Protein AF-A0AA36XIX1-F1 (afdb_monomer_lite)

Organism: NCBI:txid997348

pLDDT: mean 71.12, std 19.58, range [2.13, 97.94]

Structure (mmCIF, N/CA/C/O backbone):
data_AF-A0AA36XIX1-F1
#
_entry.id   AF-A0AA36XIX1-F1
#
loop_
_atom_site.group_PDB
_atom_site.id
_atom_site.type_symbol
_atom_site.label_atom_id
_atom_site.label_alt_id
_atom_site.label_comp_id
_atom_site.label_asym_id
_atom_site.label_entity_id
_atom_site.label_seq_id
_atom_site.pdbx_PDB_ins_code
_atom_site.Cartn_x
_atom_site.Cartn_y
_atom_site.Cartn_z
_atom_site.occupancy
_atom_site.B_iso_or_equiv
_atom_site.auth_seq_id
_atom_site.auth_comp_id
_atom_site.auth_asym_id
_atom_site.auth_atom_id
_atom_site.pdbx_PDB_model_num
ATOM 1 N N . MET A 1 1 ? 1.441 0.359 -52.460 1.00 41.09 1 MET A N 1
ATOM 2 C CA . MET A 1 1 ? 0.914 0.343 -53.841 1.00 41.09 1 MET A CA 1
ATOM 3 C C . MET A 1 1 ? 2.077 0.546 -54.806 1.00 41.09 1 MET A C 1
ATOM 5 O O . MET A 1 1 ? 2.325 1.662 -55.227 1.00 41.09 1 MET A O 1
ATOM 9 N N . ASN A 1 2 ? 2.801 -0.534 -55.109 1.00 47.16 2 ASN A N 1
ATOM 10 C CA . ASN A 1 2 ? 3.756 -0.613 -56.217 1.00 47.16 2 ASN A CA 1
ATOM 11 C C . ASN A 1 2 ? 3.312 -1.784 -57.116 1.00 47.16 2 ASN A C 1
ATOM 13 O O . ASN A 1 2 ? 2.777 -2.765 -56.606 1.00 47.16 2 ASN A O 1
ATOM 17 N N . GLU A 1 3 ? 3.553 -1.669 -58.424 1.00 43.94 3 GLU A N 1
ATOM 18 C CA . GLU A 1 3 ? 3.705 -2.795 -59.368 1.00 43.94 3 GLU A CA 1
ATOM 19 C C . GLU A 1 3 ? 2.525 -3.773 -59.611 1.00 43.94 3 GLU A C 1
ATOM 21 O O . GLU A 1 3 ? 2.760 -4.951 -59.873 1.00 43.94 3 GLU A O 1
ATOM 26 N N . GLN A 1 4 ? 1.263 -3.318 -59.666 1.00 39.09 4 GLN A N 1
ATOM 27 C CA . GLN A 1 4 ? 0.192 -4.106 -60.319 1.00 39.09 4 GLN A CA 1
ATOM 28 C C . GLN A 1 4 ? -0.746 -3.279 -61.229 1.00 39.09 4 GLN A C 1
ATOM 30 O O . GLN A 1 4 ? -1.380 -2.340 -60.763 1.00 39.09 4 GLN A O 1
ATOM 35 N N . LEU A 1 5 ? -0.843 -3.716 -62.504 1.00 40.50 5 LEU A N 1
ATOM 36 C CA . LEU A 1 5 ? -1.764 -3.316 -63.601 1.00 40.50 5 LEU A CA 1
ATOM 37 C C . LEU A 1 5 ? -1.698 -1.828 -64.043 1.00 40.50 5 LEU A C 1
ATOM 39 O O . LEU A 1 5 ? -2.239 -0.970 -63.359 1.00 40.50 5 LEU A O 1
ATOM 43 N N . ALA A 1 6 ? -1.088 -1.380 -65.158 1.00 39.59 6 ALA A N 1
ATOM 44 C CA . ALA A 1 6 ? -0.404 -1.964 -66.341 1.00 39.59 6 ALA A CA 1
ATOM 45 C C . ALA A 1 6 ? -1.241 -2.329 -67.608 1.00 39.59 6 ALA A C 1
ATOM 47 O O . ALA A 1 6 ? -1.869 -3.386 -67.641 1.00 39.59 6 ALA A O 1
ATOM 48 N N . ALA A 1 7 ? -1.159 -1.471 -68.658 1.00 40.44 7 ALA A N 1
ATOM 49 C CA . ALA A 1 7 ? -1.607 -1.621 -70.075 1.00 40.44 7 ALA A CA 1
ATOM 50 C C . ALA A 1 7 ? -1.169 -0.386 -70.948 1.00 40.44 7 ALA A C 1
ATOM 52 O O . ALA A 1 7 ? -0.759 0.601 -70.342 1.00 40.44 7 ALA A O 1
ATOM 53 N N . THR A 1 8 ? -1.316 -0.246 -72.292 1.00 36.00 8 THR A N 1
ATOM 54 C CA . THR A 1 8 ? -0.939 -1.060 -73.498 1.00 36.00 8 THR A CA 1
ATOM 55 C C . THR A 1 8 ? -1.091 -0.243 -74.827 1.00 36.00 8 THR A C 1
ATOM 57 O O . THR A 1 8 ? -2.174 0.296 -75.025 1.00 36.00 8 THR A O 1
ATOM 60 N N . GLU A 1 9 ? -0.122 -0.307 -75.773 1.00 46.56 9 GLU A N 1
ATOM 61 C CA . GLU A 1 9 ? -0.262 -0.180 -77.272 1.00 46.56 9 GLU A CA 1
ATOM 62 C C . GLU A 1 9 ? -0.752 1.157 -77.939 1.00 46.56 9 GLU A C 1
ATOM 64 O O . GLU A 1 9 ? -1.444 1.934 -77.297 1.00 46.56 9 GLU A O 1
ATOM 69 N N . LYS A 1 10 ? -0.542 1.507 -79.243 1.00 47.44 10 LYS A N 1
ATOM 70 C CA . LYS A 1 10 ? 0.525 1.293 -80.287 1.00 47.44 10 LYS A CA 1
ATOM 71 C C . LYS A 1 10 ? 0.232 2.138 -81.585 1.00 47.44 10 LYS A C 1
ATOM 73 O O . LYS A 1 10 ? -0.753 2.869 -81.620 1.00 47.44 10 LYS A O 1
ATOM 78 N N . THR A 1 11 ? 0.982 1.907 -82.686 1.00 43.31 11 THR A N 1
ATOM 79 C CA . THR A 1 11 ? 0.729 2.208 -84.144 1.00 43.31 11 THR A CA 1
ATOM 80 C C . THR A 1 11 ? 1.252 3.520 -84.791 1.00 43.31 11 THR A C 1
ATOM 82 O O . THR A 1 11 ? 1.456 4.517 -84.110 1.00 43.31 11 THR A O 1
ATOM 85 N N . THR A 1 12 ? 1.502 3.475 -86.122 1.00 38.88 12 THR A N 1
ATOM 86 C CA . THR A 1 12 ? 1.936 4.563 -87.055 1.00 38.88 12 THR A CA 1
ATOM 87 C C . THR A 1 12 ? 1.801 4.096 -88.529 1.00 38.88 12 THR A C 1
ATOM 89 O O . THR A 1 12 ? 1.543 2.916 -88.768 1.00 38.88 12 THR A O 1
ATOM 92 N N . THR A 1 13 ? 2.010 4.959 -89.542 1.00 46.03 13 THR A N 1
ATOM 93 C CA . THR A 1 13 ? 2.293 4.541 -90.947 1.00 46.03 13 THR A CA 1
ATOM 94 C C . THR A 1 13 ? 3.278 5.491 -91.670 1.00 46.03 13 THR A C 1
ATOM 96 O O . THR A 1 13 ? 3.266 6.692 -91.406 1.00 46.03 13 THR A O 1
ATOM 99 N N . VAL A 1 14 ? 4.122 5.004 -92.599 1.00 39.94 14 VAL A N 1
ATOM 100 C CA . VAL A 1 14 ? 5.150 5.807 -93.320 1.00 39.94 14 VAL A CA 1
ATOM 101 C C . VAL A 1 14 ? 5.242 5.441 -94.807 1.00 39.94 14 VAL A C 1
ATOM 103 O O . VAL A 1 14 ? 5.206 4.260 -95.142 1.00 39.94 14 VAL A O 1
ATOM 106 N N . VAL A 1 15 ? 5.415 6.445 -95.679 1.00 37.56 15 VAL A N 1
ATOM 107 C CA . VAL A 1 15 ? 5.483 6.327 -97.154 1.00 37.56 15 VAL A CA 1
ATOM 108 C C . VAL A 1 15 ? 6.800 6.917 -97.700 1.00 37.56 15 VAL A C 1
ATOM 110 O O . VAL A 1 15 ? 7.344 7.854 -97.118 1.00 37.56 15 VAL A O 1
ATOM 113 N N . ALA A 1 16 ? 7.315 6.387 -98.818 1.00 44.94 16 ALA A N 1
ATOM 114 C CA . ALA A 1 16 ? 8.638 6.709 -99.381 1.00 44.94 16 ALA A CA 1
ATOM 115 C C . ALA A 1 16 ? 8.604 7.402 -100.775 1.00 44.94 16 ALA A C 1
ATOM 117 O O . ALA A 1 16 ? 7.567 7.919 -101.185 1.00 44.94 16 ALA A O 1
ATOM 118 N N . GLY A 1 17 ? 9.744 7.493 -101.490 1.00 40.00 17 GLY A N 1
ATOM 119 C CA . GLY A 1 17 ? 9.881 8.339 -102.693 1.00 40.00 17 GLY A CA 1
ATOM 120 C C . GLY A 1 17 ? 11.289 8.424 -103.324 1.00 40.00 17 GLY A C 1
ATOM 121 O O . GLY A 1 17 ? 11.999 7.423 -103.395 1.00 40.00 17 GLY A O 1
ATOM 122 N N . LYS A 1 18 ? 11.660 9.625 -103.812 1.00 46.56 18 LYS A N 1
ATOM 123 C CA . LYS A 1 18 ? 12.939 10.005 -104.480 1.00 46.56 18 LYS A CA 1
ATOM 124 C C . LYS A 1 18 ? 13.899 10.708 -103.481 1.00 46.56 18 LYS A C 1
ATOM 126 O O . LYS A 1 18 ? 13.446 11.103 -102.414 1.00 46.56 18 LYS A O 1
ATOM 131 N N . ASN A 1 19 ? 15.205 10.915 -103.713 1.00 52.50 19 ASN A N 1
ATOM 132 C CA . ASN A 1 19 ? 15.937 11.104 -104.984 1.00 52.50 19 ASN A CA 1
ATOM 133 C C . ASN A 1 19 ? 16.554 9.825 -105.616 1.00 52.50 19 ASN A C 1
ATOM 135 O O . ASN A 1 19 ? 16.693 9.733 -106.833 1.00 52.50 19 ASN A O 1
ATOM 139 N N . VAL A 1 20 ? 16.857 8.823 -104.798 1.00 43.03 20 VAL A N 1
ATOM 140 C CA . VAL A 1 20 ? 17.089 7.402 -105.127 1.00 43.03 20 VAL A CA 1
ATOM 141 C C . VAL A 1 20 ? 15.715 6.697 -105.350 1.00 43.03 20 VAL A C 1
ATOM 143 O O . VAL A 1 20 ? 14.869 7.295 -106.015 1.00 43.03 20 VAL A O 1
ATOM 146 N N . THR A 1 21 ? 15.445 5.477 -104.844 1.00 47.84 21 THR A N 1
ATOM 147 C CA . THR A 1 21 ? 14.167 4.720 -105.015 1.00 47.84 21 THR A CA 1
ATOM 148 C C . THR A 1 21 ? 13.860 3.768 -103.839 1.00 47.84 21 THR A C 1
ATOM 150 O O . THR A 1 21 ? 14.805 3.276 -103.226 1.00 47.84 21 THR A O 1
ATOM 153 N N . VAL A 1 22 ? 12.577 3.461 -103.549 1.00 53.16 22 VAL A N 1
ATOM 154 C CA . VAL A 1 22 ? 12.107 2.653 -102.382 1.00 53.16 22 VAL A CA 1
ATOM 155 C C . VAL A 1 22 ? 10.817 1.836 -102.705 1.00 53.16 22 VAL A C 1
ATOM 157 O O . VAL A 1 22 ? 10.191 2.086 -103.734 1.00 53.16 22 VAL A O 1
ATOM 160 N N . SER A 1 23 ? 10.416 0.875 -101.851 1.00 52.38 23 SER A N 1
ATOM 161 C CA . SER A 1 23 ? 9.286 -0.092 -101.986 1.00 52.38 23 SER A CA 1
ATOM 162 C C . SER A 1 23 ? 8.653 -0.485 -100.619 1.00 52.38 23 SER A C 1
ATOM 164 O O . SER A 1 23 ? 9.243 -0.149 -99.598 1.00 52.38 23 SER A O 1
ATOM 166 N N . GLU A 1 24 ? 7.518 -1.216 -100.558 1.00 44.25 24 GLU A N 1
ATOM 167 C CA . GLU A 1 24 ? 6.743 -1.512 -99.311 1.00 44.25 24 GLU A CA 1
ATOM 168 C C . GLU A 1 24 ? 6.399 -3.011 -99.029 1.00 44.25 24 GLU A C 1
ATOM 170 O O . GLU A 1 24 ? 6.485 -3.851 -99.927 1.00 44.25 24 GLU A O 1
ATOM 175 N N . LYS A 1 25 ? 5.981 -3.348 -97.783 1.00 43.47 25 LYS A N 1
ATOM 176 C CA . LYS A 1 25 ? 5.412 -4.657 -97.342 1.00 43.47 25 LYS A CA 1
ATOM 177 C C . LYS A 1 25 ? 4.478 -4.491 -96.115 1.00 43.47 25 LYS A C 1
ATOM 179 O O . LYS A 1 25 ? 4.842 -3.793 -95.173 1.00 43.47 25 LYS A O 1
ATOM 184 N N . VAL A 1 26 ? 3.344 -5.207 -96.071 1.00 41.38 26 VAL A N 1
ATOM 185 C CA . VAL A 1 26 ? 2.434 -5.325 -94.901 1.00 41.38 26 VAL A CA 1
ATOM 186 C C . VAL A 1 26 ? 2.322 -6.788 -94.451 1.00 41.38 26 VAL A C 1
ATOM 188 O O . VAL A 1 26 ? 2.288 -7.684 -95.294 1.00 41.38 26 VAL A O 1
ATOM 191 N N . ASP A 1 27 ? 2.258 -7.040 -93.139 1.00 41.81 27 ASP A N 1
ATOM 192 C CA . ASP A 1 27 ? 2.066 -8.382 -92.564 1.00 41.81 27 ASP A CA 1
ATOM 193 C C . ASP A 1 27 ? 1.340 -8.288 -91.208 1.00 41.81 27 ASP A C 1
ATOM 195 O O . ASP A 1 27 ? 1.840 -7.643 -90.282 1.00 41.81 27 ASP A O 1
ATOM 199 N N . GLY A 1 28 ? 0.142 -8.875 -91.096 1.00 46.72 28 GLY A N 1
ATOM 200 C CA . GLY A 1 28 ? -0.710 -8.786 -89.903 1.00 46.72 28 GLY A CA 1
ATOM 201 C C . GLY A 1 28 ? -0.899 -7.346 -89.401 1.00 46.72 28 GLY A C 1
ATOM 202 O O . GLY A 1 28 ? -1.658 -6.576 -89.983 1.00 46.72 28 GLY A O 1
ATOM 203 N N . ASN A 1 29 ? -0.181 -6.991 -88.331 1.00 33.03 29 ASN A N 1
ATOM 204 C CA . ASN A 1 29 ? -0.277 -5.701 -87.645 1.00 33.03 29 ASN A CA 1
ATOM 205 C C . ASN A 1 29 ? 0.973 -4.744 -87.830 1.00 33.03 29 ASN A C 1
ATOM 207 O O . ASN A 1 29 ? 1.131 -3.910 -86.940 1.00 33.03 29 ASN A O 1
ATOM 211 N N . ASN A 1 30 ? 1.889 -4.823 -88.856 1.00 35.88 30 ASN A N 1
ATOM 212 C CA . ASN A 1 30 ? 3.181 -4.000 -88.917 1.00 35.88 30 ASN A CA 1
ATOM 213 C C . ASN A 1 30 ? 4.016 -3.743 -90.286 1.00 35.88 30 ASN A C 1
ATOM 215 O O . ASN A 1 30 ? 3.541 -4.216 -91.324 1.00 35.88 30 ASN A O 1
ATOM 219 N N . THR A 1 31 ? 5.228 -3.023 -90.306 1.00 41.22 31 THR A N 1
ATOM 220 C CA . THR A 1 31 ? 6.158 -2.517 -91.473 1.00 41.22 31 THR A CA 1
ATOM 221 C C . THR A 1 31 ? 7.705 -2.080 -91.166 1.00 41.22 31 THR A C 1
ATOM 223 O O . THR A 1 31 ? 8.003 -2.041 -89.977 1.00 41.22 31 THR A O 1
ATOM 226 N N . GLU A 1 32 ? 8.683 -1.749 -92.123 1.00 43.03 32 GLU A N 1
ATOM 227 C CA . GLU A 1 32 ? 10.221 -1.465 -91.961 1.00 43.03 32 GLU A CA 1
ATOM 228 C C . GLU A 1 32 ? 11.144 -0.814 -93.159 1.00 43.03 32 GLU A C 1
ATOM 230 O O . GLU A 1 32 ? 10.800 -1.107 -94.301 1.00 43.03 32 GLU A O 1
ATOM 235 N N . TYR A 1 33 ? 12.312 -0.038 -92.990 1.00 43.31 33 TYR A N 1
ATOM 236 C CA . TYR A 1 33 ? 13.391 0.432 -94.040 1.00 43.31 33 TYR A CA 1
ATOM 237 C C . TYR A 1 33 ? 14.833 1.108 -93.599 1.00 43.31 33 TYR A C 1
ATOM 239 O O . TYR A 1 33 ? 14.854 1.630 -92.486 1.00 43.31 33 TYR A O 1
ATOM 247 N N . THR A 1 34 ? 16.002 1.233 -94.389 1.00 33.00 34 THR A N 1
ATOM 248 C CA . THR A 1 34 ? 17.332 2.061 -94.121 1.00 33.00 34 THR A CA 1
ATOM 249 C C . THR A 1 34 ? 18.584 2.222 -95.182 1.00 33.00 34 THR A C 1
ATOM 251 O O . THR A 1 34 ? 18.698 1.323 -96.010 1.00 33.00 34 THR A O 1
ATOM 254 N N . VAL A 1 35 ? 19.558 3.256 -95.188 1.00 14.51 35 VAL A N 1
ATOM 255 C CA . VAL A 1 35 ? 20.846 3.495 -96.097 1.00 14.51 35 VAL A CA 1
ATOM 256 C C . VAL A 1 35 ? 22.141 4.409 -95.605 1.00 14.51 35 VAL A C 1
ATOM 258 O O . VAL A 1 35 ? 22.108 4.814 -94.449 1.00 14.51 35 VAL A O 1
ATOM 261 N N . ASN A 1 36 ? 23.268 4.770 -96.382 1.00 13.82 36 ASN A N 1
ATOM 262 C CA . ASN A 1 36 ? 24.753 5.156 -96.003 1.00 13.82 36 ASN A CA 1
ATOM 263 C C . ASN A 1 36 ? 25.671 6.300 -96.775 1.00 13.82 36 ASN A C 1
ATOM 265 O O . ASN A 1 36 ? 25.080 6.996 -97.592 1.00 13.82 36 ASN A O 1
ATOM 269 N N . ALA A 1 37 ? 27.053 6.531 -96.565 1.00 8.73 37 ALA A N 1
ATOM 270 C CA . ALA A 1 37 ? 27.997 7.720 -96.995 1.00 8.73 37 ALA A CA 1
ATOM 271 C C . ALA A 1 37 ? 29.621 7.596 -97.319 1.00 8.73 37 ALA A C 1
ATOM 273 O O . ALA A 1 37 ? 30.043 6.463 -97.524 1.00 8.73 37 ALA A O 1
ATOM 274 N N . ASP A 1 38 ? 30.531 8.677 -97.417 1.00 15.79 38 ASP A N 1
ATOM 275 C CA . ASP A 1 38 ? 31.957 8.794 -98.099 1.00 15.79 38 ASP A CA 1
ATOM 276 C C . ASP A 1 38 ? 33.234 9.712 -97.538 1.00 15.79 38 ASP A C 1
ATOM 278 O O . ASP A 1 38 ? 33.201 10.010 -96.347 1.00 15.79 38 ASP A O 1
ATOM 282 N N . LYS A 1 39 ? 34.392 10.110 -98.264 1.00 38.44 39 LYS A N 1
ATOM 283 C CA . LYS A 1 39 ? 35.817 10.639 -97.802 1.00 38.44 39 LYS A CA 1
ATOM 284 C C . LYS A 1 39 ? 36.931 11.369 -98.773 1.00 38.44 39 LYS A C 1
ATOM 286 O O . LYS A 1 39 ? 36.765 11.207 -99.979 1.00 38.44 39 LYS A O 1
ATOM 291 N N . THR A 1 40 ? 3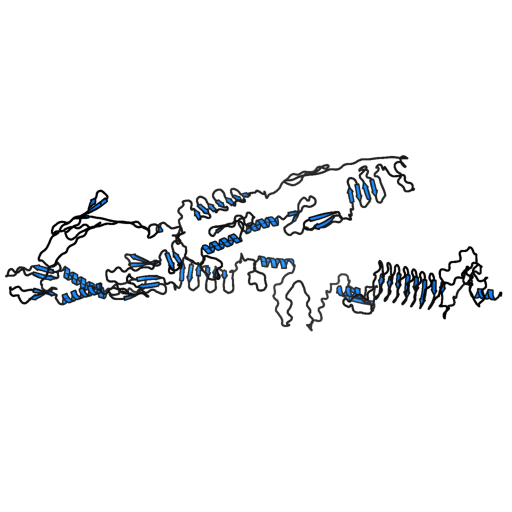8.100 12.058 -98.373 1.00 47.09 40 THR A N 1
ATOM 292 C CA . THR A 1 40 ? 39.254 12.762 -99.222 1.00 47.09 40 THR A CA 1
ATOM 293 C C . THR A 1 40 ? 40.761 13.062 -98.601 1.00 47.09 40 THR A C 1
ATOM 295 O O . THR A 1 40 ? 40.995 12.541 -97.517 1.00 47.09 40 THR A O 1
ATOM 298 N N . THR A 1 41 ? 41.807 13.800 -99.205 1.00 56.66 41 THR A N 1
ATOM 299 C CA . THR A 1 41 ? 43.383 13.787 -99.027 1.00 56.66 41 THR A CA 1
ATOM 300 C C . THR A 1 41 ? 44.376 15.099 -98.839 1.00 56.66 41 THR A C 1
ATOM 302 O O . THR A 1 41 ? 43.872 16.095 -98.315 1.00 56.66 41 THR A O 1
ATOM 305 N N . LEU A 1 42 ? 45.770 15.115 -99.110 1.00 66.38 42 LEU A N 1
ATOM 306 C CA . LEU A 1 42 ? 46.992 15.932 -98.525 1.00 66.38 42 LEU A CA 1
ATOM 307 C C . LEU A 1 42 ? 48.296 16.464 -99.405 1.00 66.38 42 LEU A C 1
ATOM 309 O O . LEU A 1 42 ? 48.297 16.186 -100.595 1.00 66.38 42 LEU A O 1
ATOM 313 N N . SER A 1 43 ? 49.388 17.198 -98.876 1.00 58.41 43 SER A N 1
ATOM 314 C CA . SER A 1 43 ? 50.769 17.712 -99.465 1.00 58.41 43 SER A CA 1
ATOM 315 C C . SER A 1 43 ? 51.943 18.343 -98.459 1.00 58.41 43 SER A C 1
ATOM 317 O O . SER A 1 43 ? 51.828 18.045 -97.284 1.00 58.41 43 SER A O 1
ATOM 319 N N . GLN A 1 44 ? 52.993 19.234 -98.733 1.00 71.38 44 GLN A N 1
ATOM 320 C CA . GLN A 1 44 ? 54.066 19.865 -97.763 1.00 71.38 44 GLN A CA 1
ATOM 321 C C . GLN A 1 44 ? 54.402 21.455 -97.740 1.00 71.38 44 GLN A C 1
ATOM 323 O O . GLN A 1 44 ? 54.190 22.116 -98.751 1.00 71.38 44 GLN A O 1
ATOM 328 N N . ALA A 1 45 ? 55.011 22.058 -96.642 1.00 68.88 45 ALA A N 1
ATOM 329 C CA . ALA A 1 45 ? 55.717 23.397 -96.473 1.00 68.88 45 ALA A CA 1
ATOM 330 C C . ALA A 1 45 ? 56.980 23.491 -95.495 1.00 68.88 45 ALA A C 1
ATOM 332 O O . ALA A 1 45 ? 57.364 22.507 -94.862 1.00 68.88 45 ALA A O 1
ATOM 333 N N . ALA A 1 46 ? 57.640 24.671 -95.333 1.00 66.62 46 ALA A N 1
ATOM 334 C CA . ALA A 1 46 ? 58.902 24.896 -94.559 1.00 66.62 46 ALA A CA 1
ATOM 335 C C . ALA A 1 46 ? 58.733 25.215 -93.049 1.00 66.62 46 ALA A C 1
ATOM 337 O O . ALA A 1 46 ? 57.934 26.071 -92.676 1.00 66.62 46 ALA A O 1
ATOM 338 N N . GLY A 1 47 ? 59.504 24.549 -92.172 1.00 64.12 47 GLY A N 1
ATOM 339 C CA . GLY A 1 47 ? 59.235 24.546 -90.718 1.00 64.12 47 GLY A CA 1
ATOM 340 C C . GLY A 1 47 ? 57.879 23.905 -90.368 1.00 64.12 47 GLY A C 1
ATOM 341 O O . GLY A 1 47 ? 57.335 24.120 -89.284 1.00 64.12 47 GLY A O 1
ATOM 342 N N . GLY A 1 48 ? 57.299 23.176 -91.327 1.00 69.38 48 GLY A N 1
ATOM 343 C CA . GLY A 1 48 ? 55.989 22.555 -91.229 1.00 69.38 48 GLY A CA 1
ATOM 344 C C . GLY A 1 48 ? 55.992 21.293 -90.373 1.00 69.38 48 GLY A C 1
ATOM 345 O O . GLY A 1 48 ? 57.037 20.722 -90.065 1.00 69.38 48 GLY A O 1
ATOM 346 N N . ALA A 1 49 ? 54.793 20.836 -90.016 1.00 70.88 49 ALA A N 1
ATOM 347 C CA . ALA A 1 49 ? 54.616 19.537 -89.363 1.00 70.88 49 ALA A CA 1
ATOM 348 C C . ALA A 1 49 ? 54.611 18.378 -90.381 1.00 70.88 49 ALA A C 1
ATOM 350 O O . ALA A 1 49 ? 54.724 17.213 -90.004 1.00 70.88 49 ALA A O 1
ATOM 351 N N . VAL A 1 50 ? 54.479 18.708 -91.669 1.00 74.31 50 VAL A N 1
ATOM 352 C CA . VAL A 1 50 ? 54.371 17.768 -92.785 1.00 74.31 50 VAL A CA 1
ATOM 353 C C . VAL A 1 50 ? 55.685 17.712 -93.566 1.00 74.31 50 VAL A C 1
ATOM 355 O O . VAL A 1 50 ? 56.312 18.741 -93.831 1.00 74.31 50 VAL A O 1
ATOM 358 N N . LYS A 1 51 ? 56.085 16.498 -93.940 1.00 73.38 51 LYS A N 1
ATOM 359 C CA . LYS A 1 51 ? 57.249 16.150 -94.752 1.00 73.38 51 LYS A CA 1
ATOM 360 C C . LYS A 1 51 ? 56.766 15.488 -96.047 1.00 73.38 51 LYS A C 1
ATOM 362 O O . LYS A 1 51 ? 56.129 14.440 -95.998 1.00 73.38 51 LYS A O 1
ATOM 367 N N . VAL A 1 52 ? 57.101 16.058 -97.201 1.00 70.44 52 VAL A N 1
ATOM 368 C CA . VAL A 1 52 ? 56.973 15.386 -98.498 1.00 70.44 52 VAL A CA 1
ATOM 369 C C . VAL A 1 52 ? 58.250 14.604 -98.749 1.00 70.44 52 VAL A C 1
ATOM 371 O O . VAL A 1 52 ? 59.364 15.091 -98.547 1.00 70.44 52 VAL A O 1
ATOM 374 N N . ASN A 1 53 ? 58.071 13.376 -99.211 1.00 66.31 53 ASN A N 1
ATOM 375 C CA . ASN A 1 53 ? 59.131 12.568 -99.781 1.00 66.31 53 ASN A CA 1
ATOM 376 C C . ASN A 1 53 ? 58.796 12.422 -101.275 1.00 66.31 53 ASN A C 1
ATOM 378 O O . ASN A 1 53 ? 57.713 11.944 -101.610 1.00 66.31 53 ASN A O 1
ATOM 382 N N . GLU A 1 54 ? 59.675 12.878 -102.174 1.00 71.38 54 GLU A N 1
ATOM 383 C CA . GLU A 1 54 ? 59.450 12.729 -103.620 1.00 71.38 54 GLU A CA 1
ATOM 384 C C . GLU A 1 54 ? 59.520 11.238 -103.988 1.00 71.38 54 GLU A C 1
ATOM 386 O O . GLU A 1 54 ? 60.540 10.582 -103.763 1.00 71.38 54 GLU A O 1
ATOM 391 N N . GLY A 1 55 ? 58.418 10.694 -104.509 1.00 61.94 55 GLY A N 1
ATOM 392 C CA . GLY A 1 55 ? 58.361 9.325 -105.009 1.00 61.94 55 GLY A CA 1
ATOM 393 C C . GLY A 1 55 ? 59.113 9.164 -106.333 1.00 61.94 55 GLY A C 1
ATOM 394 O O . GLY A 1 55 ? 59.335 10.124 -107.072 1.00 61.94 55 GLY A O 1
ATOM 395 N N . ALA A 1 56 ? 59.476 7.925 -106.669 1.00 57.91 56 ALA A N 1
ATOM 396 C CA . ALA A 1 56 ? 59.886 7.611 -108.034 1.00 57.91 56 ALA A CA 1
ATOM 397 C C . ALA A 1 56 ? 58.682 7.816 -108.970 1.00 57.91 56 ALA A C 1
ATOM 399 O O . ALA A 1 56 ? 57.605 7.284 -108.709 1.00 57.91 56 ALA A O 1
ATOM 400 N N . LYS A 1 57 ? 58.866 8.609 -110.030 1.00 57.41 57 LYS A N 1
ATOM 401 C CA . LYS A 1 57 ? 57.790 8.998 -110.959 1.00 57.41 57 LYS A CA 1
ATOM 402 C C . LYS A 1 57 ? 57.277 7.782 -111.718 1.00 57.41 57 LYS A C 1
ATOM 404 O O . LYS A 1 57 ? 58.071 6.913 -112.088 1.00 57.41 57 LYS A O 1
ATOM 409 N N . ASP A 1 58 ? 55.967 7.727 -111.931 1.00 58.25 58 ASP A N 1
ATOM 410 C CA . ASP A 1 58 ? 55.343 6.623 -112.653 1.00 58.25 58 ASP A CA 1
ATOM 411 C C . ASP A 1 58 ? 55.544 6.723 -114.178 1.00 58.25 58 ASP A C 1
ATOM 413 O O . ASP A 1 58 ? 56.214 7.622 -114.697 1.00 58.25 58 ASP A O 1
ATOM 417 N N . ALA A 1 59 ? 54.992 5.749 -114.906 1.00 53.50 59 ALA A N 1
ATOM 418 C CA . ALA A 1 59 ? 55.142 5.650 -116.355 1.00 53.50 59 ALA A CA 1
ATOM 419 C C . ALA A 1 59 ? 54.426 6.771 -117.134 1.00 53.50 59 ALA A C 1
ATOM 421 O O . ALA A 1 59 ? 54.843 7.075 -118.252 1.00 53.50 59 ALA A O 1
ATOM 422 N N . ASP A 1 60 ? 53.401 7.396 -116.546 1.00 56.03 60 ASP A N 1
ATOM 423 C CA . ASP A 1 60 ? 52.652 8.514 -117.133 1.00 56.03 60 ASP A CA 1
ATOM 424 C C . ASP A 1 60 ? 53.239 9.883 -116.721 1.00 56.03 60 ASP A C 1
ATOM 426 O O . ASP A 1 60 ? 52.726 10.941 -117.093 1.00 56.03 60 ASP A O 1
ATOM 430 N N . GLY A 1 61 ? 54.361 9.877 -115.989 1.00 45.38 61 GLY A N 1
ATOM 431 C CA . GLY A 1 61 ? 55.081 11.071 -115.548 1.00 45.38 61 GLY A CA 1
ATOM 432 C C . GLY A 1 61 ? 54.490 11.728 -114.301 1.00 45.38 61 GLY A C 1
ATOM 433 O O . GLY A 1 61 ? 54.913 12.833 -113.942 1.00 45.38 61 GLY A O 1
ATOM 434 N N . VAL A 1 62 ? 53.543 11.072 -113.627 1.00 55.84 62 VAL A N 1
ATOM 435 C CA . VAL A 1 62 ? 52.973 11.555 -112.371 1.00 55.84 62 VAL A CA 1
ATOM 436 C C . VAL A 1 62 ? 53.960 11.257 -111.244 1.00 55.84 62 VAL A C 1
ATOM 438 O O . VAL A 1 62 ? 54.378 10.120 -111.014 1.00 55.84 62 VAL A O 1
ATOM 441 N N . THR A 1 63 ? 54.357 12.301 -110.519 1.00 53.16 63 THR A N 1
ATOM 442 C CA . THR A 1 63 ? 55.034 12.133 -109.232 1.00 53.16 63 THR A CA 1
ATOM 443 C C . THR A 1 63 ? 53.966 11.885 -108.172 1.00 53.16 63 THR A C 1
ATOM 445 O O . THR A 1 63 ? 53.258 12.820 -107.795 1.00 53.16 63 THR A O 1
ATOM 448 N N . ASP A 1 64 ? 53.847 10.655 -107.672 1.00 61.94 64 ASP A N 1
ATOM 449 C CA . ASP A 1 64 ? 53.041 10.409 -106.474 1.00 61.94 64 ASP A CA 1
ATOM 450 C C . ASP A 1 64 ? 53.820 10.911 -105.245 1.00 61.94 64 ASP A C 1
ATOM 452 O O . ASP A 1 64 ? 54.900 10.410 -104.907 1.00 61.94 64 ASP A O 1
ATOM 456 N N . TYR A 1 65 ? 53.329 11.987 -104.629 1.00 67.25 65 TYR A N 1
ATOM 457 C CA . TYR A 1 65 ? 54.016 12.665 -103.532 1.00 67.25 65 TYR A CA 1
ATOM 458 C C . TYR A 1 65 ? 53.655 12.005 -102.201 1.00 67.25 65 TYR A C 1
ATOM 460 O O . TYR A 1 65 ? 52.599 12.259 -101.621 1.00 67.25 65 TYR A O 1
ATOM 468 N N . ALA A 1 66 ? 54.569 11.173 -101.696 1.00 67.50 66 ALA A N 1
ATOM 469 C CA . ALA A 1 66 ? 54.385 10.446 -100.449 1.00 67.50 66 ALA A CA 1
ATOM 470 C C . ALA A 1 66 ? 54.400 11.396 -99.240 1.00 67.50 66 ALA A C 1
ATOM 472 O O . ALA A 1 66 ? 55.404 12.040 -98.907 1.00 67.50 66 ALA A O 1
ATOM 473 N N . LEU A 1 67 ? 53.244 11.441 -98.588 1.00 73.88 67 LEU A N 1
ATOM 474 C CA . LEU A 1 67 ? 52.852 12.407 -97.577 1.00 73.88 67 LEU A CA 1
ATOM 475 C C . LEU A 1 67 ? 53.054 11.856 -96.170 1.00 73.88 67 LEU A C 1
ATOM 477 O O . LEU A 1 67 ? 52.404 10.888 -95.785 1.00 73.88 67 LEU A O 1
ATOM 481 N N . ASP A 1 68 ? 53.949 12.473 -95.402 1.00 76.94 68 ASP A N 1
ATOM 482 C CA . ASP A 1 68 ? 54.338 12.011 -94.070 1.00 76.94 68 ASP A CA 1
ATOM 483 C C . ASP A 1 68 ? 54.524 13.200 -93.107 1.00 76.94 68 ASP A C 1
ATOM 485 O O . ASP A 1 68 ? 54.402 14.362 -93.484 1.00 76.94 68 ASP A O 1
ATOM 489 N N . LEU A 1 69 ? 54.798 12.932 -91.836 1.00 79.69 69 LEU A N 1
ATOM 490 C CA . LEU A 1 69 ? 54.971 13.924 -90.775 1.00 79.69 69 LEU A CA 1
ATOM 491 C C . LEU A 1 69 ? 56.447 14.027 -90.354 1.00 79.69 69 LEU A C 1
ATOM 493 O O . LEU A 1 69 ? 57.218 13.075 -90.508 1.00 79.69 69 LEU A O 1
ATOM 497 N N . THR A 1 70 ? 56.863 15.175 -89.814 1.00 81.44 70 THR A N 1
ATOM 498 C CA . THR A 1 70 ? 58.211 15.328 -89.231 1.00 81.44 70 THR A CA 1
ATOM 499 C C . THR A 1 70 ? 58.341 14.525 -87.936 1.00 81.44 70 THR A C 1
ATOM 501 O O . THR A 1 70 ? 57.342 14.244 -87.278 1.00 81.44 70 THR A O 1
ATOM 504 N N . ASP A 1 71 ? 59.557 14.141 -87.540 1.00 81.50 71 ASP A N 1
ATOM 505 C CA . ASP A 1 71 ? 59.744 13.262 -86.374 1.00 81.50 71 ASP A CA 1
ATOM 506 C C . ASP A 1 71 ? 59.368 13.941 -85.044 1.00 81.50 71 ASP A C 1
ATOM 508 O O . ASP A 1 71 ? 58.853 13.289 -84.139 1.00 81.50 71 ASP A O 1
ATOM 512 N N . GLU A 1 72 ? 59.506 15.267 -84.954 1.00 78.88 72 GLU A N 1
ATOM 513 C CA . GLU A 1 72 ? 59.003 16.065 -83.828 1.00 78.88 72 GLU A CA 1
ATOM 514 C C . GLU A 1 72 ? 57.467 16.139 -83.829 1.00 78.88 72 GLU A C 1
ATOM 516 O O . GLU A 1 72 ? 56.844 15.924 -82.790 1.00 78.88 72 GLU A O 1
ATOM 521 N N . ALA A 1 73 ? 56.830 16.327 -84.994 1.00 80.44 73 ALA A N 1
ATOM 522 C CA . ALA A 1 73 ? 55.371 16.267 -85.106 1.00 80.44 73 ALA A CA 1
ATOM 523 C C . ALA A 1 73 ? 54.831 14.858 -84.806 1.00 80.44 73 ALA A C 1
ATOM 525 O O . ALA A 1 73 ? 53.800 14.729 -84.151 1.00 80.44 73 ALA A O 1
ATOM 526 N N . LYS A 1 74 ? 55.541 13.798 -85.212 1.00 83.50 74 LYS A N 1
ATOM 527 C CA . LYS A 1 74 ? 55.252 12.406 -84.836 1.00 83.50 74 LYS A CA 1
ATOM 528 C C . LYS A 1 74 ? 55.428 12.181 -83.340 1.00 83.50 74 LYS A C 1
ATOM 530 O O . LYS A 1 74 ? 54.612 11.476 -82.762 1.00 83.50 74 LYS A O 1
ATOM 535 N N . ALA A 1 75 ? 56.429 12.784 -82.700 1.00 81.44 75 ALA A N 1
ATOM 536 C CA . ALA A 1 75 ? 56.614 12.705 -81.253 1.00 81.44 75 ALA A CA 1
ATOM 537 C C . ALA A 1 75 ? 55.503 13.442 -80.485 1.00 81.44 75 ALA A C 1
ATOM 539 O O . ALA A 1 75 ? 55.007 12.916 -79.492 1.00 81.44 75 ALA A O 1
ATOM 540 N N . ASP A 1 76 ? 55.055 14.610 -80.950 1.00 83.31 76 ASP A N 1
ATOM 541 C CA . ASP A 1 76 ? 53.949 15.355 -80.331 1.00 83.31 76 ASP A CA 1
ATOM 542 C C . ASP A 1 76 ? 52.578 14.720 -80.605 1.00 83.31 76 ASP A C 1
ATOM 544 O O . ASP A 1 76 ? 51.740 14.638 -79.705 1.00 83.31 76 ASP A O 1
ATOM 548 N N . ILE A 1 77 ? 52.369 14.157 -81.797 1.00 80.88 77 ILE A N 1
ATOM 549 C CA . ILE A 1 77 ? 51.213 13.301 -82.084 1.00 80.88 77 ILE A CA 1
ATOM 550 C C . ILE A 1 77 ? 51.289 12.017 -81.251 1.00 80.88 77 ILE A C 1
ATOM 552 O O . ILE A 1 77 ? 50.265 11.603 -80.725 1.00 80.88 77 ILE A O 1
ATOM 556 N N . ALA A 1 78 ? 52.465 11.427 -81.020 1.00 82.50 78 ALA A N 1
ATOM 557 C CA . ALA A 1 78 ? 52.625 10.286 -80.117 1.00 82.50 78 ALA A CA 1
ATOM 558 C C . ALA A 1 78 ? 52.384 10.661 -78.644 1.00 82.50 78 ALA A C 1
ATOM 560 O O . ALA A 1 78 ? 51.830 9.848 -77.911 1.00 82.50 78 ALA A O 1
ATOM 561 N N . LYS A 1 79 ? 52.701 11.889 -78.203 1.00 82.06 79 LYS A N 1
ATOM 562 C CA . LYS A 1 79 ? 52.253 12.416 -76.898 1.00 82.06 79 LYS A CA 1
ATOM 563 C C . LYS A 1 79 ? 50.730 12.541 -76.860 1.00 82.06 79 LYS A C 1
ATOM 565 O O . LYS A 1 79 ? 50.135 12.119 -75.876 1.00 82.06 79 LYS A O 1
ATOM 570 N N . GLY A 1 80 ? 50.098 13.045 -77.923 1.00 78.88 80 GLY A N 1
ATOM 571 C CA . GLY A 1 80 ? 48.638 13.132 -78.050 1.00 78.88 80 GLY A CA 1
ATOM 572 C C . GLY A 1 80 ? 47.938 11.767 -78.097 1.00 78.88 80 GLY A C 1
ATOM 573 O O . GLY A 1 80 ? 46.929 11.574 -77.426 1.00 78.88 80 GLY A O 1
ATOM 574 N N . VAL A 1 81 ? 48.501 10.788 -78.808 1.00 79.94 81 VAL A N 1
ATOM 575 C CA . VAL A 1 81 ? 48.030 9.393 -78.846 1.00 79.94 81 VAL A CA 1
ATOM 576 C C . VAL A 1 81 ? 48.261 8.721 -77.497 1.00 79.94 81 VAL A C 1
ATOM 578 O O . VAL A 1 81 ? 47.346 8.097 -76.989 1.00 79.94 81 VAL A O 1
ATOM 581 N N . ALA A 1 82 ? 49.405 8.925 -76.841 1.00 76.75 82 ALA A N 1
ATOM 582 C CA . ALA A 1 82 ? 49.640 8.421 -75.488 1.00 76.75 82 ALA A CA 1
ATOM 583 C C . ALA A 1 82 ? 48.788 9.137 -74.419 1.00 76.75 82 ALA A C 1
ATOM 585 O O . ALA A 1 82 ? 48.533 8.556 -73.366 1.00 76.75 82 ALA A O 1
ATOM 586 N N . ALA A 1 83 ? 48.340 10.375 -74.663 1.00 77.00 83 ALA A N 1
ATOM 587 C CA . ALA A 1 83 ? 47.352 11.062 -73.830 1.00 77.00 83 ALA A CA 1
ATOM 588 C C . ALA A 1 83 ? 45.974 10.440 -74.038 1.00 77.00 83 ALA A C 1
ATOM 590 O O . ALA A 1 83 ? 45.309 10.111 -73.062 1.00 77.00 83 ALA A O 1
ATOM 591 N N . LYS A 1 84 ? 45.587 10.213 -75.299 1.00 80.12 84 LYS A N 1
ATOM 592 C CA . LYS A 1 84 ? 44.353 9.523 -75.673 1.00 80.12 84 LYS A CA 1
ATOM 593 C C . LYS A 1 84 ? 44.319 8.103 -75.111 1.00 80.12 84 LYS A C 1
ATOM 595 O O . LYS A 1 84 ? 43.350 7.759 -74.461 1.00 80.12 84 LYS A O 1
ATOM 600 N N . ASP A 1 85 ? 45.381 7.316 -75.245 1.00 77.25 85 ASP A N 1
ATOM 601 C CA . ASP A 1 85 ? 45.465 5.961 -74.690 1.00 77.25 85 ASP A CA 1
ATOM 602 C C . ASP A 1 85 ? 45.514 5.953 -73.158 1.00 77.25 85 ASP A C 1
ATOM 604 O O . ASP A 1 85 ? 44.997 5.024 -72.540 1.00 77.25 85 ASP A O 1
ATOM 608 N N . ALA A 1 86 ? 46.093 6.973 -72.514 1.00 72.75 86 ALA A N 1
ATOM 609 C CA . ALA A 1 86 ? 45.984 7.126 -71.065 1.00 72.75 86 ALA A CA 1
ATOM 610 C C . ALA A 1 86 ? 44.542 7.463 -70.646 1.00 72.75 86 ALA A C 1
ATOM 612 O O . ALA A 1 86 ? 44.010 6.833 -69.741 1.00 72.75 86 ALA A O 1
ATOM 613 N N . VAL A 1 87 ? 43.877 8.387 -71.336 1.00 74.12 87 VAL A N 1
ATOM 614 C CA . VAL A 1 87 ? 42.477 8.769 -71.091 1.00 74.12 87 VAL A CA 1
ATOM 615 C C . VAL A 1 87 ? 41.501 7.612 -71.357 1.00 74.12 87 VAL A C 1
ATOM 617 O O . VAL A 1 87 ? 40.616 7.347 -70.541 1.00 74.12 87 VAL A O 1
ATOM 620 N N . ASP A 1 88 ? 41.704 6.887 -72.456 1.00 74.06 88 ASP A N 1
ATOM 621 C CA . ASP A 1 88 ? 40.832 5.818 -72.939 1.00 74.06 88 ASP A CA 1
ATOM 622 C C . ASP A 1 88 ? 41.105 4.472 -72.260 1.00 74.06 88 ASP A C 1
ATOM 624 O O . ASP A 1 88 ? 40.194 3.649 -72.195 1.00 74.06 88 ASP A O 1
ATOM 628 N N . ASN A 1 89 ? 42.322 4.199 -71.770 1.00 73.00 89 ASN A N 1
ATOM 629 C CA . ASN A 1 89 ? 42.682 2.883 -71.215 1.00 73.00 89 ASN A CA 1
ATOM 630 C C . ASN A 1 89 ? 43.190 2.916 -69.762 1.00 73.00 89 ASN A C 1
ATOM 632 O O . ASN A 1 89 ? 43.089 1.896 -69.082 1.00 73.00 89 ASN A O 1
ATOM 636 N N . LYS A 1 90 ? 43.674 4.054 -69.241 1.00 72.81 90 LYS A N 1
ATOM 637 C CA . LYS A 1 90 ? 44.090 4.216 -67.832 1.00 72.81 90 LYS A CA 1
ATOM 638 C C . LYS A 1 90 ? 43.061 5.023 -67.038 1.00 72.81 90 LYS A C 1
ATOM 640 O O . LYS A 1 90 ? 43.279 6.176 -66.672 1.00 72.81 90 LYS A O 1
ATOM 645 N N . GLY A 1 91 ? 41.930 4.388 -66.741 1.00 73.75 91 GLY A N 1
ATOM 646 C CA . GLY A 1 91 ? 40.954 4.953 -65.810 1.00 73.75 91 GLY A CA 1
ATOM 647 C C . GLY A 1 91 ? 41.516 5.137 -64.392 1.00 73.75 91 GLY A C 1
ATOM 648 O O . GLY A 1 91 ? 42.503 4.505 -64.011 1.00 73.75 91 GLY A O 1
ATOM 649 N N . LEU A 1 92 ? 40.858 5.971 -63.587 1.00 75.06 92 LEU A N 1
ATOM 650 C CA . LEU A 1 92 ? 41.089 6.007 -62.141 1.00 75.06 92 LEU A CA 1
ATOM 651 C C . LEU A 1 92 ? 40.490 4.754 -61.509 1.00 75.06 92 LEU A C 1
ATOM 653 O O . LEU A 1 92 ? 39.328 4.425 -61.760 1.00 75.06 92 LEU A O 1
ATOM 657 N N . THR A 1 93 ? 41.281 4.058 -60.696 1.00 68.75 93 THR A N 1
ATOM 658 C CA . THR A 1 93 ? 40.854 2.825 -60.025 1.00 68.75 93 THR A CA 1
ATOM 659 C C . THR A 1 93 ? 40.566 3.123 -58.564 1.00 68.75 93 THR A C 1
ATOM 661 O O . THR A 1 93 ? 41.407 3.700 -57.882 1.00 68.75 93 THR A O 1
ATOM 664 N N . PHE A 1 94 ? 39.400 2.721 -58.064 1.00 71.69 94 PHE A N 1
ATOM 665 C CA . PHE A 1 94 ? 39.051 2.924 -56.658 1.00 71.69 94 PHE A CA 1
ATOM 666 C C . PHE A 1 94 ? 39.192 1.627 -55.863 1.00 71.69 94 PHE A C 1
ATOM 668 O O . PHE A 1 94 ? 38.620 0.598 -56.234 1.00 71.69 94 PHE A O 1
ATOM 675 N N . ALA A 1 95 ? 39.950 1.696 -54.768 1.00 66.56 95 ALA A N 1
ATOM 676 C CA . ALA A 1 95 ? 40.082 0.625 -53.787 1.00 66.56 95 ALA A CA 1
ATOM 677 C C . ALA A 1 95 ? 39.293 0.958 -52.518 1.00 66.56 95 ALA A C 1
ATOM 679 O O . ALA A 1 95 ? 39.274 2.102 -52.066 1.00 66.56 95 ALA A O 1
ATOM 680 N N . ALA A 1 96 ? 38.665 -0.070 -51.963 1.00 67.94 96 ALA A N 1
ATOM 681 C CA . ALA A 1 96 ? 37.824 -0.044 -50.776 1.00 67.94 96 ALA A CA 1
ATOM 682 C C . ALA A 1 96 ? 38.165 -1.263 -49.907 1.00 67.94 96 ALA A C 1
ATOM 684 O O . ALA A 1 96 ? 38.820 -2.191 -50.389 1.00 67.94 96 ALA A O 1
ATOM 685 N N . ASP A 1 97 ? 37.718 -1.288 -48.653 1.00 68.81 97 ASP A N 1
ATOM 686 C CA . ASP A 1 97 ? 38.138 -2.332 -47.703 1.00 68.81 97 ASP A CA 1
ATOM 687 C C . ASP A 1 97 ? 37.512 -3.714 -47.986 1.00 68.81 97 ASP A C 1
ATOM 689 O O . ASP A 1 97 ? 37.965 -4.728 -47.453 1.00 68.81 97 ASP A O 1
ATOM 693 N N . ASN A 1 98 ? 36.510 -3.780 -48.872 1.00 60.34 98 ASN A N 1
ATOM 694 C CA . ASN A 1 98 ? 35.991 -5.022 -49.446 1.00 60.34 98 ASN A CA 1
ATOM 695 C C . ASN A 1 98 ? 35.476 -4.813 -50.892 1.00 60.34 98 ASN A C 1
ATOM 697 O O . ASN A 1 98 ? 35.197 -3.689 -51.324 1.00 60.34 98 ASN A O 1
ATOM 701 N N . GLY A 1 99 ? 35.310 -5.906 -51.640 1.00 65.81 99 GLY A N 1
ATOM 702 C CA . GLY A 1 99 ? 34.819 -5.913 -53.022 1.00 65.81 99 GLY A CA 1
ATOM 703 C C . GLY A 1 99 ? 35.914 -5.914 -54.096 1.00 65.81 99 GLY A C 1
ATOM 704 O O . GLY A 1 99 ? 37.107 -6.010 -53.816 1.00 65.81 99 GLY A O 1
ATOM 705 N N . THR A 1 100 ? 35.492 -5.848 -55.360 1.00 61.19 100 THR A N 1
ATOM 706 C CA . THR A 1 100 ? 36.382 -5.866 -56.533 1.00 61.19 100 THR A CA 1
ATOM 707 C C . THR A 1 100 ? 36.637 -4.451 -57.034 1.00 61.19 100 THR A C 1
ATOM 709 O O . THR A 1 100 ? 35.685 -3.715 -57.304 1.00 61.19 100 THR A O 1
ATOM 712 N N . THR A 1 101 ? 37.904 -4.084 -57.225 1.00 60.84 101 THR A N 1
ATOM 713 C CA . THR A 1 101 ? 38.278 -2.784 -57.791 1.00 60.84 101 THR A CA 1
ATOM 714 C C . THR A 1 101 ? 37.738 -2.612 -59.213 1.00 60.84 101 THR A C 1
ATOM 716 O O . THR A 1 101 ? 37.701 -3.549 -60.012 1.00 60.84 101 THR A O 1
ATOM 719 N N . GLY A 1 102 ? 37.306 -1.392 -59.532 1.00 66.00 102 GLY A N 1
ATOM 720 C CA . GLY A 1 102 ? 36.830 -1.012 -60.859 1.00 66.00 102 GLY A CA 1
ATOM 721 C C . GLY A 1 102 ? 37.486 0.288 -61.307 1.00 66.00 102 GLY A C 1
ATOM 722 O O . GLY A 1 102 ? 37.584 1.233 -60.521 1.00 66.00 102 GLY A O 1
ATOM 723 N N . ALA A 1 103 ? 37.931 0.332 -62.562 1.00 71.62 103 ALA A N 1
ATOM 724 C CA . ALA A 1 103 ? 38.456 1.540 -63.185 1.00 71.62 103 ALA A CA 1
ATOM 725 C C . ALA A 1 103 ? 37.329 2.348 -63.852 1.00 71.62 103 ALA A C 1
ATOM 727 O O . ALA A 1 103 ? 36.419 1.767 -64.451 1.00 71.62 103 ALA A O 1
ATOM 728 N N . LYS A 1 104 ? 37.406 3.680 -63.772 1.00 75.19 104 LYS A N 1
ATOM 729 C CA . LYS A 1 104 ? 36.526 4.623 -64.484 1.00 75.19 104 LYS A CA 1
ATOM 730 C C . LYS A 1 104 ? 37.353 5.561 -65.357 1.00 75.19 104 LYS A C 1
ATOM 732 O O . LYS A 1 104 ? 38.329 6.149 -64.890 1.00 75.19 104 LYS A O 1
ATOM 737 N N . LYS A 1 105 ? 36.993 5.651 -66.634 1.00 75.00 105 LYS A N 1
ATOM 738 C CA . LYS A 1 105 ? 37.662 6.463 -67.661 1.00 75.00 105 LYS A CA 1
ATOM 739 C C . LYS A 1 105 ? 37.229 7.926 -67.555 1.00 75.00 105 LYS A C 1
ATOM 741 O O . LYS A 1 105 ? 36.230 8.241 -66.909 1.00 75.00 105 LYS A O 1
ATOM 746 N N . LEU A 1 106 ? 37.959 8.838 -68.194 1.00 72.06 106 LEU A N 1
ATOM 747 C CA . LEU A 1 106 ? 37.536 10.239 -68.238 1.00 72.06 106 LEU A CA 1
ATOM 748 C C . LEU A 1 106 ? 36.228 10.352 -69.041 1.00 72.06 106 LEU A C 1
ATOM 750 O O . LEU A 1 106 ? 36.163 9.901 -70.180 1.00 72.06 106 LEU A O 1
ATOM 754 N N . GLY A 1 107 ? 35.191 10.934 -68.438 1.00 67.62 107 GLY A N 1
ATOM 755 C CA . GLY A 1 107 ? 33.838 10.981 -69.006 1.00 67.62 107 GLY A CA 1
ATOM 756 C C . GLY A 1 107 ? 32.894 9.878 -68.504 1.00 67.62 107 GLY A C 1
ATOM 757 O O . GLY A 1 107 ? 31.681 10.028 -68.647 1.00 67.62 107 GLY A O 1
ATOM 758 N N . ASP A 1 108 ? 33.395 8.827 -67.840 1.00 73.31 108 ASP A N 1
ATOM 759 C CA . ASP A 1 108 ? 32.524 7.906 -67.101 1.00 73.31 108 ASP A CA 1
ATOM 760 C C . ASP A 1 108 ? 31.888 8.630 -65.903 1.00 73.31 108 ASP A C 1
ATOM 762 O O . ASP A 1 108 ? 32.567 9.289 -65.112 1.00 73.31 108 ASP A O 1
ATOM 766 N N . SER A 1 109 ? 30.584 8.442 -65.698 1.00 69.06 109 SER A N 1
ATOM 767 C CA . SER A 1 109 ? 29.904 8.942 -64.497 1.00 69.06 109 SER A CA 1
ATOM 768 C C . SER A 1 109 ? 30.238 8.081 -63.272 1.00 69.06 109 SER A C 1
ATOM 770 O O . SER A 1 109 ? 29.774 6.943 -63.150 1.00 69.06 109 SER A O 1
ATOM 772 N N . LEU A 1 110 ? 31.010 8.630 -62.330 1.00 73.25 110 LEU A N 1
ATOM 773 C CA . LEU A 1 110 ? 31.263 8.006 -61.029 1.00 73.25 110 LEU A CA 1
ATOM 774 C C . LEU A 1 110 ? 30.044 8.178 -60.109 1.00 73.25 110 LEU A C 1
ATOM 776 O O . LEU A 1 110 ? 29.874 9.209 -59.464 1.00 73.25 110 LEU A O 1
ATOM 780 N N . SER A 1 111 ? 29.203 7.147 -60.017 1.00 72.06 111 SER A N 1
ATOM 781 C CA . SER A 1 111 ? 28.140 7.097 -59.007 1.00 72.06 111 SER A CA 1
ATOM 782 C C . SER A 1 111 ? 28.707 6.651 -57.658 1.00 72.06 111 SER A C 1
ATOM 784 O O . SER A 1 111 ? 28.863 5.455 -57.418 1.00 72.06 111 SER A O 1
ATOM 786 N N . VAL A 1 112 ? 28.980 7.593 -56.756 1.00 75.94 112 VAL A N 1
ATOM 787 C CA . VAL A 1 112 ? 29.075 7.267 -55.324 1.00 75.94 112 VAL A CA 1
ATOM 788 C C . VAL A 1 112 ? 27.649 7.084 -54.812 1.00 75.94 112 VAL A C 1
ATOM 790 O O . VAL A 1 112 ? 26.808 7.955 -55.033 1.00 75.94 112 VAL A O 1
ATOM 793 N N . LYS A 1 113 ? 27.352 5.940 -54.188 1.00 72.88 113 LYS A N 1
ATOM 794 C CA . LYS A 1 113 ? 26.007 5.629 -53.681 1.00 72.88 113 LYS A CA 1
ATOM 795 C C . LYS A 1 113 ? 26.069 5.295 -52.199 1.00 72.88 113 LYS A C 1
ATOM 797 O O . LYS A 1 113 ? 26.829 4.418 -51.800 1.00 72.88 113 LYS A O 1
ATOM 802 N N . GLY A 1 114 ? 25.244 5.962 -51.402 1.00 75.88 114 GLY A N 1
ATOM 803 C CA . GLY A 1 114 ? 24.960 5.500 -50.050 1.00 75.88 114 GLY A CA 1
ATOM 804 C C . GLY A 1 114 ? 24.146 4.201 -50.041 1.00 75.88 114 GLY A C 1
ATOM 805 O O . GLY A 1 114 ? 23.518 3.827 -51.035 1.00 75.88 114 GLY A O 1
ATOM 806 N N . ASP A 1 115 ? 24.160 3.520 -48.900 1.00 73.88 115 ASP A N 1
ATOM 807 C CA . ASP A 1 115 ? 23.427 2.278 -48.611 1.00 73.88 115 ASP A CA 1
ATOM 808 C C . ASP A 1 115 ? 21.922 2.481 -48.322 1.00 73.88 115 ASP A C 1
ATOM 810 O O . ASP A 1 115 ? 21.195 1.510 -48.113 1.00 73.88 115 ASP A O 1
ATOM 814 N N . GLY A 1 116 ? 21.454 3.734 -48.311 1.00 81.31 116 GLY A N 1
ATOM 815 C CA . GLY A 1 116 ? 20.113 4.144 -47.884 1.00 81.31 116 GLY A CA 1
ATOM 816 C C . GLY A 1 116 ? 20.090 4.769 -46.485 1.00 81.31 116 GLY A C 1
ATOM 817 O O . GLY A 1 116 ? 19.207 5.575 -46.214 1.00 81.31 116 GLY A O 1
ATOM 818 N N . ASN A 1 117 ? 21.089 4.473 -45.645 1.00 85.94 117 ASN A N 1
ATOM 819 C CA . ASN A 1 117 ? 21.349 5.169 -44.381 1.00 85.94 117 ASN A CA 1
ATOM 820 C C . ASN A 1 117 ? 22.229 6.403 -44.610 1.00 85.94 117 ASN A C 1
ATOM 822 O O . ASN A 1 117 ? 22.074 7.422 -43.941 1.00 85.94 117 ASN A O 1
ATOM 826 N N . ILE A 1 118 ? 23.145 6.311 -45.575 1.00 87.56 118 ILE A N 1
ATOM 827 C CA . ILE A 1 118 ? 23.893 7.443 -46.115 1.00 87.56 118 ILE A CA 1
ATOM 828 C C . ILE A 1 118 ? 23.139 8.014 -47.324 1.00 87.56 118 ILE A C 1
ATOM 830 O O . ILE A 1 118 ? 22.753 7.282 -48.238 1.00 87.56 118 ILE A O 1
ATOM 834 N N . LEU A 1 119 ? 22.974 9.335 -47.355 1.00 82.38 119 LEU A N 1
ATOM 835 C CA . LEU A 1 119 ? 22.590 10.107 -48.533 1.00 82.38 119 LEU A CA 1
ATOM 836 C C . LEU A 1 119 ? 23.832 10.766 -49.140 1.00 82.38 119 LEU A C 1
ATOM 838 O O . LEU A 1 119 ? 24.677 11.319 -48.438 1.00 82.38 119 LEU A O 1
ATOM 842 N N . THR A 1 120 ? 23.923 10.728 -50.466 1.00 81.56 120 THR A N 1
ATOM 843 C CA . THR A 1 120 ? 25.004 11.336 -51.252 1.00 81.56 120 THR A CA 1
ATOM 844 C C . THR A 1 120 ? 24.424 12.396 -52.180 1.00 81.56 120 THR A C 1
ATOM 846 O O . THR A 1 120 ? 23.598 12.066 -53.035 1.00 81.56 120 THR A O 1
ATOM 849 N N . ARG A 1 121 ? 24.866 13.652 -52.053 1.00 80.38 121 ARG A N 1
ATOM 850 C CA . ARG A 1 121 ? 24.491 14.753 -52.955 1.00 80.38 121 ARG A CA 1
ATOM 851 C C . ARG A 1 121 ? 25.710 15.209 -53.748 1.00 80.38 121 ARG A C 1
ATOM 853 O O . ARG A 1 121 ? 26.733 15.529 -53.157 1.00 80.38 121 ARG A O 1
ATOM 860 N N . ALA A 1 122 ? 25.578 15.284 -55.068 1.00 76.56 122 ALA A N 1
ATOM 861 C CA . ALA A 1 122 ? 26.517 16.010 -55.915 1.00 76.56 122 ALA A CA 1
ATOM 862 C C . ALA A 1 122 ? 26.029 17.455 -56.093 1.00 76.56 122 ALA A C 1
ATOM 864 O O . ALA A 1 122 ? 24.866 17.664 -56.440 1.00 76.56 122 ALA A O 1
ATOM 865 N N . ASP A 1 123 ? 26.905 18.431 -55.872 1.00 76.44 123 ASP A N 1
ATOM 866 C CA . ASP A 1 123 ? 26.697 19.829 -56.259 1.00 76.44 123 ASP A CA 1
ATOM 867 C C . ASP A 1 123 ? 28.011 20.456 -56.759 1.00 76.44 123 ASP A C 1
ATOM 869 O O . ASP A 1 123 ? 29.023 19.767 -56.900 1.00 76.44 123 ASP A O 1
ATOM 873 N N . GLU A 1 124 ? 27.992 21.750 -57.084 1.00 73.12 124 GLU A N 1
ATOM 874 C CA . GLU A 1 124 ? 29.119 22.482 -57.688 1.00 73.12 124 GLU A CA 1
ATOM 875 C C . GLU A 1 124 ? 30.417 22.427 -56.857 1.00 73.12 124 GLU A C 1
ATOM 877 O O . GLU A 1 124 ? 31.500 22.650 -57.398 1.00 73.12 124 GLU A O 1
ATOM 882 N N . ASN A 1 125 ? 30.325 22.089 -55.565 1.00 69.12 125 ASN A N 1
ATOM 883 C CA . ASN A 1 125 ? 31.456 22.021 -54.638 1.00 69.12 125 ASN A CA 1
ATOM 884 C C . ASN A 1 125 ? 31.990 20.589 -54.421 1.00 69.12 125 ASN A C 1
ATOM 886 O O . ASN A 1 125 ? 33.027 20.425 -53.778 1.00 69.12 125 ASN A O 1
ATOM 890 N N . GLY A 1 126 ? 31.315 19.552 -54.939 1.00 71.88 126 GLY A N 1
ATOM 891 C CA . GLY A 1 126 ? 31.751 18.153 -54.836 1.00 71.88 126 GLY A CA 1
ATOM 892 C C . GLY A 1 126 ? 30.643 17.164 -54.455 1.00 71.88 126 GLY A C 1
ATOM 893 O O . GLY A 1 126 ? 29.471 17.361 -54.770 1.00 71.88 126 GLY A O 1
ATOM 894 N N . ILE A 1 127 ? 31.032 16.069 -53.789 1.00 77.62 127 ILE A N 1
ATOM 895 C CA . ILE A 1 127 ? 30.115 15.044 -53.264 1.00 77.62 127 ILE A CA 1
ATOM 896 C C . ILE A 1 127 ? 29.988 15.214 -51.748 1.00 77.62 127 ILE A C 1
ATOM 898 O O . ILE A 1 127 ? 30.900 14.863 -51.002 1.00 77.62 127 ILE A O 1
ATOM 902 N N . GLY A 1 128 ? 28.848 15.731 -51.297 1.00 74.62 128 GLY A N 1
ATOM 903 C CA . GLY A 1 128 ? 28.484 15.784 -49.885 1.00 74.62 128 GLY A CA 1
ATOM 904 C C . GLY A 1 128 ? 27.853 14.472 -49.414 1.00 74.62 128 GLY A C 1
ATOM 905 O O . GLY A 1 128 ? 27.019 13.889 -50.112 1.00 74.62 128 GLY A O 1
ATOM 906 N N . PHE A 1 129 ? 28.217 14.043 -48.207 1.00 82.38 129 PHE A N 1
ATOM 907 C CA . PHE A 1 129 ? 27.617 12.905 -47.510 1.00 82.38 129 PHE A CA 1
ATOM 908 C C . PHE A 1 129 ? 26.788 13.409 -46.326 1.00 82.38 129 PHE A C 1
ATOM 910 O O . PHE A 1 129 ? 27.231 14.284 -45.583 1.00 82.38 129 PHE A O 1
ATOM 917 N N . SER A 1 130 ? 25.602 12.844 -46.123 1.00 82.19 130 SER A N 1
ATOM 918 C CA . SER A 1 130 ? 24.782 13.080 -44.933 1.00 82.19 130 SER A CA 1
ATOM 919 C C . SER A 1 130 ? 24.118 11.786 -44.472 1.00 82.19 130 SER A C 1
ATOM 921 O O . SER A 1 130 ? 24.042 10.813 -45.221 1.00 82.19 130 SER A O 1
ATOM 923 N N . LEU A 1 131 ? 23.610 11.768 -43.242 1.00 86.88 131 LEU A N 1
ATOM 924 C CA . LEU A 1 131 ? 22.672 10.730 -42.821 1.00 86.88 131 LEU A CA 1
ATOM 925 C C . LEU A 1 131 ? 21.324 10.918 -43.538 1.00 86.88 131 LEU A C 1
ATOM 927 O O . LEU A 1 131 ? 20.972 12.034 -43.931 1.00 86.88 131 LEU A O 1
ATOM 931 N N . ALA A 1 132 ? 20.599 9.820 -43.728 1.00 86.06 132 ALA A N 1
ATOM 932 C CA . ALA A 1 132 ? 19.228 9.810 -44.213 1.00 86.06 132 ALA A CA 1
ATOM 933 C C . ALA A 1 132 ? 18.227 10.081 -43.083 1.00 86.06 132 ALA A C 1
ATOM 935 O O . ALA A 1 132 ? 18.456 9.709 -41.933 1.00 86.06 132 ALA A O 1
ATOM 936 N N . ASP A 1 133 ? 17.058 10.618 -43.441 1.00 87.06 133 ASP A N 1
ATOM 937 C CA . ASP A 1 133 ? 15.935 10.797 -42.511 1.00 87.06 133 ASP A CA 1
ATOM 938 C C . ASP A 1 133 ? 15.420 9.460 -41.941 1.00 87.06 133 ASP A C 1
ATOM 940 O O . ASP A 1 133 ? 14.780 9.455 -40.896 1.00 87.06 133 ASP A O 1
ATOM 944 N N . LYS A 1 134 ? 15.708 8.319 -42.598 1.00 89.12 134 LYS A N 1
ATOM 945 C CA . LYS A 1 134 ? 15.423 6.951 -42.123 1.00 89.12 134 LYS A CA 1
ATOM 946 C C . LYS A 1 134 ? 16.704 6.102 -42.051 1.00 89.12 134 LYS A C 1
ATOM 948 O O . LYS A 1 134 ? 17.151 5.608 -43.080 1.00 89.12 134 LYS A O 1
ATOM 953 N N . ILE A 1 135 ? 17.255 5.870 -40.853 1.00 89.06 135 ILE A N 1
ATOM 954 C CA . ILE A 1 135 ? 18.392 4.957 -40.623 1.00 89.06 135 ILE A CA 1
ATOM 955 C C . ILE A 1 135 ? 17.886 3.568 -40.222 1.00 89.06 135 ILE A C 1
ATOM 957 O O . ILE A 1 135 ? 17.239 3.389 -39.193 1.00 89.06 135 ILE A O 1
ATOM 961 N N . THR A 1 136 ? 18.209 2.564 -41.030 1.00 85.81 136 THR A N 1
ATOM 962 C CA . THR A 1 136 ? 17.863 1.153 -40.834 1.00 85.81 136 THR A CA 1
ATOM 963 C C . THR A 1 136 ? 19.098 0.356 -40.414 1.00 85.81 136 THR A C 1
ATOM 965 O O . THR A 1 136 ? 20.034 0.166 -41.195 1.00 85.81 136 THR A O 1
ATOM 968 N N . VAL A 1 137 ? 19.095 -0.147 -39.179 1.00 85.12 137 VAL A N 1
ATOM 969 C CA . VAL A 1 137 ? 20.176 -0.947 -38.592 1.00 85.12 137 VAL A CA 1
ATOM 970 C C . VAL A 1 137 ? 19.781 -2.427 -38.593 1.00 85.12 137 VAL A C 1
ATOM 972 O O . VAL A 1 137 ? 18.802 -2.843 -37.971 1.00 85.12 137 VAL A O 1
ATOM 975 N N . GLY A 1 138 ? 20.569 -3.236 -39.303 1.00 77.75 138 GLY A N 1
ATOM 976 C CA . GLY A 1 138 ? 20.295 -4.656 -39.546 1.00 77.75 138 GLY A CA 1
ATOM 977 C C . GLY A 1 138 ? 19.746 -4.928 -40.951 1.00 77.75 138 GLY A C 1
ATOM 978 O O . GLY A 1 138 ? 19.225 -4.045 -41.625 1.00 77.75 138 GLY A O 1
ATOM 979 N N . LYS A 1 139 ? 19.893 -6.170 -41.429 1.00 70.44 139 LYS A N 1
ATOM 980 C CA . LYS A 1 139 ? 19.478 -6.562 -42.785 1.00 70.44 139 LYS A CA 1
ATOM 981 C C . LYS A 1 139 ? 18.050 -7.110 -42.779 1.00 70.44 139 LYS A C 1
ATOM 983 O O . LYS A 1 139 ? 17.793 -8.125 -42.135 1.00 70.44 139 LYS A O 1
ATOM 988 N N . ALA A 1 140 ? 17.159 -6.487 -43.549 1.00 64.62 140 ALA A N 1
ATOM 989 C CA . ALA A 1 140 ? 15.811 -6.997 -43.788 1.00 64.62 140 ALA A CA 1
ATOM 990 C C . ALA A 1 140 ? 15.838 -8.353 -44.525 1.00 64.62 140 ALA A C 1
ATOM 992 O O . ALA A 1 140 ? 16.590 -8.533 -45.489 1.00 64.62 140 ALA A O 1
ATOM 993 N N . GLY A 1 141 ? 15.008 -9.300 -44.077 1.00 65.38 141 GLY A N 1
ATOM 994 C CA . GLY A 1 141 ? 14.867 -10.635 -44.672 1.00 65.38 141 GLY A CA 1
ATOM 995 C C . GLY A 1 141 ? 14.696 -11.746 -43.630 1.00 65.38 141 GLY A C 1
ATOM 996 O O . GLY A 1 141 ? 15.006 -11.562 -42.456 1.00 65.38 141 GLY A O 1
ATOM 997 N N . ASN A 1 142 ? 14.199 -12.909 -44.062 1.00 59.97 142 ASN A N 1
ATOM 998 C CA . ASN A 1 142 ? 14.038 -14.126 -43.246 1.00 59.97 142 ASN A CA 1
ATOM 999 C C . ASN A 1 142 ? 13.313 -13.924 -41.894 1.00 59.97 142 ASN A C 1
ATOM 1001 O O . ASN A 1 142 ? 13.662 -14.554 -40.902 1.00 59.97 142 ASN A O 1
ATOM 1005 N N . GLY A 1 143 ? 12.312 -13.039 -41.845 1.00 66.69 143 GLY A N 1
ATOM 1006 C CA . GLY A 1 143 ? 11.533 -12.753 -40.631 1.00 66.69 143 GLY A CA 1
ATOM 1007 C C . GLY A 1 143 ? 12.186 -11.775 -39.644 1.00 66.69 143 GLY A C 1
ATOM 1008 O O . GLY A 1 143 ? 11.520 -11.339 -38.707 1.00 66.69 143 GLY A O 1
ATOM 1009 N N . ASN A 1 144 ? 13.440 -11.364 -39.864 1.00 65.31 144 ASN A N 1
ATOM 1010 C CA . ASN A 1 144 ? 14.077 -10.332 -39.049 1.00 65.31 144 ASN A CA 1
ATOM 1011 C C . ASN A 1 144 ? 13.433 -8.963 -39.313 1.00 65.31 144 ASN A C 1
ATOM 1013 O O . ASN A 1 144 ? 13.472 -8.460 -40.440 1.00 65.31 144 ASN A O 1
ATOM 1017 N N . LYS A 1 145 ? 12.906 -8.332 -38.257 1.00 77.38 145 LYS A N 1
ATOM 1018 C CA . LYS A 1 145 ? 12.603 -6.895 -38.239 1.00 77.38 145 LYS A CA 1
ATOM 1019 C C . LYS A 1 145 ? 13.918 -6.131 -37.998 1.00 77.38 145 LYS A C 1
ATOM 1021 O O . LYS A 1 145 ? 14.526 -6.352 -36.951 1.00 77.38 145 LYS A O 1
ATOM 1026 N N . PRO A 1 146 ? 14.401 -5.287 -38.927 1.00 84.75 146 PRO A N 1
ATOM 1027 C CA . PRO A 1 146 ? 15.519 -4.393 -38.641 1.00 84.75 146 PRO A CA 1
ATOM 1028 C C . PRO A 1 146 ? 15.061 -3.251 -37.722 1.00 84.75 146 PRO A C 1
ATOM 1030 O O . PRO A 1 146 ? 13.883 -2.888 -37.713 1.00 84.75 146 PRO A O 1
ATOM 1033 N N . LEU A 1 147 ? 15.996 -2.668 -36.973 1.00 89.19 147 LEU A N 1
ATOM 1034 C CA . LEU A 1 147 ? 15.743 -1.476 -36.166 1.00 89.19 147 LEU A CA 1
ATOM 1035 C C . LEU A 1 147 ? 15.701 -0.255 -37.094 1.00 89.19 147 LEU A C 1
ATOM 1037 O O . LEU A 1 147 ? 16.648 -0.039 -37.848 1.00 89.19 147 LEU A O 1
ATOM 1041 N N . VAL A 1 148 ? 14.645 0.556 -37.033 1.00 88.50 148 VAL A N 1
ATOM 1042 C CA . VAL A 1 148 ? 14.548 1.805 -37.802 1.00 88.50 148 VAL A CA 1
ATOM 1043 C C . VAL A 1 148 ? 14.575 2.994 -36.847 1.00 88.50 148 VAL A C 1
ATOM 1045 O O . VAL A 1 148 ? 13.611 3.278 -36.133 1.00 88.50 148 VAL A O 1
ATOM 1048 N N . ILE A 1 149 ? 15.705 3.695 -36.864 1.00 90.31 149 ILE A N 1
ATOM 1049 C CA . ILE A 1 149 ? 15.884 5.032 -36.306 1.00 90.31 149 ILE A CA 1
ATOM 1050 C C . ILE A 1 149 ? 15.727 6.002 -37.477 1.00 90.31 149 ILE A C 1
ATOM 1052 O O . ILE A 1 149 ? 16.690 6.416 -38.112 1.00 90.31 149 ILE A O 1
ATOM 1056 N N . ASP A 1 150 ? 14.493 6.367 -37.794 1.00 87.25 150 ASP A N 1
ATOM 1057 C CA . ASP A 1 150 ? 14.278 7.620 -38.520 1.00 87.25 150 ASP A CA 1
ATOM 1058 C C . ASP A 1 150 ? 14.682 8.804 -37.606 1.00 87.25 150 ASP A C 1
ATOM 1060 O O . ASP A 1 150 ? 14.863 8.609 -36.402 1.00 87.25 150 ASP A O 1
ATOM 1064 N N . GLY A 1 151 ? 14.949 9.998 -38.131 1.00 83.00 151 GLY A N 1
ATOM 1065 C CA . GLY A 1 151 ? 15.208 11.199 -37.327 1.00 83.00 151 GLY A CA 1
ATOM 1066 C C . GLY A 1 151 ? 13.933 11.991 -37.024 1.00 83.00 151 GLY A C 1
ATOM 1067 O O . GLY A 1 151 ? 13.639 12.337 -35.875 1.00 83.00 151 GLY A O 1
ATOM 1068 N N . THR A 1 152 ? 13.132 12.202 -38.056 1.00 82.31 152 THR A N 1
ATOM 1069 C CA . THR A 1 152 ? 12.254 13.346 -38.266 1.00 82.31 152 THR A CA 1
ATOM 1070 C C . THR A 1 152 ? 10.882 13.246 -37.578 1.00 82.31 152 THR A C 1
ATOM 1072 O O . THR A 1 152 ? 10.310 14.302 -37.333 1.00 82.31 152 THR A O 1
ATOM 1075 N N . ALA A 1 153 ? 10.398 12.066 -37.133 1.00 84.25 153 ALA A N 1
ATOM 1076 C CA . ALA A 1 153 ? 9.276 11.933 -36.154 1.00 84.25 153 ALA A CA 1
ATOM 1077 C C . ALA A 1 153 ? 9.651 11.736 -34.661 1.00 84.25 153 ALA A C 1
ATOM 1079 O O . ALA A 1 153 ? 8.809 11.361 -33.850 1.00 84.25 153 ALA A O 1
ATOM 1080 N N . GLY A 1 154 ? 10.919 11.863 -34.260 1.00 82.62 154 GLY A N 1
ATOM 1081 C CA . GLY A 1 154 ? 11.362 11.534 -32.887 1.00 82.62 154 GLY A CA 1
ATOM 1082 C C . GLY A 1 154 ? 11.374 10.041 -32.455 1.00 82.62 154 GLY A C 1
ATOM 1083 O O . GLY A 1 154 ? 12.276 9.664 -31.718 1.00 82.62 154 GLY A O 1
ATOM 1084 N N . LEU A 1 155 ? 10.499 9.155 -32.964 1.00 85.81 155 LEU A N 1
ATOM 1085 C CA . LEU A 1 155 ? 10.395 7.730 -32.541 1.00 85.81 155 LEU A CA 1
ATOM 1086 C C . LEU A 1 155 ? 11.611 6.812 -32.866 1.00 85.81 155 LEU A C 1
ATOM 1088 O O . LEU A 1 155 ? 12.564 7.210 -33.533 1.00 85.81 155 LEU A O 1
ATOM 1092 N N . ILE A 1 156 ? 11.520 5.536 -32.474 1.00 88.56 156 ILE A N 1
ATOM 1093 C CA . ILE A 1 156 ? 12.327 4.399 -32.964 1.00 88.56 156 ILE A CA 1
ATOM 1094 C C . ILE A 1 156 ? 11.361 3.215 -33.186 1.00 88.56 156 ILE A C 1
ATOM 1096 O O . ILE A 1 156 ? 10.364 3.102 -32.470 1.00 88.56 156 ILE A O 1
ATOM 1100 N N . SER A 1 157 ? 11.600 2.343 -34.171 1.00 86.50 157 SER A N 1
ATOM 1101 C CA . SER A 1 157 ? 10.740 1.176 -34.445 1.00 86.50 157 SER A CA 1
ATOM 1102 C C . SER A 1 157 ? 11.529 -0.090 -34.815 1.00 86.50 157 SER A C 1
ATOM 1104 O O . SER A 1 157 ? 12.744 -0.053 -34.987 1.00 86.50 157 SER A O 1
ATOM 1106 N N . GLY A 1 158 ? 10.846 -1.240 -34.883 1.00 86.38 158 GLY A N 1
ATOM 1107 C CA . GLY A 1 158 ? 11.462 -2.545 -35.180 1.00 86.38 158 GLY A CA 1
ATOM 1108 C C . GLY A 1 158 ? 11.880 -3.374 -33.957 1.00 86.38 158 GLY A C 1
ATOM 1109 O O . GLY A 1 158 ? 12.328 -4.506 -34.127 1.00 86.38 158 GLY A O 1
ATOM 1110 N N . LEU A 1 159 ? 11.688 -2.854 -32.737 1.00 88.62 159 LEU A N 1
ATOM 1111 C CA . LEU A 1 159 ? 11.905 -3.587 -31.482 1.00 88.62 159 LEU A CA 1
ATOM 1112 C C . LEU A 1 159 ? 11.110 -4.909 -31.458 1.00 88.62 159 LEU A C 1
ATOM 1114 O O . LEU A 1 159 ? 9.953 -4.966 -31.878 1.00 88.62 159 LEU A O 1
ATOM 1118 N N . SER A 1 160 ? 11.740 -5.983 -30.975 1.00 83.94 160 SER A N 1
ATOM 1119 C CA . SER A 1 160 ? 11.169 -7.341 -30.946 1.00 83.94 160 SER A CA 1
ATOM 1120 C C . SER A 1 160 ? 10.573 -7.734 -29.591 1.00 83.94 160 SER A C 1
ATOM 1122 O O . SER A 1 160 ? 9.794 -8.680 -29.505 1.00 83.94 160 SER A O 1
ATOM 1124 N N . ASN A 1 161 ? 10.909 -7.002 -28.530 1.00 85.25 161 ASN A N 1
ATOM 1125 C CA . ASN A 1 161 ? 10.407 -7.189 -27.174 1.00 85.25 161 ASN A CA 1
ATOM 1126 C C . ASN A 1 161 ? 9.008 -6.567 -27.012 1.00 85.25 161 ASN A C 1
ATOM 1128 O O . ASN A 1 161 ? 8.876 -5.453 -26.516 1.00 85.25 161 ASN A O 1
ATOM 1132 N N . THR A 1 162 ? 7.954 -7.274 -27.429 1.00 87.75 162 THR A N 1
ATOM 1133 C CA . THR A 1 162 ? 6.556 -6.781 -27.389 1.00 87.75 162 THR A CA 1
ATOM 1134 C C . THR A 1 162 ? 5.711 -7.333 -26.233 1.00 87.75 162 THR A C 1
ATOM 1136 O O . THR A 1 162 ? 4.548 -6.968 -26.102 1.00 87.75 162 THR A O 1
ATOM 1139 N N . THR A 1 163 ? 6.261 -8.210 -25.385 1.00 87.06 163 THR A N 1
ATOM 1140 C CA . THR A 1 163 ? 5.533 -8.869 -24.282 1.00 87.06 163 THR A CA 1
ATOM 1141 C C . THR A 1 163 ? 6.228 -8.691 -22.934 1.00 87.06 163 THR A C 1
ATOM 1143 O O . THR A 1 163 ? 7.446 -8.520 -22.862 1.00 87.06 163 THR A O 1
ATOM 1146 N N . LEU A 1 164 ? 5.457 -8.766 -21.849 1.00 88.69 164 LEU A N 1
ATOM 1147 C CA . LEU A 1 164 ? 5.973 -8.834 -20.477 1.00 88.69 164 LEU A CA 1
ATOM 1148 C C . LEU A 1 164 ? 6.262 -10.288 -20.066 1.00 88.69 164 LEU A C 1
ATOM 1150 O O . LEU A 1 164 ? 5.794 -11.222 -20.714 1.00 88.69 164 LEU A O 1
ATOM 1154 N N . GLY A 1 165 ? 7.009 -10.481 -18.975 1.00 83.81 165 GLY A N 1
ATOM 1155 C CA . GLY A 1 165 ? 7.176 -11.797 -18.337 1.00 83.81 165 GLY A CA 1
ATOM 1156 C C . GLY A 1 165 ? 8.146 -12.770 -19.021 1.00 83.81 165 GLY A C 1
ATOM 1157 O O . GLY A 1 165 ? 8.217 -13.928 -18.620 1.00 83.81 165 GLY A O 1
ATOM 1158 N N . GLY A 1 166 ? 8.912 -12.327 -20.025 1.00 82.31 166 GLY A N 1
ATOM 1159 C CA . GLY A 1 166 ? 10.062 -13.088 -20.526 1.00 82.31 166 GLY A CA 1
ATOM 1160 C C . GLY A 1 166 ? 11.138 -13.252 -19.443 1.00 82.31 166 GLY A C 1
ATOM 1161 O O . GLY A 1 166 ? 11.294 -12.377 -18.595 1.00 82.31 166 GLY A O 1
ATOM 1162 N N . ALA A 1 167 ? 11.896 -14.353 -19.476 1.00 81.81 167 ALA A N 1
ATOM 1163 C CA . ALA A 1 167 ? 12.874 -14.700 -18.432 1.00 81.81 167 ALA A CA 1
ATOM 1164 C C . ALA A 1 167 ? 14.038 -13.695 -18.272 1.00 81.81 167 ALA A C 1
ATOM 1166 O O . ALA A 1 167 ? 14.769 -13.748 -17.288 1.00 81.81 167 ALA A O 1
ATOM 1167 N N . ASP A 1 168 ? 14.213 -12.789 -19.234 1.00 80.75 168 ASP A N 1
ATOM 1168 C CA . ASP A 1 168 ? 15.188 -11.700 -19.241 1.00 80.75 168 ASP A CA 1
ATOM 1169 C C . ASP A 1 168 ? 14.558 -10.294 -19.153 1.00 80.75 168 ASP 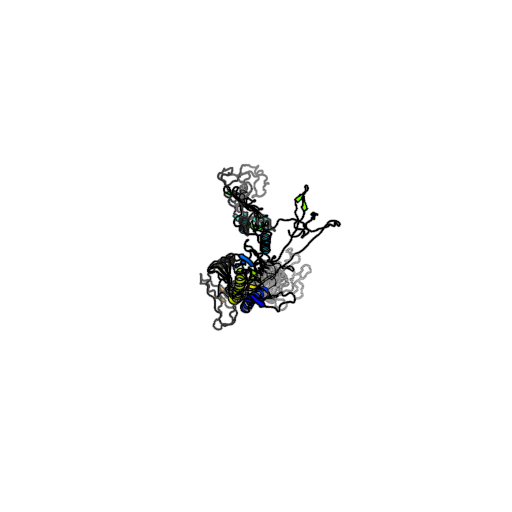A C 1
ATOM 1171 O O . ASP A 1 168 ? 15.284 -9.291 -19.151 1.00 80.75 168 ASP A O 1
ATOM 1175 N N . PHE A 1 169 ? 13.229 -10.197 -19.036 1.00 86.25 169 PHE A N 1
ATOM 1176 C CA . PHE A 1 169 ? 12.514 -8.926 -18.930 1.00 86.25 169 PHE A CA 1
ATOM 1177 C C . PHE A 1 169 ? 13.031 -8.088 -17.749 1.00 86.25 169 PHE A C 1
ATOM 1179 O O . PHE A 1 169 ? 13.304 -8.611 -16.673 1.00 86.25 169 PHE A O 1
ATOM 1186 N N . ALA A 1 170 ? 13.192 -6.780 -17.967 1.00 82.00 170 ALA A N 1
ATOM 1187 C CA . ALA A 1 170 ? 13.780 -5.815 -17.029 1.00 82.00 170 ALA A CA 1
ATOM 1188 C C . ALA A 1 170 ? 15.233 -6.086 -16.556 1.00 82.00 170 ALA A C 1
ATOM 1190 O O . ALA A 1 170 ? 15.788 -5.249 -15.850 1.00 82.00 170 ALA A O 1
ATOM 1191 N N . THR A 1 171 ? 15.902 -7.170 -16.980 1.00 82.25 171 THR A N 1
ATOM 1192 C CA . THR A 1 171 ? 17.285 -7.484 -16.540 1.00 82.25 171 THR A CA 1
ATOM 1193 C C . THR A 1 171 ? 18.388 -6.944 -17.459 1.00 82.25 171 THR A C 1
ATOM 1195 O O . THR A 1 171 ? 19.516 -6.750 -17.015 1.00 82.25 171 THR A O 1
ATOM 1198 N N . LYS A 1 172 ? 18.087 -6.695 -18.743 1.00 80.12 172 LYS A N 1
ATOM 1199 C CA . LYS A 1 172 ? 19.093 -6.419 -19.794 1.00 80.12 172 LYS A CA 1
ATOM 1200 C C . LYS A 1 172 ? 19.265 -4.945 -20.193 1.00 80.12 172 LYS A C 1
ATOM 1202 O O . LYS A 1 172 ? 19.980 -4.669 -21.150 1.00 80.12 172 LYS A O 1
ATOM 1207 N N . GLY A 1 173 ? 18.597 -4.003 -19.521 1.00 80.00 173 GLY A N 1
ATOM 1208 C CA . GLY A 1 173 ? 18.691 -2.566 -19.847 1.00 80.00 173 GLY A CA 1
ATOM 1209 C C . GLY A 1 173 ? 18.204 -2.186 -21.257 1.00 80.00 173 GLY A C 1
ATOM 1210 O O . GLY A 1 173 ? 18.646 -1.188 -21.816 1.00 80.00 173 GLY A O 1
ATOM 1211 N N . GLN A 1 174 ? 17.328 -2.999 -21.854 1.00 84.81 174 GLN A N 1
ATOM 1212 C CA . GLN A 1 174 ? 16.805 -2.803 -23.210 1.00 84.81 174 GLN A CA 1
ATOM 1213 C C . GLN A 1 174 ? 15.691 -1.744 -23.246 1.00 84.81 174 GLN A C 1
ATOM 1215 O O . GLN A 1 174 ? 14.942 -1.587 -22.282 1.00 84.81 174 GLN A O 1
ATOM 1220 N N . ALA A 1 175 ? 15.546 -1.050 -24.379 1.00 86.12 175 ALA A N 1
ATOM 1221 C CA . ALA A 1 175 ? 14.456 -0.101 -24.598 1.00 86.12 175 ALA A CA 1
ATOM 1222 C C . ALA A 1 175 ? 13.095 -0.820 -24.657 1.00 86.12 175 ALA A C 1
ATOM 1224 O O . ALA A 1 175 ? 12.940 -1.797 -25.390 1.00 86.12 175 ALA A O 1
ATOM 1225 N N . ALA A 1 176 ? 12.109 -0.330 -23.902 1.00 88.06 176 ALA A N 1
ATOM 1226 C CA . ALA A 1 176 ? 10.752 -0.872 -23.908 1.00 88.06 176 ALA A CA 1
ATOM 1227 C C . ALA A 1 176 ? 9.998 -0.510 -25.200 1.00 88.06 176 ALA A C 1
ATOM 1229 O O . ALA A 1 176 ? 10.215 0.553 -25.781 1.00 88.06 176 ALA A O 1
ATOM 1230 N N . SER A 1 177 ? 9.088 -1.386 -25.624 1.00 89.06 177 SER A N 1
ATOM 1231 C CA . SER A 1 177 ? 8.141 -1.113 -26.712 1.00 89.06 177 SER A CA 1
ATOM 1232 C C . SER A 1 177 ? 6.843 -0.476 -26.200 1.00 89.06 177 SER A C 1
ATOM 1234 O O . SER A 1 177 ? 6.504 -0.576 -25.017 1.00 89.06 177 SER A O 1
ATOM 1236 N N . GLU A 1 178 ? 6.081 0.145 -27.101 1.00 88.25 178 GLU A N 1
ATOM 1237 C CA . GLU A 1 178 ? 4.728 0.637 -26.801 1.00 88.25 178 GLU A CA 1
ATOM 1238 C C . GLU A 1 178 ? 3.788 -0.515 -26.439 1.00 88.25 178 GLU A C 1
ATOM 1240 O O . GLU A 1 178 ? 2.974 -0.379 -25.531 1.00 88.25 178 GLU A O 1
ATOM 1245 N N . GLU A 1 179 ? 3.952 -1.681 -27.067 1.00 90.38 179 GLU A N 1
ATOM 1246 C CA . GLU A 1 179 ? 3.216 -2.898 -26.736 1.00 90.38 179 GLU A CA 1
ATOM 1247 C C . GLU A 1 179 ? 3.514 -3.377 -25.306 1.00 90.38 179 GLU A C 1
ATOM 1249 O O . GLU A 1 179 ? 2.585 -3.727 -24.577 1.00 90.38 179 GLU A O 1
ATOM 1254 N N . GLN A 1 180 ? 4.776 -3.323 -24.854 1.00 91.06 180 GLN A N 1
ATOM 1255 C CA . GLN A 1 180 ? 5.135 -3.616 -23.458 1.00 91.06 180 GLN A CA 1
ATOM 1256 C C . GLN A 1 180 ? 4.573 -2.582 -22.477 1.00 91.06 180 GLN A C 1
ATOM 1258 O O . GLN A 1 180 ? 4.074 -2.968 -21.420 1.00 91.06 180 GLN A O 1
ATOM 1263 N N . LEU A 1 181 ? 4.625 -1.288 -22.809 1.00 90.19 181 LEU A N 1
ATOM 1264 C CA . LEU A 1 181 ? 4.082 -0.226 -21.956 1.00 90.19 181 LEU A CA 1
ATOM 1265 C C . LEU A 1 181 ? 2.550 -0.317 -21.847 1.00 90.19 181 LEU A C 1
ATOM 1267 O O . LEU A 1 181 ? 1.996 -0.212 -20.753 1.00 90.19 181 LEU A O 1
ATOM 1271 N N . ASN A 1 182 ? 1.869 -0.589 -22.960 1.00 90.44 182 ASN A N 1
ATOM 1272 C CA . ASN A 1 182 ? 0.429 -0.817 -23.007 1.00 90.44 182 ASN A CA 1
ATOM 1273 C C . ASN A 1 182 ? 0.033 -2.107 -22.266 1.00 90.44 182 ASN A C 1
ATOM 1275 O O . ASN A 1 182 ? -0.948 -2.108 -21.531 1.00 90.44 182 ASN A O 1
ATOM 1279 N N . ALA A 1 183 ? 0.816 -3.186 -22.374 1.00 90.38 183 ALA A N 1
ATOM 1280 C CA . ALA A 1 183 ? 0.603 -4.402 -21.584 1.00 90.38 183 ALA A CA 1
ATOM 1281 C C . ALA A 1 183 ? 0.824 -4.169 -20.076 1.00 90.38 183 ALA A C 1
ATOM 1283 O O . ALA A 1 183 ? 0.095 -4.723 -19.254 1.00 90.38 183 ALA A O 1
ATOM 1284 N N . ALA A 1 184 ? 1.785 -3.320 -19.695 1.00 91.00 184 ALA A N 1
ATOM 1285 C CA . ALA A 1 184 ? 2.014 -2.954 -18.296 1.00 91.00 184 ALA A CA 1
ATOM 1286 C C . ALA A 1 184 ? 0.840 -2.143 -17.732 1.00 91.00 184 ALA A C 1
ATOM 1288 O O . ALA A 1 184 ? 0.420 -2.375 -16.600 1.00 91.00 184 ALA A O 1
ATOM 1289 N N . GLN A 1 185 ? 0.261 -1.255 -18.540 1.00 94.06 185 GLN A N 1
ATOM 1290 C CA . GLN A 1 185 ? -0.917 -0.480 -18.161 1.00 94.06 185 GLN A CA 1
ATOM 1291 C C . GLN A 1 185 ? -2.217 -1.294 -18.195 1.00 94.06 185 GLN A C 1
ATOM 1293 O O . GLN A 1 185 ? -3.056 -1.113 -17.319 1.00 94.06 185 GLN A O 1
ATOM 1298 N N . ALA A 1 186 ? -2.355 -2.276 -19.089 1.00 90.56 186 ALA A N 1
ATOM 1299 C CA . ALA A 1 186 ? -3.429 -3.269 -19.016 1.00 90.56 186 ALA A CA 1
ATOM 1300 C C . ALA A 1 186 ? -3.342 -4.104 -17.723 1.00 90.56 186 ALA A C 1
ATOM 1302 O O . ALA A 1 186 ? -4.351 -4.315 -17.054 1.00 90.56 186 ALA A O 1
ATOM 1303 N N . ASN A 1 187 ? -2.136 -4.517 -17.319 1.00 91.69 187 ASN A N 1
ATOM 1304 C CA . ASN A 1 187 ? -1.919 -5.192 -16.037 1.00 91.69 187 ASN A CA 1
ATOM 1305 C C . ASN A 1 187 ? -2.214 -4.281 -14.835 1.00 91.69 187 ASN A C 1
ATOM 1307 O O . ASN A 1 187 ? -2.788 -4.753 -13.856 1.00 91.69 187 ASN A O 1
ATOM 1311 N N . LEU A 1 188 ? -1.879 -2.988 -14.907 1.00 92.00 188 LEU A N 1
ATOM 1312 C CA . LEU A 1 188 ? -2.235 -2.014 -13.872 1.00 92.00 188 LEU A CA 1
ATOM 1313 C C . LEU A 1 188 ? -3.755 -1.816 -13.780 1.00 92.00 188 LEU A C 1
ATOM 1315 O O . LEU A 1 188 ? -4.293 -1.854 -12.680 1.00 92.00 188 LEU A O 1
ATOM 1319 N N . ALA A 1 189 ? -4.460 -1.684 -14.907 1.00 91.06 189 ALA A N 1
ATOM 1320 C CA . ALA A 1 189 ? -5.921 -1.609 -14.929 1.00 91.06 189 ALA A CA 1
ATOM 1321 C C . ALA A 1 189 ? -6.559 -2.868 -14.309 1.00 91.06 189 ALA A C 1
ATOM 1323 O O . ALA A 1 189 ? -7.390 -2.757 -13.412 1.00 91.06 189 ALA A O 1
ATOM 1324 N N . ASN A 1 190 ? -6.090 -4.064 -14.685 1.00 88.88 190 ASN A N 1
ATOM 1325 C CA . ASN A 1 190 ? -6.532 -5.328 -14.082 1.00 88.88 190 ASN A CA 1
ATOM 1326 C C . ASN A 1 190 ? -6.268 -5.403 -12.564 1.00 88.88 190 ASN A C 1
ATOM 1328 O O . ASN A 1 190 ? -7.058 -6.006 -11.841 1.00 88.88 190 ASN A O 1
ATOM 1332 N N . LEU A 1 191 ? -5.174 -4.803 -12.076 1.00 90.06 191 LEU A N 1
ATOM 1333 C CA . LEU A 1 191 ? -4.816 -4.769 -10.652 1.00 90.06 191 LEU A CA 1
ATOM 1334 C C . LEU A 1 191 ? -5.634 -3.739 -9.851 1.00 90.06 191 LEU A C 1
ATOM 1336 O O . LEU A 1 191 ? -5.912 -3.970 -8.676 1.00 90.06 191 LEU A O 1
ATOM 1340 N N . LEU A 1 192 ? -6.027 -2.622 -10.472 1.00 89.31 192 LEU A N 1
ATOM 1341 C CA . LEU A 1 192 ? -6.940 -1.632 -9.884 1.00 89.31 192 LEU A CA 1
ATOM 1342 C C . LEU A 1 192 ? -8.396 -2.129 -9.872 1.00 89.31 192 LEU A C 1
ATOM 1344 O O . LEU A 1 192 ? -9.142 -1.830 -8.938 1.00 89.31 192 LEU A O 1
ATOM 1348 N N . GLY A 1 193 ? -8.784 -2.920 -10.876 1.00 85.62 193 GLY A N 1
ATOM 1349 C CA . GLY A 1 193 ? -10.091 -3.568 -10.968 1.00 85.62 193 GLY A CA 1
ATOM 1350 C C . GLY A 1 193 ? -11.260 -2.594 -11.158 1.00 85.62 193 GLY A C 1
ATOM 1351 O O . GLY A 1 193 ? -11.095 -1.458 -11.600 1.00 85.62 193 GLY A O 1
ATOM 1352 N N . GLY A 1 194 ? -12.476 -3.049 -10.842 1.00 85.88 194 GLY A N 1
ATOM 1353 C CA . GLY A 1 194 ? -13.693 -2.255 -11.047 1.00 85.88 194 GLY A CA 1
ATOM 1354 C C . GLY A 1 194 ? -13.885 -1.881 -12.520 1.00 85.88 194 GLY A C 1
ATOM 1355 O O . GLY A 1 194 ? -13.795 -2.744 -13.391 1.00 85.88 194 GLY A O 1
ATOM 1356 N N . ASN A 1 195 ? -14.125 -0.596 -12.791 1.00 87.19 195 ASN A N 1
ATOM 1357 C CA . ASN A 1 195 ? -14.221 -0.045 -14.148 1.00 87.19 195 ASN A CA 1
ATOM 1358 C C . ASN A 1 195 ? -12.893 0.589 -14.628 1.00 87.19 195 ASN A C 1
ATOM 1360 O O . ASN A 1 195 ? -12.903 1.610 -15.315 1.00 87.19 195 ASN A O 1
ATOM 1364 N N . ALA A 1 196 ? -11.741 0.043 -14.219 1.00 92.19 196 ALA A N 1
ATOM 1365 C CA . ALA A 1 196 ? -10.436 0.505 -14.688 1.00 92.19 196 ALA A CA 1
ATOM 1366 C C . ALA A 1 196 ? -10.220 0.161 -16.172 1.00 92.19 196 ALA A C 1
ATOM 1368 O O . ALA A 1 196 ? -10.170 -1.011 -16.552 1.00 92.19 196 ALA A O 1
ATOM 1369 N N . ALA A 1 197 ? -10.034 1.182 -17.006 1.00 90.62 197 ALA A N 1
ATOM 1370 C CA . ALA A 1 197 ? -9.784 1.043 -18.435 1.00 90.62 197 ALA A CA 1
ATOM 1371 C C . ALA A 1 197 ? -8.365 1.512 -18.779 1.00 90.62 197 ALA A C 1
ATOM 1373 O O . ALA A 1 197 ? -8.015 2.672 -18.560 1.00 90.62 197 ALA A O 1
ATOM 1374 N N . ASN A 1 198 ? -7.551 0.622 -19.353 1.00 92.31 198 ASN A N 1
ATOM 1375 C CA . ASN A 1 198 ? -6.338 1.025 -20.062 1.00 92.31 198 ASN A CA 1
ATOM 1376 C C . ASN A 1 198 ? -6.713 1.479 -21.475 1.00 92.31 198 ASN A C 1
ATOM 1378 O O . ASN A 1 198 ? -7.010 0.649 -22.337 1.00 92.31 198 ASN A O 1
ATOM 1382 N N . ASP A 1 199 ? -6.662 2.785 -21.700 1.00 89.69 199 ASP A N 1
ATOM 1383 C CA . ASP A 1 199 ? -6.900 3.400 -22.994 1.00 89.69 199 ASP A CA 1
ATOM 1384 C C . ASP A 1 199 ? -5.568 3.791 -23.653 1.00 89.69 199 ASP A C 1
ATOM 1386 O O . ASP A 1 199 ? -4.922 4.752 -23.244 1.00 89.69 199 ASP A O 1
ATOM 1390 N N . LYS A 1 200 ? -5.131 3.011 -24.653 1.00 84.88 200 LYS A N 1
ATOM 1391 C CA . LYS A 1 200 ? -3.921 3.255 -25.471 1.00 84.88 200 LYS A CA 1
ATOM 1392 C C . LYS A 1 200 ? -2.645 3.598 -24.675 1.00 84.88 200 LYS A C 1
ATOM 1394 O O . LYS A 1 200 ? -1.786 4.330 -25.162 1.00 84.88 200 LYS A O 1
ATOM 1399 N N . GLY A 1 201 ? -2.483 3.041 -23.474 1.00 82.00 201 GLY A N 1
ATOM 1400 C CA . GLY A 1 201 ? -1.374 3.389 -22.585 1.00 82.00 201 GLY A CA 1
ATOM 1401 C C . GLY A 1 201 ? -1.643 4.623 -21.718 1.00 82.00 201 GLY A C 1
ATOM 1402 O O . GLY A 1 201 ? -0.712 5.372 -21.416 1.00 82.00 201 GLY A O 1
ATOM 1403 N N . ASN A 1 202 ? -2.892 4.810 -21.298 1.00 85.38 202 ASN A N 1
ATOM 1404 C CA . ASN A 1 202 ? -3.290 5.650 -20.178 1.00 85.38 202 ASN A CA 1
ATOM 1405 C C . ASN A 1 202 ? -4.366 4.919 -19.357 1.00 85.38 202 ASN A C 1
ATOM 1407 O O . ASN A 1 202 ? -5.467 4.665 -19.851 1.00 85.38 202 ASN A O 1
ATOM 1411 N N . VAL A 1 203 ? -4.069 4.570 -18.103 1.00 92.12 203 VAL A N 1
ATOM 1412 C CA . VAL A 1 203 ? -5.065 3.954 -17.208 1.00 92.12 203 VAL A CA 1
ATOM 1413 C C . VAL A 1 203 ? -5.999 5.018 -16.640 1.00 92.12 203 VAL A C 1
ATOM 1415 O O . VAL A 1 203 ? -5.556 5.980 -16.016 1.00 92.12 203 VAL A O 1
ATOM 1418 N N . THR A 1 204 ? -7.300 4.814 -16.825 1.00 90.06 204 THR A N 1
ATOM 1419 C CA . THR A 1 204 ? -8.368 5.646 -16.263 1.00 90.06 204 THR A CA 1
ATOM 1420 C C . THR A 1 204 ? -9.276 4.817 -15.364 1.00 90.06 204 THR A C 1
ATOM 1422 O O . THR A 1 204 ? -9.472 3.621 -15.582 1.00 90.06 204 THR A O 1
ATOM 1425 N N . THR A 1 205 ? -9.830 5.458 -14.341 1.00 90.56 205 THR A N 1
ATOM 1426 C CA . THR A 1 205 ? -10.700 4.849 -13.331 1.00 90.56 205 THR A CA 1
ATOM 1427 C C . THR A 1 205 ? -11.774 5.853 -12.939 1.00 90.56 205 THR A C 1
ATOM 1429 O O . THR A 1 205 ? -11.446 6.991 -12.628 1.00 90.56 205 THR A O 1
ATOM 1432 N N . THR A 1 206 ? -13.041 5.433 -12.950 1.00 88.44 206 THR A N 1
ATOM 1433 C CA . THR A 1 206 ? -14.196 6.239 -12.486 1.00 88.44 206 THR A CA 1
ATOM 1434 C C . THR A 1 206 ? -14.891 5.635 -11.263 1.00 88.44 206 THR A C 1
ATOM 1436 O O . THR A 1 206 ? -15.747 6.253 -10.641 1.00 88.44 206 THR A O 1
ATOM 1439 N N . ASP A 1 207 ? -14.579 4.375 -10.954 1.00 88.69 207 ASP A N 1
ATOM 1440 C CA . ASP A 1 207 ? -15.103 3.666 -9.794 1.00 88.69 207 ASP A CA 1
ATOM 1441 C C . ASP A 1 207 ? -14.154 2.525 -9.405 1.00 88.69 207 ASP A C 1
ATOM 1443 O O . ASP A 1 207 ? -14.230 1.407 -9.930 1.00 88.69 207 ASP A O 1
ATOM 1447 N N . ILE A 1 208 ? -13.220 2.821 -8.500 1.00 89.69 208 ILE A N 1
ATOM 1448 C CA . ILE A 1 208 ? -12.370 1.796 -7.891 1.00 89.69 208 ILE A CA 1
ATOM 1449 C C . ILE A 1 208 ? -13.145 1.129 -6.750 1.00 89.69 208 ILE A C 1
ATOM 1451 O O . ILE A 1 208 ? -13.426 1.741 -5.719 1.00 89.69 208 ILE A O 1
ATOM 1455 N N . GLY A 1 209 ? -13.471 -0.152 -6.931 1.00 85.75 209 GLY A N 1
ATOM 1456 C CA . GLY A 1 209 ? -14.039 -1.005 -5.883 1.00 85.75 209 GLY A CA 1
ATOM 1457 C C . GLY A 1 209 ? -15.510 -0.763 -5.515 1.00 85.75 209 GLY A C 1
ATOM 1458 O O . GLY A 1 209 ? -15.938 -1.277 -4.485 1.00 85.75 209 GLY A O 1
ATOM 1459 N N . GLY A 1 210 ? -16.287 -0.015 -6.309 1.00 87.31 210 GLY A N 1
ATOM 1460 C CA . GLY A 1 210 ? -17.684 0.313 -5.980 1.00 87.31 210 GLY A CA 1
ATOM 1461 C C . GLY A 1 210 ? -17.822 1.496 -5.014 1.00 87.31 210 GLY A C 1
ATOM 1462 O O . GLY A 1 210 ? -18.787 1.569 -4.254 1.00 87.31 210 GLY A O 1
ATOM 1463 N N . THR A 1 211 ? -16.830 2.390 -4.992 1.00 90.00 211 THR A N 1
ATOM 1464 C CA . THR A 1 211 ? -16.748 3.555 -4.095 1.00 90.00 211 THR A CA 1
ATOM 1465 C C . THR A 1 211 ? -17.173 4.871 -4.755 1.00 90.00 211 THR A C 1
ATOM 1467 O O . THR A 1 211 ? -17.364 5.864 -4.048 1.00 90.00 211 THR A O 1
ATOM 1470 N N . GLY A 1 212 ? -17.312 4.907 -6.088 1.00 90.25 212 GLY A N 1
ATOM 1471 C CA . GLY A 1 212 ? -17.548 6.142 -6.845 1.00 90.25 212 GLY A CA 1
ATOM 1472 C C . GLY A 1 212 ? -16.378 7.127 -6.731 1.00 90.25 212 GLY A C 1
ATOM 1473 O O . GLY A 1 212 ? -16.588 8.313 -6.441 1.00 90.25 212 GLY A O 1
ATOM 1474 N N . LYS A 1 213 ? -15.143 6.613 -6.845 1.00 91.12 213 LYS A N 1
ATOM 1475 C CA . LYS A 1 213 ? -13.892 7.381 -6.748 1.00 91.12 213 LYS A CA 1
ATOM 1476 C C . LYS A 1 213 ? -12.896 7.008 -7.841 1.00 91.12 213 LYS A C 1
ATOM 1478 O O . LYS A 1 213 ? -12.686 5.831 -8.140 1.00 91.12 213 LYS A O 1
ATOM 1483 N N . ASP A 1 214 ? -12.227 8.041 -8.344 1.00 89.31 214 ASP A N 1
ATOM 1484 C CA . ASP A 1 214 ? -11.369 7.984 -9.530 1.00 89.31 214 ASP A CA 1
ATOM 1485 C C . ASP A 1 214 ? -9.931 7.523 -9.236 1.00 89.31 214 ASP A C 1
ATOM 1487 O O . ASP A 1 214 ? -9.151 7.296 -10.158 1.00 89.31 214 ASP A O 1
ATOM 1491 N N . ASN A 1 215 ? -9.539 7.391 -7.962 1.00 88.88 215 ASN A N 1
ATOM 1492 C CA . ASN A 1 215 ? -8.203 6.938 -7.569 1.00 88.88 215 ASN A CA 1
ATOM 1493 C C . ASN A 1 215 ? -8.209 6.152 -6.246 1.00 88.88 215 ASN A C 1
ATOM 1495 O O . ASN A 1 215 ? -9.141 6.234 -5.447 1.00 88.88 215 ASN A O 1
ATOM 1499 N N . VAL A 1 216 ? -7.135 5.389 -6.014 1.00 90.06 216 VAL A N 1
ATOM 1500 C CA . VAL A 1 216 ? -7.019 4.449 -4.885 1.00 90.06 216 VAL A CA 1
ATOM 1501 C C . VAL A 1 216 ? -6.998 5.158 -3.530 1.00 90.06 216 VAL A C 1
ATOM 1503 O O . VAL A 1 216 ? -7.528 4.615 -2.565 1.00 90.06 216 VAL A O 1
ATOM 1506 N N . HIS A 1 217 ? -6.415 6.358 -3.437 1.00 91.56 217 HIS A N 1
ATOM 1507 C CA . HIS A 1 217 ? -6.372 7.092 -2.172 1.00 91.56 217 HIS A CA 1
ATOM 1508 C C . HIS A 1 217 ? -7.777 7.524 -1.752 1.00 91.56 217 HIS A C 1
ATOM 1510 O O . HIS A 1 217 ? -8.178 7.246 -0.626 1.00 91.56 217 HIS A O 1
ATOM 1516 N N . ASP A 1 218 ? -8.546 8.103 -2.674 1.00 91.81 218 ASP A N 1
ATOM 1517 C CA . ASP A 1 218 ? -9.903 8.570 -2.391 1.00 91.81 218 ASP A CA 1
ATOM 1518 C C . ASP A 1 218 ? -10.900 7.412 -2.240 1.00 91.81 218 ASP A C 1
ATOM 1520 O O . ASP A 1 218 ? -11.810 7.494 -1.417 1.00 91.81 218 ASP A O 1
ATOM 1524 N N . ALA A 1 219 ? -10.707 6.299 -2.959 1.00 91.75 219 ALA A N 1
ATOM 1525 C CA . ALA A 1 219 ? -11.472 5.067 -2.754 1.00 91.75 219 ALA A CA 1
ATOM 1526 C C . ALA A 1 219 ? -11.237 4.485 -1.348 1.00 91.75 219 ALA A C 1
ATOM 1528 O O . ALA A 1 219 ? -12.192 4.197 -0.623 1.00 91.75 219 ALA A O 1
ATOM 1529 N N . ILE A 1 220 ? -9.972 4.386 -0.917 1.00 91.06 220 ILE A N 1
ATOM 1530 C CA . ILE A 1 220 ? -9.623 3.988 0.455 1.00 91.06 220 ILE A CA 1
ATOM 1531 C C . ILE A 1 220 ? -10.143 5.018 1.463 1.00 91.06 220 ILE A C 1
ATOM 1533 O O . ILE A 1 220 ? -10.630 4.617 2.514 1.00 91.06 220 ILE A O 1
ATOM 1537 N N . ALA A 1 221 ? -10.108 6.317 1.159 1.00 91.88 221 ALA A N 1
ATOM 1538 C CA . ALA A 1 221 ? -10.651 7.356 2.029 1.00 91.88 221 ALA A CA 1
ATOM 1539 C C . ALA A 1 221 ? -12.178 7.256 2.170 1.00 91.88 221 ALA A C 1
ATOM 1541 O O . ALA A 1 221 ? -12.672 7.418 3.277 1.00 91.88 221 ALA A O 1
ATOM 1542 N N . ALA A 1 222 ? -12.922 6.913 1.114 1.00 91.62 222 ALA A N 1
ATOM 1543 C CA . ALA A 1 222 ? -14.372 6.698 1.165 1.00 91.62 222 ALA A CA 1
ATOM 1544 C C . ALA A 1 222 ? -14.752 5.411 1.924 1.00 91.62 222 ALA A C 1
ATOM 1546 O O . ALA A 1 222 ? -15.703 5.402 2.715 1.00 91.62 222 ALA A O 1
ATOM 1547 N N . VAL A 1 223 ? -13.979 4.330 1.750 1.00 89.75 223 VAL A N 1
ATOM 1548 C CA . VAL A 1 223 ? -14.101 3.110 2.570 1.00 89.75 223 VAL A CA 1
ATOM 1549 C C . VAL A 1 223 ? -13.767 3.416 4.031 1.00 89.75 223 VAL A C 1
ATOM 1551 O O . VAL A 1 223 ? -14.517 3.013 4.920 1.00 89.75 223 VAL A O 1
ATOM 1554 N N . LYS A 1 224 ? -12.702 4.186 4.291 1.00 88.62 224 LYS A N 1
ATOM 1555 C CA . LYS A 1 224 ? -12.322 4.622 5.637 1.00 88.62 224 LYS A CA 1
ATOM 1556 C C . LYS A 1 224 ? -13.392 5.518 6.247 1.00 88.62 224 LYS A C 1
ATOM 1558 O O . LYS A 1 224 ? -13.779 5.259 7.367 1.00 88.62 224 LYS A O 1
ATOM 1563 N N . GLU A 1 225 ? -13.943 6.492 5.527 1.00 88.38 225 GLU A N 1
ATOM 1564 C CA . GLU A 1 225 ? -15.045 7.340 6.003 1.00 88.38 225 GLU A CA 1
ATOM 1565 C C . GLU A 1 225 ? -16.281 6.494 6.357 1.00 88.38 225 GLU A C 1
ATOM 1567 O O . GLU A 1 225 ? -17.003 6.799 7.302 1.00 88.38 225 GLU A O 1
ATOM 1572 N N . THR A 1 226 ? -16.516 5.400 5.628 1.00 86.69 226 THR A N 1
ATOM 1573 C CA . THR A 1 226 ? -17.619 4.462 5.886 1.00 86.69 226 THR A CA 1
ATOM 1574 C C . THR A 1 226 ? -17.353 3.555 7.094 1.00 86.69 226 THR A C 1
ATOM 1576 O O . THR A 1 226 ? -18.261 3.339 7.892 1.00 86.69 226 THR A O 1
ATOM 1579 N N . ALA A 1 227 ? -16.119 3.084 7.291 1.00 85.25 227 ALA A N 1
ATOM 1580 C CA . ALA A 1 227 ? -15.718 2.337 8.487 1.00 85.25 227 ALA A CA 1
ATOM 1581 C C . ALA A 1 227 ? -15.640 3.237 9.740 1.00 85.25 227 ALA A C 1
ATOM 1583 O O . ALA A 1 227 ? -16.117 2.861 10.809 1.00 85.25 227 ALA A O 1
ATOM 1584 N N . ASP A 1 228 ? -15.108 4.451 9.583 1.00 84.50 228 ASP A N 1
ATOM 1585 C CA . ASP A 1 228 ? -15.016 5.503 10.596 1.00 84.50 228 ASP A CA 1
ATOM 1586 C C . ASP A 1 228 ? -16.399 5.980 11.034 1.00 84.50 228 ASP A C 1
ATOM 1588 O O . ASP A 1 228 ? -16.544 6.378 12.186 1.00 84.50 228 ASP A O 1
ATOM 1592 N N . LYS A 1 229 ? -17.413 5.989 10.154 1.00 85.12 229 LYS A N 1
ATOM 1593 C CA . LYS A 1 229 ? -18.804 6.308 10.532 1.00 85.12 229 LYS A CA 1
ATOM 1594 C C . LYS A 1 229 ? -19.325 5.359 11.608 1.00 85.12 229 LYS A C 1
ATOM 1596 O O . LYS A 1 229 ? -20.040 5.830 12.489 1.00 85.12 229 LYS A O 1
ATOM 1601 N N . GLY A 1 230 ? -18.914 4.089 11.579 1.00 87.56 230 GLY A N 1
ATOM 1602 C CA . GLY A 1 230 ? -19.294 3.095 12.578 1.00 87.56 230 GLY A CA 1
ATOM 1603 C C . GLY A 1 230 ? -20.810 2.912 12.659 1.00 87.56 230 GLY A C 1
ATOM 1604 O O . GLY A 1 230 ? -21.510 2.959 11.645 1.00 87.56 230 GLY A O 1
ATOM 1605 N N . TRP A 1 231 ? -21.320 2.727 13.873 1.00 89.25 231 TRP A N 1
ATOM 1606 C CA . TRP A 1 231 ? -22.749 2.805 14.172 1.00 89.25 231 TRP A CA 1
ATOM 1607 C C . TRP A 1 231 ? -22.983 3.486 15.521 1.00 89.25 231 TRP A C 1
ATOM 1609 O O . TRP A 1 231 ? -22.149 3.436 16.421 1.00 89.25 231 TRP A O 1
ATOM 1619 N N . ASN A 1 232 ? -24.134 4.135 15.659 1.00 87.62 232 ASN A N 1
ATOM 1620 C CA . ASN A 1 232 ? -24.479 4.896 16.851 1.00 87.62 232 ASN A CA 1
ATOM 1621 C C . ASN A 1 232 ? -25.272 4.021 17.831 1.00 87.62 232 ASN A C 1
ATOM 1623 O O . ASN A 1 232 ? -26.347 3.525 17.488 1.00 87.62 232 ASN A O 1
ATOM 1627 N N . LEU A 1 233 ? -24.760 3.858 19.051 1.00 90.06 233 LEU A N 1
ATOM 1628 C CA . LEU A 1 233 ? -25.452 3.228 20.171 1.00 90.06 233 LEU A CA 1
ATOM 1629 C C . LEU A 1 233 ? -26.124 4.313 21.017 1.00 90.06 233 LEU A C 1
ATOM 1631 O O . LEU A 1 233 ? -25.457 5.185 21.562 1.00 90.06 233 LEU A O 1
ATOM 1635 N N . ASN A 1 234 ? -27.445 4.239 21.147 1.00 83.19 234 ASN A N 1
ATOM 1636 C CA . ASN A 1 234 ? -28.233 5.115 22.010 1.00 83.19 234 ASN A CA 1
ATOM 1637 C C . ASN A 1 234 ? -29.027 4.224 22.967 1.00 83.19 234 ASN A C 1
ATOM 1639 O O . ASN A 1 234 ? -29.840 3.421 22.498 1.00 83.19 234 ASN A O 1
ATOM 1643 N N . ALA A 1 235 ? -28.791 4.313 24.275 1.00 83.69 235 ALA A N 1
ATOM 1644 C CA . ALA A 1 235 ? -29.609 3.616 25.263 1.00 83.69 235 ALA A CA 1
ATOM 1645 C C . ALA A 1 235 ? -30.659 4.579 25.843 1.00 83.69 235 ALA A C 1
ATOM 1647 O O . ALA A 1 235 ? -30.494 5.789 25.781 1.00 83.69 235 ALA A O 1
ATOM 1648 N N . ASN A 1 236 ? -31.760 4.046 26.383 1.00 75.69 236 ASN A N 1
ATOM 1649 C CA . ASN A 1 236 ? -32.706 4.763 27.259 1.00 75.69 236 ASN A CA 1
ATOM 1650 C C . ASN A 1 236 ? -33.105 6.200 26.829 1.00 75.69 236 ASN A C 1
ATOM 1652 O O . ASN A 1 236 ? -33.194 7.086 27.677 1.00 75.69 236 ASN A O 1
ATOM 1656 N N . ASP A 1 237 ? -33.321 6.432 25.530 1.00 77.44 237 ASP A N 1
ATOM 1657 C CA . ASP A 1 237 ? -33.626 7.747 24.936 1.00 77.44 237 ASP A CA 1
ATOM 1658 C C . ASP A 1 237 ? -32.605 8.867 25.262 1.00 77.44 237 ASP A C 1
ATOM 1660 O O . ASP A 1 237 ? -32.942 10.050 25.332 1.00 77.44 237 ASP A O 1
ATOM 1664 N N . GLU A 1 238 ? -31.328 8.499 25.428 1.00 81.81 238 GLU A N 1
ATOM 1665 C CA . GLU A 1 238 ? -30.192 9.413 25.583 1.00 81.81 238 GLU A CA 1
ATOM 1666 C C . GLU A 1 238 ? -30.153 10.470 24.462 1.00 81.81 238 GLU A C 1
ATOM 1668 O O . GLU A 1 238 ? -30.386 10.180 23.289 1.00 81.81 238 GLU A O 1
ATOM 1673 N N . THR A 1 239 ? -29.832 11.722 24.802 1.00 77.12 239 THR A N 1
ATOM 1674 C CA . THR A 1 239 ? -29.853 12.852 23.848 1.00 77.12 239 THR A CA 1
ATOM 1675 C C . THR A 1 239 ? -28.656 12.893 22.894 1.00 77.12 239 THR A C 1
ATOM 1677 O O . THR A 1 239 ? -28.572 13.776 22.041 1.00 77.12 239 THR A O 1
ATOM 1680 N N . SER A 1 240 ? -27.699 11.982 23.062 1.00 80.25 240 SER A N 1
ATOM 1681 C CA . SER A 1 240 ? -26.484 11.880 22.260 1.00 80.25 240 SER A CA 1
ATOM 1682 C C . SER A 1 240 ? -25.989 10.439 22.274 1.00 80.25 240 SER A C 1
ATOM 1684 O O . SER A 1 240 ? -25.512 9.963 23.303 1.00 80.25 240 SER A O 1
ATOM 1686 N N . SER A 1 241 ? -26.076 9.773 21.128 1.00 84.62 241 SER A N 1
ATOM 1687 C CA . SER A 1 241 ? -25.609 8.401 20.955 1.00 84.62 241 SER A CA 1
ATOM 1688 C C . SER A 1 241 ? -24.089 8.313 21.013 1.00 84.62 241 SER A C 1
ATOM 1690 O O . SER A 1 241 ? -23.413 9.089 20.329 1.00 84.62 241 SER A O 1
ATOM 1692 N N . GLU A 1 242 ? -23.562 7.317 21.719 1.00 88.12 242 GLU A N 1
ATOM 1693 C CA . GLU A 1 242 ? -22.146 6.969 21.641 1.00 88.12 242 GLU A CA 1
ATOM 1694 C C . GLU A 1 242 ? -21.834 6.332 20.279 1.00 88.12 242 GLU A C 1
ATOM 1696 O O . GLU A 1 242 ? -22.637 5.574 19.722 1.00 88.12 242 GLU A O 1
ATOM 1701 N N . LYS A 1 243 ? -20.673 6.654 19.710 1.00 89.81 243 LYS A N 1
ATOM 1702 C CA . LYS A 1 243 ? -20.315 6.261 18.348 1.00 89.81 243 LYS A CA 1
ATOM 1703 C C . LYS A 1 243 ? -19.363 5.068 18.375 1.00 89.81 243 LYS A C 1
ATOM 1705 O O . LYS A 1 243 ? -18.165 5.220 18.587 1.00 89.81 243 LYS A O 1
ATOM 1710 N N . ILE A 1 244 ? -19.901 3.890 18.085 1.00 91.12 244 ILE A N 1
ATOM 1711 C CA . ILE A 1 244 ? -19.173 2.622 18.091 1.00 91.12 244 ILE A CA 1
ATOM 1712 C C . ILE A 1 244 ? -18.441 2.451 16.755 1.00 91.12 244 ILE A C 1
ATOM 1714 O O . ILE A 1 244 ? -19.069 2.270 15.706 1.00 91.12 244 ILE A O 1
ATOM 1718 N N . ALA A 1 245 ? -17.112 2.516 16.777 1.00 89.06 245 ALA A N 1
ATOM 1719 C CA . ALA A 1 245 ? -16.270 2.346 15.600 1.00 89.06 245 ALA A CA 1
ATOM 1720 C C . ALA A 1 245 ? -16.106 0.866 15.204 1.00 89.06 245 ALA A C 1
ATOM 1722 O O . ALA A 1 245 ? -16.420 -0.067 15.950 1.00 89.06 245 ALA A O 1
ATOM 1723 N N . ALA A 1 246 ? -15.599 0.631 13.992 1.00 83.38 246 ALA A N 1
ATOM 1724 C CA . ALA A 1 246 ? -15.330 -0.713 13.492 1.00 83.38 246 ALA A CA 1
ATOM 1725 C C . ALA A 1 246 ? -14.201 -1.397 14.294 1.00 83.38 246 ALA A C 1
ATOM 1727 O O . ALA A 1 246 ? -13.023 -1.118 14.084 1.00 83.38 246 ALA A O 1
ATOM 1728 N N . GLY A 1 247 ? -14.577 -2.315 15.190 1.00 83.50 247 GLY A N 1
ATOM 1729 C CA . GLY A 1 247 ? -13.666 -3.050 16.081 1.00 83.50 247 GLY A CA 1
ATOM 1730 C C . GLY A 1 247 ? -13.939 -2.835 17.574 1.00 83.50 247 GLY A C 1
ATOM 1731 O O . GLY A 1 247 ? -13.465 -3.624 18.393 1.00 83.50 247 GLY A O 1
ATOM 1732 N N . ASP A 1 248 ? -14.740 -1.830 17.935 1.00 89.19 248 ASP A N 1
ATOM 1733 C CA . ASP A 1 248 ? -15.062 -1.528 19.331 1.00 89.19 248 ASP A CA 1
ATOM 1734 C C . ASP A 1 248 ? -15.914 -2.626 19.986 1.00 89.19 248 ASP A C 1
ATOM 1736 O O . ASP A 1 248 ? -16.863 -3.161 19.406 1.00 89.19 248 ASP A O 1
ATOM 1740 N N . THR A 1 249 ? -15.597 -2.947 21.243 1.00 84.75 249 THR A N 1
ATOM 1741 C CA . THR A 1 249 ? -16.296 -3.987 22.015 1.00 84.75 249 THR A CA 1
ATOM 1742 C C . THR A 1 249 ? -17.356 -3.378 22.932 1.00 84.75 249 THR A C 1
ATOM 1744 O O . THR A 1 249 ? -17.089 -3.040 24.089 1.00 84.75 249 THR A O 1
ATOM 1747 N N . VAL A 1 250 ? -18.594 -3.285 22.438 1.00 88.62 250 VAL A N 1
ATOM 1748 C CA . VAL A 1 250 ? -19.757 -2.916 23.264 1.00 88.62 250 VAL A CA 1
ATOM 1749 C C . VAL A 1 250 ? -20.003 -3.996 24.318 1.00 88.62 250 VAL A C 1
ATOM 1751 O O . VAL A 1 250 ? -20.431 -5.109 24.011 1.00 88.62 250 VAL A O 1
ATOM 1754 N N . THR A 1 251 ? -19.734 -3.663 25.579 1.00 85.06 251 THR A N 1
ATOM 1755 C CA . THR A 1 251 ? -19.900 -4.586 26.708 1.00 85.06 251 THR A CA 1
ATOM 1756 C C . THR A 1 251 ? -21.255 -4.372 27.374 1.00 85.06 251 THR A C 1
ATOM 1758 O O . THR A 1 251 ? -21.403 -3.500 28.231 1.00 85.06 251 THR A O 1
ATOM 1761 N N . PHE A 1 252 ? -22.237 -5.201 27.024 1.00 86.69 252 PHE A N 1
ATOM 1762 C CA . PHE A 1 252 ? -23.502 -5.275 27.755 1.00 86.69 252 PHE A CA 1
ATOM 1763 C C . PHE A 1 252 ? -23.264 -5.949 29.112 1.00 86.69 252 PHE A C 1
ATOM 1765 O O . PHE A 1 252 ? -23.054 -7.159 29.182 1.00 86.69 252 PHE A O 1
ATOM 1772 N N . LYS A 1 253 ? -23.259 -5.159 30.189 1.00 82.62 253 LYS A N 1
ATOM 1773 C CA . LYS A 1 253 ? -23.152 -5.663 31.564 1.00 82.62 253 LYS A CA 1
ATOM 1774 C C . LYS A 1 253 ? -24.546 -5.926 32.115 1.00 82.62 253 LYS A C 1
ATOM 1776 O O . LYS A 1 253 ? -25.414 -5.061 32.012 1.00 82.62 253 LYS A O 1
ATOM 1781 N N . GLU A 1 254 ? -24.746 -7.089 32.722 1.00 87.50 254 GLU A N 1
ATOM 1782 C CA . GLU A 1 254 ? -25.947 -7.334 33.515 1.00 87.50 254 GLU A CA 1
ATOM 1783 C C . GLU A 1 254 ? -25.964 -6.485 34.792 1.00 87.50 254 GLU A C 1
ATOM 1785 O O . GLU A 1 254 ? -24.927 -6.135 35.363 1.00 87.50 254 GLU A O 1
ATOM 1790 N N . GLY A 1 255 ? -27.174 -6.116 35.205 1.00 83.19 255 GLY A N 1
ATOM 1791 C CA . GLY A 1 255 ? -27.442 -5.409 36.452 1.00 83.19 255 GLY A CA 1
ATOM 1792 C C . GLY A 1 255 ? -28.187 -6.317 37.424 1.00 83.19 255 GLY A C 1
ATOM 1793 O O . GLY A 1 255 ? -28.709 -7.353 37.028 1.00 83.19 255 GLY A O 1
ATOM 1794 N N . LYS A 1 256 ? -28.309 -5.891 38.688 1.00 86.75 256 LYS A N 1
ATOM 1795 C CA . LYS A 1 256 ? -28.933 -6.645 39.800 1.00 86.75 256 LYS A CA 1
ATOM 1796 C C . LYS A 1 256 ? -30.208 -7.425 39.414 1.00 86.75 256 LYS A C 1
ATOM 1798 O O . LYS A 1 256 ? -30.394 -8.543 39.873 1.00 86.75 256 LYS A O 1
ATOM 1803 N N . ASN A 1 257 ? -31.055 -6.837 38.560 1.00 91.69 257 ASN A N 1
ATOM 1804 C CA . ASN A 1 257 ? -32.367 -7.370 38.168 1.00 91.69 257 ASN A CA 1
ATOM 1805 C C . ASN A 1 257 ? -32.507 -7.633 36.648 1.00 91.69 257 ASN A C 1
ATOM 1807 O O . ASN A 1 257 ? -33.619 -7.885 36.181 1.00 91.69 257 ASN A O 1
ATOM 1811 N N . VAL A 1 258 ? -31.422 -7.524 35.868 1.00 93.00 258 VAL A N 1
ATOM 1812 C CA . VAL A 1 258 ? -31.427 -7.636 34.397 1.00 93.00 258 VAL A CA 1
ATOM 1813 C C . VAL A 1 258 ? -30.294 -8.548 33.945 1.00 93.00 258 VAL A C 1
ATOM 1815 O O . VAL A 1 258 ? -29.133 -8.156 34.011 1.00 93.00 258 VAL A O 1
ATOM 1818 N N . LYS A 1 259 ? -30.659 -9.723 33.436 1.00 90.88 259 LYS A N 1
ATOM 1819 C CA . LYS A 1 259 ? -29.786 -10.795 32.948 1.00 90.88 259 LYS A CA 1
ATOM 1820 C C . LYS A 1 259 ? -29.525 -10.607 31.455 1.00 90.88 259 LYS A C 1
ATOM 1822 O O . LYS A 1 259 ? -30.472 -10.395 30.690 1.00 90.88 259 LYS A O 1
ATOM 1827 N N . VAL A 1 260 ? -28.269 -10.698 31.017 1.00 92.62 260 VAL A N 1
ATOM 1828 C CA . VAL A 1 260 ? -27.911 -10.519 29.596 1.00 92.62 260 VAL A CA 1
ATOM 1829 C C . VAL A 1 260 ? -27.211 -11.760 29.061 1.00 92.62 260 VAL A C 1
ATOM 1831 O O . VAL A 1 260 ? -26.211 -12.217 29.602 1.00 92.62 260 VAL A O 1
ATOM 1834 N N . SER A 1 261 ? -27.725 -12.297 27.957 1.00 89.56 261 SER A N 1
ATOM 1835 C CA . SER A 1 261 ? -27.170 -13.479 27.293 1.00 89.56 261 SER A CA 1
ATOM 1836 C C . SER A 1 261 ? -27.026 -13.254 25.788 1.00 89.56 261 SER A C 1
ATOM 1838 O O . SER A 1 261 ? -27.715 -12.416 25.204 1.00 89.56 261 SER A O 1
ATOM 1840 N N . ARG A 1 262 ? -26.110 -13.991 25.149 1.00 90.38 262 ARG A N 1
ATOM 1841 C CA . ARG A 1 262 ? -25.875 -13.929 23.702 1.00 90.38 262 ARG A CA 1
ATOM 1842 C C . ARG A 1 262 ? -25.880 -15.325 23.098 1.00 90.38 262 ARG A C 1
ATOM 1844 O O . ARG A 1 262 ? -25.076 -16.159 23.504 1.00 90.38 262 ARG A O 1
ATOM 1851 N N . ASP A 1 263 ? -26.690 -15.516 22.063 1.00 88.25 263 ASP A N 1
ATOM 1852 C CA . ASP A 1 263 ? -26.595 -16.663 21.159 1.00 88.25 263 ASP A CA 1
ATOM 1853 C C . ASP A 1 263 ? -26.286 -16.175 19.738 1.00 88.25 263 ASP A C 1
ATOM 1855 O O . ASP A 1 263 ? -27.050 -15.416 19.139 1.00 88.25 263 ASP A O 1
ATOM 1859 N N . GLY A 1 264 ? -25.124 -16.561 19.207 1.00 89.94 264 GLY A N 1
ATOM 1860 C CA . GLY A 1 264 ? -24.633 -16.090 17.913 1.00 89.94 264 GLY A CA 1
ATOM 1861 C C . GLY A 1 264 ? -24.623 -14.557 17.809 1.00 89.94 264 GLY A C 1
ATOM 1862 O O . GLY A 1 264 ? -23.789 -13.892 18.431 1.00 89.94 264 GLY A O 1
ATOM 1863 N N . LYS A 1 265 ? -25.548 -14.018 17.001 1.00 88.00 265 LYS A N 1
ATOM 1864 C CA . LYS A 1 265 ? -25.765 -12.576 16.767 1.00 88.00 265 LYS A CA 1
ATOM 1865 C C . LYS A 1 265 ? -26.900 -11.969 17.610 1.00 88.00 265 LYS A C 1
ATOM 1867 O O . LYS A 1 265 ? -27.074 -10.756 17.588 1.00 88.00 265 LYS A O 1
ATOM 1872 N N . ASN A 1 266 ? -27.672 -12.787 18.322 1.00 81.94 266 ASN A N 1
ATOM 1873 C CA . ASN A 1 266 ? -28.817 -12.352 19.116 1.00 81.94 266 ASN A CA 1
ATOM 1874 C C . ASN A 1 266 ? -28.358 -12.002 20.536 1.00 81.94 266 ASN A C 1
ATOM 1876 O O . ASN A 1 266 ? -27.750 -12.838 21.206 1.00 81.94 266 ASN A O 1
ATOM 1880 N N . ILE A 1 267 ? -28.675 -10.793 21.003 1.00 91.19 267 ILE A N 1
ATOM 1881 C CA . ILE A 1 267 ? -28.582 -10.419 22.420 1.00 91.19 267 ILE A CA 1
ATOM 1882 C C . ILE A 1 267 ? -29.977 -10.567 23.026 1.00 91.19 267 ILE A C 1
ATOM 1884 O O . ILE A 1 267 ? -30.916 -9.908 22.583 1.00 91.19 267 ILE A O 1
ATOM 1888 N N . THR A 1 268 ? -30.104 -11.408 24.048 1.00 89.94 268 THR A N 1
ATOM 1889 C CA . THR A 1 268 ? -31.330 -11.556 24.834 1.00 89.94 268 THR A CA 1
ATOM 1890 C C . THR A 1 268 ? -31.130 -10.860 26.173 1.00 89.94 268 THR A C 1
ATOM 1892 O O . THR A 1 268 ? -30.359 -11.325 27.017 1.00 89.94 268 THR A O 1
ATOM 1895 N N . VAL A 1 269 ? -31.839 -9.746 26.356 1.00 92.00 269 VAL A N 1
ATOM 1896 C CA . VAL A 1 269 ? -31.964 -9.041 27.636 1.00 92.00 269 VAL A CA 1
ATOM 1897 C C . VAL A 1 269 ? -33.246 -9.521 28.309 1.00 92.00 269 VAL A C 1
ATOM 1899 O O . VAL A 1 269 ? -34.327 -9.411 27.731 1.00 92.00 269 VAL A O 1
ATOM 1902 N N . ALA A 1 270 ? -33.127 -10.064 29.516 1.00 90.44 270 ALA A N 1
ATOM 1903 C CA . ALA A 1 270 ? -34.240 -10.575 30.308 1.00 90.44 270 ALA A CA 1
ATOM 1904 C C . ALA A 1 270 ? -34.217 -9.971 31.718 1.00 90.44 270 ALA A C 1
ATOM 1906 O O . ALA A 1 270 ? -33.190 -9.476 32.182 1.00 90.44 270 ALA A O 1
ATOM 1907 N N . THR A 1 271 ? -35.333 -10.044 32.440 1.00 91.75 271 THR A N 1
ATOM 1908 C CA . THR A 1 271 ? -35.287 -9.910 33.902 1.00 91.75 271 THR A CA 1
ATOM 1909 C C . THR A 1 271 ? -34.500 -11.079 34.492 1.00 91.75 271 THR A C 1
ATOM 1911 O O . THR A 1 271 ? -34.584 -12.196 33.979 1.00 91.75 271 THR A O 1
ATOM 1914 N N . SER A 1 272 ? -33.759 -10.840 35.573 1.00 89.56 272 SER A N 1
ATOM 1915 C CA . SER A 1 272 ? -33.209 -11.928 36.389 1.00 89.56 272 SER A CA 1
ATOM 1916 C C . SER A 1 272 ? -34.332 -12.834 36.911 1.00 89.56 272 SER A C 1
ATOM 1918 O O . SER A 1 272 ? -35.465 -12.381 37.075 1.00 89.56 272 SER A O 1
ATOM 1920 N N . ASP A 1 273 ? -34.025 -14.104 37.181 1.00 86.56 273 ASP A N 1
ATOM 1921 C CA . ASP A 1 273 ? -34.987 -15.037 37.783 1.00 86.56 273 ASP A CA 1
ATOM 1922 C C . ASP A 1 273 ? -35.294 -14.621 39.238 1.00 86.56 273 ASP A C 1
ATOM 1924 O O . ASP A 1 273 ? -36.455 -14.517 39.630 1.00 86.56 273 ASP A O 1
ATOM 1928 N N . ASP A 1 274 ? -34.247 -14.261 39.990 1.00 83.50 274 ASP A N 1
ATOM 1929 C CA . ASP A 1 274 ? -34.329 -13.560 41.272 1.00 83.50 274 ASP A CA 1
ATOM 1930 C C . ASP A 1 274 ? -34.115 -12.051 41.066 1.00 83.50 274 ASP A C 1
ATOM 1932 O O . ASP A 1 274 ? -33.069 -11.618 40.579 1.00 83.50 274 ASP A O 1
ATOM 1936 N N . VAL A 1 275 ? -35.091 -11.227 41.463 1.00 87.00 275 VAL A N 1
ATOM 1937 C CA . VAL A 1 275 ? -35.038 -9.758 41.348 1.00 87.00 275 VAL A CA 1
ATOM 1938 C C . VAL A 1 275 ? -35.176 -9.081 42.708 1.00 87.00 275 VAL A C 1
ATOM 1940 O O . VAL A 1 275 ? -36.063 -9.394 43.498 1.00 87.00 275 VAL A O 1
ATOM 1943 N N . SER A 1 276 ? -34.313 -8.101 42.979 1.00 85.69 276 SER A N 1
ATOM 1944 C CA . SER A 1 276 ? -34.249 -7.385 44.253 1.00 85.69 276 SER A CA 1
ATOM 1945 C C . SER A 1 276 ? -34.381 -5.879 44.028 1.00 85.69 276 SER A C 1
ATOM 1947 O O . SER A 1 276 ? -33.440 -5.194 43.616 1.00 85.69 276 SER A O 1
ATOM 1949 N N . PHE A 1 277 ? -35.571 -5.349 44.300 1.00 87.38 277 PHE A N 1
ATOM 1950 C CA . PHE A 1 277 ? -35.892 -3.930 44.169 1.00 87.38 277 PHE A CA 1
ATOM 1951 C C . PHE A 1 277 ? -36.035 -3.274 45.540 1.00 87.38 277 PHE A C 1
ATOM 1953 O O . PHE A 1 277 ? -36.822 -3.733 46.365 1.00 87.38 277 PHE A O 1
ATOM 1960 N N . ASP A 1 278 ? -35.375 -2.136 45.734 1.00 86.38 278 ASP A N 1
ATOM 1961 C CA . ASP A 1 278 ? -35.553 -1.315 46.939 1.00 86.38 278 ASP A CA 1
ATOM 1962 C C . ASP A 1 278 ? -36.918 -0.585 46.903 1.00 86.38 278 ASP A C 1
ATOM 1964 O O . ASP A 1 278 ? -37.482 -0.214 47.936 1.00 86.38 278 ASP A O 1
ATOM 1968 N N . LYS A 1 279 ? -37.476 -0.426 45.689 1.00 90.38 279 LYS A N 1
ATOM 1969 C CA . LYS A 1 279 ? -38.844 0.024 45.412 1.00 90.38 279 LYS A CA 1
ATOM 1970 C C . LYS A 1 279 ? -39.401 -0.602 44.122 1.00 90.38 279 LYS A C 1
ATOM 1972 O O . LYS A 1 279 ? -38.825 -0.403 43.056 1.00 90.38 279 LYS A O 1
ATOM 1977 N N . VAL A 1 280 ? -40.560 -1.264 44.183 1.00 91.00 280 VAL A N 1
ATOM 1978 C CA . VAL A 1 280 ? -41.349 -1.693 43.004 1.00 91.00 280 VAL A CA 1
ATOM 1979 C C . VAL A 1 280 ? -42.586 -0.811 42.895 1.00 91.00 280 VAL A C 1
ATOM 1981 O O . VAL A 1 280 ? -43.295 -0.651 43.883 1.00 91.00 280 VAL A O 1
ATOM 1984 N N . THR A 1 281 ? -42.885 -0.255 41.717 1.00 86.69 281 THR A N 1
ATOM 1985 C CA . THR A 1 281 ? -44.128 0.508 41.483 1.00 86.69 281 THR A CA 1
ATOM 1986 C C . THR A 1 281 ? -44.953 -0.136 40.367 1.00 86.69 281 THR A C 1
ATOM 1988 O O . THR A 1 281 ? -44.453 -0.298 39.260 1.00 86.69 281 THR A O 1
ATOM 1991 N N . VAL A 1 282 ? -46.206 -0.509 40.650 1.00 86.94 282 VAL A N 1
ATOM 1992 C CA . VAL A 1 282 ? -47.120 -1.185 39.706 1.00 86.94 282 VAL A CA 1
ATOM 1993 C C . VAL A 1 282 ? -48.471 -0.473 39.708 1.00 86.94 282 VAL A C 1
ATOM 1995 O O . VAL A 1 282 ? -49.266 -0.608 40.642 1.00 86.94 282 VAL A O 1
ATOM 1998 N N . GLY A 1 283 ? -48.738 0.316 38.666 1.00 85.88 283 GLY A N 1
ATOM 1999 C CA . GLY A 1 283 ? -49.910 1.191 38.618 1.00 85.88 283 GLY A CA 1
ATOM 2000 C C . GLY A 1 283 ? -49.877 2.207 39.764 1.00 85.88 283 GLY A C 1
ATOM 2001 O O . GLY A 1 283 ? -48.987 3.046 39.822 1.00 85.88 283 GLY A O 1
ATOM 2002 N N . GLY A 1 284 ? -50.837 2.121 40.690 1.00 78.62 284 GLY A N 1
ATOM 2003 C CA . GLY A 1 284 ? -50.839 2.931 41.916 1.00 78.62 284 GLY A CA 1
ATOM 2004 C C . GLY A 1 284 ? -50.072 2.315 43.095 1.00 78.62 284 GLY A C 1
ATOM 2005 O O . GLY A 1 284 ? -49.935 2.964 44.129 1.00 78.62 284 GLY A O 1
ATOM 2006 N N . SER A 1 285 ? -49.631 1.060 43.000 1.00 86.06 285 SER A N 1
ATOM 2007 C CA . SER A 1 285 ? -48.996 0.327 44.104 1.00 86.06 285 SER A CA 1
ATOM 2008 C C . SER A 1 285 ? -47.493 0.570 44.167 1.00 86.06 285 SER A C 1
ATOM 2010 O O . SER A 1 285 ? -46.856 0.693 43.130 1.00 86.06 285 SER A O 1
ATOM 2012 N N . VAL A 1 286 ? -46.934 0.615 45.376 1.00 90.38 286 VAL A N 1
ATOM 2013 C CA . VAL A 1 286 ? -45.532 0.889 45.707 1.00 90.38 286 VAL A CA 1
ATOM 2014 C C . VAL A 1 286 ? -45.080 -0.061 46.826 1.00 90.38 286 VAL A C 1
ATOM 2016 O O . VAL A 1 286 ? -45.417 0.156 47.983 1.00 90.38 286 VAL A O 1
ATOM 2019 N N . LEU A 1 287 ? -44.311 -1.100 46.510 1.00 90.06 287 LEU A N 1
ATOM 2020 C CA . LEU A 1 287 ? -43.577 -1.904 47.498 1.00 90.06 287 LEU A CA 1
ATOM 2021 C C . LEU A 1 287 ? -42.224 -1.242 47.771 1.00 90.06 287 LEU A C 1
ATOM 2023 O O . LEU A 1 287 ? -41.562 -0.865 46.809 1.00 90.06 287 LEU A O 1
ATOM 2027 N N . THR A 1 288 ? -41.807 -1.114 49.032 1.00 90.19 288 THR A N 1
ATOM 2028 C CA . THR A 1 288 ? -40.438 -0.709 49.421 1.00 90.19 288 THR A CA 1
ATOM 2029 C C . THR A 1 288 ? -39.887 -1.600 50.538 1.00 90.19 288 THR A C 1
ATOM 2031 O O . THR A 1 288 ? -40.590 -2.480 51.032 1.00 90.19 288 THR A O 1
ATOM 2034 N N . ASP A 1 289 ? -38.656 -1.323 50.973 1.00 88.06 289 ASP A N 1
ATOM 2035 C CA . ASP A 1 289 ? -38.051 -1.758 52.246 1.00 88.06 289 ASP A CA 1
ATOM 2036 C C . ASP A 1 289 ? -39.014 -1.821 53.455 1.00 88.06 289 ASP A C 1
ATOM 2038 O O . ASP A 1 289 ? -38.950 -2.743 54.265 1.00 88.06 289 ASP A O 1
ATOM 2042 N N . ASN A 1 290 ? -39.928 -0.855 53.569 1.00 86.25 290 ASN A N 1
ATOM 2043 C CA . ASN A 1 290 ? -40.900 -0.757 54.647 1.00 86.25 290 ASN A CA 1
ATOM 2044 C C . ASN A 1 290 ? -42.150 -1.611 54.403 1.00 86.25 290 ASN A C 1
ATOM 2046 O O . ASN A 1 290 ? -42.837 -1.895 55.379 1.00 86.25 290 ASN A O 1
ATOM 2050 N N . GLY A 1 291 ? -42.456 -2.014 53.162 1.00 88.94 291 GLY A N 1
ATOM 2051 C CA . GLY A 1 291 ? -43.567 -2.908 52.802 1.00 88.94 291 GLY A CA 1
ATOM 2052 C C . GLY A 1 291 ? -44.419 -2.465 51.598 1.00 88.94 291 GLY A C 1
ATOM 2053 O O . GLY A 1 291 ? -44.088 -1.515 50.886 1.00 88.94 291 GLY A O 1
ATOM 2054 N N . LEU A 1 292 ? -45.515 -3.189 51.331 1.00 90.75 292 LEU A N 1
ATOM 2055 C CA . LEU A 1 292 ? -46.389 -2.995 50.166 1.00 90.75 292 LEU A CA 1
ATOM 2056 C C . LEU A 1 292 ? -47.452 -1.920 50.412 1.00 90.75 292 LEU A C 1
ATOM 2058 O O . LEU A 1 292 ? -48.433 -2.152 51.112 1.00 90.75 292 LEU A O 1
ATOM 2062 N N . THR A 1 293 ? -47.314 -0.791 49.727 1.00 86.62 293 THR A N 1
ATOM 2063 C CA . THR A 1 293 ? -48.351 0.229 49.536 1.00 86.62 293 THR A CA 1
ATOM 2064 C C . THR A 1 293 ? -49.145 -0.035 48.252 1.00 86.62 293 THR A C 1
ATOM 2066 O O . THR A 1 293 ? -48.599 -0.464 47.243 1.00 86.62 293 THR A O 1
ATOM 2069 N N . VAL A 1 294 ? -50.446 0.238 48.251 1.00 86.31 294 VAL A N 1
ATOM 2070 C CA . VAL A 1 294 ? -51.373 0.041 47.133 1.00 86.31 294 VAL A CA 1
ATOM 2071 C C . VAL A 1 294 ? -52.221 1.297 46.993 1.00 86.31 294 VAL A C 1
ATOM 2073 O O . VAL A 1 294 ? -53.148 1.534 47.765 1.00 86.31 294 VAL A O 1
ATOM 2076 N N . GLY A 1 295 ? -51.928 2.104 45.974 1.00 75.69 295 GLY A N 1
ATOM 2077 C CA . GLY A 1 295 ? -52.759 3.226 45.538 1.00 75.69 295 GLY A CA 1
ATOM 2078 C C . GLY A 1 295 ? -54.029 2.762 44.822 1.00 75.69 295 GLY A C 1
ATOM 2079 O O . GLY A 1 295 ? -54.364 3.281 43.757 1.00 75.69 295 GLY A O 1
ATOM 2080 N N . ASN A 1 296 ? -54.721 1.756 45.369 1.00 66.69 296 ASN A N 1
ATOM 2081 C CA . ASN A 1 296 ? -56.068 1.373 44.970 1.00 66.69 296 ASN A CA 1
ATOM 2082 C C . ASN A 1 296 ? -57.054 1.585 46.117 1.00 66.69 296 ASN A C 1
ATOM 2084 O O . ASN A 1 296 ? -56.709 1.462 47.286 1.00 66.69 296 ASN A O 1
ATOM 2088 N N . GLY A 1 297 ? -58.259 2.012 45.751 1.00 58.28 297 GLY A N 1
ATOM 2089 C CA . GLY A 1 297 ? -59.038 2.867 46.628 1.00 58.28 297 GLY A CA 1
ATOM 2090 C C . GLY A 1 297 ? -59.283 4.276 46.084 1.00 58.28 297 GLY A C 1
ATOM 2091 O O . GLY A 1 297 ? -60.454 4.618 46.006 1.00 58.28 297 GLY A O 1
ATOM 2092 N N . LYS A 1 298 ? -58.335 5.119 45.604 1.00 59.09 298 LYS A N 1
ATOM 2093 C CA . LYS A 1 298 ? -56.956 4.896 45.101 1.00 59.09 298 LYS A CA 1
ATOM 2094 C C . LYS A 1 298 ? -55.832 5.563 45.927 1.00 59.09 298 LYS A C 1
ATOM 2096 O O . LYS A 1 298 ? -55.273 4.887 46.782 1.00 59.09 298 LYS A O 1
ATOM 2101 N N . ALA A 1 299 ? -55.449 6.817 45.669 1.00 59.31 299 ALA A N 1
ATOM 2102 C CA . ALA A 1 299 ? -54.305 7.501 46.305 1.00 59.31 299 ALA A CA 1
ATOM 2103 C C . ALA A 1 299 ? -54.712 8.790 47.066 1.00 59.31 299 ALA A C 1
ATOM 2105 O O . ALA A 1 299 ? -55.897 9.072 47.221 1.00 59.31 299 ALA A O 1
ATOM 2106 N N . GLY A 1 300 ? -53.757 9.454 47.740 1.00 69.44 300 GLY A N 1
ATOM 2107 C CA . GLY A 1 300 ? -53.992 10.298 48.940 1.00 69.44 300 GLY A CA 1
ATOM 2108 C C . GLY A 1 300 ? -54.416 9.489 50.186 1.00 69.44 300 GLY A C 1
ATOM 2109 O O . GLY A 1 300 ? -54.248 9.918 51.325 1.00 69.44 300 GLY A O 1
ATOM 2110 N N . LYS A 1 301 ? -54.937 8.284 49.940 1.00 69.94 301 LYS A N 1
ATOM 2111 C CA . LYS A 1 301 ? -55.472 7.282 50.859 1.00 69.94 301 LYS A CA 1
ATOM 2112 C C . LYS A 1 301 ? -54.992 5.869 50.444 1.00 69.94 301 LYS A C 1
ATOM 2114 O O . LYS A 1 301 ? -55.832 5.066 50.057 1.00 69.94 301 LYS A O 1
ATOM 2119 N N . PRO A 1 302 ? -53.687 5.535 50.406 1.00 82.69 302 PRO A N 1
ATOM 2120 C CA . PRO A 1 302 ? -53.233 4.238 49.888 1.00 82.69 302 PRO A CA 1
ATOM 2121 C C . PRO A 1 302 ? -53.207 3.137 50.968 1.00 82.69 302 PRO A C 1
ATOM 2123 O O . PRO A 1 302 ? -52.906 3.411 52.126 1.00 82.69 302 PRO A O 1
ATOM 2126 N N . VAL A 1 303 ? -53.492 1.887 50.594 1.00 85.62 303 VAL A N 1
ATOM 2127 C CA . VAL A 1 303 ? -53.429 0.704 51.480 1.00 85.62 303 VAL A CA 1
ATOM 2128 C C . VAL A 1 303 ? -51.972 0.264 51.653 1.00 85.62 303 VAL A C 1
ATOM 2130 O O . VAL A 1 303 ? -51.404 -0.250 50.702 1.00 85.62 303 VAL A O 1
ATOM 2133 N N . SER A 1 304 ? -51.354 0.430 52.822 1.00 88.44 304 SER A N 1
ATOM 2134 C CA . SER A 1 304 ? -49.973 0.003 53.093 1.00 88.44 304 SER A CA 1
ATOM 2135 C C . SER A 1 304 ? -49.880 -1.101 54.150 1.00 88.44 304 SER A C 1
ATOM 2137 O O . SER A 1 304 ? -50.156 -0.853 55.323 1.00 88.44 304 SER A O 1
ATOM 2139 N N . LEU A 1 305 ? -49.432 -2.292 53.751 1.00 88.12 305 LEU A N 1
ATOM 2140 C CA . LEU A 1 305 ? -48.895 -3.314 54.652 1.00 88.12 305 LEU A CA 1
ATOM 2141 C C . LEU A 1 305 ? -47.409 -3.026 54.867 1.00 88.12 305 LEU A C 1
ATOM 2143 O O . LEU A 1 305 ? -46.617 -3.259 53.955 1.00 88.12 305 LEU A O 1
ATOM 2147 N N . THR A 1 306 ? -47.036 -2.516 56.040 1.00 88.38 306 THR A N 1
ATOM 2148 C CA . THR A 1 306 ? -45.639 -2.217 56.382 1.00 88.38 306 THR A CA 1
ATOM 2149 C C . THR A 1 306 ? -45.105 -3.113 57.499 1.00 88.38 306 THR A C 1
ATOM 2151 O O . THR A 1 306 ? -45.851 -3.891 58.097 1.00 88.38 306 THR A O 1
ATOM 2154 N N . LYS A 1 307 ? -43.821 -2.951 57.845 1.00 85.00 307 LYS A N 1
ATOM 2155 C CA . LYS A 1 307 ? -43.215 -3.478 59.082 1.00 85.00 307 LYS A CA 1
ATOM 2156 C C . LYS A 1 307 ? -43.972 -3.098 60.371 1.00 85.00 307 LYS A C 1
ATOM 2158 O O . LYS A 1 307 ? -43.776 -3.742 61.393 1.00 85.00 307 LYS A O 1
ATOM 2163 N N . ASP A 1 308 ? -44.830 -2.075 60.318 1.00 84.88 308 ASP A N 1
ATOM 2164 C CA . ASP A 1 308 ? -45.664 -1.598 61.430 1.00 84.88 308 ASP A CA 1
ATOM 2165 C C . ASP A 1 308 ? -47.123 -2.109 61.337 1.00 84.88 308 ASP A C 1
ATOM 2167 O O . ASP A 1 308 ? -47.971 -1.718 62.139 1.00 84.88 308 ASP A O 1
ATOM 2171 N N . GLY A 1 309 ? -47.430 -2.981 60.365 1.00 84.19 309 GLY A N 1
ATOM 2172 C CA . GLY A 1 309 ? -48.735 -3.623 60.172 1.00 84.19 309 GLY A CA 1
ATOM 2173 C C . GLY A 1 309 ? -49.533 -3.126 58.957 1.00 84.19 309 GLY A C 1
ATOM 2174 O O . GLY A 1 309 ? -49.047 -2.374 58.112 1.00 84.19 309 GLY A O 1
ATOM 2175 N N . LEU A 1 310 ? -50.789 -3.576 58.844 1.00 87.38 310 LEU A N 1
ATOM 2176 C CA . LEU A 1 310 ? -51.694 -3.209 57.748 1.00 87.38 310 LEU A CA 1
ATOM 2177 C C . LEU A 1 310 ? -52.462 -1.911 58.043 1.00 87.38 310 LEU A C 1
ATOM 2179 O O . LEU A 1 310 ? -53.473 -1.905 58.744 1.00 87.38 310 LEU A O 1
ATOM 2183 N N . ASN A 1 311 ? -52.049 -0.819 57.409 1.00 84.38 311 ASN A N 1
ATOM 2184 C CA . ASN A 1 311 ? -52.809 0.423 57.325 1.00 84.38 311 ASN A CA 1
ATOM 2185 C C . ASN A 1 311 ? -53.612 0.447 56.015 1.00 84.38 311 ASN A C 1
ATOM 2187 O O . ASN A 1 311 ? -53.062 0.710 54.952 1.00 84.38 311 ASN A O 1
ATOM 2191 N N . ASN A 1 312 ? -54.932 0.245 56.058 1.00 86.50 312 ASN A N 1
ATOM 2192 C CA . ASN A 1 312 ? -55.755 0.218 54.839 1.00 86.50 312 ASN A CA 1
ATOM 2193 C C . ASN A 1 312 ? -55.960 1.594 54.154 1.00 86.50 312 ASN A C 1
ATOM 2195 O O . ASN A 1 312 ? -56.913 1.764 53.395 1.00 86.50 312 ASN A O 1
ATOM 2199 N N . GLY A 1 313 ? -55.158 2.620 54.457 1.00 80.56 313 GLY A N 1
ATOM 2200 C CA . GLY A 1 313 ? -55.247 3.961 53.860 1.00 80.56 313 GLY A CA 1
ATOM 2201 C C . GLY A 1 313 ? -56.525 4.728 54.190 1.00 80.56 313 GLY A C 1
ATOM 2202 O O . GLY A 1 313 ? -56.757 5.818 53.676 1.00 80.56 313 GLY A O 1
ATOM 2203 N N . GLY A 1 314 ? -57.392 4.149 55.021 1.00 72.19 314 GLY A N 1
ATOM 2204 C CA . GLY A 1 314 ? -58.778 4.562 55.137 1.00 72.19 314 GLY A CA 1
ATOM 2205 C C . GLY A 1 314 ? -59.631 4.201 53.921 1.00 72.19 314 GLY A C 1
ATOM 2206 O O . GLY A 1 314 ? -60.576 4.929 53.681 1.00 72.19 314 GLY A O 1
ATOM 2207 N N . ASN A 1 315 ? -59.349 3.129 53.174 1.00 79.06 315 ASN A N 1
ATOM 2208 C CA . ASN A 1 315 ? -60.251 2.537 52.173 1.00 79.06 315 ASN A CA 1
ATOM 2209 C C . ASN A 1 315 ? -61.251 1.558 52.814 1.00 79.06 315 ASN A C 1
ATOM 2211 O O . ASN A 1 315 ? -61.177 1.255 54.011 1.00 79.06 315 ASN A O 1
ATOM 2215 N N . LYS A 1 316 ? -62.209 1.053 52.028 1.00 74.88 316 LYS A N 1
ATOM 2216 C CA . LYS A 1 316 ? -63.114 -0.029 52.446 1.00 74.88 316 LYS A CA 1
ATOM 2217 C C . LYS A 1 316 ? -62.444 -1.385 52.200 1.00 74.88 316 LYS A C 1
ATOM 2219 O O . LYS A 1 316 ? -62.046 -1.648 51.074 1.00 74.88 316 LYS A O 1
ATOM 2224 N N . VAL A 1 317 ? -62.356 -2.231 53.225 1.00 79.50 317 VAL A N 1
ATOM 2225 C CA . VAL A 1 317 ? -62.050 -3.659 53.042 1.00 79.50 317 VAL A CA 1
ATOM 2226 C C . VAL A 1 317 ? -63.374 -4.400 52.853 1.00 79.50 317 VAL A C 1
ATOM 2228 O O . VAL A 1 317 ? -64.328 -4.151 53.597 1.00 79.50 317 VAL A O 1
ATOM 2231 N N . THR A 1 318 ? -63.447 -5.277 51.859 1.00 74.19 318 THR A N 1
ATOM 2232 C CA . THR A 1 318 ? -64.562 -6.208 51.633 1.00 74.19 318 THR A CA 1
ATOM 2233 C C . THR A 1 318 ? -64.037 -7.643 51.659 1.00 74.19 318 THR A C 1
ATOM 2235 O O . THR A 1 318 ? -62.827 -7.852 51.682 1.00 74.19 318 THR A O 1
ATOM 2238 N N . ASP A 1 319 ? -64.943 -8.619 51.723 1.00 77.06 319 ASP A N 1
ATOM 2239 C CA . ASP A 1 319 ? -64.666 -10.043 51.454 1.00 77.06 319 ASP A CA 1
ATOM 2240 C C . ASP A 1 319 ? -63.670 -10.758 52.400 1.00 77.06 319 ASP A C 1
ATOM 2242 O O . ASP A 1 319 ? -63.339 -11.922 52.195 1.00 77.06 319 ASP A O 1
ATOM 2246 N N . ILE A 1 320 ? -63.266 -10.108 53.498 1.00 81.75 320 ILE A N 1
ATOM 2247 C CA . ILE A 1 320 ? -62.624 -10.759 54.651 1.00 81.75 320 ILE A CA 1
ATOM 2248 C C . ILE A 1 320 ? -63.652 -11.688 55.328 1.00 81.75 320 ILE A C 1
ATOM 2250 O O . ILE A 1 320 ? -64.792 -11.283 55.572 1.00 81.75 320 ILE A O 1
ATOM 2254 N N . ALA A 1 321 ? -63.249 -12.922 55.639 1.00 79.56 321 ALA A N 1
ATOM 2255 C CA . ALA A 1 321 ? -64.070 -13.914 56.339 1.00 79.56 321 ALA A CA 1
ATOM 2256 C C . ALA A 1 321 ? -64.301 -13.547 57.819 1.00 79.56 321 ALA A C 1
ATOM 2258 O O . ALA A 1 321 ? -63.687 -12.617 58.342 1.00 79.56 321 ALA A O 1
ATOM 2259 N N . ALA A 1 322 ? -65.211 -14.243 58.508 1.00 75.69 322 ALA A N 1
ATOM 2260 C CA . ALA A 1 322 ? -65.399 -14.050 59.946 1.00 75.69 322 ALA A CA 1
ATOM 2261 C C . ALA A 1 322 ? -64.193 -14.601 60.715 1.00 75.69 322 ALA A C 1
ATOM 2263 O O . ALA A 1 322 ? -63.955 -15.801 60.674 1.00 75.69 322 ALA A O 1
ATOM 2264 N N . GLY A 1 323 ? -63.448 -13.720 61.386 1.00 82.94 323 GLY A N 1
ATOM 2265 C CA . GLY A 1 323 ? -62.397 -14.118 62.319 1.00 82.94 323 GLY A CA 1
ATOM 2266 C C . GLY A 1 323 ? -62.952 -14.918 63.498 1.00 82.94 323 GLY A C 1
ATOM 2267 O O . GLY A 1 323 ? -64.004 -14.557 64.035 1.00 82.94 323 GLY A O 1
ATOM 2268 N N . GLU A 1 324 ? -62.245 -15.977 63.882 1.00 77.69 324 GLU A N 1
ATOM 2269 C CA . GLU A 1 324 ? -62.625 -16.923 64.941 1.00 77.69 324 GLU A CA 1
ATOM 2270 C C . GLU A 1 324 ? -61.662 -16.879 66.141 1.00 77.69 324 GLU A C 1
ATOM 2272 O O . GLU A 1 324 ? -62.053 -17.257 67.245 1.00 77.69 324 GLU A O 1
ATOM 2277 N N . ALA A 1 325 ? -60.433 -16.383 65.953 1.00 74.88 325 ALA A N 1
ATOM 2278 C CA . ALA A 1 325 ? -59.451 -16.159 67.013 1.00 74.88 325 ALA A CA 1
ATOM 2279 C C . ALA A 1 325 ? -59.374 -14.676 67.431 1.00 74.88 325 ALA A C 1
ATOM 2281 O O . ALA A 1 325 ? -59.613 -13.772 66.629 1.00 74.88 325 ALA A O 1
ATOM 2282 N N . ASP A 1 326 ? -58.949 -14.417 68.675 1.00 73.75 326 ASP A N 1
ATOM 2283 C CA . ASP A 1 326 ? -58.838 -13.068 69.270 1.00 73.75 326 ASP A CA 1
ATOM 2284 C C . ASP A 1 326 ? -57.921 -12.095 68.491 1.00 73.75 326 ASP A C 1
ATOM 2286 O O . ASP A 1 326 ? -57.953 -10.885 68.717 1.00 73.75 326 ASP A O 1
ATOM 2290 N N . THR A 1 327 ? -57.090 -12.611 67.581 1.00 76.12 327 THR A N 1
ATOM 2291 C CA . THR A 1 327 ? -56.142 -11.852 66.748 1.00 76.12 327 THR A CA 1
ATOM 2292 C C . THR A 1 327 ? -56.647 -11.530 65.336 1.00 76.12 327 THR A C 1
ATOM 2294 O O . THR A 1 327 ? -55.925 -10.887 64.572 1.00 76.12 327 THR A O 1
ATOM 2297 N N . ASP A 1 328 ? -57.845 -11.980 64.956 1.00 82.44 328 ASP A N 1
ATOM 2298 C CA . ASP A 1 328 ? -58.307 -11.937 63.565 1.00 82.44 328 ASP A CA 1
ATOM 2299 C C . ASP A 1 328 ? -58.886 -10.577 63.123 1.00 82.44 328 ASP A C 1
ATOM 2301 O O . ASP A 1 328 ? -59.394 -9.767 63.903 1.00 82.44 328 ASP A O 1
ATOM 2305 N N . ALA A 1 329 ? -58.847 -10.323 61.810 1.00 77.31 329 ALA A N 1
ATOM 2306 C CA . ALA A 1 329 ? -59.313 -9.073 61.217 1.00 77.31 329 ALA A CA 1
ATOM 2307 C C . ALA A 1 329 ? -60.851 -8.997 61.127 1.00 77.31 329 ALA A C 1
ATOM 2309 O O . ALA A 1 329 ? -61.479 -9.648 60.292 1.00 77.31 329 ALA A O 1
ATOM 2310 N N . VAL A 1 330 ? -61.451 -8.123 61.939 1.00 78.44 330 VAL A N 1
ATOM 2311 C CA . VAL A 1 330 ? -62.909 -7.940 62.054 1.00 78.44 330 VAL A CA 1
ATOM 2312 C C . VAL A 1 330 ? -63.514 -7.348 60.762 1.00 78.44 330 VAL A C 1
ATOM 2314 O O . VAL A 1 330 ? -63.481 -6.138 60.528 1.00 78.44 330 VAL A O 1
ATOM 2317 N N . ASN A 1 331 ? -64.056 -8.205 59.888 1.00 83.31 331 ASN A N 1
ATOM 2318 C CA . ASN A 1 331 ? -64.540 -7.840 58.543 1.00 83.31 331 ASN A CA 1
ATOM 2319 C C . ASN A 1 331 ? -65.786 -6.938 58.551 1.00 83.31 331 ASN A C 1
ATOM 2321 O O . ASN A 1 331 ? -66.517 -6.966 59.520 1.00 83.31 331 ASN A O 1
ATOM 2325 N N . VAL A 1 332 ? -66.152 -6.243 57.460 1.00 77.81 332 VAL A N 1
ATOM 2326 C CA . VAL A 1 332 ? -67.345 -5.344 57.387 1.00 77.81 332 VAL A CA 1
ATOM 2327 C C . VAL A 1 332 ? -68.721 -6.064 57.442 1.00 77.81 332 VAL A C 1
ATOM 2329 O O . VAL A 1 332 ? -69.743 -5.470 57.130 1.00 77.81 332 VAL A O 1
ATOM 2332 N N . ALA A 1 333 ? -68.785 -7.319 57.903 1.00 73.62 333 ALA A N 1
ATOM 2333 C CA . ALA A 1 333 ? -69.965 -8.053 58.388 1.00 73.62 333 ALA A CA 1
ATOM 2334 C C . ALA A 1 333 ? -69.917 -8.353 59.912 1.00 73.62 333 ALA A C 1
ATOM 2336 O O . ALA A 1 333 ? -70.875 -8.011 60.611 1.00 73.62 333 ALA A O 1
ATOM 2337 N N . GLN A 1 334 ? -68.779 -8.802 60.467 1.00 72.81 334 GLN A N 1
ATOM 2338 C CA . GLN A 1 334 ? -68.458 -8.670 61.916 1.00 72.81 334 GLN A CA 1
ATOM 2339 C C . GLN A 1 334 ? -68.386 -7.194 62.367 1.00 72.81 334 GLN A C 1
ATOM 2341 O O . GLN A 1 334 ? -68.469 -6.851 63.538 1.00 72.81 334 GLN A O 1
ATOM 2346 N N . LEU A 1 335 ? -68.266 -6.338 61.363 1.00 72.44 335 LEU A N 1
ATOM 2347 C CA . LEU A 1 335 ? -68.191 -4.897 61.297 1.00 72.44 335 LEU A CA 1
ATOM 2348 C C . LEU A 1 335 ? -69.183 -4.436 60.181 1.00 72.44 335 LEU A C 1
ATOM 2350 O O . LEU A 1 335 ? -68.960 -3.411 59.548 1.00 72.44 335 LEU A O 1
ATOM 2354 N N . LYS A 1 336 ? -70.308 -5.173 59.978 1.00 64.56 336 LYS A N 1
ATOM 2355 C CA . LYS A 1 336 ? -71.691 -4.697 59.614 1.00 64.56 336 LYS A CA 1
ATOM 2356 C C . LYS A 1 336 ? -72.514 -4.582 60.888 1.00 64.56 336 LYS A C 1
ATOM 2358 O O . LYS A 1 336 ? -73.289 -3.646 61.040 1.00 64.56 336 LYS A O 1
ATOM 2363 N N . ALA A 1 337 ? -72.174 -5.424 61.858 1.00 50.41 337 ALA A N 1
ATOM 2364 C CA . ALA A 1 337 ? -71.839 -4.886 63.156 1.00 50.41 337 ALA A CA 1
ATOM 2365 C C . ALA A 1 337 ? -70.870 -3.580 63.138 1.00 50.41 337 ALA A C 1
ATOM 2367 O O . ALA A 1 337 ? -70.443 -3.335 64.264 1.00 50.41 337 ALA A O 1
ATOM 2368 N N . ALA A 1 338 ? -70.570 -2.777 61.970 1.00 47.41 338 ALA A N 1
ATOM 2369 C CA . ALA A 1 338 ? -69.905 -1.379 61.542 1.00 47.41 338 ALA A CA 1
ATOM 2370 C C . ALA A 1 338 ? -69.714 -0.756 59.963 1.00 47.41 338 ALA A C 1
ATOM 2372 O O . ALA A 1 338 ? -70.738 -0.772 59.282 1.00 47.41 338 ALA A O 1
ATOM 2373 N N . ALA A 1 339 ? -68.602 -0.090 59.337 1.00 52.06 339 ALA A N 1
ATOM 2374 C CA . ALA A 1 339 ? -68.557 0.929 58.085 1.00 52.06 339 ALA A CA 1
ATOM 2375 C C . ALA A 1 339 ? -67.335 1.260 56.952 1.00 52.06 339 ALA A C 1
ATOM 2377 O O . ALA A 1 339 ? -66.272 0.644 57.015 1.00 52.06 339 ALA A O 1
ATOM 2378 N N . ALA A 1 340 ? -67.368 2.251 55.918 1.00 50.59 340 ALA A N 1
ATOM 2379 C CA . ALA A 1 340 ? -66.652 2.381 54.486 1.00 50.59 340 ALA A CA 1
ATOM 2380 C C . ALA A 1 340 ? -66.074 3.748 53.698 1.00 50.59 340 ALA A C 1
ATOM 2382 O O . ALA A 1 340 ? -66.437 4.794 54.218 1.00 50.59 340 ALA A O 1
ATOM 2383 N N . LYS A 1 341 ? -65.246 3.809 52.517 1.00 29.23 341 LYS A N 1
ATOM 2384 C CA . LYS A 1 341 ? -64.443 5.003 51.775 1.00 29.23 341 LYS A CA 1
ATOM 2385 C C . LYS A 1 341 ? -63.737 4.942 50.230 1.00 29.23 341 LYS A C 1
ATOM 2387 O O . LYS A 1 341 ? -63.709 3.797 49.789 1.00 29.23 341 LYS A O 1
ATOM 2392 N N . ALA A 1 342 ? -63.150 6.000 49.433 1.00 41.47 342 ALA A N 1
ATOM 2393 C CA . ALA A 1 342 ? -62.402 6.028 47.986 1.00 41.47 342 ALA A CA 1
ATOM 2394 C C . ALA A 1 342 ? -61.606 7.321 47.190 1.00 41.47 342 ALA A C 1
ATOM 2396 O O . ALA A 1 342 ? -61.767 8.413 47.727 1.00 41.47 342 ALA A O 1
ATOM 2397 N N . THR A 1 343 ? -60.829 7.285 45.960 1.00 56.88 343 THR A N 1
ATOM 2398 C CA . THR A 1 343 ? -60.307 8.288 44.756 1.00 56.88 343 THR A CA 1
ATOM 2399 C C . THR A 1 343 ? -58.805 8.331 43.969 1.00 56.88 343 THR A C 1
ATOM 2401 O O . THR A 1 343 ? -57.904 7.899 44.670 1.00 56.88 343 THR A O 1
ATOM 2404 N N . SER A 1 344 ? -58.415 8.848 42.664 1.00 3.90 344 SER A N 1
ATOM 2405 C CA . SER A 1 344 ? -56.986 8.982 41.853 1.00 3.90 344 SER A CA 1
ATOM 2406 C C . SER A 1 344 ? -56.691 9.540 40.266 1.00 3.90 344 SER A C 1
ATOM 2408 O O . SER A 1 344 ? -57.665 10.092 39.770 1.00 3.90 344 SER A O 1
ATOM 2410 N N . LYS A 1 345 ? -55.472 9.469 39.466 1.00 2.13 345 LYS A N 1
ATOM 2411 C CA . LYS A 1 345 ? -54.884 10.178 38.099 1.00 2.13 345 LYS A CA 1
ATOM 2412 C C . LYS A 1 345 ? -53.357 9.875 37.452 1.00 2.13 345 LYS A C 1
ATOM 2414 O O . LYS A 1 345 ? -52.587 9.426 38.290 1.00 2.13 345 LYS A O 1
ATOM 2419 N N . VAL A 1 346 ? -52.878 10.120 36.119 1.00 4.55 346 VAL A N 1
ATOM 2420 C CA . VAL A 1 346 ? -51.474 10.113 35.314 1.00 4.55 346 VAL A CA 1
ATOM 2421 C C . VAL A 1 346 ? -51.341 10.654 33.740 1.00 4.55 346 VAL A C 1
ATOM 2423 O O . VAL A 1 346 ? -52.447 10.765 33.227 1.00 4.55 346 VAL A O 1
ATOM 2426 N N . ASP A 1 347 ? -50.169 10.965 32.969 1.00 12.73 347 ASP A N 1
ATOM 2427 C CA . ASP A 1 347 ? -49.917 11.199 31.386 1.00 12.73 347 ASP A CA 1
ATOM 2428 C C . ASP A 1 347 ? -48.468 11.639 30.640 1.00 12.73 347 ASP A C 1
ATOM 2430 O O . ASP A 1 347 ? -47.619 12.050 31.430 1.00 12.73 347 ASP A O 1
ATOM 2434 N N . SER A 1 348 ? -48.118 11.614 29.241 1.00 37.44 348 SER A N 1
ATOM 2435 C CA . SER A 1 348 ? -46.858 12.217 28.409 1.00 37.44 348 SER A CA 1
ATOM 2436 C C . SER A 1 348 ? -46.455 12.014 26.778 1.00 37.44 348 SER A C 1
ATOM 2438 O O . SER A 1 348 ? -46.898 10.993 26.260 1.00 37.44 348 SER A O 1
ATOM 2440 N N . GLY A 1 349 ? -45.575 12.811 25.964 1.00 33.00 349 GLY A N 1
ATOM 2441 C CA . GLY A 1 349 ? -44.765 12.505 24.603 1.00 33.00 349 GLY A CA 1
ATOM 2442 C C . GLY A 1 349 ? -44.185 13.566 23.429 1.00 33.00 349 GLY A C 1
ATOM 2443 O O . GLY A 1 349 ? -44.786 14.634 23.330 1.00 33.00 349 GLY A O 1
ATOM 2444 N N . ASN A 1 350 ? -43.113 13.375 22.490 1.00 47.31 350 ASN A N 1
ATOM 2445 C CA . ASN A 1 350 ? -42.580 14.329 21.308 1.00 47.31 350 ASN A CA 1
ATOM 2446 C C . ASN A 1 350 ? -41.552 14.021 20.011 1.00 47.31 350 ASN A C 1
ATOM 2448 O O . ASN A 1 350 ? -41.441 12.842 19.702 1.00 47.31 350 ASN A O 1
ATOM 2452 N N . ASP A 1 351 ? -40.879 15.003 19.214 1.00 55.47 351 ASP A N 1
ATOM 2453 C CA . ASP A 1 351 ? -40.304 15.018 17.712 1.00 55.47 351 ASP A CA 1
ATOM 2454 C C . ASP A 1 351 ? -38.816 15.591 17.156 1.00 55.47 351 ASP A C 1
ATOM 2456 O O . ASP A 1 351 ? -37.880 15.521 17.949 1.00 55.47 351 ASP A O 1
ATOM 2460 N N . ASN A 1 352 ? -38.508 16.106 15.859 1.00 47.75 352 ASN A N 1
ATOM 2461 C CA . ASN A 1 352 ? -37.348 15.780 14.827 1.00 47.75 352 ASN A CA 1
ATOM 2462 C C . ASN A 1 352 ? -36.112 16.651 14.082 1.00 47.75 352 ASN A C 1
ATOM 2464 O O . ASN A 1 352 ? -35.014 16.379 14.550 1.00 47.75 352 ASN A O 1
ATOM 2468 N N . ILE A 1 353 ? -36.020 17.468 12.914 1.00 50.25 353 ILE A N 1
ATOM 2469 C CA . ILE A 1 353 ? -34.800 18.362 12.516 1.00 50.25 353 ILE A CA 1
ATOM 2470 C C . ILE A 1 353 ? -34.547 19.117 13.824 1.00 50.25 353 ILE A C 1
ATOM 2472 O O . ILE A 1 353 ? -35.500 19.709 14.288 1.00 50.25 353 ILE A O 1
ATOM 2476 N N . VAL A 1 354 ? -33.431 18.938 14.548 1.00 20.91 354 VAL A N 1
ATOM 2477 C CA . VAL A 1 354 ? -33.514 18.449 15.965 1.00 20.91 354 VAL A CA 1
ATOM 2478 C C . VAL A 1 354 ? -33.591 19.453 17.143 1.00 20.91 354 VAL A C 1
ATOM 2480 O O . VAL A 1 354 ? -33.569 20.667 16.964 1.00 20.91 354 VAL A O 1
ATOM 2483 N N . VAL A 1 355 ? -33.667 18.893 18.365 1.00 34.34 355 VAL A N 1
ATOM 2484 C CA . VAL A 1 355 ? -33.721 19.474 19.735 1.00 34.34 355 VAL A CA 1
ATOM 2485 C C . VAL A 1 355 ? -35.103 19.951 20.228 1.00 34.34 355 VAL A C 1
ATOM 2487 O O . VAL A 1 355 ? -35.908 20.512 19.485 1.00 34.34 355 VAL A O 1
ATOM 2490 N N . THR A 1 356 ? -35.352 19.718 21.525 1.00 35.19 356 THR A N 1
ATOM 2491 C CA . THR A 1 356 ? -36.632 19.840 22.249 1.00 35.19 356 THR A CA 1
ATOM 2492 C C . THR A 1 356 ? -36.593 20.929 23.351 1.00 35.19 356 THR A C 1
ATOM 2494 O O . THR A 1 356 ? -35.934 20.709 24.370 1.00 35.19 356 THR A O 1
ATOM 2497 N N . PRO A 1 357 ? -37.246 22.104 23.191 1.00 11.07 357 PRO A N 1
ATOM 2498 C CA . PRO A 1 357 ? -36.987 23.281 24.042 1.00 11.07 357 PRO A CA 1
ATOM 2499 C C . PRO A 1 357 ? -38.009 23.597 25.158 1.00 11.07 357 PRO A C 1
ATOM 2501 O O . PRO A 1 357 ? -37.637 24.210 26.156 1.00 11.07 357 PRO A O 1
ATOM 2504 N N . GLU A 1 358 ? -39.290 23.252 25.002 1.00 11.71 358 GLU A N 1
ATOM 2505 C CA . GLU A 1 358 ? -40.412 23.746 25.833 1.00 11.71 358 GLU A CA 1
ATOM 2506 C C . GLU A 1 358 ? -41.287 22.601 26.389 1.00 11.71 358 GLU A C 1
ATOM 2508 O O . GLU A 1 358 ? -41.320 21.505 25.829 1.00 11.71 358 GLU A O 1
ATOM 2513 N N . GLN A 1 359 ? -42.007 22.828 27.497 1.00 14.70 359 GLN A N 1
ATOM 2514 C CA . GLN A 1 359 ? -42.639 21.762 28.294 1.00 14.70 359 GLN A CA 1
ATOM 2515 C C . GLN A 1 359 ? -44.045 22.133 28.809 1.00 14.70 359 GLN A C 1
ATOM 2517 O O . GLN A 1 359 ? -44.380 23.306 28.961 1.00 14.70 359 GLN A O 1
ATOM 2522 N N . ASN A 1 360 ? -44.857 21.106 29.084 1.00 40.53 360 ASN A N 1
ATOM 2523 C CA . ASN A 1 360 ? -46.128 21.166 29.815 1.00 40.53 360 ASN A CA 1
ATOM 2524 C C . ASN A 1 360 ? -46.126 20.070 30.901 1.00 40.53 360 ASN A C 1
ATOM 2526 O O . ASN A 1 360 ? -45.513 19.024 30.695 1.00 40.53 360 ASN A O 1
ATOM 2530 N N . ALA A 1 361 ? -46.800 20.294 32.033 1.00 47.34 361 ALA A N 1
ATOM 2531 C CA . ALA A 1 361 ? -46.720 19.441 33.226 1.00 47.34 361 ALA A CA 1
ATOM 2532 C C . ALA A 1 361 ? -47.680 18.230 33.241 1.00 47.34 361 ALA A C 1
ATOM 2534 O O . ALA A 1 361 ? -47.373 17.233 33.889 1.00 47.34 361 ALA A O 1
ATOM 2535 N N . ASP A 1 362 ? -48.827 18.318 32.561 1.00 45.53 362 ASP A N 1
ATOM 2536 C CA . ASP A 1 362 ? -49.784 17.212 32.363 1.00 45.53 362 ASP A CA 1
ATOM 2537 C C . ASP A 1 362 ? -50.536 17.440 31.032 1.00 45.53 362 ASP A C 1
ATOM 2539 O O . ASP A 1 362 ? -51.675 17.903 31.014 1.00 45.53 362 ASP A O 1
ATOM 2543 N N . GLY A 1 363 ? -49.908 17.285 29.861 1.00 44.09 363 GLY A N 1
ATOM 2544 C CA . GLY A 1 363 ? -48.496 16.977 29.571 1.00 44.09 363 GLY A CA 1
ATOM 2545 C C . GLY A 1 363 ? -48.157 17.281 28.097 1.00 44.09 363 GLY A C 1
ATOM 2546 O O . GLY A 1 363 ? -48.956 17.931 27.422 1.00 44.09 363 GLY A O 1
ATOM 2547 N N . SER A 1 364 ? -47.045 16.849 27.493 1.00 35.53 364 SER A N 1
ATOM 2548 C CA . SER A 1 364 ? -45.635 16.883 27.940 1.00 35.53 364 SER A CA 1
ATOM 2549 C C . SER A 1 364 ? -44.755 16.705 26.688 1.00 35.53 364 SER A C 1
ATOM 2551 O O . SER A 1 364 ? -44.794 15.622 26.116 1.00 35.53 364 SER A O 1
ATOM 2553 N N . THR A 1 365 ? -43.985 17.717 26.254 1.00 12.40 365 THR A N 1
ATOM 2554 C CA . THR A 1 365 ? -43.042 17.586 25.109 1.00 12.40 365 THR A CA 1
ATOM 2555 C C . THR A 1 365 ? -43.141 18.736 24.076 1.00 12.40 365 THR A C 1
ATOM 2557 O O . THR A 1 365 ? -44.252 19.204 23.836 1.00 12.40 365 THR A O 1
ATOM 2560 N N . THR A 1 366 ? -42.048 19.146 23.404 1.00 3.40 366 THR A N 1
ATOM 2561 C CA . THR A 1 366 ? -42.009 19.981 22.167 1.00 3.40 366 THR A CA 1
ATOM 2562 C C . THR A 1 366 ? -40.678 19.770 21.401 1.00 3.40 366 THR A C 1
ATOM 2564 O O . THR A 1 366 ? -39.723 19.276 21.994 1.00 3.40 366 THR A O 1
ATOM 2567 N N . TYR A 1 367 ? -40.587 20.186 20.128 1.00 6.99 367 TYR A N 1
ATOM 2568 C CA . TYR A 1 367 ? -39.377 20.262 19.265 1.00 6.99 367 TYR A CA 1
ATOM 2569 C C . TYR A 1 367 ? -39.022 21.740 18.939 1.00 6.99 367 TYR A C 1
ATOM 2571 O O . TYR A 1 367 ? -39.753 22.620 19.405 1.00 6.99 367 TYR A O 1
ATOM 2579 N N . LYS A 1 368 ? -37.967 22.077 18.148 1.00 37.53 368 LYS A N 1
ATOM 2580 C CA . LYS A 1 368 ? -37.695 23.507 17.805 1.00 37.53 368 LYS A CA 1
ATOM 2581 C C . LYS A 1 368 ? -36.337 24.020 17.243 1.00 37.53 368 LYS A C 1
ATOM 2583 O O . LYS A 1 368 ? -36.259 25.244 17.143 1.00 37.53 368 LYS A O 1
ATOM 2588 N N . VAL A 1 369 ? -35.299 23.251 16.860 1.00 16.34 369 VAL A N 1
ATOM 2589 C CA . VAL A 1 369 ? -34.170 23.815 16.045 1.00 16.34 369 VAL A CA 1
ATOM 2590 C C . VAL A 1 369 ? -33.761 23.000 14.797 1.00 16.34 369 VAL A C 1
ATOM 2592 O O . VAL A 1 369 ? -34.557 22.974 13.862 1.00 16.34 369 VAL A O 1
ATOM 2595 N N . ALA A 1 370 ? -32.514 22.509 14.655 1.00 55.19 370 ALA A N 1
ATOM 2596 C CA . ALA A 1 370 ? -31.944 22.168 13.337 1.00 55.19 370 ALA A CA 1
ATOM 2597 C C . ALA A 1 370 ? -30.730 21.200 13.318 1.00 55.19 370 ALA A C 1
ATOM 2599 O O . ALA A 1 370 ? -30.013 21.038 14.302 1.00 55.19 370 ALA A O 1
ATOM 2600 N N . THR A 1 371 ? -30.470 20.626 12.133 1.00 56.19 371 THR A N 1
ATOM 2601 C CA . THR A 1 371 ? -29.279 19.867 11.674 1.00 56.19 371 THR A CA 1
ATOM 2602 C C . THR A 1 371 ? -29.069 20.212 10.175 1.00 56.19 371 THR A C 1
ATOM 2604 O O . THR A 1 371 ? -29.753 21.095 9.665 1.00 56.19 371 THR A O 1
ATOM 2607 N N . ALA A 1 372 ? -28.186 19.618 9.370 1.00 56.88 372 ALA A N 1
ATOM 2608 C CA . ALA A 1 372 ? -26.823 19.160 9.625 1.00 56.88 372 ALA A CA 1
ATOM 2609 C C . ALA A 1 372 ? -25.941 19.846 8.554 1.00 56.88 372 ALA A C 1
ATOM 2611 O O . ALA A 1 372 ? -26.376 19.943 7.404 1.00 56.88 372 ALA A O 1
ATOM 2612 N N . PRO A 1 373 ? -24.722 20.322 8.875 1.00 46.50 373 PRO A N 1
ATOM 2613 C CA . PRO A 1 373 ? -23.897 21.079 7.924 1.00 46.50 373 PRO A CA 1
ATOM 2614 C C . PRO A 1 373 ? -23.453 20.232 6.725 1.00 46.50 373 PRO A C 1
ATOM 2616 O O . PRO A 1 373 ? -23.364 20.744 5.611 1.00 46.50 373 PRO A O 1
ATOM 2619 N N . ASN A 1 374 ? -23.273 18.922 6.926 1.00 34.78 374 ASN A N 1
ATOM 2620 C CA . ASN A 1 374 ? -23.201 17.963 5.832 1.00 34.78 374 ASN A CA 1
ATOM 2621 C C . ASN A 1 374 ? -24.616 17.672 5.329 1.00 34.78 374 ASN A C 1
ATOM 2623 O O . ASN A 1 374 ? -25.208 16.626 5.605 1.00 34.78 374 ASN A O 1
ATOM 2627 N N . LEU A 1 375 ? -25.133 18.625 4.558 1.00 61.16 375 LEU A N 1
ATOM 2628 C CA . LEU A 1 375 ? -26.216 18.393 3.621 1.00 61.16 375 LEU A CA 1
ATOM 2629 C C . LEU A 1 375 ? -25.774 17.251 2.698 1.00 61.16 375 LEU A C 1
ATOM 2631 O O . LEU A 1 375 ? -24.846 17.418 1.906 1.00 61.16 375 LEU A O 1
ATOM 2635 N N . LYS A 1 376 ? -26.420 16.085 2.807 1.00 57.41 376 LYS A N 1
ATOM 2636 C CA . LYS A 1 376 ? -26.211 14.952 1.896 1.00 57.41 376 LYS A CA 1
ATOM 2637 C C . LYS A 1 376 ? -26.862 15.264 0.544 1.00 57.41 376 LYS A C 1
ATOM 2639 O O . LYS A 1 376 ? -27.874 14.676 0.182 1.00 57.41 376 LYS A O 1
ATOM 2644 N N . ALA A 1 377 ? -26.308 16.242 -0.162 1.00 54.41 377 ALA A N 1
ATOM 2645 C CA . ALA A 1 377 ? -26.655 16.515 -1.541 1.00 54.41 377 ALA A CA 1
ATOM 2646 C C . ALA A 1 377 ? -26.050 15.405 -2.410 1.00 54.41 377 ALA A C 1
ATOM 2648 O O . ALA A 1 377 ? -24.841 15.180 -2.364 1.00 54.41 377 ALA A O 1
ATOM 2649 N N . ASP A 1 378 ? -26.880 14.722 -3.202 1.00 49.38 378 ASP A N 1
ATOM 2650 C CA . ASP A 1 378 ? -26.446 13.618 -4.078 1.00 49.38 378 ASP A CA 1
ATOM 2651 C C . ASP A 1 378 ? -25.469 14.080 -5.187 1.00 49.38 378 ASP A C 1
ATOM 2653 O O . ASP A 1 378 ? -24.813 13.273 -5.843 1.00 49.38 378 ASP A O 1
ATOM 2657 N N . SER A 1 379 ? -25.317 15.399 -5.337 1.00 51.88 379 SER A N 1
ATOM 2658 C CA . SER A 1 379 ? -24.153 16.063 -5.920 1.00 51.88 379 SER A CA 1
ATOM 2659 C C . SER A 1 379 ? -23.737 17.241 -5.037 1.00 51.88 379 SER A C 1
ATOM 2661 O O . SER A 1 379 ? -24.592 18.078 -4.726 1.00 51.88 379 SER A O 1
ATOM 2663 N N . PHE A 1 380 ? -22.452 17.397 -4.709 1.00 47.66 380 PHE A N 1
ATOM 2664 C CA . PHE A 1 380 ? -21.972 18.670 -4.159 1.00 47.66 380 PHE A CA 1
ATOM 2665 C C . PHE A 1 380 ? -21.575 19.599 -5.310 1.00 47.66 380 PHE A C 1
ATOM 2667 O O . PHE A 1 380 ? -20.787 19.223 -6.177 1.00 47.66 380 PHE A O 1
ATOM 2674 N N . SER A 1 381 ? -22.144 20.805 -5.335 1.00 54.09 381 SER A N 1
ATOM 2675 C CA . SER A 1 381 ? -21.899 21.796 -6.389 1.00 54.09 381 SER A CA 1
ATOM 2676 C C . SER A 1 381 ? -21.263 23.051 -5.801 1.00 54.09 381 SER A C 1
ATOM 2678 O O . SER A 1 381 ? -21.872 23.734 -4.977 1.00 54.09 381 SER A O 1
ATOM 2680 N N . ALA A 1 382 ? -20.042 23.362 -6.235 1.00 47.69 382 ALA A N 1
ATOM 2681 C CA . ALA A 1 382 ? -19.274 24.526 -5.798 1.00 47.69 382 ALA A CA 1
ATOM 2682 C C . ALA A 1 382 ? -19.116 25.505 -6.975 1.00 47.69 382 ALA A C 1
ATOM 2684 O O . ALA A 1 382 ? -18.104 25.512 -7.677 1.00 47.69 382 ALA A O 1
ATOM 2685 N N . GLY A 1 383 ? -20.158 26.305 -7.222 1.00 55.53 383 GLY A N 1
ATOM 2686 C CA . GLY A 1 383 ? -20.284 27.099 -8.451 1.00 55.53 383 GLY A CA 1
ATOM 2687 C C . GLY A 1 383 ? -20.535 26.204 -9.670 1.00 55.53 383 GLY A C 1
ATOM 2688 O O . GLY A 1 383 ? -21.194 25.175 -9.546 1.00 55.53 383 GLY A O 1
ATOM 2689 N N . ASP A 1 384 ? -19.957 26.551 -10.824 1.00 54.47 384 ASP A N 1
ATOM 2690 C CA . ASP A 1 384 ? -20.067 25.784 -12.083 1.00 54.47 384 ASP A CA 1
ATOM 2691 C C . ASP A 1 384 ? -19.367 24.404 -12.049 1.00 54.47 384 ASP A C 1
ATOM 2693 O O . ASP A 1 384 ? -19.244 23.744 -13.084 1.00 54.47 384 ASP A O 1
ATOM 2697 N N . THR A 1 385 ? -18.871 23.977 -10.881 1.00 50.94 385 THR A N 1
ATOM 2698 C CA . THR A 1 385 ? -18.272 22.657 -10.659 1.00 50.94 385 THR A CA 1
ATOM 2699 C C . THR A 1 385 ? -19.276 21.736 -9.980 1.00 50.94 385 THR A C 1
ATOM 2701 O O . THR A 1 385 ? -19.543 21.888 -8.786 1.00 50.94 385 THR A O 1
ATOM 2704 N N . VAL A 1 386 ? -19.803 20.771 -10.734 1.00 51.72 386 VAL A N 1
ATOM 2705 C CA . VAL A 1 386 ? -20.655 19.692 -10.211 1.00 51.72 386 VAL A CA 1
ATOM 2706 C C . VAL A 1 386 ? -19.781 18.473 -9.926 1.00 51.72 386 VAL A C 1
ATOM 2708 O O . VAL A 1 386 ? -19.023 18.043 -10.799 1.00 51.72 386 VAL A O 1
ATOM 2711 N N . VAL A 1 387 ? -19.906 17.920 -8.717 1.00 57.91 387 VAL A N 1
ATOM 2712 C CA . VAL A 1 387 ? -19.298 16.646 -8.311 1.00 57.91 387 VAL A CA 1
ATOM 2713 C C . VAL A 1 387 ? -20.419 15.675 -7.943 1.00 57.91 387 VAL A C 1
ATOM 2715 O O . VAL A 1 387 ? -21.108 15.864 -6.937 1.00 57.91 387 VAL A O 1
ATOM 2718 N N . ASN A 1 388 ? -20.614 14.654 -8.775 1.00 47.78 388 ASN A N 1
ATOM 2719 C CA . ASN A 1 388 ? -21.599 13.583 -8.603 1.00 47.78 388 ASN A CA 1
ATOM 2720 C C . ASN A 1 388 ? -21.012 12.243 -9.108 1.00 47.78 388 ASN A C 1
ATOM 2722 O O . ASN A 1 388 ? -19.818 12.147 -9.383 1.00 47.78 388 ASN A O 1
ATOM 2726 N N . ASN A 1 389 ? -21.844 11.208 -9.252 1.00 51.66 389 ASN A N 1
ATOM 2727 C CA . ASN A 1 389 ? -21.421 9.890 -9.744 1.00 51.66 389 ASN A CA 1
ATOM 2728 C C . ASN A 1 389 ? -21.035 9.819 -11.243 1.00 51.66 389 ASN A C 1
ATOM 2730 O O . ASN A 1 389 ? -20.634 8.745 -11.685 1.00 51.66 389 ASN A O 1
ATOM 2734 N N . ASP A 1 390 ? -21.133 10.906 -12.019 1.00 48.91 390 ASP A N 1
ATOM 2735 C CA . ASP A 1 390 ? -20.711 10.941 -13.433 1.00 48.91 390 ASP A CA 1
ATOM 2736 C C . ASP A 1 390 ? -19.256 11.426 -13.623 1.00 48.91 390 ASP A C 1
ATOM 2738 O O . ASP A 1 390 ? -18.719 11.339 -14.731 1.00 48.91 390 ASP A O 1
ATOM 2742 N N . GLY A 1 391 ? -18.622 11.939 -12.559 1.00 59.31 391 GLY A N 1
ATOM 2743 C CA . GLY A 1 391 ? -17.289 12.549 -12.573 1.00 59.31 391 GLY A CA 1
ATOM 2744 C C . GLY A 1 391 ? -17.311 14.028 -12.168 1.00 59.31 391 GLY A C 1
ATOM 2745 O O . GLY A 1 391 ? -18.178 14.475 -11.413 1.00 59.31 391 GLY A O 1
ATOM 2746 N N . VAL A 1 392 ? -16.342 14.804 -12.668 1.00 59.19 392 VAL A N 1
ATOM 2747 C CA . VAL A 1 392 ? -16.204 16.242 -12.370 1.00 59.19 392 VAL A CA 1
ATOM 2748 C C . VAL A 1 392 ? -16.301 17.065 -13.656 1.00 59.19 392 VAL A C 1
ATOM 2750 O O . VAL A 1 392 ? -15.501 16.911 -14.585 1.00 59.19 392 VAL A O 1
ATOM 2753 N N . LYS A 1 393 ? -17.268 17.988 -13.701 1.00 55.72 393 LYS A N 1
ATOM 2754 C CA . LYS A 1 393 ? -17.477 18.927 -14.817 1.00 55.72 393 LYS A CA 1
ATOM 2755 C C . LYS A 1 393 ? -17.352 20.365 -14.325 1.00 55.72 393 LYS A C 1
ATOM 2757 O O . LYS A 1 393 ? -18.015 20.728 -13.360 1.00 55.72 393 LYS A O 1
ATOM 2762 N N . VAL A 1 394 ? -16.528 21.166 -15.007 1.00 56.03 394 VAL A N 1
ATOM 2763 C CA . VAL A 1 394 ? -16.233 22.571 -14.667 1.00 56.03 394 VAL A CA 1
ATOM 2764 C C . VAL A 1 394 ? -16.719 23.467 -15.809 1.00 56.03 394 VAL A C 1
ATOM 2766 O O . VAL A 1 394 ? -16.015 23.699 -16.800 1.00 56.03 394 VAL A O 1
ATOM 2769 N N . GLY A 1 395 ? -17.962 23.937 -15.699 1.00 56.50 395 GLY A N 1
ATOM 2770 C CA . GLY A 1 395 ? -18.647 24.669 -16.767 1.00 56.50 395 GLY A CA 1
ATOM 2771 C C . GLY A 1 395 ? -18.778 23.856 -18.065 1.00 56.50 395 GLY A C 1
ATOM 2772 O O . GLY A 1 395 ? -18.855 22.627 -18.049 1.00 56.50 395 GLY A O 1
ATOM 2773 N N . ASP A 1 396 ? -18.825 24.540 -19.212 1.00 51.75 396 ASP A N 1
ATOM 2774 C CA . ASP A 1 396 ? -19.110 23.925 -20.526 1.00 51.75 396 ASP A CA 1
ATOM 2775 C C . ASP A 1 396 ? -17.893 23.762 -21.451 1.00 51.75 396 ASP A C 1
ATOM 2777 O O . ASP A 1 396 ? -18.050 23.482 -22.639 1.00 51.75 396 ASP A O 1
ATOM 2781 N N . LYS A 1 397 ? -16.666 23.923 -20.937 1.00 49.47 397 LYS A N 1
ATOM 2782 C CA . LYS A 1 397 ? -15.443 23.649 -21.720 1.00 49.47 397 LYS A CA 1
ATOM 2783 C C . LYS A 1 397 ? -14.704 22.381 -21.322 1.00 49.47 397 LYS A C 1
ATOM 2785 O O . LYS A 1 397 ? -13.998 21.861 -22.178 1.00 49.47 397 LYS A O 1
ATOM 2790 N N . VAL A 1 398 ? -14.842 21.916 -20.078 1.00 57.72 398 VAL A N 1
ATOM 2791 C CA . VAL A 1 398 ? -14.116 20.749 -19.562 1.00 57.72 398 VAL A CA 1
ATOM 2792 C C . VAL A 1 398 ? -15.059 19.844 -18.777 1.00 57.72 398 VAL A C 1
ATOM 2794 O O . VAL A 1 398 ? -15.631 20.247 -17.764 1.00 57.72 398 VAL A O 1
ATOM 2797 N N . ALA A 1 399 ? -15.188 18.608 -19.249 1.00 50.88 399 ALA A N 1
ATOM 2798 C CA . ALA A 1 399 ? -15.860 17.522 -18.551 1.00 50.88 399 ALA A CA 1
ATOM 2799 C C . ALA A 1 399 ? -14.934 16.301 -18.520 1.00 50.88 399 ALA A C 1
ATOM 2801 O O . ALA A 1 399 ? -14.350 15.946 -19.550 1.00 50.88 399 ALA A O 1
ATOM 2802 N N . LEU A 1 400 ? -14.816 15.680 -17.346 1.00 58.78 400 LEU A N 1
ATOM 2803 C CA . LEU A 1 400 ? -14.205 14.369 -17.161 1.00 58.78 400 LEU A CA 1
ATOM 2804 C C . LEU A 1 400 ? -15.300 13.357 -16.840 1.00 58.78 400 LEU A C 1
ATOM 2806 O O . LEU A 1 400 ? -16.062 13.536 -15.895 1.00 58.78 400 LEU A O 1
ATOM 2810 N N . GLY A 1 401 ? -15.344 12.305 -17.649 1.00 50.47 401 GLY A N 1
ATOM 2811 C CA . GLY A 1 401 ? -16.209 11.144 -17.495 1.00 50.47 401 GLY A CA 1
ATOM 2812 C C . GLY A 1 401 ? -15.624 9.968 -18.279 1.00 50.47 401 GLY A C 1
ATOM 2813 O O . GLY A 1 401 ? -14.627 10.119 -18.989 1.00 50.47 401 GLY A O 1
ATOM 2814 N N . LYS A 1 402 ? -16.267 8.805 -18.164 1.00 50.31 402 LYS A N 1
ATOM 2815 C CA . LYS A 1 402 ? -15.819 7.464 -18.608 1.00 50.31 402 LYS A CA 1
ATOM 2816 C C . LYS A 1 402 ? -15.359 7.264 -20.075 1.00 50.31 402 LYS A C 1
ATOM 2818 O O . LYS A 1 402 ? -15.022 6.140 -20.425 1.00 50.31 402 LYS A O 1
ATOM 2823 N N . ASP A 1 403 ? -15.367 8.291 -20.929 1.00 47.16 403 ASP A N 1
ATOM 2824 C CA . ASP A 1 403 ? -15.045 8.198 -22.368 1.00 47.16 403 ASP A CA 1
ATOM 2825 C C . ASP A 1 403 ? -13.860 9.097 -22.813 1.00 47.16 403 ASP A C 1
ATOM 2827 O O . ASP A 1 403 ? -13.500 9.095 -23.993 1.00 47.16 403 ASP A O 1
ATOM 2831 N N . GLY A 1 404 ? -13.254 9.876 -21.902 1.00 61.06 404 GLY A N 1
ATOM 2832 C CA . GLY A 1 404 ? -12.080 10.725 -22.176 1.00 61.06 404 GLY A CA 1
ATOM 2833 C C . GLY A 1 404 ? -12.282 12.234 -21.954 1.00 61.06 404 GLY A C 1
ATOM 2834 O O . GLY A 1 404 ? -13.380 12.708 -21.659 1.00 61.06 404 GLY A O 1
ATOM 2835 N N . LEU A 1 405 ? -11.195 13.008 -22.075 1.00 59.41 405 LEU A N 1
ATOM 2836 C CA . LEU A 1 405 ? -11.157 14.446 -21.780 1.00 59.41 405 LEU A CA 1
ATOM 2837 C C . LEU A 1 405 ? -11.596 15.301 -22.984 1.00 59.41 405 LEU A C 1
ATOM 2839 O O . LEU A 1 405 ? -10.949 15.331 -24.036 1.00 59.41 405 LEU A O 1
ATOM 2843 N N . LYS A 1 406 ? -12.669 16.074 -22.793 1.00 59.34 406 LYS A N 1
ATOM 2844 C CA . LYS A 1 406 ? -13.236 16.996 -23.791 1.00 59.34 406 LYS A CA 1
ATOM 2845 C C . LYS A 1 406 ? -12.884 18.448 -23.450 1.00 59.34 406 LYS A C 1
ATOM 2847 O O . LYS A 1 406 ? -13.223 18.895 -22.358 1.00 59.34 406 LYS A O 1
ATOM 2852 N N . ALA A 1 407 ? -12.215 19.167 -24.360 1.00 55.78 407 ALA A N 1
ATOM 2853 C CA . ALA A 1 407 ? -11.609 20.483 -24.105 1.00 55.78 407 ALA A CA 1
ATOM 2854 C C . ALA A 1 407 ? -11.831 21.485 -25.266 1.00 55.78 407 ALA A C 1
ATOM 2856 O O . ALA A 1 407 ? -10.901 21.907 -25.958 1.00 55.78 407 ALA A O 1
ATOM 2857 N N . GLY A 1 408 ? -13.087 21.889 -25.486 1.00 61.66 408 GLY A N 1
ATOM 2858 C CA . GLY A 1 408 ? -13.481 22.744 -26.618 1.00 61.66 408 GLY A CA 1
ATOM 2859 C C . GLY A 1 408 ? -13.530 21.976 -27.945 1.00 61.66 408 GLY A C 1
ATOM 2860 O O . GLY A 1 408 ? -14.037 20.857 -27.983 1.00 61.66 408 GLY A O 1
ATOM 2861 N N . ASP A 1 409 ? -13.002 22.559 -29.031 1.00 55.56 409 ASP A N 1
ATOM 2862 C CA . ASP A 1 409 ? -12.891 21.863 -30.329 1.00 55.56 409 ASP A CA 1
ATOM 2863 C C . ASP A 1 409 ? -11.909 20.673 -30.275 1.00 55.56 409 ASP A C 1
ATOM 2865 O O . ASP A 1 409 ? -11.927 19.813 -31.156 1.00 55.56 409 ASP A O 1
ATOM 2869 N N . VAL A 1 410 ? -11.023 20.650 -29.270 1.00 57.59 410 VAL A N 1
ATOM 2870 C CA . VAL A 1 410 ? -9.994 19.625 -29.080 1.00 57.59 410 VAL A CA 1
ATOM 2871 C C . VAL A 1 410 ? -10.533 18.522 -28.171 1.00 57.59 410 VAL A C 1
ATOM 2873 O O . VAL A 1 410 ? -11.076 18.785 -27.096 1.00 57.59 410 VAL A O 1
ATOM 2876 N N . ASN A 1 411 ? -10.393 17.274 -28.610 1.00 51.50 411 ASN A N 1
ATOM 2877 C CA . ASN A 1 411 ? -11.026 16.121 -27.981 1.00 51.50 411 ASN A CA 1
ATOM 2878 C C . ASN A 1 411 ? -10.022 14.971 -27.859 1.00 51.50 411 ASN A C 1
ATOM 2880 O O . ASN A 1 411 ? -9.427 14.588 -28.866 1.00 51.50 411 ASN A O 1
ATOM 2884 N N . ILE A 1 412 ? -9.855 14.414 -26.657 1.00 59.47 412 ILE A N 1
ATOM 2885 C CA . ILE A 1 412 ? -8.997 13.251 -26.403 1.00 59.47 412 ILE A CA 1
ATOM 2886 C C . ILE A 1 412 ? -9.878 12.115 -25.887 1.00 59.47 412 ILE A C 1
ATOM 2888 O O . ILE A 1 412 ? -10.587 12.262 -24.896 1.00 59.47 412 ILE A O 1
ATOM 2892 N N . THR A 1 413 ? -9.863 11.003 -26.612 1.00 54.78 413 THR A N 1
ATOM 2893 C CA . THR A 1 413 ? -10.725 9.824 -26.414 1.00 54.78 413 THR A CA 1
ATOM 2894 C C . THR A 1 413 ? -9.962 8.577 -26.841 1.00 54.78 413 THR A C 1
ATOM 2896 O O . THR A 1 413 ? -8.917 8.710 -27.485 1.00 54.78 413 THR A O 1
ATOM 2899 N N . ALA A 1 414 ? -10.538 7.396 -26.618 1.00 54.72 414 ALA A N 1
ATOM 2900 C CA . ALA A 1 414 ? -9.914 6.126 -26.977 1.00 54.72 414 ALA A CA 1
ATOM 2901 C C . ALA A 1 414 ? -9.554 5.948 -28.458 1.00 54.72 414 ALA A C 1
ATOM 2903 O O . ALA A 1 414 ? -8.726 5.106 -28.800 1.00 54.72 414 ALA A O 1
ATOM 2904 N N . ASP A 1 415 ? -10.083 6.775 -29.361 1.00 51.03 415 ASP A N 1
ATOM 2905 C CA . ASP A 1 415 ? -9.693 6.776 -30.772 1.00 51.03 415 ASP A CA 1
ATOM 2906 C C . ASP A 1 415 ? -8.483 7.679 -31.090 1.00 51.03 415 ASP A C 1
ATOM 2908 O O . ASP A 1 415 ? -7.759 7.401 -32.047 1.00 51.03 415 ASP A O 1
ATOM 2912 N N . GLY A 1 416 ? -8.157 8.658 -30.240 1.00 60.75 416 GLY A N 1
ATOM 2913 C CA . GLY A 1 416 ? -6.987 9.536 -30.370 1.00 60.75 416 GLY A CA 1
ATOM 2914 C C . GLY A 1 416 ? -7.282 11.018 -30.104 1.00 60.75 416 GLY A C 1
ATOM 2915 O O . GLY A 1 416 ? -8.323 11.375 -29.546 1.00 60.75 416 GLY A O 1
ATOM 2916 N N . ILE A 1 417 ? -6.346 11.886 -30.510 1.00 60.25 417 ILE A N 1
ATOM 2917 C CA . ILE A 1 417 ? -6.449 13.348 -30.375 1.00 60.25 417 ILE A CA 1
ATOM 2918 C C . ILE A 1 417 ? -7.084 13.950 -31.636 1.00 60.25 417 ILE A C 1
ATOM 2920 O O . ILE A 1 417 ? -6.464 13.995 -32.698 1.00 60.25 417 ILE A O 1
ATOM 2924 N N . ASN A 1 418 ? -8.292 14.493 -31.504 1.00 57.47 418 ASN A N 1
ATOM 2925 C CA . ASN A 1 418 ? -8.883 15.390 -32.495 1.00 57.47 418 ASN A CA 1
ATOM 2926 C C . ASN A 1 418 ? -8.487 16.837 -32.157 1.00 57.47 418 ASN A C 1
ATOM 2928 O O . ASN A 1 418 ? -8.807 17.319 -31.073 1.00 57.47 418 ASN A O 1
ATOM 2932 N N . ALA A 1 419 ? -7.807 17.533 -33.074 1.00 60.53 419 ALA A N 1
ATOM 2933 C CA . ALA A 1 419 ? -7.269 18.882 -32.859 1.00 60.53 419 ALA A CA 1
ATOM 2934 C C . ALA A 1 419 ? -8.197 20.041 -33.295 1.00 60.53 419 ALA A C 1
ATOM 2936 O O . ALA A 1 419 ? -7.757 21.191 -33.361 1.00 60.53 419 ALA A O 1
ATOM 2937 N N . GLY A 1 420 ? -9.472 19.780 -33.607 1.00 56.69 420 GLY A N 1
ATOM 2938 C CA . GLY A 1 420 ? -10.476 20.844 -33.739 1.00 56.69 420 GLY A CA 1
ATOM 2939 C C . GLY A 1 420 ? -10.220 21.841 -34.877 1.00 56.69 420 GLY A C 1
ATOM 2940 O O . GLY A 1 420 ? -10.302 23.058 -34.670 1.00 56.69 420 GLY A O 1
ATOM 2941 N N . ASN A 1 421 ? -9.849 21.324 -36.055 1.00 53.59 421 ASN A N 1
ATOM 2942 C CA . ASN A 1 421 ? -9.475 22.074 -37.267 1.00 53.59 421 ASN A CA 1
ATOM 2943 C C . ASN A 1 421 ? -8.362 23.126 -37.083 1.00 53.59 421 ASN A C 1
ATOM 2945 O O . ASN A 1 421 ? -8.226 24.033 -37.907 1.00 53.59 421 ASN A O 1
ATOM 2949 N N . LYS A 1 422 ? -7.535 23.015 -36.036 1.00 55.06 422 LYS A N 1
ATOM 2950 C CA . LYS A 1 422 ? -6.340 23.858 -35.867 1.00 55.06 422 LYS A CA 1
ATOM 2951 C C . LYS A 1 422 ? -5.127 23.125 -36.435 1.00 55.06 422 LYS A C 1
ATOM 2953 O O . LYS A 1 422 ? -5.023 21.907 -36.315 1.00 55.06 422 LYS A O 1
ATOM 2958 N N . ALA A 1 423 ? -4.224 23.860 -37.080 1.00 58.56 423 ALA A N 1
ATOM 2959 C CA . ALA A 1 423 ? -3.013 23.274 -37.643 1.00 58.56 423 ALA A CA 1
ATOM 2960 C C . ALA A 1 423 ? -2.142 22.703 -36.514 1.00 58.56 423 ALA A C 1
ATOM 2962 O O . ALA A 1 423 ? -1.740 23.441 -35.614 1.00 58.56 423 ALA A O 1
ATOM 2963 N N . ILE A 1 424 ? -1.844 21.402 -36.565 1.00 60.59 424 ILE A N 1
ATOM 2964 C CA . ILE A 1 424 ? -1.012 20.739 -35.556 1.00 60.59 424 ILE A CA 1
ATOM 2965 C C . ILE A 1 424 ? 0.467 21.012 -35.875 1.00 60.59 424 ILE A C 1
ATOM 2967 O O . ILE A 1 424 ? 1.185 20.183 -36.432 1.00 60.59 424 ILE A O 1
ATOM 2971 N N . SER A 1 425 ? 0.916 22.231 -35.578 1.00 56.66 425 SER A N 1
ATOM 2972 C CA . SER A 1 425 ? 2.335 22.597 -35.600 1.00 56.66 425 SER A CA 1
ATOM 2973 C C . SER A 1 425 ? 3.104 21.850 -34.506 1.00 56.66 425 SER A C 1
ATOM 2975 O O . SER A 1 425 ? 2.542 21.565 -33.450 1.00 56.66 425 SER A O 1
ATOM 2977 N N . ASN A 1 426 ? 4.396 21.600 -34.733 1.00 50.31 426 ASN A N 1
ATOM 2978 C CA . ASN A 1 426 ? 5.263 20.737 -33.913 1.00 50.31 426 ASN A CA 1
ATOM 2979 C C . ASN A 1 426 ? 4.940 19.229 -34.011 1.00 50.31 426 ASN A C 1
ATOM 2981 O O . ASN A 1 426 ? 5.359 18.453 -33.156 1.00 50.31 426 ASN A O 1
ATOM 2985 N N . VAL A 1 427 ? 4.246 18.803 -35.073 1.00 57.59 427 VAL A N 1
ATOM 2986 C CA . VAL A 1 427 ? 4.208 17.395 -35.503 1.00 57.59 427 VAL A CA 1
ATOM 2987 C C . VAL A 1 427 ? 5.468 17.059 -36.296 1.00 57.59 427 VAL A C 1
ATOM 2989 O O . VAL A 1 427 ? 5.931 17.841 -37.124 1.00 57.59 427 VAL A O 1
ATOM 2992 N N . ALA A 1 428 ? 5.999 15.875 -36.026 1.00 57.44 428 ALA A N 1
ATOM 2993 C CA . ALA A 1 428 ? 7.260 15.359 -36.527 1.00 57.44 428 ALA A CA 1
ATOM 2994 C C . ALA A 1 428 ? 6.972 14.253 -37.594 1.00 57.44 428 ALA A C 1
ATOM 2996 O O . ALA A 1 428 ? 5.957 13.569 -37.485 1.00 57.44 428 ALA A O 1
ATOM 2997 N N . GLU A 1 429 ? 7.788 14.102 -38.651 1.00 61.22 429 GLU A N 1
ATOM 2998 C CA . GLU A 1 429 ? 7.491 13.289 -39.866 1.00 61.22 429 GLU A CA 1
ATOM 2999 C C . GLU A 1 429 ? 7.412 11.776 -39.647 1.00 61.22 429 GLU A C 1
ATOM 3001 O O . GLU A 1 429 ? 8.442 11.137 -39.468 1.00 61.22 429 GLU A O 1
ATOM 3006 N N . GLY A 1 430 ? 6.226 11.178 -39.773 1.00 60.50 430 GLY A N 1
ATOM 3007 C CA . GLY A 1 430 ? 5.972 9.778 -39.416 1.00 60.50 430 GLY A CA 1
ATOM 3008 C C . GLY A 1 430 ? 7.034 8.716 -39.778 1.00 60.50 430 GLY A C 1
ATOM 3009 O O . GLY A 1 430 ? 7.328 8.458 -40.957 1.00 60.50 430 GLY A O 1
ATOM 3010 N N . LYS A 1 431 ? 7.539 8.024 -38.741 1.00 61.00 431 LYS A N 1
ATOM 3011 C CA . LYS A 1 431 ? 8.506 6.913 -38.847 1.00 61.00 431 LYS A CA 1
ATOM 3012 C C . LYS A 1 431 ? 7.792 5.604 -39.141 1.00 61.00 431 LYS A C 1
ATOM 3014 O O . LYS A 1 431 ? 8.211 4.881 -40.048 1.00 61.00 431 LYS A O 1
ATOM 3019 N N . LYS A 1 432 ? 6.744 5.322 -38.360 1.00 58.06 432 LYS A N 1
ATOM 3020 C CA . LYS A 1 432 ? 5.850 4.163 -38.459 1.00 58.06 432 LYS A CA 1
ATOM 3021 C C . LYS A 1 432 ? 4.668 4.485 -39.371 1.00 58.06 432 LYS A C 1
ATOM 3023 O O . LYS A 1 432 ? 4.277 5.641 -39.513 1.00 58.06 432 LYS A O 1
ATOM 3028 N N . ASP A 1 433 ? 4.032 3.442 -39.891 1.00 49.28 433 ASP A N 1
ATOM 3029 C CA . ASP A 1 433 ? 2.862 3.543 -40.778 1.00 49.28 433 ASP A CA 1
ATOM 3030 C C . ASP A 1 433 ? 1.603 4.125 -40.090 1.00 49.28 433 ASP A C 1
ATOM 3032 O O . ASP A 1 433 ? 0.607 4.410 -40.749 1.00 49.28 433 ASP A O 1
ATOM 3036 N N . THR A 1 434 ? 1.644 4.294 -38.763 1.00 49.62 434 THR A N 1
ATOM 3037 C CA . THR A 1 434 ? 0.578 4.837 -37.901 1.00 49.62 434 THR A CA 1
ATOM 3038 C C . THR A 1 434 ? 0.767 6.304 -37.510 1.00 49.62 434 THR A C 1
ATOM 3040 O O . THR A 1 434 ? -0.105 6.875 -36.857 1.00 49.62 434 THR A O 1
ATOM 3043 N N . ASP A 1 435 ? 1.915 6.898 -37.828 1.00 56.22 435 ASP A N 1
ATOM 3044 C CA . ASP A 1 435 ? 2.287 8.225 -37.342 1.00 56.22 435 ASP A CA 1
ATOM 3045 C C . ASP A 1 435 ? 1.644 9.350 -38.175 1.00 56.22 435 ASP A C 1
ATOM 3047 O O . ASP A 1 435 ? 1.200 9.156 -39.308 1.00 56.22 435 ASP A O 1
ATOM 3051 N N . ALA A 1 436 ? 1.649 10.574 -37.642 1.00 59.38 436 ALA A N 1
ATOM 3052 C CA . ALA A 1 436 ? 1.190 11.754 -38.369 1.00 59.38 436 ALA A CA 1
ATOM 3053 C C . ALA A 1 436 ? 2.198 12.168 -39.466 1.00 59.38 436 ALA A C 1
ATOM 3055 O O . ALA A 1 436 ? 3.138 12.929 -39.246 1.00 59.38 436 ALA A O 1
ATOM 3056 N N . VAL A 1 437 ? 1.981 11.640 -40.670 1.00 57.62 437 VAL A N 1
ATOM 3057 C CA . VAL A 1 437 ? 2.735 11.931 -41.899 1.00 57.62 437 VAL A CA 1
ATOM 3058 C C . VAL A 1 437 ? 2.600 13.412 -42.293 1.00 57.62 437 VAL A C 1
ATOM 3060 O O . VAL A 1 437 ? 1.485 13.927 -42.392 1.00 57.62 437 VAL A O 1
ATOM 3063 N N . ASN A 1 438 ? 3.718 14.106 -42.553 1.00 56.25 438 ASN A N 1
ATOM 3064 C CA . ASN A 1 438 ? 3.719 15.515 -42.976 1.00 56.25 438 ASN A CA 1
ATOM 3065 C C . ASN A 1 438 ? 3.714 15.666 -44.519 1.00 56.25 438 ASN A C 1
ATOM 3067 O O . ASN A 1 438 ? 3.961 14.723 -45.274 1.00 56.25 438 ASN A O 1
ATOM 3071 N N . VAL A 1 439 ? 3.425 16.880 -45.007 1.00 56.34 439 VAL A N 1
ATOM 3072 C CA . VAL A 1 439 ? 3.233 17.194 -46.441 1.00 56.34 439 VAL A CA 1
ATOM 3073 C C . VAL A 1 439 ? 4.450 16.871 -47.334 1.00 56.34 439 VAL A C 1
ATOM 3075 O O . VAL A 1 439 ? 4.275 16.605 -48.525 1.00 56.34 439 VAL A O 1
ATOM 3078 N N . GLY A 1 440 ? 5.671 16.824 -46.792 1.00 60.53 440 GLY A N 1
ATOM 3079 C CA . GLY A 1 440 ? 6.881 16.438 -47.527 1.00 60.53 440 GLY A CA 1
ATOM 3080 C C . GLY A 1 440 ? 6.881 14.982 -48.011 1.00 60.53 440 GLY A C 1
ATOM 3081 O O . GLY A 1 440 ? 7.510 14.662 -49.023 1.00 60.53 440 GLY A O 1
ATOM 3082 N N . GLN A 1 441 ? 6.133 14.099 -47.343 1.00 57.69 441 GLN A N 1
ATOM 3083 C CA . GLN A 1 441 ? 6.162 12.658 -47.604 1.00 57.69 441 GLN A CA 1
ATOM 3084 C C . GLN A 1 441 ? 5.260 12.236 -48.789 1.00 57.69 441 GLN A C 1
ATOM 3086 O O . GLN A 1 441 ? 5.518 11.200 -49.402 1.00 57.69 441 GLN A O 1
ATOM 3091 N N . LEU A 1 442 ? 4.254 13.042 -49.170 1.00 56.50 442 LEU A N 1
ATOM 3092 C CA . LEU A 1 442 ? 3.263 12.690 -50.208 1.00 56.50 442 LEU A CA 1
ATOM 3093 C C . LEU A 1 442 ? 3.690 13.049 -51.647 1.00 56.50 442 LEU A C 1
ATOM 3095 O O . LEU A 1 442 ? 3.420 12.294 -52.579 1.00 56.50 442 LEU A O 1
ATOM 3099 N N . ASN A 1 443 ? 4.398 14.164 -51.852 1.00 56.38 443 ASN A N 1
ATOM 3100 C CA . ASN A 1 443 ? 4.697 14.703 -53.193 1.00 56.38 443 ASN A CA 1
ATOM 3101 C C . ASN A 1 443 ? 5.736 13.901 -54.014 1.00 56.38 443 ASN A C 1
ATOM 3103 O O . ASN A 1 443 ? 6.155 14.354 -55.078 1.00 56.38 443 ASN A O 1
ATOM 3107 N N . ARG A 1 444 ? 6.182 12.726 -53.543 1.00 54.00 444 ARG A N 1
ATOM 3108 C CA . ARG A 1 444 ? 7.282 11.946 -54.151 1.00 54.00 444 ARG A CA 1
ATOM 3109 C C . ARG A 1 444 ? 6.847 10.681 -54.915 1.00 54.00 444 ARG A C 1
ATOM 3111 O O . ARG A 1 444 ? 7.722 9.948 -55.364 1.00 54.00 444 ARG A O 1
ATOM 3118 N N . LEU A 1 445 ? 5.544 10.403 -55.066 1.00 52.53 445 LEU A N 1
ATOM 3119 C CA . LEU A 1 445 ? 5.037 9.107 -55.571 1.00 52.53 445 LEU A CA 1
ATOM 3120 C C . LEU A 1 445 ? 4.031 9.184 -56.752 1.00 52.53 445 LEU A C 1
ATOM 3122 O O . LEU A 1 445 ? 2.925 8.658 -56.689 1.00 52.53 445 LEU A O 1
ATOM 3126 N N . THR A 1 446 ? 4.532 9.708 -57.882 1.00 51.72 446 THR A N 1
ATOM 3127 C CA . THR A 1 446 ? 4.315 9.165 -59.255 1.00 51.72 446 THR A CA 1
ATOM 3128 C C . THR A 1 446 ? 3.055 9.538 -60.075 1.00 51.72 446 THR A C 1
ATOM 3130 O O . THR A 1 446 ? 1.923 9.346 -59.648 1.00 51.72 446 THR A O 1
ATOM 3133 N N . ALA A 1 447 ? 3.271 9.928 -61.350 1.00 44.16 447 ALA A N 1
ATOM 3134 C CA . ALA A 1 447 ? 2.271 9.975 -62.440 1.00 44.16 447 ALA A CA 1
ATOM 3135 C C . ALA A 1 447 ? 2.909 9.694 -63.839 1.00 44.16 447 ALA A C 1
ATOM 3137 O O . ALA A 1 447 ? 4.056 10.079 -64.063 1.00 44.16 447 ALA A O 1
ATOM 3138 N N . ALA A 1 448 ? 2.191 9.028 -64.771 1.00 44.81 448 ALA A N 1
ATOM 3139 C CA . ALA A 1 448 ? 2.638 8.565 -66.119 1.00 44.81 448 ALA A CA 1
ATOM 3140 C C . ALA A 1 448 ? 1.428 8.466 -67.115 1.00 44.81 448 ALA A C 1
ATOM 3142 O O . ALA A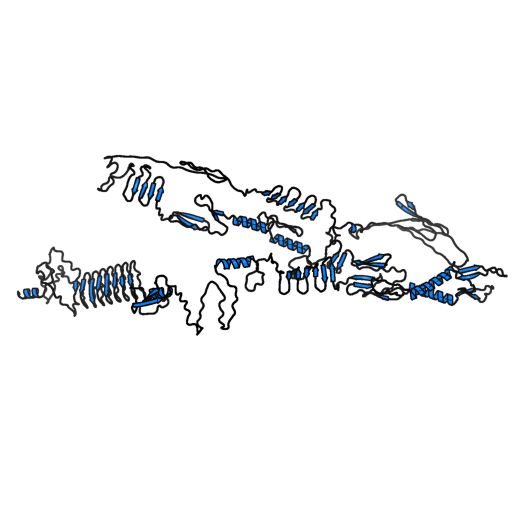 1 448 ? 0.339 8.867 -66.716 1.00 44.81 448 ALA A O 1
ATOM 3143 N N . ALA A 1 449 ? 1.450 7.994 -68.384 1.00 50.75 449 ALA A N 1
ATOM 3144 C CA . ALA A 1 449 ? 2.419 7.283 -69.260 1.00 50.75 449 ALA A CA 1
ATOM 3145 C C . ALA A 1 449 ? 2.169 7.601 -70.781 1.00 50.75 449 ALA A C 1
ATOM 3147 O O . ALA A 1 449 ? 1.386 8.504 -71.071 1.00 50.75 449 ALA A O 1
ATOM 3148 N N . LYS A 1 450 ? 2.835 6.922 -71.751 1.00 53.94 450 LYS A N 1
ATOM 3149 C CA . LYS A 1 450 ? 2.836 7.238 -73.222 1.00 53.94 450 LYS A CA 1
ATOM 3150 C C . LYS A 1 450 ? 3.191 6.042 -74.167 1.00 53.94 450 LYS A C 1
ATOM 3152 O O . LYS A 1 450 ? 3.486 4.970 -73.645 1.00 53.94 450 LYS A O 1
ATOM 3157 N N . THR A 1 451 ? 3.208 6.216 -75.514 1.00 49.06 451 THR A N 1
ATOM 3158 C CA . THR A 1 451 ? 3.805 5.325 -76.576 1.00 49.06 451 THR A CA 1
ATOM 3159 C C . THR A 1 451 ? 3.851 6.000 -77.986 1.00 49.06 451 THR A C 1
ATOM 3161 O O . THR A 1 451 ? 2.901 6.697 -78.336 1.00 49.06 451 THR A O 1
ATOM 3164 N N . GLU A 1 452 ? 4.895 5.771 -78.822 1.00 48.72 452 GLU A N 1
ATOM 3165 C CA . GLU A 1 452 ? 5.191 6.477 -80.109 1.00 48.72 452 GLU A CA 1
ATOM 3166 C C . GLU A 1 452 ? 5.952 5.590 -81.184 1.00 48.72 452 GLU A C 1
ATOM 3168 O O . GLU A 1 452 ? 6.711 4.716 -80.767 1.00 48.72 452 GLU A O 1
ATOM 3173 N N . VAL A 1 453 ? 5.795 5.759 -82.537 1.00 50.62 453 VAL A N 1
ATOM 3174 C CA . VAL A 1 453 ? 6.417 4.907 -83.639 1.00 50.62 453 VAL A CA 1
ATOM 3175 C C . VAL A 1 453 ? 6.706 5.639 -85.000 1.00 50.62 453 VAL A C 1
ATOM 3177 O O . VAL A 1 453 ? 5.944 6.537 -85.350 1.00 50.62 453 VAL A O 1
ATOM 3180 N N . GLU A 1 454 ? 7.742 5.243 -85.797 1.00 41.41 454 GLU A N 1
ATOM 3181 C CA . GLU A 1 454 ? 8.361 6.060 -86.897 1.00 41.41 454 GLU A CA 1
ATOM 3182 C C . GLU A 1 454 ? 8.921 5.365 -88.217 1.00 41.41 454 GLU A C 1
ATOM 3184 O O . GLU A 1 454 ? 8.146 4.734 -88.930 1.00 41.41 454 GLU A O 1
ATOM 3189 N N . ALA A 1 455 ? 10.210 5.562 -88.606 1.00 51.38 455 ALA A N 1
ATOM 3190 C CA . ALA A 1 455 ? 10.741 5.884 -89.967 1.00 51.38 455 ALA A CA 1
ATOM 3191 C C . ALA A 1 455 ? 11.457 4.820 -90.861 1.00 51.38 455 ALA A C 1
ATOM 3193 O O . ALA A 1 455 ? 11.749 3.702 -90.449 1.00 51.38 455 ALA A O 1
ATOM 3194 N N . GLY A 1 456 ? 11.821 5.229 -92.097 1.00 43.50 456 GLY A N 1
ATOM 3195 C CA . GLY A 1 456 ? 12.630 4.473 -93.068 1.00 43.50 456 GLY A CA 1
ATOM 3196 C C . GLY A 1 456 ? 13.706 5.301 -93.785 1.00 43.50 456 GLY A C 1
ATOM 3197 O O . GLY A 1 456 ? 13.401 6.031 -94.728 1.00 43.50 456 GLY A O 1
ATOM 3198 N N . THR A 1 457 ? 14.961 5.183 -93.339 1.00 53.28 457 THR A N 1
ATOM 3199 C CA . THR A 1 457 ? 16.108 5.954 -93.871 1.00 53.28 457 THR A CA 1
ATOM 3200 C C . THR A 1 457 ? 16.573 5.414 -95.240 1.00 53.28 457 THR A C 1
ATOM 3202 O O . THR A 1 457 ? 16.086 4.397 -95.724 1.00 53.28 457 THR A O 1
ATOM 3205 N N . ASN A 1 458 ? 17.526 6.003 -95.963 1.00 43.84 458 ASN A N 1
ATOM 3206 C CA . ASN A 1 458 ? 18.188 7.304 -95.806 1.00 43.84 458 ASN A CA 1
ATOM 3207 C C . ASN A 1 458 ? 17.929 8.203 -97.038 1.00 43.84 458 ASN A C 1
ATOM 3209 O O . ASN A 1 458 ? 18.542 9.247 -97.236 1.00 43.84 458 ASN A O 1
ATOM 3213 N N . ILE A 1 459 ? 16.939 7.799 -97.842 1.00 51.12 459 ILE A N 1
ATOM 3214 C CA . ILE A 1 459 ? 15.951 8.707 -98.420 1.00 51.12 459 ILE A CA 1
ATOM 3215 C C . ILE A 1 459 ? 15.536 9.705 -97.298 1.00 51.12 459 ILE A C 1
ATOM 3217 O O . ILE A 1 459 ? 15.229 9.312 -96.176 1.00 51.12 459 ILE A O 1
ATOM 3221 N N . ALA A 1 460 ? 15.665 11.008 -97.533 1.00 49.06 460 ALA A N 1
ATOM 3222 C CA . ALA A 1 460 ? 16.215 11.935 -96.528 1.00 49.06 460 ALA A CA 1
ATOM 3223 C C . ALA A 1 460 ? 15.256 12.640 -95.539 1.00 49.06 460 ALA A C 1
ATOM 3225 O O . ALA A 1 460 ? 15.619 13.677 -94.988 1.00 49.06 460 ALA A O 1
ATOM 3226 N N . SER A 1 461 ? 14.043 12.148 -95.292 1.00 49.44 461 SER A N 1
ATOM 3227 C CA . SER A 1 461 ? 13.187 12.705 -94.223 1.00 49.44 461 SER A CA 1
ATOM 3228 C C . SER A 1 461 ? 12.084 11.734 -93.832 1.00 49.44 461 SER A C 1
ATOM 3230 O O . SER A 1 461 ? 11.750 10.856 -94.614 1.00 49.44 461 SER A O 1
ATOM 3232 N N . VAL A 1 462 ? 11.463 11.921 -92.669 1.00 45.41 462 VAL A N 1
ATOM 3233 C CA . VAL A 1 462 ? 10.196 11.274 -92.302 1.00 45.41 462 VAL A CA 1
ATOM 3234 C C . VAL A 1 462 ? 9.366 12.306 -91.510 1.00 45.41 462 VAL A C 1
ATOM 3236 O O . VAL A 1 462 ? 9.893 12.977 -90.631 1.00 45.41 462 VAL A O 1
ATOM 3239 N N . SER A 1 463 ? 8.103 12.541 -91.900 1.00 56.19 463 SER A N 1
ATOM 3240 C CA . SER A 1 463 ? 7.336 13.775 -91.581 1.00 56.19 463 SER A CA 1
ATOM 3241 C C . SER A 1 463 ? 5.858 13.592 -91.145 1.00 56.19 463 SER A C 1
ATOM 3243 O O . SER A 1 463 ? 4.965 13.591 -91.991 1.00 56.19 463 SER A O 1
ATOM 3245 N N . SER A 1 464 ? 5.563 13.474 -89.839 1.00 38.22 464 SER A N 1
ATOM 3246 C CA . SER A 1 464 ? 4.213 13.133 -89.342 1.00 38.22 464 SER A CA 1
ATOM 3247 C C . SER A 1 464 ? 3.192 14.264 -89.219 1.00 38.22 464 SER A C 1
ATOM 3249 O O . SER A 1 464 ? 3.525 15.422 -88.978 1.00 38.22 464 SER A O 1
ATOM 3251 N N . LYS A 1 465 ? 1.905 13.883 -89.255 1.00 51.66 465 LYS A N 1
ATOM 3252 C CA . LYS A 1 465 ? 0.777 14.676 -88.729 1.00 51.66 465 LYS A CA 1
ATOM 3253 C C . LYS A 1 465 ? -0.216 13.822 -87.935 1.00 51.66 465 LYS A C 1
ATOM 3255 O O . LYS A 1 465 ? -0.269 12.609 -88.138 1.00 51.66 465 LYS A O 1
ATOM 3260 N N . GLN A 1 466 ? -1.063 14.475 -87.136 1.00 45.19 466 GLN A N 1
ATOM 3261 C CA . GLN A 1 466 ? -2.221 13.853 -86.487 1.00 45.19 466 GLN A CA 1
ATOM 3262 C C . GLN A 1 466 ? -3.387 13.631 -87.480 1.00 45.19 466 GLN A C 1
ATOM 3264 O O . GLN A 1 466 ? -3.634 14.449 -88.371 1.00 45.19 466 GLN A O 1
ATOM 3269 N N . GLY A 1 467 ? -4.102 12.517 -87.329 1.00 51.75 467 GLY A N 1
ATOM 3270 C CA . GLY A 1 467 ? -5.336 12.157 -88.026 1.00 51.75 467 GLY A CA 1
ATOM 3271 C C . GLY A 1 467 ? -6.591 12.517 -87.225 1.00 51.75 467 GLY A C 1
ATOM 3272 O O . GLY A 1 467 ? -6.534 12.750 -86.019 1.00 51.75 467 GLY A O 1
ATOM 3273 N N . ALA A 1 468 ? -7.744 12.549 -87.899 1.00 47.50 468 ALA A N 1
ATOM 3274 C CA . ALA A 1 468 ? -8.989 13.112 -87.360 1.00 47.50 468 ALA A CA 1
ATOM 3275 C C . ALA A 1 468 ? -9.554 12.408 -86.107 1.00 47.50 468 ALA A C 1
ATOM 3277 O O . ALA A 1 468 ? -10.360 13.010 -85.403 1.00 47.50 468 ALA A O 1
ATOM 3278 N N . ASN A 1 469 ? -9.121 11.175 -85.811 1.00 36.84 469 ASN A N 1
ATOM 3279 C CA . ASN A 1 469 ? -9.570 10.406 -84.645 1.00 36.84 469 ASN A CA 1
ATOM 3280 C C . ASN A 1 469 ? -8.468 10.267 -83.570 1.00 36.84 469 ASN A C 1
ATOM 3282 O O . ASN A 1 469 ? -8.634 9.486 -82.637 1.00 36.84 469 ASN A O 1
ATOM 3286 N N . GLY A 1 470 ? -7.343 10.989 -83.701 1.00 45.78 470 GLY A N 1
ATOM 3287 C CA . GLY A 1 470 ? -6.253 11.020 -82.715 1.00 45.78 470 GLY A CA 1
ATOM 3288 C C . GLY A 1 470 ? -4.979 10.211 -83.034 1.00 45.78 470 GLY A C 1
ATOM 3289 O O . GLY A 1 470 ? -4.131 10.119 -82.153 1.00 45.78 470 GLY A O 1
ATOM 3290 N N . GLN A 1 471 ? -4.813 9.653 -84.247 1.00 41.81 471 GLN A N 1
ATOM 3291 C CA . GLN A 1 471 ? -3.662 8.808 -84.686 1.00 41.81 471 GLN A CA 1
ATOM 3292 C C . GLN A 1 471 ? -2.618 9.537 -85.605 1.00 41.81 471 GLN A C 1
ATOM 3294 O O . GLN A 1 471 ? -2.768 10.741 -85.763 1.00 41.81 471 GLN A O 1
ATOM 3299 N N . THR A 1 472 ? -1.596 8.884 -86.232 1.00 50.56 472 THR A N 1
ATOM 3300 C CA . THR A 1 472 ? -0.368 9.557 -86.826 1.00 50.56 472 THR A CA 1
ATOM 3301 C C . THR A 1 472 ? 0.285 8.915 -88.129 1.00 50.56 472 THR A C 1
ATOM 3303 O O . THR A 1 472 ? 0.282 7.688 -88.196 1.00 50.56 472 THR A O 1
ATOM 3306 N N . VAL A 1 473 ? 0.854 9.664 -89.149 1.00 51.25 473 VAL A N 1
ATOM 3307 C CA . VAL A 1 473 ? 1.445 9.181 -90.499 1.00 51.25 473 VAL A CA 1
ATOM 3308 C C . VAL A 1 473 ? 2.528 10.102 -91.246 1.00 51.25 473 VAL A C 1
ATOM 3310 O O . VAL A 1 473 ? 2.303 11.305 -91.169 1.00 51.25 473 VAL A O 1
ATOM 3313 N N . TYR A 1 474 ? 3.579 9.625 -92.027 1.00 50.47 474 TYR A N 1
ATOM 3314 C CA . TYR A 1 474 ? 4.871 10.349 -92.485 1.00 50.47 474 TYR A CA 1
ATOM 3315 C C . TYR A 1 474 ? 5.580 10.212 -93.961 1.00 50.47 474 TYR A C 1
ATOM 3317 O O . TYR A 1 474 ? 5.283 9.221 -94.629 1.00 50.47 474 TYR A O 1
ATOM 3325 N N . THR A 1 475 ? 6.559 11.085 -94.483 1.00 52.66 475 THR A N 1
ATOM 3326 C CA . THR A 1 475 ? 7.356 11.028 -95.852 1.00 52.66 475 THR A CA 1
ATOM 3327 C C . THR A 1 475 ? 8.823 11.744 -96.097 1.00 52.66 475 THR A C 1
ATOM 3329 O O . THR A 1 475 ? 9.259 12.448 -95.183 1.00 52.66 475 THR A O 1
ATOM 3332 N N . VAL A 1 476 ? 9.572 11.648 -97.287 1.00 42.59 476 VAL A N 1
ATOM 3333 C CA . VAL A 1 476 ? 11.116 11.585 -97.621 1.00 42.59 476 VAL A CA 1
ATOM 3334 C C . VAL A 1 476 ? 11.953 12.520 -98.681 1.00 42.59 476 VAL A C 1
ATOM 3336 O O . VAL A 1 476 ? 11.314 13.318 -99.365 1.00 42.59 476 VAL A O 1
ATOM 3339 N N . ASN A 1 477 ? 13.347 12.432 -98.885 1.00 41.94 477 ASN A N 1
ATOM 3340 C CA . ASN A 1 477 ? 14.307 13.173 -99.890 1.00 41.94 477 ASN A CA 1
ATOM 3341 C C . ASN A 1 477 ? 15.812 12.626 -100.304 1.00 41.94 477 ASN A C 1
ATOM 3343 O O . ASN A 1 477 ? 15.924 11.409 -100.240 1.00 41.94 477 ASN A O 1
ATOM 3347 N N . ALA A 1 478 ? 16.918 13.364 -100.794 1.00 34.25 478 ALA A N 1
ATOM 3348 C CA . ALA A 1 478 ? 18.480 13.068 -100.812 1.00 34.25 478 ALA A CA 1
ATOM 3349 C C . ALA A 1 478 ? 19.537 13.698 -101.906 1.00 34.25 478 ALA A C 1
ATOM 3351 O O . ALA A 1 478 ? 19.050 13.958 -103.003 1.00 34.25 478 ALA A O 1
ATOM 3352 N N . ASP A 1 479 ? 20.929 13.856 -101.717 1.00 29.00 479 ASP A N 1
ATOM 3353 C CA . ASP A 1 479 ? 22.069 14.250 -102.737 1.00 29.00 479 ASP A CA 1
ATOM 3354 C C . ASP A 1 479 ? 23.692 14.088 -102.429 1.00 29.00 479 ASP A C 1
ATOM 3356 O O . ASP A 1 479 ? 23.977 13.325 -101.509 1.00 29.00 479 ASP A O 1
ATOM 3360 N N . GLY A 1 480 ? 24.754 14.680 -103.153 1.00 34.91 480 GLY A N 1
ATOM 3361 C CA . GLY A 1 480 ? 26.288 14.310 -103.247 1.00 34.91 480 GLY A CA 1
ATOM 3362 C C . GLY A 1 480 ? 27.608 15.303 -103.242 1.00 34.91 480 GLY A C 1
ATOM 3363 O O . GLY A 1 480 ? 27.512 16.363 -102.633 1.00 34.91 480 GLY A O 1
ATOM 3364 N N . ALA A 1 481 ? 28.869 14.985 -103.800 1.00 58.69 481 ALA A N 1
ATOM 3365 C CA . ALA A 1 481 ? 30.306 15.564 -103.487 1.00 58.69 481 ALA A CA 1
ATOM 3366 C C . ALA A 1 481 ? 31.566 15.713 -104.558 1.00 58.69 481 ALA A C 1
ATOM 3368 O O . ALA A 1 481 ? 31.297 15.626 -105.753 1.00 58.69 481 ALA A O 1
ATOM 3369 N N . SER A 1 482 ? 32.912 15.978 -104.210 1.00 57.97 482 SER A N 1
ATOM 3370 C CA . SER A 1 482 ? 34.144 16.449 -105.066 1.00 57.97 482 SER A CA 1
ATOM 3371 C C . SER A 1 482 ? 35.694 16.184 -104.653 1.00 57.97 482 SER A C 1
ATOM 3373 O O . SER A 1 482 ? 35.950 15.282 -103.870 1.00 57.97 482 SER A O 1
ATOM 3375 N N . VAL A 1 483 ? 36.751 16.953 -105.117 1.00 58.22 483 VAL A N 1
ATOM 3376 C CA . VAL A 1 483 ? 38.182 17.018 -104.570 1.00 58.22 483 VAL A CA 1
ATOM 3377 C C . VAL A 1 483 ? 38.557 18.394 -103.973 1.00 58.22 483 VAL A C 1
ATOM 3379 O O . VAL A 1 483 ? 38.415 19.426 -104.629 1.00 58.22 483 VAL A O 1
ATOM 3382 N N . SER A 1 484 ? 39.115 18.398 -102.759 1.00 57.03 484 SER A N 1
ATOM 3383 C CA . SER A 1 484 ? 39.439 19.579 -101.939 1.00 57.03 484 SER A CA 1
ATOM 3384 C C . SER A 1 484 ? 40.657 19.315 -101.033 1.00 57.03 484 SER A C 1
ATOM 3386 O O . SER A 1 484 ? 41.295 18.269 -101.136 1.00 57.03 484 SER A O 1
ATOM 3388 N N . ALA A 1 485 ? 40.936 20.204 -100.069 1.00 57.25 485 ALA A N 1
ATOM 3389 C CA . ALA A 1 485 ? 41.519 19.743 -98.807 1.00 57.25 485 ALA A CA 1
ATOM 3390 C C . ALA A 1 485 ? 40.633 18.619 -98.250 1.00 57.25 485 ALA A C 1
ATOM 3392 O O . ALA A 1 485 ? 39.422 18.816 -98.131 1.00 57.25 485 ALA A O 1
ATOM 3393 N N . GLY A 1 486 ? 41.197 17.445 -97.941 1.00 57.47 486 GLY A N 1
ATOM 3394 C CA . GLY A 1 486 ? 40.403 16.297 -97.481 1.00 57.47 486 GLY A CA 1
ATOM 3395 C C . GLY A 1 486 ? 39.608 16.556 -96.202 1.00 57.47 486 GLY A C 1
ATOM 3396 O O . GLY A 1 486 ? 38.594 15.913 -95.953 1.00 57.47 486 GLY A O 1
ATOM 3397 N N . SER A 1 487 ? 40.074 17.522 -95.415 1.00 60.25 487 SER A N 1
ATOM 3398 C CA . SER A 1 487 ? 39.342 18.231 -94.367 1.00 60.25 487 SER A CA 1
ATOM 3399 C C . SER A 1 487 ? 40.089 19.533 -94.048 1.00 60.25 487 SER A C 1
ATOM 3401 O O . SER A 1 487 ? 41.265 19.669 -94.400 1.00 60.25 487 SER A O 1
ATOM 3403 N N . ASP A 1 488 ? 39.461 20.452 -93.308 1.00 74.12 488 ASP A N 1
ATOM 3404 C CA . ASP A 1 488 ? 40.060 21.723 -92.835 1.00 74.12 488 ASP A CA 1
ATOM 3405 C C . ASP A 1 488 ? 41.309 21.539 -91.943 1.00 74.12 488 ASP A C 1
ATOM 3407 O O . ASP A 1 488 ? 42.016 22.488 -91.590 1.00 74.12 488 ASP A O 1
ATOM 3411 N N . ASN A 1 489 ? 41.605 20.290 -91.586 1.00 72.62 489 ASN A N 1
ATOM 3412 C CA . ASN A 1 489 ? 42.819 19.858 -90.909 1.00 72.62 489 ASN A CA 1
ATOM 3413 C C . ASN A 1 489 ? 44.089 20.078 -91.745 1.00 72.62 489 ASN A C 1
ATOM 3415 O O . ASN A 1 489 ? 45.186 20.226 -91.204 1.00 72.62 489 ASN A O 1
ATOM 3419 N N . ILE A 1 490 ? 43.932 20.110 -93.067 1.00 70.94 490 ILE A N 1
ATOM 3420 C CA . ILE A 1 490 ? 45.001 20.182 -94.054 1.00 70.94 490 ILE A CA 1
ATOM 3421 C C . ILE A 1 490 ? 44.904 21.543 -94.741 1.00 70.94 490 ILE A C 1
ATOM 3423 O O . ILE A 1 490 ? 44.013 21.773 -95.559 1.00 70.94 490 ILE A O 1
ATOM 3427 N N . VAL A 1 491 ? 45.820 22.465 -94.435 1.00 76.00 491 VAL A N 1
ATOM 3428 C CA . VAL A 1 491 ? 45.870 23.750 -95.148 1.00 76.00 491 VAL A CA 1
ATOM 3429 C C . VAL A 1 491 ? 46.581 23.529 -96.470 1.00 76.00 491 VAL A C 1
ATOM 3431 O O . VAL A 1 491 ? 47.797 23.644 -96.565 1.00 76.00 491 VAL A O 1
ATOM 3434 N N . VAL A 1 492 ? 45.789 23.200 -97.491 1.00 69.75 492 VAL A N 1
ATOM 3435 C CA . VAL A 1 492 ? 46.207 23.146 -98.893 1.00 69.75 492 VAL A CA 1
ATOM 3436 C C . VAL A 1 492 ? 46.387 24.566 -99.418 1.00 69.75 492 VAL A C 1
ATOM 3438 O O . VAL A 1 492 ? 45.509 25.133 -100.069 1.00 69.75 492 VAL A O 1
ATOM 3441 N N . THR A 1 493 ? 47.537 25.169 -99.108 1.00 74.62 493 THR A N 1
ATOM 3442 C CA . THR A 1 493 ? 47.888 26.489 -99.631 1.00 74.62 493 THR A CA 1
ATOM 3443 C C . THR A 1 493 ? 48.153 26.343 -101.117 1.00 74.62 493 THR A C 1
ATOM 3445 O O . THR A 1 493 ? 49.193 25.837 -101.531 1.00 74.62 493 THR A O 1
ATOM 3448 N N . LYS A 1 494 ? 47.213 26.803 -101.942 1.00 69.69 494 LYS A N 1
ATOM 3449 C CA . LYS A 1 494 ? 47.467 26.983 -103.367 1.00 69.69 494 LYS A CA 1
ATOM 3450 C C . LYS A 1 494 ? 48.637 27.951 -103.528 1.00 69.69 494 LYS A C 1
ATOM 3452 O O . LYS A 1 494 ? 48.490 29.147 -103.271 1.00 69.69 494 LYS A O 1
ATOM 3457 N N . GLY A 1 495 ? 49.782 27.424 -103.948 1.00 62.25 495 GLY A N 1
ATOM 3458 C CA . GLY A 1 495 ? 50.901 28.236 -104.382 1.00 62.25 495 GLY A CA 1
ATOM 3459 C C . GLY A 1 495 ? 50.500 29.069 -105.596 1.00 62.25 495 GLY A C 1
ATOM 3460 O O . GLY A 1 495 ? 49.523 28.778 -106.301 1.00 62.25 495 GLY A O 1
ATOM 3461 N N . ASN A 1 496 ? 51.286 30.105 -105.878 1.00 71.06 496 ASN A N 1
ATOM 3462 C CA . ASN A 1 496 ? 51.281 30.656 -107.227 1.00 71.06 496 ASN A CA 1
ATOM 3463 C C . ASN A 1 496 ? 51.617 29.511 -108.190 1.00 71.06 496 ASN A C 1
ATOM 3465 O O . ASN A 1 496 ? 52.519 28.727 -107.897 1.00 71.06 496 ASN A O 1
ATOM 3469 N N . LYS A 1 497 ? 50.890 29.404 -109.310 1.00 60.06 497 LYS A N 1
ATOM 3470 C CA . LYS A 1 497 ? 51.214 28.414 -110.346 1.00 60.06 497 LYS A CA 1
ATOM 3471 C C . LYS A 1 497 ? 52.694 28.521 -110.694 1.00 60.06 497 LYS A C 1
ATOM 3473 O O . LYS A 1 497 ? 53.200 29.632 -110.877 1.00 60.06 497 LYS A O 1
ATOM 3478 N N . ASP A 1 498 ? 53.350 27.375 -110.800 1.00 51.19 498 ASP A N 1
ATOM 3479 C CA . ASP A 1 498 ? 54.707 27.321 -111.315 1.00 51.19 498 ASP A CA 1
ATOM 3480 C C . ASP A 1 498 ? 54.720 27.659 -112.821 1.00 51.19 498 ASP A C 1
ATOM 3482 O O . ASP A 1 498 ? 53.683 27.903 -113.451 1.00 51.19 498 ASP A O 1
ATOM 3486 N N . ALA A 1 499 ? 55.908 27.659 -113.426 1.00 60.34 499 ALA A N 1
ATOM 3487 C CA . ALA A 1 499 ? 56.053 27.912 -114.859 1.00 60.34 499 ALA A CA 1
ATOM 3488 C C . ALA A 1 499 ? 55.357 26.856 -115.752 1.00 60.34 499 ALA A C 1
ATOM 3490 O O . ALA A 1 499 ? 55.188 27.095 -116.947 1.00 60.34 499 ALA A O 1
ATOM 3491 N N . ASN A 1 500 ? 54.935 25.718 -115.188 1.00 52.19 500 ASN A N 1
ATOM 3492 C CA . ASN A 1 500 ? 54.417 24.552 -115.904 1.00 52.19 500 ASN A CA 1
ATOM 3493 C C . ASN A 1 500 ? 52.892 24.401 -115.793 1.00 52.19 500 ASN A C 1
ATOM 3495 O O . ASN A 1 500 ? 52.345 23.388 -116.225 1.00 52.19 500 ASN A O 1
ATOM 3499 N N . ASN A 1 501 ? 52.189 25.402 -115.243 1.00 55.19 501 ASN A N 1
ATOM 3500 C CA . ASN A 1 501 ? 50.730 25.408 -115.063 1.00 55.19 501 ASN A CA 1
ATOM 3501 C C . ASN A 1 501 ? 50.212 24.353 -114.058 1.00 55.19 501 ASN A C 1
ATOM 3503 O O . ASN A 1 501 ? 48.997 24.254 -113.845 1.00 55.19 501 ASN A O 1
ATOM 3507 N N . VAL A 1 502 ? 51.120 23.631 -113.389 1.00 57.03 502 VAL A N 1
ATOM 3508 C CA . VAL A 1 502 ? 50.812 22.812 -112.218 1.00 57.03 502 VAL A CA 1
ATOM 3509 C C . VAL A 1 502 ? 50.336 23.764 -111.125 1.00 57.03 502 VAL A C 1
ATOM 3511 O O . VAL A 1 502 ? 50.888 24.848 -110.916 1.00 57.03 502 VAL A O 1
ATOM 3514 N N . THR A 1 503 ? 49.265 23.390 -110.427 1.00 65.12 503 THR A N 1
ATOM 3515 C CA . THR A 1 503 ? 48.993 24.044 -109.150 1.00 65.12 503 THR A CA 1
ATOM 3516 C C . THR A 1 503 ? 49.827 23.330 -108.109 1.00 65.12 503 THR A C 1
ATOM 3518 O O . THR A 1 503 ? 49.420 22.269 -107.646 1.00 65.12 503 THR A O 1
ATOM 3521 N N . ASP A 1 504 ? 50.976 23.904 -107.759 1.00 60.78 504 ASP A N 1
ATOM 3522 C CA . ASP A 1 504 ? 51.612 23.512 -106.511 1.00 60.78 504 ASP A CA 1
ATOM 3523 C C . ASP A 1 504 ? 50.662 23.857 -105.357 1.00 60.78 504 ASP A C 1
ATOM 3525 O O . ASP A 1 504 ? 50.043 24.928 -105.299 1.00 60.78 504 ASP A O 1
ATOM 3529 N N . TYR A 1 505 ? 50.502 22.890 -104.474 1.00 72.06 505 TYR A N 1
ATOM 3530 C CA . TYR A 1 505 ? 49.556 22.889 -103.380 1.00 72.06 505 TYR A CA 1
ATOM 3531 C C . TYR A 1 505 ? 50.368 22.632 -102.115 1.00 72.06 505 TYR A C 1
ATOM 3533 O O . TYR A 1 505 ? 50.373 21.525 -101.586 1.00 72.06 505 TYR A O 1
ATOM 3541 N N . ALA A 1 506 ? 51.090 23.651 -101.652 1.00 70.56 506 ALA A N 1
ATOM 3542 C CA . ALA A 1 506 ? 51.904 23.574 -100.450 1.00 70.56 506 ALA A CA 1
ATOM 3543 C C . ALA A 1 506 ? 51.007 23.301 -99.232 1.00 70.56 506 ALA A C 1
ATOM 3545 O O . ALA A 1 506 ? 50.206 24.150 -98.830 1.00 70.56 506 ALA A O 1
ATOM 3546 N N . VAL A 1 507 ? 51.110 22.107 -98.652 1.00 71.62 507 VAL A N 1
ATOM 3547 C CA . VAL A 1 507 ? 50.288 21.711 -97.504 1.00 71.62 507 VAL A CA 1
ATOM 3548 C C . VAL A 1 507 ? 51.075 21.716 -96.219 1.00 71.62 507 VAL A C 1
ATOM 3550 O O . VAL A 1 507 ? 52.198 21.254 -96.113 1.00 71.62 507 VAL A O 1
ATOM 3553 N N . ASP A 1 508 ? 50.415 22.163 -95.178 1.00 78.44 508 ASP A N 1
ATOM 3554 C CA . ASP A 1 508 ? 50.860 21.942 -93.821 1.00 78.44 508 ASP A CA 1
ATOM 3555 C C . ASP A 1 508 ? 49.638 21.531 -93.002 1.00 78.44 508 ASP A C 1
ATOM 3557 O O . ASP A 1 508 ? 48.488 21.672 -93.445 1.00 78.44 508 ASP A O 1
ATOM 3561 N N . LEU A 1 509 ? 49.867 21.051 -91.785 1.00 78.44 509 LEU A N 1
ATOM 3562 C CA . LEU A 1 509 ? 48.769 20.921 -90.839 1.00 78.44 509 LEU A CA 1
ATOM 3563 C C . LEU A 1 509 ? 48.220 22.318 -90.541 1.00 78.44 509 LEU A C 1
ATOM 3565 O O . LEU A 1 509 ? 48.983 23.275 -90.355 1.00 78.44 509 LEU A O 1
ATOM 3569 N N . SER A 1 510 ? 46.895 22.446 -90.520 1.00 80.94 510 SER A N 1
ATOM 3570 C CA . SER A 1 510 ? 46.241 23.738 -90.337 1.00 80.94 510 SER A CA 1
ATOM 3571 C C . SER A 1 510 ? 46.618 24.374 -88.998 1.00 80.94 510 SER A C 1
ATOM 3573 O O . SER A 1 510 ? 47.013 23.695 -88.048 1.00 80.94 510 SER A O 1
ATOM 3575 N N . LYS A 1 511 ? 46.475 25.701 -88.878 1.00 80.75 511 LYS A N 1
ATOM 3576 C CA . LYS A 1 511 ? 46.705 26.383 -87.590 1.00 80.75 511 LYS A CA 1
ATOM 3577 C C . LYS A 1 511 ? 45.800 25.835 -86.478 1.00 80.75 511 LYS A C 1
ATOM 3579 O O . LYS A 1 511 ? 46.223 25.836 -85.327 1.00 80.75 511 LYS A O 1
ATOM 3584 N N . ALA A 1 512 ? 44.608 25.340 -86.827 1.00 78.56 512 ALA A N 1
ATOM 3585 C CA . ALA A 1 512 ? 43.746 24.607 -85.906 1.00 78.56 512 ALA A CA 1
ATOM 3586 C C . ALA A 1 512 ? 44.405 23.286 -85.485 1.00 78.56 512 ALA A C 1
ATOM 3588 O O . ALA A 1 512 ? 44.690 23.129 -84.307 1.00 78.56 512 ALA A O 1
ATOM 3589 N N . VAL A 1 513 ? 44.805 22.421 -86.425 1.00 82.88 513 VAL A N 1
ATOM 3590 C CA . VAL A 1 513 ? 45.448 21.132 -86.096 1.00 82.88 513 VAL A CA 1
ATOM 3591 C C . VAL A 1 513 ? 46.755 21.289 -85.331 1.00 82.88 513 VAL A C 1
ATOM 3593 O O . VAL A 1 513 ? 46.999 20.531 -84.401 1.00 82.88 513 VAL A O 1
ATOM 3596 N N . LYS A 1 514 ? 47.593 22.282 -85.644 1.00 80.75 514 LYS A N 1
ATOM 3597 C CA . LYS A 1 514 ? 48.799 22.550 -84.842 1.00 80.75 514 LYS A CA 1
ATOM 3598 C C . LYS A 1 514 ? 48.447 22.996 -83.420 1.00 80.75 514 LYS A C 1
ATOM 3600 O O . LYS A 1 514 ? 49.118 22.588 -82.476 1.00 80.75 514 LYS A O 1
ATOM 3605 N N . ALA A 1 515 ? 47.371 23.766 -83.249 1.00 80.25 515 ALA A N 1
ATOM 3606 C CA . ALA A 1 515 ? 46.834 24.078 -81.928 1.00 80.25 515 ALA A CA 1
ATOM 3607 C C . ALA A 1 515 ? 46.176 22.858 -81.253 1.00 80.25 515 ALA A C 1
ATOM 3609 O O . ALA A 1 515 ? 46.258 22.748 -80.037 1.00 80.25 515 ALA A O 1
ATOM 3610 N N . ASP A 1 516 ? 45.574 21.927 -81.994 1.00 80.25 516 ASP A N 1
ATOM 3611 C CA . ASP A 1 516 ? 44.960 20.706 -81.456 1.00 80.25 516 ASP A CA 1
ATOM 3612 C C . ASP A 1 516 ? 46.001 19.645 -81.069 1.00 80.25 516 ASP A C 1
ATOM 3614 O O . ASP A 1 516 ? 45.856 18.992 -80.039 1.00 80.25 516 ASP A O 1
ATOM 3618 N N . ILE A 1 517 ? 47.114 19.551 -81.801 1.00 81.19 517 ILE A N 1
ATOM 3619 C CA . ILE A 1 517 ? 48.307 18.800 -81.388 1.00 81.19 517 ILE A CA 1
ATOM 3620 C C . ILE A 1 517 ? 48.900 19.438 -80.127 1.00 81.19 517 ILE A C 1
ATOM 3622 O O . ILE A 1 517 ? 49.161 18.727 -79.161 1.00 81.19 517 ILE A O 1
ATOM 3626 N N . ALA A 1 518 ? 49.019 20.770 -80.065 1.00 81.94 518 ALA A N 1
ATOM 3627 C CA . ALA A 1 518 ? 49.463 21.458 -78.850 1.00 81.94 518 ALA A CA 1
ATOM 3628 C C . ALA A 1 518 ? 48.497 21.259 -77.661 1.00 81.94 518 ALA A C 1
ATOM 3630 O O . ALA A 1 518 ? 48.956 21.078 -76.534 1.00 81.94 518 ALA A O 1
ATOM 3631 N N . LYS A 1 519 ? 47.173 21.204 -77.890 1.00 80.12 519 LYS A N 1
ATOM 3632 C CA . LYS A 1 519 ? 46.185 20.774 -76.880 1.00 80.12 519 LYS A CA 1
ATOM 3633 C C . LYS A 1 519 ? 46.410 19.317 -76.474 1.00 80.12 519 LYS A C 1
ATOM 3635 O O . LYS A 1 519 ? 46.305 19.022 -75.293 1.00 80.12 519 LYS A O 1
ATOM 3640 N N . GLY A 1 520 ? 46.754 18.426 -77.406 1.00 80.62 520 GLY A N 1
ATOM 3641 C CA . GLY A 1 520 ? 47.100 17.026 -77.136 1.00 80.62 520 GLY A CA 1
ATOM 3642 C C . GLY A 1 520 ? 48.363 16.865 -76.281 1.00 80.62 520 GLY A C 1
ATOM 3643 O O . GLY A 1 520 ? 48.369 16.070 -75.344 1.00 80.62 520 GLY A O 1
ATOM 3644 N N . VAL A 1 521 ? 49.402 17.668 -76.532 1.00 81.81 521 VAL A N 1
ATOM 3645 C CA . VAL A 1 521 ? 50.617 17.726 -75.700 1.00 81.81 521 VAL A CA 1
ATOM 3646 C C . VAL A 1 521 ? 50.307 18.320 -74.322 1.00 81.81 521 VAL A C 1
ATOM 3648 O O . VAL A 1 521 ? 50.658 17.723 -73.309 1.00 81.81 521 VAL A O 1
ATOM 3651 N N . ALA A 1 522 ? 49.563 19.427 -74.253 1.00 78.94 522 ALA A N 1
ATOM 3652 C CA . ALA A 1 522 ? 49.133 20.015 -72.981 1.00 78.94 522 ALA A CA 1
ATOM 3653 C C . ALA A 1 522 ? 48.193 19.086 -72.183 1.00 78.94 522 ALA A C 1
ATOM 3655 O O . ALA A 1 522 ? 48.223 19.083 -70.952 1.00 78.94 522 ALA A O 1
ATOM 3656 N N . ALA A 1 523 ? 47.386 18.271 -72.869 1.00 78.75 523 ALA A N 1
ATOM 3657 C CA . ALA A 1 523 ? 46.588 17.210 -72.267 1.00 78.75 523 ALA A CA 1
ATOM 3658 C C . ALA A 1 523 ? 47.474 16.068 -71.757 1.00 78.75 523 ALA A C 1
ATOM 3660 O O . ALA A 1 523 ? 47.225 15.585 -70.655 1.00 78.75 523 ALA A O 1
ATOM 3661 N N . LYS A 1 524 ? 48.541 15.686 -72.478 1.00 81.94 524 LYS A N 1
ATOM 3662 C CA . LYS A 1 524 ? 49.539 14.725 -71.979 1.00 81.94 524 LYS A CA 1
ATOM 3663 C C . LYS A 1 524 ? 50.177 15.221 -70.686 1.00 81.94 524 LYS A C 1
ATOM 3665 O O . LYS A 1 524 ? 50.164 14.489 -69.704 1.00 81.94 524 LYS A O 1
ATOM 3670 N N . ASP A 1 525 ? 50.637 16.470 -70.650 1.00 78.69 525 ASP A N 1
ATOM 3671 C CA . ASP A 1 525 ? 51.231 17.067 -69.448 1.00 78.69 525 ASP A CA 1
ATOM 3672 C C . ASP A 1 525 ? 50.223 17.200 -68.294 1.00 78.69 525 ASP A C 1
ATOM 3674 O O . ASP A 1 525 ? 50.585 17.010 -67.133 1.00 78.69 525 ASP A O 1
ATOM 3678 N N . ALA A 1 526 ? 48.949 17.491 -68.578 1.00 74.12 526 ALA A N 1
ATOM 3679 C CA . ALA A 1 526 ? 47.902 17.524 -67.556 1.00 74.12 526 ALA A CA 1
ATOM 3680 C C . ALA A 1 526 ? 47.601 16.124 -66.983 1.00 74.12 526 ALA A C 1
ATOM 3682 O O . ALA A 1 526 ? 47.535 15.963 -65.763 1.00 74.12 526 ALA A O 1
ATOM 3683 N N . VAL A 1 527 ? 47.474 15.116 -67.849 1.00 75.25 527 VAL A N 1
ATOM 3684 C CA . VAL A 1 527 ? 47.238 13.710 -67.481 1.00 75.25 527 VAL A CA 1
ATOM 3685 C C . VAL A 1 527 ? 48.429 13.124 -66.714 1.00 75.25 527 VAL A C 1
ATOM 3687 O O . VAL A 1 527 ? 48.232 12.447 -65.705 1.00 75.25 527 VAL A O 1
ATOM 3690 N N . ASP A 1 528 ? 49.655 13.428 -67.145 1.00 74.06 528 ASP A N 1
ATOM 3691 C CA . ASP A 1 528 ? 50.887 12.947 -66.518 1.00 74.06 528 ASP A CA 1
ATOM 3692 C C . ASP A 1 528 ? 51.207 13.661 -65.199 1.00 74.06 528 ASP A C 1
ATOM 3694 O O . ASP A 1 528 ? 51.754 13.026 -64.298 1.00 74.06 528 ASP A O 1
ATOM 3698 N N . ASN A 1 529 ? 50.944 14.971 -65.077 1.00 71.94 529 ASN A N 1
ATOM 3699 C CA . ASN A 1 529 ? 51.537 15.795 -64.011 1.00 71.94 529 ASN A CA 1
ATOM 3700 C C . ASN A 1 529 ? 50.554 16.622 -63.169 1.00 71.94 529 ASN A C 1
ATOM 3702 O O . ASN A 1 529 ? 50.965 17.098 -62.112 1.00 71.94 529 ASN A O 1
ATOM 3706 N N . LYS A 1 530 ? 49.288 16.796 -63.578 1.00 71.12 530 LYS A N 1
ATOM 3707 C CA . LYS A 1 530 ? 48.279 17.517 -62.769 1.00 71.12 530 LYS A CA 1
ATOM 3708 C C . LYS A 1 530 ? 47.328 16.576 -62.029 1.00 71.12 530 LYS A C 1
ATOM 3710 O O . LYS A 1 530 ? 47.032 16.835 -60.867 1.00 71.12 530 LYS A O 1
ATOM 3715 N N . GLY A 1 531 ? 46.908 15.481 -62.669 1.00 69.69 531 GLY A N 1
ATOM 3716 C CA . GLY A 1 531 ? 46.056 14.457 -62.052 1.00 69.69 531 GLY A CA 1
ATOM 3717 C C . GLY A 1 531 ? 44.674 14.963 -61.609 1.00 69.69 531 GLY A C 1
ATOM 3718 O O . GLY A 1 531 ? 44.228 16.036 -62.018 1.00 69.69 531 GLY A O 1
ATOM 3719 N N . ILE A 1 532 ? 43.997 14.180 -60.765 1.00 73.25 532 ILE A N 1
ATOM 3720 C CA . ILE A 1 532 ? 42.799 14.591 -60.022 1.00 73.25 532 ILE A CA 1
ATOM 3721 C C . ILE A 1 532 ? 43.151 14.722 -58.539 1.00 73.25 532 ILE A C 1
ATOM 3723 O O . ILE A 1 532 ? 43.721 13.814 -57.930 1.00 73.25 532 ILE A O 1
ATOM 3727 N N . SER A 1 533 ? 42.790 15.868 -57.969 1.00 64.94 533 SER A N 1
ATOM 3728 C CA . SER A 1 533 ? 43.029 16.226 -56.573 1.00 64.94 533 SER A CA 1
ATOM 3729 C C . SER A 1 533 ? 41.735 16.161 -55.776 1.00 64.94 533 SER A C 1
ATOM 3731 O O . SER A 1 533 ? 40.757 16.809 -56.144 1.00 64.94 533 SER A O 1
ATOM 3733 N N . PHE A 1 534 ? 41.752 15.442 -54.656 1.00 68.00 534 PHE A N 1
ATOM 3734 C CA . PHE A 1 534 ? 40.669 15.468 -53.675 1.00 68.00 534 PHE A CA 1
ATOM 3735 C C . PHE A 1 534 ? 41.057 16.396 -52.521 1.00 68.00 534 PHE A C 1
ATOM 3737 O O . PHE A 1 534 ? 42.116 16.222 -51.913 1.00 68.00 534 PHE A O 1
ATOM 3744 N N . ALA A 1 535 ? 40.204 17.377 -52.231 1.00 60.72 535 ALA A N 1
ATOM 3745 C CA . ALA A 1 535 ? 40.239 18.125 -50.981 1.00 60.72 535 ALA A CA 1
ATOM 3746 C C . ALA A 1 535 ? 39.269 17.462 -49.993 1.00 60.72 535 ALA A C 1
ATOM 3748 O O . ALA A 1 535 ? 38.167 17.077 -50.379 1.00 60.72 535 ALA A O 1
ATOM 3749 N N . GLY A 1 536 ? 39.690 17.322 -48.740 1.00 59.91 536 GLY A N 1
ATOM 3750 C CA . GLY A 1 536 ? 38.839 16.906 -47.627 1.00 59.91 536 GLY A CA 1
ATOM 3751 C C . GLY A 1 536 ? 38.949 17.910 -46.484 1.00 59.91 536 GLY A C 1
ATOM 3752 O O . GLY A 1 536 ? 39.849 18.752 -46.486 1.00 59.91 536 GLY A O 1
ATOM 3753 N N . ASP A 1 537 ? 38.066 17.797 -45.494 1.00 56.53 537 ASP A N 1
ATOM 3754 C CA . ASP A 1 537 ? 37.945 18.766 -44.392 1.00 56.53 537 ASP A CA 1
ATOM 3755 C C . ASP A 1 537 ? 39.199 18.857 -43.496 1.00 56.53 537 ASP A C 1
ATOM 3757 O O . ASP A 1 537 ? 39.349 19.787 -42.704 1.00 56.53 537 ASP A O 1
ATOM 3761 N N . SER A 1 538 ? 40.127 17.900 -43.620 1.00 56.75 538 SER A N 1
ATOM 3762 C CA . SER A 1 538 ? 41.464 17.966 -43.029 1.00 56.75 538 SER A CA 1
ATOM 3763 C C . SER A 1 538 ? 42.491 17.161 -43.841 1.00 56.75 538 SER A C 1
ATOM 3765 O O . SER A 1 538 ? 42.137 16.281 -44.627 1.00 56.75 538 SER A O 1
ATOM 3767 N N . GLY A 1 539 ? 43.778 17.456 -43.632 1.00 60.28 539 GLY A N 1
ATOM 3768 C CA . GLY A 1 539 ? 44.901 16.806 -44.318 1.00 60.28 539 GLY A CA 1
ATOM 3769 C C . GLY A 1 539 ? 45.467 17.613 -45.492 1.00 60.28 539 GLY A C 1
ATOM 3770 O O . GLY A 1 539 ? 45.094 18.759 -45.729 1.00 60.28 539 GLY A O 1
ATOM 3771 N N . THR A 1 540 ? 46.421 17.023 -46.213 1.00 62.84 540 THR A N 1
ATOM 3772 C CA . THR A 1 540 ? 47.047 17.623 -47.403 1.00 62.84 540 THR A CA 1
ATOM 3773 C C . THR A 1 540 ? 46.425 17.068 -48.680 1.00 62.84 540 THR A C 1
ATOM 3775 O O . THR A 1 540 ? 46.388 15.851 -48.853 1.00 62.84 540 THR A O 1
ATOM 3778 N N . THR A 1 541 ? 46.018 17.941 -49.602 1.00 62.00 541 THR A N 1
ATOM 3779 C CA . THR A 1 541 ? 45.516 17.570 -50.935 1.00 62.00 541 THR A CA 1
ATOM 3780 C C . THR A 1 541 ? 46.496 16.656 -51.679 1.00 62.00 541 THR A C 1
ATOM 3782 O O . THR A 1 541 ? 47.645 17.037 -51.906 1.00 62.00 541 THR A O 1
ATOM 3785 N N . VAL A 1 542 ? 46.036 15.476 -52.109 1.00 65.44 542 VAL A N 1
ATOM 3786 C CA . VAL A 1 542 ? 46.833 14.526 -52.907 1.00 65.44 542 VAL A CA 1
ATOM 3787 C C . VAL A 1 542 ? 46.331 14.512 -54.350 1.00 65.44 542 VAL A C 1
ATOM 3789 O O . VAL A 1 542 ? 45.177 14.165 -54.608 1.00 65.44 542 VAL A O 1
ATOM 3792 N N . ALA A 1 543 ? 47.211 14.860 -55.290 1.00 68.94 543 ALA A N 1
ATOM 3793 C CA . ALA A 1 543 ? 46.969 14.731 -56.724 1.00 68.94 543 ALA A CA 1
ATOM 3794 C C . ALA A 1 543 ? 47.300 13.302 -57.186 1.00 68.94 543 ALA A C 1
ATOM 3796 O O . ALA A 1 543 ? 48.453 12.878 -57.111 1.00 68.94 543 ALA A O 1
ATOM 3797 N N . ASN A 1 544 ? 46.295 12.568 -57.666 1.00 76.31 544 ASN A N 1
ATOM 3798 C CA . ASN A 1 544 ? 46.417 11.193 -58.158 1.00 76.31 544 ASN A CA 1
ATOM 3799 C C . ASN A 1 544 ? 46.371 11.192 -59.694 1.00 76.31 544 ASN A C 1
ATOM 3801 O O . ASN A 1 544 ? 45.541 11.880 -60.293 1.00 76.31 544 ASN A O 1
ATOM 3805 N N . LYS A 1 545 ? 47.259 10.447 -60.352 1.00 79.44 545 LYS A N 1
ATOM 3806 C CA . LYS A 1 545 ? 47.395 10.407 -61.818 1.00 79.44 545 LYS A CA 1
ATOM 3807 C C . LYS A 1 545 ? 46.435 9.386 -62.438 1.00 79.44 545 LYS A C 1
ATOM 3809 O O . LYS A 1 545 ? 45.920 8.498 -61.762 1.00 79.44 545 LYS A O 1
ATOM 3814 N N . LEU A 1 546 ? 46.188 9.484 -63.745 1.00 77.69 546 LEU A N 1
ATOM 3815 C CA . LEU A 1 546 ? 45.370 8.484 -64.447 1.00 77.69 546 LEU A CA 1
ATOM 3816 C C . LEU A 1 546 ? 46.079 7.120 -64.464 1.00 77.69 546 LEU A C 1
ATOM 3818 O O . LEU A 1 546 ? 47.226 7.004 -64.902 1.00 77.69 546 LEU A O 1
ATOM 3822 N N . GLY A 1 547 ? 45.375 6.089 -63.995 1.00 73.19 547 GLY A N 1
ATOM 3823 C CA . GLY A 1 547 ? 45.923 4.760 -63.720 1.00 73.19 547 GLY A CA 1
ATOM 3824 C C . GLY A 1 547 ? 46.358 4.526 -62.267 1.00 73.19 547 GLY A C 1
ATOM 3825 O O . GLY A 1 547 ? 46.571 3.369 -61.905 1.00 73.19 547 GLY A O 1
ATOM 3826 N N . ASP A 1 548 ? 46.442 5.561 -61.423 1.00 77.50 548 ASP A N 1
ATOM 3827 C CA . ASP A 1 548 ? 46.687 5.373 -59.989 1.00 77.50 548 ASP A CA 1
ATOM 3828 C C . ASP A 1 548 ? 45.457 4.751 -59.298 1.00 77.50 548 ASP A C 1
ATOM 3830 O O . ASP A 1 548 ? 44.310 4.871 -59.752 1.00 77.50 548 ASP A O 1
ATOM 3834 N N . THR A 1 549 ? 45.701 4.073 -58.172 1.00 75.81 549 THR A N 1
ATOM 3835 C CA . THR A 1 549 ? 44.639 3.518 -57.323 1.00 75.81 549 THR A CA 1
ATOM 3836 C C . THR A 1 549 ? 44.346 4.454 -56.156 1.00 75.81 549 THR A C 1
ATOM 3838 O O . THR A 1 549 ? 45.131 4.549 -55.214 1.00 75.81 549 THR A O 1
ATOM 3841 N N . VAL A 1 550 ? 43.186 5.107 -56.195 1.00 76.38 550 VAL A N 1
ATOM 3842 C CA . VAL A 1 550 ? 42.683 5.951 -55.109 1.00 76.38 550 VAL A CA 1
ATOM 3843 C C . VAL A 1 550 ? 42.045 5.048 -54.052 1.00 76.38 550 VAL A C 1
ATOM 3845 O O . VAL A 1 550 ? 40.994 4.445 -54.278 1.00 76.38 550 VAL A O 1
ATOM 3848 N N . ALA A 1 551 ? 42.690 4.929 -52.893 1.00 73.25 551 ALA A N 1
ATOM 3849 C CA . ALA A 1 551 ? 42.160 4.174 -51.763 1.00 73.25 551 ALA A CA 1
ATOM 3850 C C . ALA A 1 551 ? 41.174 5.034 -50.958 1.00 73.25 551 ALA A C 1
ATOM 3852 O O . ALA A 1 551 ? 41.583 5.940 -50.234 1.00 73.25 551 ALA A O 1
ATOM 3853 N N . VAL A 1 552 ? 39.881 4.725 -51.060 1.00 77.19 552 VAL A N 1
ATOM 3854 C CA . VAL A 1 552 ? 38.818 5.329 -50.246 1.00 77.19 552 VAL A CA 1
ATOM 3855 C C . VAL A 1 552 ? 38.470 4.327 -49.153 1.00 77.19 552 VAL A C 1
ATOM 3857 O O . VAL A 1 552 ? 37.609 3.464 -49.329 1.00 77.19 552 VAL A O 1
ATOM 3860 N N . LYS A 1 553 ? 39.210 4.394 -48.046 1.00 74.88 553 LYS A N 1
ATOM 3861 C CA . LYS A 1 553 ? 39.028 3.506 -46.893 1.00 74.88 553 LYS A CA 1
ATOM 3862 C C . LYS A 1 553 ? 37.973 4.044 -45.937 1.00 74.88 553 LYS A C 1
ATOM 3864 O O . LYS A 1 553 ? 37.848 5.258 -45.772 1.00 74.88 553 LYS A O 1
ATOM 3869 N N . GLY A 1 554 ? 37.262 3.132 -45.293 1.00 75.94 554 GLY A N 1
ATOM 3870 C CA . GLY A 1 554 ? 36.541 3.400 -44.061 1.00 75.94 554 GLY A CA 1
ATOM 3871 C C . GLY A 1 554 ? 37.476 3.472 -42.849 1.00 75.94 554 GLY A C 1
ATOM 3872 O O . GLY A 1 554 ? 38.703 3.395 -42.958 1.00 75.94 554 GLY A O 1
ATOM 3873 N N . ASP A 1 555 ? 36.872 3.628 -41.677 1.00 78.56 555 ASP A N 1
ATOM 3874 C CA . ASP A 1 555 ? 37.534 3.627 -40.373 1.00 78.56 555 ASP A CA 1
ATOM 3875 C C . ASP A 1 555 ? 36.983 2.471 -39.505 1.00 78.56 555 ASP A C 1
ATOM 3877 O O . ASP A 1 555 ? 36.571 1.431 -40.017 1.00 78.56 555 ASP A O 1
ATOM 3881 N N . ALA A 1 556 ? 36.954 2.620 -38.177 1.00 82.00 556 ALA A N 1
ATOM 3882 C CA . ALA A 1 556 ? 36.283 1.656 -37.305 1.00 82.00 556 ALA A CA 1
ATOM 3883 C C . ALA A 1 556 ? 34.739 1.699 -37.399 1.00 82.00 556 ALA A C 1
ATOM 3885 O O . ALA A 1 556 ? 34.082 0.798 -36.876 1.00 82.00 556 ALA A O 1
ATOM 3886 N N . ASN A 1 557 ? 34.153 2.708 -38.056 1.00 84.19 557 ASN A N 1
ATOM 3887 C CA . ASN A 1 557 ? 32.717 3.010 -38.066 1.00 84.19 557 ASN A CA 1
ATOM 3888 C C . ASN A 1 557 ? 32.088 2.975 -39.468 1.00 84.19 557 ASN A C 1
ATOM 3890 O O . ASN A 1 557 ? 30.904 2.673 -39.603 1.00 84.19 557 ASN A O 1
ATOM 3894 N N . ILE A 1 558 ? 32.873 3.263 -40.502 1.00 85.25 558 ILE A N 1
ATOM 3895 C CA . ILE A 1 558 ? 32.480 3.254 -41.911 1.00 85.25 558 ILE A CA 1
ATOM 3896 C C . ILE A 1 558 ? 33.044 2.005 -42.597 1.00 85.25 558 ILE A C 1
ATOM 3898 O O . ILE A 1 558 ? 34.212 1.675 -42.419 1.00 85.25 558 ILE A O 1
ATOM 3902 N N . THR A 1 559 ? 32.245 1.361 -43.449 1.00 83.31 559 THR A N 1
ATOM 3903 C CA . THR A 1 559 ? 32.723 0.422 -44.475 1.00 83.31 559 THR A CA 1
ATOM 3904 C C . THR A 1 559 ? 32.588 1.083 -45.841 1.00 83.31 559 THR A C 1
ATOM 3906 O O . THR A 1 559 ? 31.531 1.621 -46.185 1.00 83.31 559 THR A O 1
ATOM 3909 N N . THR A 1 560 ? 33.630 0.974 -46.662 1.00 82.94 560 THR A N 1
ATOM 3910 C CA . THR A 1 560 ? 33.544 1.243 -48.100 1.00 82.94 560 THR A CA 1
ATOM 3911 C C . THR A 1 560 ? 33.530 -0.070 -48.881 1.00 82.94 560 THR A C 1
ATOM 3913 O O . THR A 1 560 ? 34.051 -1.097 -48.440 1.00 82.94 560 THR A O 1
ATOM 3916 N N . THR A 1 561 ? 32.902 -0.088 -50.055 1.00 81.50 561 THR A N 1
ATOM 3917 C CA . THR A 1 561 ? 32.891 -1.269 -50.933 1.00 81.50 561 THR A CA 1
ATOM 3918 C C . THR A 1 561 ? 32.948 -0.861 -52.400 1.00 81.50 561 THR A C 1
ATOM 3920 O O . THR A 1 561 ? 32.150 -0.043 -52.857 1.00 81.50 561 THR A O 1
ATOM 3923 N N . ALA A 1 562 ? 33.893 -1.436 -53.145 1.00 79.25 562 ALA A N 1
ATOM 3924 C CA . ALA A 1 562 ? 34.105 -1.143 -54.561 1.00 79.25 562 ALA A CA 1
ATOM 3925 C C . ALA A 1 562 ? 33.348 -2.131 -55.465 1.00 79.25 562 ALA A C 1
ATOM 3927 O O . ALA A 1 562 ? 33.280 -3.332 -55.186 1.00 79.25 562 ALA A O 1
ATOM 3928 N N . GLY A 1 563 ? 32.800 -1.628 -56.574 1.00 73.19 563 GLY A N 1
ATOM 3929 C CA . GLY A 1 563 ? 32.176 -2.453 -57.606 1.00 73.19 563 GLY A CA 1
ATOM 3930 C C . GLY A 1 563 ? 31.991 -1.723 -58.939 1.00 73.19 563 GLY A C 1
ATOM 3931 O O . GLY A 1 563 ? 32.280 -0.535 -59.075 1.00 73.19 563 GLY A O 1
ATOM 3932 N N . ALA A 1 564 ? 31.465 -2.432 -59.943 1.00 70.12 564 ALA A N 1
ATOM 3933 C CA . ALA A 1 564 ? 31.358 -1.945 -61.327 1.00 70.12 564 ALA A CA 1
ATOM 3934 C C . ALA A 1 564 ? 30.597 -0.608 -61.492 1.00 70.12 564 ALA A C 1
ATOM 3936 O O . ALA A 1 564 ? 30.852 0.148 -62.434 1.00 70.12 564 ALA A O 1
ATOM 3937 N N . ASN A 1 565 ? 29.690 -0.298 -60.562 1.00 68.69 565 ASN A N 1
ATOM 3938 C CA . ASN A 1 565 ? 28.850 0.901 -60.580 1.00 68.69 565 ASN A CA 1
ATOM 3939 C C . ASN A 1 565 ? 29.400 2.074 -59.744 1.00 68.69 565 ASN A C 1
ATOM 3941 O O . ASN A 1 565 ? 28.740 3.106 -59.689 1.00 68.69 565 ASN A O 1
ATOM 3945 N N . GLY A 1 566 ? 30.581 1.940 -59.127 1.00 75.94 566 GLY A N 1
ATOM 3946 C CA . GLY A 1 566 ? 31.199 2.956 -58.265 1.00 75.94 566 GLY A CA 1
ATOM 3947 C C . GLY A 1 566 ? 31.496 2.443 -56.852 1.00 75.94 566 GLY A C 1
ATOM 3948 O O . GLY A 1 566 ? 31.545 1.233 -56.620 1.00 75.94 566 GLY A O 1
ATOM 3949 N N . ILE A 1 567 ? 31.705 3.371 -55.916 1.00 79.69 567 ILE A N 1
ATOM 3950 C CA . ILE A 1 567 ? 31.950 3.068 -54.498 1.00 79.69 567 ILE A CA 1
ATOM 3951 C C . ILE A 1 567 ? 30.632 3.171 -53.728 1.00 79.69 567 ILE A C 1
ATOM 3953 O O . ILE A 1 567 ? 29.893 4.148 -53.884 1.00 79.69 567 ILE A O 1
ATOM 3957 N N . GLN A 1 568 ? 30.365 2.184 -52.876 1.00 82.94 568 GLN A N 1
ATOM 3958 C CA . GLN A 1 568 ? 29.363 2.275 -51.819 1.00 82.94 568 GLN A CA 1
ATOM 3959 C C . GLN A 1 568 ? 30.028 2.666 -50.500 1.00 82.94 568 GLN A C 1
ATOM 3961 O O . GLN A 1 568 ? 31.106 2.163 -50.180 1.00 82.94 568 GLN A O 1
ATOM 3966 N N . VAL A 1 569 ? 29.375 3.546 -49.742 1.00 82.31 569 VAL A N 1
ATOM 3967 C CA . VAL A 1 569 ? 29.800 3.973 -48.400 1.00 82.31 569 VAL A CA 1
ATOM 3968 C C . VAL A 1 569 ? 28.623 3.761 -47.452 1.00 82.31 569 VAL A C 1
ATOM 3970 O O . VAL A 1 569 ? 27.516 4.217 -47.743 1.00 82.31 569 VAL A O 1
ATOM 3973 N N . GLY A 1 570 ? 28.853 3.052 -46.348 1.00 81.25 570 GLY A N 1
ATOM 3974 C CA . GLY A 1 570 ? 27.821 2.702 -45.372 1.00 81.25 570 GLY A CA 1
ATOM 3975 C C . GLY A 1 570 ? 28.389 2.517 -43.966 1.00 81.25 570 GLY A C 1
ATOM 3976 O O . GLY A 1 570 ? 29.606 2.489 -43.769 1.00 81.25 570 GLY A O 1
ATOM 3977 N N . LEU A 1 571 ? 27.502 2.403 -42.981 1.00 82.69 571 LEU A N 1
ATOM 3978 C CA . LEU A 1 571 ? 27.881 2.236 -41.574 1.00 82.69 571 LEU A CA 1
ATOM 3979 C C . LEU A 1 571 ? 28.198 0.772 -41.231 1.00 82.69 571 LEU A C 1
ATOM 3981 O O . LEU A 1 571 ? 27.562 -0.167 -41.721 1.00 82.69 571 LEU A O 1
ATOM 3985 N N . ASN A 1 572 ? 29.158 0.580 -40.329 1.00 80.38 572 ASN A N 1
ATOM 3986 C CA . ASN A 1 572 ? 29.414 -0.706 -39.689 1.00 80.38 572 ASN A CA 1
ATOM 3987 C C . ASN A 1 572 ? 28.227 -1.083 -38.782 1.00 80.38 572 ASN A C 1
ATOM 3989 O O . ASN A 1 572 ? 27.509 -0.221 -38.280 1.00 80.38 572 ASN A O 1
ATOM 3993 N N . LYS A 1 573 ? 27.997 -2.388 -38.575 1.00 77.19 573 LYS A N 1
ATOM 3994 C CA . LYS A 1 573 ? 26.908 -2.862 -37.690 1.00 77.19 573 LYS A CA 1
ATOM 3995 C C . LYS A 1 573 ? 27.172 -2.510 -36.230 1.00 77.19 573 LYS A C 1
ATOM 3997 O O . LYS A 1 573 ? 26.244 -2.177 -35.504 1.00 77.19 573 LYS A O 1
ATOM 4002 N N . ASP A 1 574 ? 28.441 -2.578 -35.854 1.00 76.94 574 ASP A N 1
ATOM 4003 C CA . ASP A 1 574 ? 28.967 -2.211 -34.554 1.00 76.94 574 ASP A CA 1
ATOM 4004 C C . ASP A 1 574 ? 29.802 -0.941 -34.751 1.00 76.94 574 ASP A C 1
ATOM 4006 O O . ASP A 1 574 ? 30.718 -0.926 -35.577 1.00 76.94 574 ASP A O 1
ATOM 4010 N N . LEU A 1 575 ? 29.467 0.132 -34.031 1.00 82.69 575 LEU A N 1
ATOM 4011 C CA . LEU A 1 575 ? 30.165 1.416 -34.111 1.00 82.69 575 LEU A CA 1
ATOM 4012 C C . LEU A 1 575 ? 31.060 1.596 -32.882 1.00 82.69 575 LEU A C 1
ATOM 4014 O O . LEU A 1 575 ? 30.615 1.442 -31.743 1.00 82.69 575 LEU A O 1
ATOM 4018 N N . LYS A 1 576 ? 32.327 1.939 -33.117 1.00 80.88 576 LYS A N 1
ATOM 4019 C CA . LYS A 1 576 ? 33.330 2.223 -32.092 1.00 80.88 576 LYS A CA 1
ATOM 4020 C C . LYS A 1 576 ? 33.616 3.726 -32.068 1.00 80.88 576 LYS A C 1
ATOM 4022 O O . LYS A 1 576 ? 34.465 4.223 -32.810 1.00 80.88 576 LYS A O 1
ATOM 4027 N N . VAL A 1 577 ? 32.923 4.424 -31.174 1.00 82.31 577 VAL A N 1
ATOM 4028 C CA . VAL A 1 577 ? 33.036 5.872 -30.951 1.00 82.31 577 VAL A CA 1
ATOM 4029 C C . VAL A 1 577 ? 33.248 6.172 -29.467 1.00 82.31 577 VAL A C 1
ATOM 4031 O O . VAL A 1 577 ? 32.652 5.517 -28.616 1.00 82.31 577 VAL A O 1
ATOM 4034 N N . ASP A 1 578 ? 34.069 7.178 -29.154 1.00 82.69 578 ASP A N 1
ATOM 4035 C CA . ASP A 1 578 ? 34.351 7.571 -27.763 1.00 82.69 578 ASP A CA 1
ATOM 4036 C C . ASP A 1 578 ? 33.143 8.249 -27.090 1.00 82.69 578 ASP A C 1
ATOM 4038 O O . ASP A 1 578 ? 32.998 8.212 -25.866 1.00 82.69 578 ASP A O 1
ATOM 4042 N N . SER A 1 579 ? 32.257 8.872 -27.882 1.00 88.06 579 SER A N 1
ATOM 4043 C CA . SER A 1 579 ? 30.951 9.332 -27.407 1.00 88.06 579 SER A CA 1
ATOM 4044 C C . SER A 1 579 ? 29.901 9.484 -28.512 1.00 88.06 579 SER A C 1
ATOM 4046 O O . SER A 1 579 ? 30.234 9.709 -29.675 1.00 88.06 579 SER A O 1
ATOM 4048 N N . VAL A 1 580 ? 28.626 9.427 -28.120 1.00 86.38 580 VAL A N 1
ATOM 4049 C CA . VAL A 1 580 ? 27.456 9.826 -28.917 1.00 86.38 580 VAL A CA 1
ATOM 4050 C C . VAL A 1 580 ? 26.697 10.897 -28.136 1.00 86.38 580 VAL A C 1
ATOM 4052 O O . VAL A 1 580 ? 26.316 10.657 -26.988 1.00 86.38 580 VAL A O 1
ATOM 4055 N N . LYS A 1 581 ? 26.452 12.063 -28.750 1.00 82.56 581 LYS A N 1
ATOM 4056 C CA . LYS A 1 581 ? 25.639 13.140 -28.164 1.00 82.56 581 LYS A CA 1
ATOM 4057 C C . LYS A 1 581 ? 24.309 13.296 -28.907 1.00 82.56 581 LYS A C 1
ATOM 4059 O O . LYS A 1 581 ? 24.303 13.582 -30.101 1.00 82.56 581 LYS A O 1
ATOM 4064 N N . ALA A 1 582 ? 23.200 13.156 -28.185 1.00 79.75 582 ALA A N 1
ATOM 4065 C CA . ALA A 1 582 ? 21.836 13.333 -28.681 1.00 79.75 582 ALA A CA 1
ATOM 4066 C C . ALA A 1 582 ? 21.090 14.324 -27.770 1.00 79.75 582 ALA A C 1
ATOM 4068 O O . ALA A 1 582 ? 20.706 13.990 -26.647 1.00 79.75 582 ALA A O 1
ATOM 4069 N N . GLY A 1 583 ? 20.937 15.572 -28.225 1.00 83.88 583 GLY A N 1
ATOM 4070 C CA . GLY A 1 583 ? 20.507 16.672 -27.353 1.00 83.88 583 GLY A CA 1
ATOM 4071 C C . GLY A 1 583 ? 21.474 16.833 -26.175 1.00 83.88 583 GLY A C 1
ATOM 4072 O O . GLY A 1 583 ? 22.687 16.858 -26.377 1.00 83.88 583 GLY A O 1
ATOM 4073 N N . ASP A 1 584 ? 20.953 16.874 -24.949 1.00 81.06 584 ASP A N 1
ATOM 4074 C CA . ASP A 1 584 ? 21.758 16.913 -23.717 1.00 81.06 584 ASP A CA 1
ATOM 4075 C C . ASP A 1 584 ? 22.218 15.527 -23.222 1.00 81.06 584 ASP A C 1
ATOM 4077 O O . ASP A 1 584 ? 22.915 15.433 -22.210 1.00 81.06 584 ASP A O 1
ATOM 4081 N N . THR A 1 585 ? 21.859 14.444 -23.921 1.00 85.31 585 THR A N 1
ATOM 4082 C CA . THR A 1 585 ? 22.306 13.085 -23.575 1.00 85.31 585 THR A CA 1
ATOM 4083 C C . THR A 1 585 ? 23.672 12.799 -24.191 1.00 85.31 585 THR A C 1
ATOM 4085 O O . THR A 1 585 ? 23.850 12.978 -25.395 1.00 85.31 585 THR A O 1
ATOM 4088 N N . VAL A 1 586 ? 24.628 12.322 -23.389 1.00 87.06 586 VAL A N 1
ATOM 4089 C CA . VAL A 1 586 ? 25.978 11.921 -23.819 1.00 87.06 586 VAL A CA 1
ATOM 4090 C C . VAL A 1 586 ? 26.282 10.505 -23.333 1.00 87.06 586 VAL A C 1
ATOM 4092 O O . VAL A 1 586 ? 26.524 10.286 -22.143 1.00 87.06 586 VAL A O 1
ATOM 4095 N N . VAL A 1 587 ? 26.316 9.559 -24.269 1.00 87.94 587 VAL A N 1
ATOM 4096 C CA . VAL A 1 587 ? 26.834 8.196 -24.064 1.00 87.94 587 VAL A CA 1
ATOM 4097 C C . VAL A 1 587 ? 28.337 8.215 -24.338 1.00 87.94 587 VAL A C 1
ATOM 4099 O O . VAL A 1 587 ? 28.738 8.747 -25.367 1.00 87.94 587 VAL A O 1
ATOM 4102 N N . ASN A 1 588 ? 29.174 7.680 -23.448 1.00 87.06 588 ASN A N 1
ATOM 4103 C CA . ASN A 1 588 ? 30.635 7.598 -23.599 1.00 87.06 588 ASN A CA 1
ATOM 4104 C C . ASN A 1 588 ? 31.236 6.484 -22.713 1.00 87.06 588 ASN A C 1
ATOM 4106 O O . ASN A 1 588 ? 30.509 5.757 -22.039 1.00 87.06 588 ASN A O 1
ATOM 4110 N N . ASN A 1 589 ? 32.567 6.356 -22.663 1.00 84.38 589 ASN A N 1
ATOM 4111 C CA . ASN A 1 589 ? 33.258 5.372 -21.809 1.00 84.38 589 ASN A CA 1
ATOM 4112 C C . ASN A 1 589 ? 32.994 5.507 -20.293 1.00 84.38 589 ASN A C 1
ATOM 4114 O O . ASN A 1 589 ? 33.254 4.557 -19.557 1.00 84.38 589 ASN A O 1
ATOM 4118 N N . ASN A 1 590 ? 32.480 6.647 -19.817 1.00 82.31 590 ASN A N 1
ATOM 4119 C CA . ASN A 1 590 ? 32.047 6.818 -18.426 1.00 82.31 590 ASN A CA 1
ATOM 4120 C C . ASN A 1 590 ? 30.576 6.410 -18.211 1.00 82.31 590 ASN A C 1
ATOM 4122 O O . ASN A 1 590 ? 30.126 6.419 -17.068 1.00 82.31 590 ASN A O 1
ATOM 4126 N N . GLY A 1 591 ? 29.852 6.039 -19.274 1.00 88.12 591 GLY A N 1
ATOM 4127 C CA . GLY A 1 591 ? 28.466 5.570 -19.266 1.00 88.12 591 GLY A CA 1
ATOM 4128 C C . GLY A 1 591 ? 27.496 6.526 -19.973 1.00 88.12 591 GLY A C 1
ATOM 4129 O O . GLY A 1 591 ? 27.803 7.041 -21.046 1.00 88.12 591 GLY A O 1
ATOM 4130 N N . VAL A 1 592 ? 26.305 6.744 -19.408 1.00 90.56 592 VAL A N 1
ATOM 4131 C CA . VAL A 1 592 ? 25.229 7.562 -20.000 1.00 90.56 592 VAL A CA 1
ATOM 4132 C C . VAL A 1 592 ? 24.931 8.765 -19.112 1.00 90.56 592 VAL A C 1
ATOM 4134 O O . VAL A 1 592 ? 24.452 8.611 -17.992 1.00 90.56 592 VAL A O 1
ATOM 4137 N N . ASN A 1 593 ? 25.173 9.965 -19.631 1.00 86.81 593 ASN A N 1
ATOM 4138 C CA . ASN A 1 593 ? 24.895 11.238 -18.966 1.00 86.81 593 ASN A CA 1
ATOM 4139 C C . ASN A 1 593 ? 23.675 11.898 -19.620 1.00 86.81 593 ASN A C 1
ATOM 4141 O O . ASN A 1 593 ? 23.542 11.831 -20.840 1.00 86.81 593 ASN A O 1
ATOM 4145 N N . VAL A 1 594 ? 22.814 12.555 -18.843 1.00 87.88 594 VAL A N 1
ATOM 4146 C CA . VAL A 1 594 ? 21.659 13.334 -19.322 1.00 87.88 594 VAL A CA 1
ATOM 4147 C C . VAL A 1 594 ? 21.709 14.706 -18.647 1.00 87.88 594 VAL A C 1
ATOM 4149 O O . VAL A 1 594 ? 21.289 14.876 -17.497 1.00 87.88 594 VAL A O 1
ATOM 4152 N N . GLY A 1 595 ? 22.300 15.675 -19.351 1.00 83.94 595 GLY A N 1
ATOM 4153 C CA . GLY A 1 595 ? 22.713 16.958 -18.778 1.00 83.94 595 GLY A CA 1
ATOM 4154 C C . GLY A 1 595 ? 23.702 16.806 -17.611 1.00 83.94 595 GLY A C 1
ATOM 4155 O O . GLY A 1 595 ? 24.284 15.747 -17.386 1.00 83.94 595 GLY A O 1
ATOM 4156 N N . ASP A 1 596 ? 23.863 17.869 -16.822 1.00 81.75 596 ASP A N 1
ATOM 4157 C CA . ASP A 1 596 ? 24.877 17.940 -15.752 1.00 81.75 596 ASP A CA 1
ATOM 4158 C C . ASP A 1 596 ? 24.528 17.144 -14.476 1.00 81.75 596 ASP A C 1
ATOM 4160 O O . ASP A 1 596 ? 25.294 17.145 -13.511 1.00 81.75 596 ASP A O 1
ATOM 4164 N N . LYS A 1 597 ? 23.330 16.544 -14.403 1.00 82.06 597 LYS A N 1
ATOM 4165 C CA . LYS A 1 597 ? 22.731 16.075 -13.135 1.00 82.06 597 LYS A CA 1
ATOM 4166 C C . LYS A 1 597 ? 22.435 14.584 -13.069 1.00 82.06 597 LYS A C 1
ATOM 4168 O O . LYS A 1 597 ? 22.330 14.071 -11.957 1.00 82.06 597 LYS A O 1
ATOM 4173 N N . VAL A 1 598 ? 22.283 13.897 -14.198 1.00 88.69 598 VAL A N 1
ATOM 4174 C CA . VAL A 1 598 ? 21.988 12.458 -14.231 1.00 88.69 598 VAL A CA 1
ATOM 4175 C C . VAL A 1 598 ? 23.099 11.747 -14.988 1.00 88.69 598 VAL A C 1
ATOM 4177 O O . VAL A 1 598 ? 23.376 12.093 -16.132 1.00 88.69 598 VAL A O 1
ATOM 4180 N N . ALA A 1 599 ? 23.734 10.768 -14.351 1.00 89.00 599 ALA A N 1
ATOM 4181 C CA . ALA A 1 599 ? 24.834 9.998 -14.919 1.00 89.00 599 ALA A CA 1
ATOM 4182 C C . ALA A 1 599 ? 24.775 8.544 -14.434 1.00 89.00 599 ALA A C 1
ATOM 4184 O O . ALA A 1 599 ? 24.930 8.274 -13.245 1.00 89.00 599 ALA A O 1
ATOM 4185 N N . LEU A 1 600 ? 24.567 7.602 -15.350 1.00 89.00 600 LEU A N 1
ATOM 4186 C CA . LEU A 1 600 ? 24.795 6.176 -15.128 1.00 89.00 600 LEU A CA 1
ATOM 4187 C C . LEU A 1 600 ? 26.233 5.863 -15.533 1.00 89.00 600 LEU A C 1
ATOM 4189 O O . LEU A 1 600 ? 26.561 6.028 -16.703 1.00 89.00 600 LEU A O 1
ATOM 4193 N N . GLY A 1 601 ? 27.072 5.401 -14.608 1.00 86.69 601 GLY A N 1
ATOM 4194 C CA . GLY A 1 601 ? 28.472 5.082 -14.885 1.00 86.69 601 GLY A CA 1
ATOM 4195 C C . GLY A 1 601 ? 28.983 3.850 -14.146 1.00 86.69 601 GLY A C 1
ATOM 4196 O O . GLY A 1 601 ? 28.213 3.104 -13.547 1.00 86.69 601 GLY A O 1
ATOM 4197 N N . LYS A 1 602 ? 30.305 3.635 -14.182 1.00 82.25 602 LYS A N 1
ATOM 4198 C CA . LYS A 1 602 ? 30.962 2.432 -13.624 1.00 82.25 602 LYS A CA 1
ATOM 4199 C C . LYS A 1 602 ? 30.701 2.178 -12.130 1.00 82.25 602 LYS A C 1
ATOM 4201 O O . LYS A 1 602 ? 30.803 1.040 -11.692 1.00 82.25 602 LYS A O 1
ATOM 4206 N N . ASP A 1 603 ? 30.374 3.224 -11.372 1.00 83.75 603 ASP A N 1
ATOM 4207 C CA . ASP A 1 603 ? 30.093 3.154 -9.932 1.00 83.75 603 ASP A CA 1
ATOM 4208 C C . ASP A 1 603 ? 28.580 3.062 -9.634 1.00 83.75 603 ASP A C 1
ATOM 4210 O O . ASP A 1 603 ? 28.188 2.963 -8.473 1.00 83.75 603 ASP A O 1
ATOM 4214 N N . GLY A 1 604 ? 27.732 3.093 -10.673 1.00 88.06 604 GLY A N 1
ATOM 4215 C CA . GLY A 1 604 ? 26.273 3.028 -10.591 1.00 88.06 604 GLY A CA 1
ATOM 4216 C C . GLY A 1 604 ? 25.549 4.273 -11.126 1.00 88.06 604 GLY A C 1
ATOM 4217 O O . GLY A 1 604 ? 26.097 5.034 -11.926 1.00 88.06 604 GLY A O 1
ATOM 4218 N N . LEU A 1 605 ? 24.288 4.468 -10.722 1.00 90.94 605 LEU A N 1
ATOM 4219 C CA . LEU A 1 605 ? 23.442 5.587 -11.165 1.00 90.94 605 LEU A CA 1
ATOM 4220 C C . LEU A 1 605 ? 23.513 6.760 -10.186 1.00 90.94 605 LEU A C 1
ATOM 4222 O O . LEU A 1 605 ? 23.149 6.620 -9.021 1.00 90.94 605 LEU A O 1
ATOM 4226 N N . LYS A 1 606 ? 23.876 7.940 -10.685 1.00 88.31 606 LYS A N 1
ATOM 4227 C CA . LYS A 1 606 ? 23.839 9.217 -9.971 1.00 88.31 606 LYS A CA 1
ATOM 4228 C C . LYS A 1 606 ? 22.742 10.130 -10.520 1.00 88.31 606 LYS A C 1
ATOM 4230 O O . LYS A 1 606 ? 22.641 10.323 -11.729 1.00 88.31 606 LYS A O 1
ATOM 4235 N N . ALA A 1 607 ? 21.961 10.730 -9.626 1.00 88.88 607 ALA A N 1
ATOM 4236 C CA . ALA A 1 607 ? 20.931 11.724 -9.920 1.00 88.88 607 ALA A CA 1
ATOM 4237 C C . ALA A 1 607 ? 21.022 12.875 -8.897 1.00 88.88 607 ALA A C 1
ATOM 4239 O O . ALA A 1 607 ? 20.413 12.848 -7.823 1.00 88.88 607 ALA A O 1
ATOM 4240 N N . GLY A 1 608 ? 21.839 13.882 -9.212 1.00 86.19 608 GLY A N 1
ATOM 4241 C CA . GLY A 1 608 ? 22.216 14.953 -8.290 1.00 86.19 608 GLY A CA 1
ATOM 4242 C C . GLY A 1 608 ? 22.971 14.403 -7.078 1.00 86.19 608 GLY A C 1
ATOM 4243 O O . GLY A 1 608 ? 24.071 13.869 -7.214 1.00 86.19 608 GLY A O 1
ATOM 4244 N N . ASP A 1 609 ? 22.364 14.525 -5.897 1.00 86.94 609 ASP A N 1
ATOM 4245 C CA . ASP A 1 609 ? 22.912 14.008 -4.635 1.00 86.94 609 ASP A CA 1
ATOM 4246 C C . ASP A 1 609 ? 22.599 12.518 -4.405 1.00 86.94 609 ASP A C 1
ATOM 4248 O O . ASP A 1 609 ? 23.223 11.885 -3.553 1.00 86.94 609 ASP A O 1
ATOM 4252 N N . VAL A 1 610 ? 21.622 11.958 -5.128 1.00 90.94 610 VAL A N 1
ATOM 4253 C CA . VAL A 1 610 ? 21.209 10.551 -5.005 1.00 90.94 610 VAL A CA 1
ATOM 4254 C C . VAL A 1 610 ? 22.169 9.673 -5.802 1.00 90.94 610 VAL A C 1
ATOM 4256 O O . VAL A 1 610 ? 22.486 9.993 -6.947 1.00 90.94 610 VAL A O 1
ATOM 4259 N N . ASN A 1 611 ? 22.619 8.563 -5.218 1.00 90.31 611 ASN A N 1
ATOM 4260 C CA . ASN A 1 611 ? 23.495 7.589 -5.868 1.00 90.31 611 ASN A CA 1
ATOM 4261 C C . ASN A 1 611 ? 22.999 6.166 -5.563 1.00 90.31 611 ASN A C 1
ATOM 4263 O O . ASN A 1 611 ? 22.656 5.867 -4.420 1.00 90.31 611 ASN A O 1
ATOM 4267 N N . ILE A 1 612 ? 22.982 5.290 -6.563 1.00 91.75 612 ILE A N 1
ATOM 4268 C CA . ILE A 1 612 ? 22.698 3.855 -6.435 1.00 91.75 612 ILE A CA 1
ATOM 4269 C C . ILE A 1 612 ? 23.952 3.122 -6.904 1.00 91.75 612 ILE A C 1
ATOM 4271 O O . ILE A 1 612 ? 24.273 3.205 -8.088 1.00 91.75 612 ILE A O 1
ATOM 4275 N N . THR A 1 613 ? 24.658 2.447 -5.996 1.00 89.56 613 THR A N 1
ATOM 4276 C CA . THR A 1 613 ? 25.932 1.749 -6.251 1.00 89.56 613 THR A CA 1
ATOM 4277 C C . THR A 1 613 ? 25.796 0.246 -5.976 1.00 89.56 613 THR A C 1
ATOM 4279 O O . THR A 1 613 ? 24.728 -0.231 -5.589 1.00 89.56 613 THR A O 1
ATOM 4282 N N . ALA A 1 614 ? 26.882 -0.517 -6.142 1.00 82.75 614 ALA A N 1
ATOM 4283 C CA . ALA A 1 614 ? 26.932 -1.924 -5.733 1.00 82.75 614 ALA A CA 1
ATOM 4284 C C . ALA A 1 614 ? 26.719 -2.133 -4.216 1.00 82.75 614 ALA A C 1
ATOM 4286 O O . ALA A 1 614 ? 26.282 -3.205 -3.808 1.00 82.75 614 ALA A O 1
ATOM 4287 N N . ASP A 1 615 ? 26.972 -1.106 -3.396 1.00 85.25 615 ASP A N 1
ATOM 4288 C CA . ASP A 1 615 ? 26.773 -1.117 -1.939 1.00 85.25 615 ASP A CA 1
ATOM 4289 C C . ASP A 1 615 ? 25.337 -0.729 -1.524 1.00 85.25 615 ASP A C 1
ATOM 4291 O O . ASP A 1 615 ? 25.012 -0.719 -0.336 1.00 85.25 615 ASP A O 1
ATOM 4295 N N . GLY A 1 616 ? 24.467 -0.391 -2.488 1.00 86.06 616 GLY A N 1
ATOM 4296 C CA . GLY A 1 616 ? 23.057 -0.062 -2.269 1.00 86.06 616 GLY A CA 1
ATOM 4297 C C . GLY A 1 616 ? 22.672 1.376 -2.635 1.00 86.06 616 GLY A C 1
ATOM 4298 O O . GLY A 1 616 ? 23.247 2.001 -3.526 1.00 86.06 616 GLY A O 1
ATOM 4299 N N . ILE A 1 617 ? 21.635 1.900 -1.973 1.00 89.19 617 ILE A N 1
ATOM 4300 C CA . ILE A 1 617 ? 21.011 3.193 -2.300 1.00 89.19 617 ILE A CA 1
ATOM 4301 C C . ILE A 1 617 ? 21.411 4.259 -1.273 1.00 89.19 617 ILE A C 1
ATOM 4303 O O . ILE A 1 617 ? 21.031 4.188 -0.105 1.00 89.19 617 ILE A O 1
ATOM 4307 N N . ASN A 1 618 ? 22.091 5.312 -1.729 1.00 88.94 618 ASN A N 1
ATOM 4308 C CA . ASN A 1 618 ? 22.334 6.534 -0.969 1.00 88.94 618 ASN A CA 1
ATOM 4309 C C . ASN A 1 618 ? 21.405 7.655 -1.463 1.00 88.94 618 ASN A C 1
ATOM 4311 O O . ASN A 1 618 ? 21.578 8.203 -2.552 1.00 88.94 618 ASN A O 1
ATOM 4315 N N . ALA A 1 619 ? 20.439 8.043 -0.630 1.00 90.06 619 ALA A N 1
ATOM 4316 C CA . ALA A 1 619 ? 19.432 9.055 -0.954 1.00 90.06 619 ALA A CA 1
ATOM 4317 C C . ALA A 1 619 ? 19.929 10.519 -0.913 1.00 90.06 619 ALA A C 1
ATOM 4319 O O . ALA A 1 619 ? 19.115 11.438 -1.010 1.00 90.06 619 ALA A O 1
ATOM 4320 N N . GLY A 1 620 ? 21.230 10.780 -0.726 1.00 87.56 620 GLY A N 1
ATOM 4321 C CA . GLY A 1 620 ? 21.779 12.144 -0.738 1.00 87.56 620 GLY A CA 1
ATOM 4322 C C . GLY A 1 620 ? 21.197 13.048 0.355 1.00 87.56 620 GLY A C 1
ATOM 4323 O O . GLY A 1 620 ? 20.887 14.215 0.104 1.00 87.56 620 GLY A O 1
ATOM 4324 N N . GLY A 1 621 ? 20.935 12.475 1.536 1.00 84.56 621 GLY A N 1
ATOM 4325 C CA . GLY A 1 621 ? 20.270 13.142 2.662 1.00 84.56 621 GLY A CA 1
ATOM 4326 C C . GLY A 1 621 ? 18.770 13.422 2.473 1.00 84.56 621 GLY A C 1
ATOM 4327 O O . GLY A 1 621 ? 18.155 14.036 3.343 1.00 84.56 621 GLY A O 1
ATOM 4328 N N . LYS A 1 622 ? 18.159 12.995 1.359 1.00 85.12 622 LYS A N 1
ATOM 4329 C CA . LYS A 1 622 ? 16.729 13.201 1.077 1.00 85.12 622 LYS A CA 1
ATOM 4330 C C . LYS A 1 622 ? 15.893 12.051 1.643 1.00 85.12 622 LYS A C 1
ATOM 4332 O O . LYS A 1 622 ? 16.369 10.927 1.778 1.00 85.12 622 LYS A O 1
ATOM 4337 N N . LYS A 1 623 ? 14.623 12.321 1.960 1.00 85.88 623 LYS A N 1
ATOM 4338 C CA . LYS A 1 623 ? 13.677 11.282 2.395 1.00 85.88 623 LYS A CA 1
ATOM 4339 C C . LYS A 1 623 ? 13.353 10.355 1.222 1.00 85.88 623 LYS A C 1
ATOM 4341 O O . LYS A 1 623 ? 12.804 10.818 0.224 1.00 85.88 623 LYS A O 1
ATOM 4346 N N . VAL A 1 624 ? 13.617 9.058 1.365 1.00 85.44 624 VAL A N 1
ATOM 4347 C CA . VAL A 1 624 ? 13.048 8.045 0.465 1.00 85.44 624 VAL A CA 1
ATOM 4348 C C . VAL A 1 624 ? 11.564 7.903 0.810 1.00 85.44 624 VAL A C 1
ATOM 4350 O O . VAL A 1 624 ? 11.205 7.741 1.976 1.00 85.44 624 VAL A O 1
ATOM 4353 N N . THR A 1 625 ? 10.693 8.022 -0.188 1.00 83.19 625 THR A N 1
ATOM 4354 C CA . THR A 1 625 ? 9.229 7.950 -0.038 1.00 83.19 625 THR A CA 1
ATOM 4355 C C . THR A 1 625 ? 8.658 6.995 -1.086 1.00 83.19 625 THR A C 1
ATOM 4357 O O . THR A 1 625 ? 9.350 6.652 -2.040 1.00 83.19 625 THR A O 1
ATOM 4360 N N . GLY A 1 626 ? 7.437 6.493 -0.877 1.00 84.62 626 GLY A N 1
ATOM 4361 C CA . GLY A 1 626 ? 6.856 5.446 -1.731 1.00 84.62 626 GLY A CA 1
ATOM 4362 C C . GLY A 1 626 ? 7.412 4.034 -1.492 1.00 84.62 626 GLY A C 1
ATOM 4363 O O . GLY A 1 626 ? 7.069 3.118 -2.231 1.00 84.62 626 GLY A O 1
ATOM 4364 N N . VAL A 1 627 ? 8.239 3.831 -0.459 1.00 87.44 627 VAL A N 1
ATOM 4365 C CA . VAL A 1 627 ? 8.708 2.497 -0.049 1.00 87.44 627 VAL A CA 1
ATOM 4366 C C . VAL A 1 627 ? 7.524 1.703 0.509 1.00 87.44 627 VAL A C 1
ATOM 4368 O O . VAL A 1 627 ? 6.915 2.109 1.505 1.00 87.44 627 VAL A O 1
ATOM 4371 N N . ALA A 1 628 ? 7.190 0.582 -0.132 1.00 85.69 628 ALA A N 1
ATOM 4372 C CA . ALA A 1 628 ? 6.179 -0.359 0.349 1.00 85.69 628 ALA A CA 1
ATOM 4373 C C . ALA A 1 628 ? 6.567 -0.952 1.720 1.00 85.69 628 ALA A C 1
ATOM 4375 O O . ALA A 1 628 ? 7.690 -0.777 2.188 1.00 85.69 628 ALA A O 1
ATOM 4376 N N . ALA A 1 629 ? 5.639 -1.634 2.393 1.00 84.38 629 ALA A N 1
ATOM 4377 C CA . ALA A 1 629 ? 5.971 -2.329 3.634 1.00 84.38 629 ALA A CA 1
ATOM 4378 C C . ALA A 1 629 ? 6.834 -3.566 3.320 1.00 84.38 629 ALA A C 1
ATOM 4380 O O . ALA A 1 629 ? 6.346 -4.508 2.699 1.00 84.38 629 ALA A O 1
ATOM 4381 N N . GLY A 1 630 ? 8.106 -3.551 3.726 1.00 86.69 630 GLY A N 1
ATOM 4382 C CA . GLY A 1 630 ? 9.041 -4.661 3.526 1.00 86.69 630 GLY A CA 1
ATOM 4383 C C . GLY A 1 630 ? 8.740 -5.863 4.426 1.00 86.69 630 GLY A C 1
ATOM 4384 O O . GLY A 1 630 ? 8.161 -5.716 5.504 1.00 86.69 630 GLY A O 1
ATOM 4385 N N . THR A 1 631 ? 9.145 -7.063 4.027 1.00 85.69 631 THR A N 1
ATOM 4386 C CA . THR A 1 631 ? 8.906 -8.290 4.796 1.00 85.69 631 THR A CA 1
ATOM 4387 C C . THR A 1 631 ? 9.727 -8.284 6.087 1.00 85.69 631 THR A C 1
ATOM 4389 O O . THR A 1 631 ? 10.951 -8.395 6.049 1.00 85.69 631 THR A O 1
ATOM 4392 N N . VAL A 1 632 ? 9.078 -8.194 7.252 1.00 83.81 632 VAL A N 1
ATOM 4393 C CA . VAL A 1 632 ? 9.765 -8.249 8.557 1.00 83.81 632 VAL A CA 1
ATOM 4394 C C . VAL A 1 632 ? 9.936 -9.711 8.984 1.00 83.81 632 VAL A C 1
ATOM 4396 O O . VAL A 1 632 ? 9.146 -10.250 9.755 1.00 83.81 632 VAL A O 1
ATOM 4399 N N . ALA A 1 633 ? 10.961 -10.366 8.438 1.00 83.06 633 ALA A N 1
ATOM 4400 C CA . ALA A 1 633 ? 11.293 -11.768 8.698 1.00 83.06 633 ALA A CA 1
ATOM 4401 C C . ALA A 1 633 ? 12.809 -11.976 8.867 1.00 83.06 633 ALA A C 1
ATOM 4403 O O . ALA A 1 633 ? 13.620 -11.173 8.403 1.00 83.06 633 ALA A O 1
ATOM 4404 N N . ALA A 1 634 ? 13.204 -13.071 9.523 1.00 68.94 634 ALA A N 1
ATOM 4405 C CA . ALA A 1 634 ? 14.611 -13.413 9.720 1.00 68.94 634 ALA A CA 1
ATOM 4406 C C . ALA A 1 634 ? 15.318 -13.645 8.370 1.00 68.94 634 ALA A C 1
ATOM 4408 O O . ALA A 1 634 ? 14.880 -14.470 7.572 1.00 68.94 634 ALA A O 1
ATOM 4409 N N . GLY A 1 635 ? 16.411 -12.916 8.126 1.00 81.12 635 GLY A N 1
ATOM 4410 C CA . GLY A 1 635 ? 17.147 -12.953 6.856 1.00 81.12 635 GLY A CA 1
ATOM 4411 C C . GLY A 1 635 ? 16.565 -12.079 5.736 1.00 81.12 635 GLY A C 1
ATOM 4412 O O . GLY A 1 635 ? 17.090 -12.115 4.628 1.00 81.12 635 GLY A O 1
ATOM 4413 N N . SER A 1 636 ? 15.517 -11.291 6.002 1.00 86.38 636 SER A N 1
ATOM 4414 C CA . SER A 1 636 ? 14.989 -10.326 5.031 1.00 86.38 636 SER A CA 1
ATOM 4415 C C . SER A 1 636 ? 15.991 -9.212 4.718 1.00 86.38 636 SER A C 1
ATOM 4417 O O . SER A 1 636 ? 16.655 -8.686 5.613 1.00 86.38 636 SER A O 1
ATOM 4419 N N . THR A 1 637 ? 16.054 -8.826 3.444 1.00 85.19 637 THR A N 1
ATOM 4420 C CA . THR A 1 637 ? 16.820 -7.677 2.934 1.00 85.19 637 THR A CA 1
ATOM 4421 C C . THR A 1 637 ? 15.917 -6.520 2.492 1.00 85.19 637 THR A C 1
ATOM 4423 O O . THR A 1 637 ? 16.393 -5.579 1.856 1.00 85.19 637 THR A O 1
ATOM 4426 N N . ASP A 1 638 ? 14.616 -6.586 2.785 1.00 88.12 638 ASP A N 1
ATOM 4427 C CA . ASP A 1 638 ? 13.649 -5.577 2.354 1.00 88.12 638 ASP A CA 1
ATOM 4428 C C . ASP A 1 638 ? 13.831 -4.253 3.113 1.00 88.12 638 ASP A C 1
ATOM 4430 O O . ASP A 1 638 ? 14.039 -4.220 4.329 1.00 88.12 638 ASP A O 1
ATOM 4434 N N . ALA A 1 639 ? 13.688 -3.132 2.404 1.00 85.44 639 ALA A N 1
ATOM 4435 C CA . ALA A 1 639 ? 13.720 -1.810 3.018 1.00 85.44 639 ALA A CA 1
ATOM 4436 C C . ALA A 1 639 ? 12.449 -1.569 3.852 1.00 85.44 639 ALA A C 1
ATOM 4438 O O . ALA A 1 639 ? 11.359 -1.407 3.303 1.00 85.44 639 ALA A O 1
ATOM 4439 N N . VAL A 1 640 ? 12.586 -1.506 5.180 1.00 87.62 640 VAL A N 1
ATOM 4440 C CA . VAL A 1 640 ? 11.471 -1.152 6.072 1.00 87.62 640 VAL A CA 1
ATOM 4441 C C . VAL A 1 640 ? 11.099 0.324 5.931 1.00 87.62 640 VAL A C 1
ATOM 4443 O O . VAL A 1 640 ? 11.964 1.203 5.921 1.00 87.62 640 VAL A O 1
ATOM 4446 N N . ASN A 1 641 ? 9.801 0.612 5.833 1.00 90.44 641 ASN A N 1
ATOM 4447 C CA . ASN A 1 641 ? 9.311 1.983 5.699 1.00 90.44 641 ASN A CA 1
ATOM 4448 C C . ASN A 1 641 ? 8.989 2.633 7.060 1.00 90.44 641 ASN A C 1
ATOM 4450 O O . ASN A 1 641 ? 8.924 1.979 8.105 1.00 90.44 641 ASN A O 1
ATOM 4454 N N . GLY A 1 642 ? 8.769 3.952 7.049 1.00 83.75 642 GLY A N 1
ATOM 4455 C CA . GLY A 1 642 ? 8.503 4.723 8.268 1.00 83.75 642 GLY A CA 1
ATOM 4456 C C . GLY A 1 642 ? 7.248 4.288 9.034 1.00 83.75 642 GLY A C 1
ATOM 4457 O O . GLY A 1 642 ? 7.226 4.422 10.252 1.00 83.75 642 GLY A O 1
ATOM 4458 N N . GLY A 1 643 ? 6.239 3.727 8.359 1.00 85.38 643 GLY A N 1
ATOM 4459 C CA . GLY A 1 643 ? 5.036 3.194 9.004 1.00 85.38 643 GLY A CA 1
ATOM 4460 C C . GLY A 1 643 ? 5.317 1.919 9.800 1.00 85.38 643 GLY A C 1
ATOM 4461 O O . GLY A 1 643 ? 4.822 1.774 10.910 1.00 85.38 643 GLY A O 1
ATOM 4462 N N . GLN A 1 644 ? 6.182 1.040 9.292 1.00 89.81 644 GLN A N 1
ATOM 4463 C CA . GLN A 1 644 ? 6.586 -0.182 9.999 1.00 89.81 644 GLN A CA 1
ATOM 4464 C C . GLN A 1 644 ? 7.450 0.129 11.224 1.00 89.81 644 GLN A C 1
ATOM 4466 O O . GLN A 1 644 ? 7.251 -0.444 12.295 1.00 89.81 644 GLN A O 1
ATOM 4471 N N . LEU A 1 645 ? 8.378 1.083 11.094 1.00 82.62 645 LEU A N 1
ATOM 4472 C CA . LEU A 1 645 ? 9.145 1.573 12.238 1.00 82.62 645 LEU A CA 1
ATOM 4473 C C . LEU A 1 645 ? 8.241 2.288 13.258 1.00 82.62 645 LEU A C 1
ATOM 4475 O O . LEU A 1 645 ? 8.479 2.172 14.458 1.00 82.62 645 LEU A O 1
ATOM 4479 N N . HIS A 1 646 ? 7.189 2.979 12.805 1.00 80.31 646 HIS A N 1
ATOM 4480 C CA . HIS A 1 646 ? 6.206 3.593 13.695 1.00 80.31 646 HIS A CA 1
ATOM 4481 C C . HIS A 1 646 ? 5.365 2.548 14.438 1.00 80.31 646 HIS A C 1
ATOM 4483 O O . HIS A 1 646 ?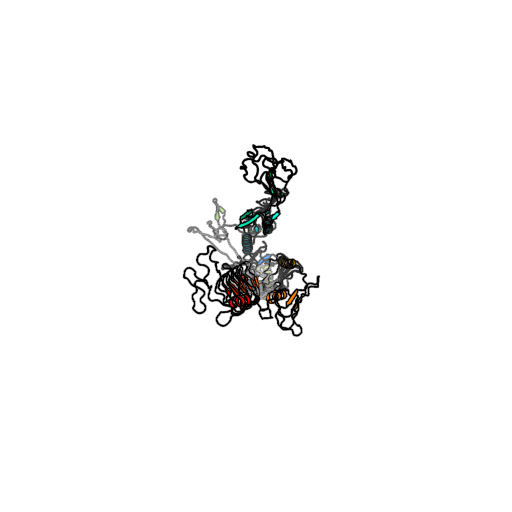 5.266 2.645 15.652 1.00 80.31 646 HIS A O 1
ATOM 4489 N N . GLN A 1 647 ? 4.891 1.492 13.769 1.00 80.38 647 GLN A N 1
ATOM 4490 C CA . GLN A 1 647 ? 4.197 0.370 14.417 1.00 80.38 647 GLN A CA 1
ATOM 4491 C C . GLN A 1 647 ? 5.058 -0.284 15.510 1.00 80.38 647 GLN A C 1
ATOM 4493 O O . GLN A 1 647 ? 4.568 -0.564 16.601 1.00 80.38 647 GLN A O 1
ATOM 4498 N N . VAL A 1 648 ? 6.360 -0.477 15.259 1.00 71.19 648 VAL A N 1
ATOM 4499 C CA . VAL A 1 648 ? 7.311 -0.965 16.278 1.00 71.19 648 VAL A CA 1
ATOM 4500 C C . VAL A 1 648 ? 7.493 0.053 17.413 1.00 71.19 648 VAL A C 1
ATOM 4502 O O . VAL A 1 648 ? 7.537 -0.334 18.580 1.00 71.19 648 VAL A O 1
ATOM 4505 N N . TYR A 1 649 ? 7.564 1.349 17.100 1.00 67.62 649 TYR A N 1
ATOM 4506 C CA . TYR A 1 649 ? 7.647 2.424 18.093 1.00 67.62 649 TYR A CA 1
ATOM 4507 C C . TYR A 1 649 ? 6.393 2.509 18.977 1.00 67.62 649 TYR A C 1
ATOM 4509 O O . TYR A 1 649 ? 6.527 2.662 20.187 1.00 67.62 649 TYR A O 1
ATOM 4517 N N . GLU A 1 650 ? 5.194 2.351 18.414 1.00 71.56 650 GLU A N 1
ATOM 4518 C CA . GLU A 1 650 ? 3.930 2.295 19.154 1.00 71.56 650 GLU A CA 1
ATOM 4519 C C . GLU A 1 650 ? 3.890 1.066 20.074 1.00 71.56 650 GLU A C 1
ATOM 4521 O O . GLU A 1 650 ? 3.641 1.208 21.270 1.00 71.56 650 GLU A O 1
ATOM 4526 N N . LEU A 1 651 ? 4.265 -0.118 19.567 1.00 62.25 651 LEU A N 1
ATOM 4527 C CA . LEU A 1 651 ? 4.337 -1.359 20.354 1.00 62.25 651 LEU A CA 1
ATOM 4528 C C . LEU A 1 651 ? 5.292 -1.254 21.563 1.00 62.25 651 LEU A C 1
ATOM 4530 O O . LEU A 1 651 ? 5.060 -1.864 22.610 1.00 62.25 651 LEU A O 1
ATOM 4534 N N . ILE A 1 652 ? 6.365 -0.468 21.429 1.00 58.50 652 ILE A N 1
ATOM 4535 C CA . ILE A 1 652 ? 7.322 -0.170 22.505 1.00 58.50 652 ILE A CA 1
ATOM 4536 C C . ILE A 1 652 ? 6.785 0.938 23.429 1.00 58.50 652 ILE A C 1
ATOM 4538 O O . ILE A 1 652 ? 6.888 0.819 24.652 1.00 58.50 652 ILE A O 1
ATOM 4542 N N . GLY A 1 653 ? 6.181 1.990 22.870 1.00 55.56 653 GLY A N 1
ATOM 4543 C CA . GLY A 1 653 ? 5.630 3.136 23.600 1.00 55.56 653 GLY A CA 1
ATOM 4544 C C . GLY A 1 653 ? 4.474 2.764 24.529 1.00 55.56 653 GLY A C 1
ATOM 4545 O O . GLY A 1 653 ? 4.439 3.222 25.672 1.00 55.56 653 GLY A O 1
ATOM 4546 N N . SER A 1 654 ? 3.597 1.848 24.103 1.00 49.41 654 SER A N 1
ATOM 4547 C CA . SER A 1 654 ? 2.524 1.281 24.937 1.00 49.41 654 SER A CA 1
ATOM 4548 C C . SER A 1 654 ? 3.027 0.512 26.169 1.00 49.41 654 SER A C 1
ATOM 4550 O O . SER A 1 654 ? 2.228 0.197 27.045 1.00 49.41 654 SER A O 1
ATOM 4552 N N . ASN A 1 655 ? 4.332 0.225 26.264 1.00 45.19 655 ASN A N 1
ATOM 4553 C CA . ASN A 1 655 ? 4.954 -0.526 27.359 1.00 45.19 655 ASN A CA 1
ATOM 4554 C C . ASN A 1 655 ? 5.849 0.328 28.287 1.00 45.19 655 ASN A C 1
ATOM 4556 O O . ASN A 1 655 ? 6.655 -0.216 29.041 1.00 45.19 655 ASN A O 1
ATOM 4560 N N . GLY A 1 656 ? 5.704 1.661 28.270 1.00 45.12 656 GLY A N 1
ATOM 4561 C CA . GLY A 1 656 ? 6.028 2.530 29.417 1.00 45.12 656 GLY A CA 1
ATOM 4562 C C . GLY A 1 656 ? 7.481 2.547 29.925 1.00 45.12 656 GLY A C 1
ATOM 4563 O O . GLY A 1 656 ? 7.710 2.912 31.077 1.00 45.12 656 GLY A O 1
ATOM 4564 N N . GLY A 1 657 ? 8.466 2.154 29.109 1.00 45.41 657 GLY A N 1
ATOM 4565 C CA . GLY A 1 657 ? 9.868 2.012 29.523 1.00 45.41 657 GLY A CA 1
ATOM 4566 C C . GLY A 1 657 ? 10.842 2.849 28.692 1.00 45.41 657 GLY A C 1
ATOM 4567 O O . GLY A 1 657 ? 10.964 2.645 27.488 1.00 45.41 657 GLY A O 1
ATOM 4568 N N . ASN A 1 658 ? 11.580 3.752 29.343 1.00 49.69 658 ASN A N 1
ATOM 4569 C CA . ASN A 1 658 ? 12.611 4.585 28.716 1.00 49.69 658 ASN A CA 1
ATOM 4570 C C . ASN A 1 658 ? 13.769 3.726 28.154 1.00 49.69 658 ASN A C 1
ATOM 4572 O O . ASN A 1 658 ? 14.405 2.984 28.906 1.00 49.69 658 ASN A O 1
ATOM 4576 N N . VAL A 1 659 ? 14.056 3.821 26.850 1.00 47.50 659 VAL A N 1
ATOM 4577 C CA . VAL A 1 659 ? 15.063 2.983 26.169 1.00 47.50 659 VAL A CA 1
ATOM 4578 C C . VAL A 1 659 ? 16.379 3.742 25.999 1.00 47.50 659 VAL A C 1
ATOM 4580 O O . VAL A 1 659 ? 16.493 4.631 25.161 1.00 47.50 659 VAL A O 1
ATOM 4583 N N . ASN A 1 660 ? 17.393 3.353 26.773 1.00 40.62 660 ASN A N 1
ATOM 4584 C CA . ASN A 1 660 ? 18.761 3.845 26.616 1.00 40.62 660 ASN A CA 1
ATOM 4585 C C . ASN A 1 660 ? 19.482 3.102 25.471 1.00 40.62 660 ASN A C 1
ATOM 4587 O O . ASN A 1 660 ? 19.367 1.883 25.346 1.00 40.62 660 ASN A O 1
ATOM 4591 N N . THR A 1 661 ? 20.220 3.826 24.630 1.00 42.81 661 THR A N 1
ATOM 4592 C CA . THR A 1 661 ? 20.660 3.367 23.301 1.00 42.81 661 THR A CA 1
ATOM 4593 C C . THR A 1 661 ? 22.146 2.982 23.257 1.00 42.81 661 THR A C 1
ATOM 4595 O O . THR A 1 661 ? 22.930 3.614 22.548 1.00 42.81 661 THR A O 1
ATOM 4598 N N . ALA A 1 662 ? 22.553 1.961 24.017 1.00 35.75 662 ALA A N 1
ATOM 4599 C CA . ALA A 1 662 ? 23.937 1.469 24.046 1.00 35.75 662 ALA A CA 1
ATOM 4600 C C . ALA A 1 662 ? 24.005 -0.052 23.773 1.00 35.75 662 ALA A C 1
ATOM 4602 O O . ALA A 1 662 ? 23.271 -0.804 24.419 1.00 35.75 662 ALA A O 1
ATOM 4603 N N . PRO A 1 663 ? 24.855 -0.529 22.840 1.00 39.44 663 PRO A N 1
ATOM 4604 C CA . PRO A 1 663 ? 24.986 -1.954 22.538 1.00 39.44 663 PRO A CA 1
ATOM 4605 C C . PRO A 1 663 ? 25.899 -2.673 23.556 1.00 39.44 663 PRO A C 1
ATOM 4607 O O . PRO A 1 663 ? 26.939 -2.124 23.923 1.00 39.44 663 PRO A O 1
ATOM 4610 N N . PRO A 1 664 ? 25.562 -3.900 23.999 1.00 36.75 664 PRO A N 1
ATOM 4611 C CA . PRO A 1 664 ? 26.406 -4.676 24.905 1.00 36.75 664 PRO A CA 1
ATOM 4612 C C . PRO A 1 664 ? 27.539 -5.407 24.165 1.00 36.75 664 PRO A C 1
ATOM 4614 O O . PRO A 1 664 ? 27.340 -5.961 23.084 1.00 36.75 664 PRO A O 1
ATOM 4617 N N . SER A 1 665 ? 28.721 -5.454 24.781 1.00 39.53 665 SER A N 1
ATOM 4618 C CA . SER A 1 665 ? 29.840 -6.313 24.376 1.00 39.53 665 SER A CA 1
ATOM 4619 C C . SER A 1 665 ? 29.692 -7.734 24.935 1.00 39.53 665 SER A C 1
ATOM 4621 O O . SER A 1 665 ? 29.100 -7.929 25.995 1.00 39.53 665 SER A O 1
ATOM 4623 N N . VAL A 1 666 ? 30.259 -8.722 24.239 1.00 38.16 666 VAL A N 1
ATOM 4624 C CA . VAL A 1 666 ? 30.266 -10.134 24.663 1.00 38.16 666 VAL A CA 1
ATOM 4625 C C . VAL A 1 666 ? 31.544 -10.431 25.451 1.00 38.16 666 VAL A C 1
ATOM 4627 O O . VAL A 1 666 ? 32.616 -10.004 25.032 1.00 38.16 666 VAL A O 1
ATOM 4630 N N . GLU A 1 667 ? 31.435 -11.184 26.546 1.00 34.53 667 GLU A N 1
ATOM 4631 C CA . GLU A 1 667 ? 32.571 -11.660 27.350 1.00 34.53 667 GLU A CA 1
ATOM 4632 C C . GLU A 1 667 ? 32.594 -13.195 27.470 1.00 34.53 667 GLU A C 1
ATOM 4634 O O . GLU A 1 667 ? 31.626 -13.883 27.139 1.00 34.53 667 GLU A O 1
ATOM 4639 N N . ALA A 1 668 ? 33.749 -13.741 27.851 1.00 42.38 668 ALA A N 1
ATOM 4640 C CA . ALA A 1 668 ? 34.173 -15.079 27.424 1.00 42.38 668 ALA A CA 1
ATOM 4641 C C . ALA A 1 668 ? 33.838 -16.262 28.373 1.00 42.38 668 ALA A C 1
ATOM 4643 O O . ALA A 1 668 ? 34.743 -17.009 28.745 1.00 42.38 668 ALA A O 1
ATOM 4644 N N . ASP A 1 669 ? 32.563 -16.488 28.728 1.00 38.53 669 ASP A N 1
ATOM 4645 C CA . ASP A 1 669 ? 32.146 -17.640 29.571 1.00 38.53 669 ASP A CA 1
ATOM 4646 C C . ASP A 1 669 ? 31.235 -18.693 28.894 1.00 38.53 669 ASP A C 1
ATOM 4648 O O . ASP A 1 669 ? 30.944 -19.741 29.473 1.00 38.53 669 ASP A O 1
ATOM 4652 N N . GLY A 1 670 ? 30.830 -18.474 27.638 1.00 46.31 670 GLY A N 1
ATOM 4653 C CA . GLY A 1 670 ? 30.218 -19.501 26.784 1.00 46.31 670 GLY A CA 1
ATOM 4654 C C . GLY A 1 670 ? 28.773 -19.907 27.113 1.00 46.31 670 GLY A C 1
ATOM 4655 O O . GLY A 1 670 ? 28.196 -20.695 26.357 1.00 46.31 670 GLY A O 1
ATOM 4656 N N . LYS A 1 671 ? 28.141 -19.365 28.166 1.00 40.81 671 LYS A N 1
ATOM 4657 C CA . LYS A 1 671 ? 26.688 -19.511 28.357 1.00 40.81 671 LYS A CA 1
ATOM 4658 C C . LYS A 1 671 ? 25.963 -18.535 27.426 1.00 40.81 671 LYS A C 1
ATOM 4660 O O . LYS A 1 671 ? 25.939 -17.331 27.656 1.00 40.81 671 LYS A O 1
ATOM 4665 N N . ALA A 1 672 ? 25.342 -19.061 26.370 1.00 37.56 672 ALA A N 1
ATOM 4666 C CA . ALA A 1 672 ? 24.532 -18.268 25.448 1.00 37.56 672 ALA A CA 1
ATOM 4667 C C . ALA A 1 672 ? 23.344 -17.617 26.184 1.00 37.56 672 ALA A C 1
ATOM 4669 O O . ALA A 1 672 ? 22.342 -18.273 26.474 1.00 37.56 672 ALA A O 1
ATOM 4670 N N . GLY A 1 673 ? 23.459 -16.321 26.483 1.00 37.34 673 GLY A N 1
ATOM 4671 C CA . GLY A 1 673 ? 22.378 -15.540 27.073 1.00 37.34 673 GLY A CA 1
ATOM 4672 C C . GLY A 1 673 ? 21.157 -15.530 26.154 1.00 37.34 673 GLY A C 1
ATOM 4673 O O . GLY A 1 673 ? 21.245 -15.097 25.005 1.00 37.34 673 GLY A O 1
ATOM 4674 N N . LEU A 1 674 ? 20.016 -16.004 26.662 1.00 40.44 674 LEU A N 1
ATOM 4675 C CA . LEU A 1 674 ? 18.742 -16.006 25.942 1.00 40.44 674 LEU A CA 1
ATOM 4676 C C . LEU A 1 674 ? 18.320 -14.563 25.636 1.00 40.44 674 LEU A C 1
ATOM 4678 O O . LEU A 1 674 ? 17.835 -13.836 26.503 1.00 40.44 674 LEU A O 1
ATOM 4682 N N . GLY A 1 675 ? 18.540 -14.145 24.389 1.00 39.53 675 GLY A N 1
ATOM 4683 C CA . GLY A 1 675 ? 18.365 -12.770 23.941 1.00 39.53 675 GLY A CA 1
ATOM 4684 C C . GLY A 1 675 ? 16.910 -12.306 23.948 1.00 39.53 675 GLY A C 1
ATOM 4685 O O . GLY A 1 675 ? 16.225 -12.402 22.937 1.00 39.53 675 GLY A O 1
ATOM 4686 N N . ASN A 1 676 ? 16.480 -11.720 25.066 1.00 39.12 676 ASN A N 1
ATOM 4687 C CA . ASN A 1 676 ? 15.349 -10.796 25.164 1.00 39.12 676 ASN A CA 1
ATOM 4688 C C . ASN A 1 676 ? 14.021 -11.259 24.532 1.00 39.12 676 ASN A C 1
ATOM 4690 O O . ASN A 1 676 ? 13.343 -10.474 23.865 1.00 39.12 676 ASN A O 1
ATOM 4694 N N . ILE A 1 677 ? 13.547 -12.459 24.887 1.00 38.94 677 ILE A N 1
ATOM 4695 C CA . ILE A 1 677 ? 12.092 -12.637 25.009 1.00 38.94 677 ILE A CA 1
ATOM 4696 C C . ILE A 1 677 ? 11.650 -11.809 26.224 1.00 38.94 677 ILE A C 1
ATOM 4698 O O . ILE A 1 677 ? 11.588 -12.303 27.349 1.00 38.94 677 ILE A O 1
ATOM 4702 N N . LYS A 1 678 ? 11.330 -10.526 26.005 1.00 45.09 678 LYS A N 1
ATOM 4703 C CA . LYS A 1 678 ? 10.579 -9.705 26.970 1.00 45.09 678 LYS A CA 1
ATOM 4704 C C . LYS A 1 678 ? 9.138 -10.227 27.056 1.00 45.09 678 LYS A C 1
ATOM 4706 O O . LYS A 1 678 ? 8.238 -9.594 26.521 1.00 45.09 678 LYS A O 1
ATOM 4711 N N . ASN A 1 679 ? 8.973 -11.418 27.643 1.00 37.25 679 ASN A N 1
ATOM 4712 C CA . ASN A 1 679 ? 7.732 -11.993 28.184 1.00 37.25 679 ASN A CA 1
ATOM 4713 C C . ASN A 1 679 ? 7.898 -13.405 28.807 1.00 37.25 679 ASN A C 1
ATOM 4715 O O . ASN A 1 679 ? 6.898 -14.081 29.000 1.00 37.25 679 ASN A O 1
ATOM 4719 N N . ILE A 1 680 ? 9.114 -13.852 29.165 1.00 44.78 680 ILE A N 1
ATOM 4720 C CA . ILE A 1 680 ? 9.376 -14.864 30.219 1.00 44.78 680 ILE A CA 1
ATOM 4721 C C . ILE A 1 680 ? 10.842 -14.723 30.659 1.00 44.78 680 ILE A C 1
ATOM 4723 O O . ILE A 1 680 ? 11.731 -14.683 29.811 1.00 44.78 680 ILE A O 1
ATOM 4727 N N . THR A 1 681 ? 11.101 -14.695 31.971 1.00 35.94 681 THR A N 1
ATOM 4728 C CA . THR A 1 681 ? 12.466 -14.664 32.525 1.00 35.94 681 THR A CA 1
ATOM 4729 C C . THR A 1 681 ? 12.606 -15.659 33.672 1.00 35.94 681 THR A C 1
ATOM 4731 O O . THR A 1 681 ? 12.097 -15.428 34.765 1.00 35.94 681 THR A O 1
ATOM 4734 N N . LEU A 1 682 ? 13.364 -16.728 33.436 1.00 42.81 682 LEU A N 1
ATOM 4735 C CA . LEU A 1 682 ? 13.983 -17.569 34.461 1.00 42.81 682 LEU A CA 1
ATOM 4736 C C . LEU A 1 682 ? 15.425 -17.819 34.011 1.00 42.81 682 LEU A C 1
ATOM 4738 O O . LEU A 1 682 ? 15.641 -18.246 32.878 1.00 42.81 682 LEU A O 1
ATOM 4742 N N . VAL A 1 683 ? 16.408 -17.529 34.866 1.00 39.47 683 VAL A N 1
ATOM 4743 C CA . VAL A 1 683 ? 17.831 -17.760 34.575 1.00 39.47 683 VAL A CA 1
ATOM 4744 C C . VAL A 1 683 ? 18.491 -18.396 35.793 1.00 39.47 683 VAL A C 1
ATOM 4746 O O . VAL A 1 683 ? 18.568 -17.787 36.856 1.00 39.47 683 VAL A O 1
ATOM 4749 N N . ASP A 1 684 ? 18.970 -19.623 35.611 1.00 46.00 684 ASP A N 1
ATOM 4750 C CA . ASP A 1 684 ? 19.789 -20.357 36.575 1.00 46.00 684 ASP A CA 1
ATOM 4751 C C . ASP A 1 684 ? 21.259 -19.889 36.518 1.00 46.00 684 ASP A C 1
ATOM 4753 O O . ASP A 1 684 ? 21.864 -19.789 35.443 1.00 46.00 684 ASP A O 1
ATOM 4757 N N . ASN A 1 685 ? 21.837 -19.623 37.693 1.00 44.91 685 ASN A N 1
ATOM 4758 C CA . ASN A 1 685 ? 23.188 -19.092 37.878 1.00 44.91 685 ASN A CA 1
ATOM 4759 C C . ASN A 1 685 ? 24.094 -20.009 38.731 1.00 44.91 685 ASN A C 1
ATOM 4761 O O . ASN A 1 685 ? 24.944 -19.538 39.484 1.00 44.91 685 ASN A O 1
ATOM 4765 N N . SER A 1 686 ? 23.929 -21.326 38.597 1.00 46.06 686 SER A N 1
ATOM 4766 C CA . SER A 1 686 ? 24.620 -22.388 39.351 1.00 46.06 686 SER A CA 1
ATOM 4767 C C . SER A 1 686 ? 26.163 -22.341 39.466 1.00 46.06 686 SER A C 1
ATOM 4769 O O . SER A 1 686 ? 26.720 -23.104 40.251 1.00 46.06 686 SER A O 1
ATOM 4771 N N . ASN A 1 687 ? 26.879 -21.530 38.671 1.00 43.38 687 ASN A N 1
ATOM 4772 C CA . ASN A 1 687 ? 28.304 -21.755 38.356 1.00 43.38 687 ASN A CA 1
ATOM 4773 C C . ASN A 1 687 ? 29.280 -20.603 38.701 1.00 43.38 687 ASN A C 1
ATOM 4775 O O . ASN A 1 687 ? 30.449 -20.698 38.329 1.00 43.38 687 ASN A O 1
ATOM 4779 N N . ASN A 1 688 ? 28.869 -19.528 39.387 1.00 45.34 688 ASN A N 1
ATOM 4780 C CA . ASN A 1 688 ? 29.784 -18.425 39.733 1.00 45.34 688 ASN A CA 1
ATOM 4781 C C . ASN A 1 688 ? 30.283 -18.512 41.198 1.00 45.34 688 ASN A C 1
ATOM 4783 O O . ASN A 1 688 ? 29.528 -18.179 42.112 1.00 45.34 688 ASN A O 1
ATOM 4787 N N . PRO A 1 689 ? 31.555 -18.887 41.459 1.00 48.62 689 PRO A N 1
ATOM 4788 C CA . PRO A 1 689 ? 32.059 -19.118 42.818 1.00 48.62 689 PRO A CA 1
ATOM 4789 C C . PRO A 1 689 ? 32.239 -17.849 43.671 1.00 48.62 689 PRO A C 1
ATOM 4791 O O . PRO A 1 689 ? 32.468 -17.971 44.870 1.00 48.62 689 PRO A O 1
ATOM 4794 N N . ASN A 1 690 ? 32.115 -16.648 43.091 1.00 47.16 690 ASN A N 1
ATOM 4795 C CA . ASN A 1 690 ? 32.116 -15.375 43.827 1.00 47.16 690 ASN A CA 1
ATOM 4796 C C . ASN A 1 690 ? 30.707 -14.766 43.982 1.00 47.16 690 ASN A C 1
ATOM 4798 O O . ASN A 1 690 ? 30.579 -13.646 44.475 1.00 47.16 690 ASN A O 1
ATOM 4802 N N . VAL A 1 691 ? 29.646 -15.479 43.579 1.00 40.56 691 VAL A N 1
ATOM 4803 C CA . VAL A 1 691 ? 28.250 -15.047 43.750 1.00 40.56 691 VAL A CA 1
ATOM 4804 C C . VAL A 1 691 ? 27.484 -16.118 44.523 1.00 40.56 691 VAL A C 1
ATOM 4806 O O . VAL A 1 691 ? 26.823 -16.980 43.952 1.00 40.56 691 VAL A O 1
ATOM 4809 N N . THR A 1 692 ? 27.550 -16.047 45.853 1.00 43.53 692 THR A N 1
ATOM 4810 C CA . THR A 1 692 ? 26.637 -16.798 46.726 1.00 43.53 692 THR A CA 1
ATOM 4811 C C . THR A 1 692 ? 25.204 -16.352 46.449 1.00 43.53 692 THR A C 1
ATOM 4813 O O . THR A 1 692 ? 24.893 -15.189 46.701 1.00 43.53 692 THR A O 1
ATOM 4816 N N . ASN A 1 693 ? 24.379 -17.265 45.921 1.00 38.53 693 ASN A N 1
ATOM 4817 C CA . ASN A 1 693 ? 22.947 -17.136 45.627 1.00 38.53 693 ASN A CA 1
ATOM 4818 C C . ASN A 1 693 ? 22.347 -15.738 45.838 1.00 38.53 693 ASN A C 1
ATOM 4820 O O . ASN A 1 693 ? 21.913 -15.401 46.940 1.00 38.53 693 ASN A O 1
ATOM 4824 N N . VAL A 1 694 ? 22.187 -14.977 44.750 1.00 41.38 694 VAL A N 1
ATOM 4825 C CA . VAL A 1 694 ? 21.227 -13.863 44.731 1.00 41.38 694 VAL A CA 1
ATOM 4826 C C . VAL A 1 694 ? 19.818 -14.453 44.639 1.00 41.38 694 VAL A C 1
ATOM 4828 O O . VAL A 1 694 ? 19.126 -14.353 43.627 1.00 41.38 694 VAL A O 1
ATOM 4831 N N . THR A 1 695 ? 19.380 -15.081 45.732 1.00 40.12 695 THR A N 1
ATOM 4832 C CA . THR A 1 695 ? 17.963 -15.071 46.082 1.00 40.12 695 THR A CA 1
ATOM 4833 C C . THR A 1 695 ? 17.547 -13.610 46.085 1.00 40.12 695 THR A C 1
ATOM 4835 O O . THR A 1 695 ? 18.088 -12.829 46.871 1.00 40.12 695 THR A O 1
ATOM 4838 N N . ASN A 1 696 ? 16.628 -13.228 45.198 1.00 35.97 696 ASN A N 1
ATOM 4839 C CA . ASN A 1 696 ? 16.067 -11.882 45.190 1.00 35.97 696 ASN A CA 1
ATOM 4840 C C . ASN A 1 696 ? 15.196 -11.704 46.435 1.00 35.97 696 ASN A C 1
ATOM 4842 O O . ASN A 1 696 ? 13.968 -11.795 46.385 1.00 35.97 696 ASN A O 1
ATOM 4846 N N . GLU A 1 697 ? 15.859 -11.430 47.559 1.00 35.78 697 GLU A N 1
ATOM 4847 C CA . GLU A 1 697 ? 15.260 -10.812 48.721 1.00 35.78 697 GLU A CA 1
ATOM 4848 C C . GLU A 1 697 ? 14.614 -9.506 48.263 1.00 35.78 697 GLU A C 1
ATOM 4850 O O . GLU A 1 697 ? 15.228 -8.436 48.256 1.00 35.78 697 GLU A O 1
ATOM 4855 N N . THR A 1 698 ? 13.328 -9.572 47.936 1.00 37.94 698 THR A N 1
ATOM 4856 C CA . THR A 1 698 ? 12.500 -8.376 47.932 1.00 37.94 698 THR A CA 1
ATOM 4857 C C . THR A 1 698 ? 12.333 -7.993 49.398 1.00 37.94 698 THR A C 1
ATOM 4859 O O . THR A 1 698 ? 11.366 -8.370 50.062 1.00 37.94 698 THR A O 1
ATOM 4862 N N . LYS A 1 699 ? 13.341 -7.310 49.955 1.00 41.81 699 LYS A N 1
ATOM 4863 C CA . LYS A 1 699 ? 13.246 -6.611 51.237 1.00 41.81 699 LYS A CA 1
ATOM 4864 C C . LYS A 1 699 ? 12.276 -5.450 51.030 1.00 41.81 699 LYS A C 1
ATOM 4866 O O . LYS A 1 699 ? 12.683 -4.315 50.792 1.00 41.81 699 LYS A O 1
ATOM 4871 N N . ILE A 1 700 ? 10.979 -5.763 51.076 1.00 40.72 700 ILE A N 1
ATOM 4872 C CA . ILE A 1 700 ? 9.908 -4.770 51.125 1.00 40.72 700 ILE A CA 1
ATOM 4873 C C . ILE A 1 700 ? 10.233 -3.855 52.307 1.00 40.72 700 ILE A C 1
ATOM 4875 O O . ILE A 1 700 ? 10.346 -4.314 53.446 1.00 40.72 700 ILE A O 1
ATOM 4879 N N . ALA A 1 701 ? 10.464 -2.574 52.018 1.00 41.75 701 ALA A N 1
ATOM 4880 C CA . ALA A 1 701 ? 10.820 -1.599 53.038 1.00 41.75 701 ALA A CA 1
ATOM 4881 C C . ALA A 1 701 ? 9.716 -1.554 54.103 1.00 41.75 701 ALA A C 1
ATOM 4883 O O . ALA A 1 701 ? 8.531 -1.560 53.768 1.00 41.75 701 ALA A O 1
ATOM 4884 N N . GLN A 1 702 ? 10.104 -1.546 55.381 1.00 41.38 702 GLN A N 1
ATOM 4885 C CA . GLN A 1 702 ? 9.182 -1.769 56.495 1.00 41.38 702 GLN A CA 1
ATOM 4886 C C . GLN A 1 702 ? 8.106 -0.678 56.582 1.00 41.38 702 GLN A C 1
ATOM 4888 O O . GLN A 1 702 ? 8.300 0.367 57.199 1.00 41.38 702 GLN A O 1
ATOM 4893 N N . SER A 1 703 ? 6.935 -0.962 56.014 1.00 38.53 703 SER A N 1
ATOM 4894 C CA . SER A 1 703 ? 5.704 -0.233 56.287 1.00 38.53 703 SER A CA 1
ATOM 4895 C C . SER A 1 703 ? 4.959 -0.962 57.405 1.00 38.53 703 SER A C 1
ATOM 4897 O O . SER A 1 703 ? 4.455 -2.067 57.221 1.00 38.53 703 SER A O 1
ATOM 4899 N N . ASN A 1 704 ? 4.914 -0.344 58.585 1.00 41.81 704 ASN A N 1
ATOM 4900 C CA . ASN A 1 704 ? 4.038 -0.715 59.703 1.00 41.81 704 ASN A CA 1
ATOM 4901 C C . ASN A 1 704 ? 4.279 -2.088 60.378 1.00 41.81 704 ASN A C 1
ATOM 4903 O O . ASN A 1 704 ? 3.437 -2.534 61.151 1.00 41.81 704 ASN A O 1
ATOM 4907 N N . GLY A 1 705 ? 5.440 -2.719 60.172 1.00 48.09 705 GLY A N 1
ATOM 4908 C CA . GLY A 1 705 ? 5.983 -3.725 61.103 1.00 48.09 705 GLY A CA 1
ATOM 4909 C C . GLY A 1 705 ? 5.470 -5.168 60.990 1.00 48.09 705 GLY A C 1
ATOM 4910 O O . GLY A 1 705 ? 5.785 -5.971 61.864 1.00 48.09 705 GLY A O 1
ATOM 4911 N N . TYR A 1 706 ? 4.735 -5.525 59.934 1.00 46.53 706 TYR A N 1
ATOM 4912 C CA . TYR A 1 706 ? 4.320 -6.911 59.682 1.00 46.53 706 TYR A CA 1
ATOM 4913 C C . TYR A 1 706 ? 5.284 -7.618 58.717 1.00 46.53 706 TYR A C 1
ATOM 4915 O O . TYR A 1 706 ? 5.444 -7.201 57.571 1.00 46.53 706 TYR A O 1
ATOM 4923 N N . SER A 1 707 ? 5.902 -8.706 59.176 1.00 57.69 707 SER A N 1
ATOM 4924 C CA . SER A 1 707 ? 6.606 -9.695 58.349 1.00 57.69 707 SER A CA 1
ATOM 4925 C C . SER A 1 707 ? 5.771 -10.976 58.221 1.00 57.69 707 SER A C 1
ATOM 4927 O O . SER A 1 707 ? 4.848 -11.199 59.008 1.00 57.69 707 SER A O 1
ATOM 4929 N N . LEU A 1 708 ? 6.083 -11.833 57.241 1.00 71.94 708 LEU A N 1
ATOM 4930 C CA . LEU A 1 708 ? 5.431 -13.139 57.108 1.00 71.94 708 LEU A CA 1
ATOM 4931 C C . LEU A 1 708 ? 6.034 -14.094 58.145 1.00 71.94 708 LEU A C 1
ATOM 4933 O O . LEU A 1 708 ? 7.038 -14.764 57.900 1.00 71.94 708 LEU A O 1
ATOM 4937 N N . VAL A 1 709 ? 5.437 -14.083 59.336 1.00 80.19 709 VAL A N 1
ATOM 4938 C CA . VAL A 1 709 ? 5.762 -14.989 60.439 1.00 80.19 709 VAL A CA 1
ATOM 4939 C C . VAL A 1 709 ? 4.925 -16.256 60.311 1.00 80.19 709 VAL A C 1
ATOM 4941 O O . VAL A 1 709 ? 3.697 -16.199 60.388 1.00 80.19 709 VAL A O 1
ATOM 4944 N N . THR A 1 710 ? 5.596 -17.396 60.214 1.00 83.12 710 THR A N 1
ATOM 4945 C CA . THR A 1 710 ? 5.008 -18.720 60.434 1.00 83.12 710 THR A CA 1
ATOM 4946 C C . THR A 1 710 ? 5.513 -19.294 61.760 1.00 83.12 710 THR A C 1
ATOM 4948 O O . THR A 1 710 ? 6.488 -18.803 62.337 1.00 83.12 710 THR A O 1
ATOM 4951 N N . TYR A 1 711 ? 4.825 -20.305 62.287 1.00 84.25 711 TYR A N 1
ATOM 4952 C CA . TYR A 1 711 ? 5.098 -20.874 63.609 1.00 84.25 711 TYR A CA 1
ATOM 4953 C C . TYR A 1 711 ? 5.495 -22.340 63.455 1.00 84.25 711 TYR A C 1
ATOM 4955 O O . TYR A 1 711 ? 4.798 -23.083 62.771 1.00 84.25 711 TYR A O 1
ATOM 4963 N N . ASN A 1 712 ? 6.623 -22.735 64.047 1.00 80.06 712 ASN A N 1
ATOM 4964 C CA . ASN A 1 712 ? 7.135 -24.096 63.939 1.00 80.06 712 ASN A CA 1
ATOM 4965 C C . ASN A 1 712 ? 6.279 -25.067 64.766 1.00 80.06 712 ASN A C 1
ATOM 4967 O O . ASN A 1 712 ? 5.935 -24.787 65.918 1.00 80.06 712 ASN A O 1
ATOM 4971 N N . VAL A 1 713 ? 5.993 -26.223 64.171 1.00 80.44 713 VAL A N 1
ATOM 4972 C CA . VAL A 1 713 ? 5.212 -27.319 64.751 1.00 80.44 713 VAL A CA 1
ATOM 4973 C C . VAL A 1 713 ? 5.925 -27.998 65.935 1.00 80.44 713 VAL A C 1
ATOM 4975 O O . VAL A 1 713 ? 5.259 -28.552 66.807 1.00 80.44 713 VAL A O 1
ATOM 4978 N N . GLU A 1 714 ? 7.264 -27.945 65.995 1.00 77.69 714 GLU A N 1
ATOM 4979 C CA . GLU A 1 714 ? 8.062 -28.673 66.997 1.00 77.69 714 GLU A CA 1
ATOM 4980 C C . GLU A 1 714 ? 8.427 -27.860 68.251 1.00 77.69 714 GLU A C 1
ATOM 4982 O O . GLU A 1 714 ? 8.184 -28.306 69.372 1.00 77.69 714 GLU A O 1
ATOM 4987 N N . ASP A 1 715 ? 9.040 -26.682 68.085 1.00 77.00 715 ASP A N 1
ATOM 4988 C CA . ASP A 1 715 ? 9.744 -25.962 69.165 1.00 77.00 715 ASP A CA 1
ATOM 4989 C C . ASP A 1 715 ? 9.068 -24.651 69.609 1.00 77.00 715 ASP A C 1
ATOM 4991 O O . ASP A 1 715 ? 9.620 -23.911 70.424 1.00 77.00 715 ASP A O 1
ATOM 4995 N N . GLN A 1 716 ? 7.870 -24.356 69.084 1.00 73.94 716 GLN A N 1
ATOM 4996 C CA . GLN A 1 716 ? 7.157 -23.073 69.240 1.00 73.94 716 GLN A CA 1
ATOM 4997 C C . GLN A 1 716 ? 7.910 -21.852 68.667 1.00 73.94 716 GLN A C 1
ATOM 4999 O O . GLN A 1 716 ? 7.520 -20.703 68.907 1.00 73.94 716 GLN A O 1
ATOM 5004 N N . GLY A 1 717 ? 8.972 -22.081 67.890 1.00 77.25 717 GLY A N 1
ATOM 5005 C CA . GLY A 1 717 ? 9.764 -21.058 67.227 1.00 77.25 717 GLY A CA 1
ATOM 5006 C C . GLY A 1 717 ? 8.985 -20.287 66.160 1.00 77.25 717 GLY A C 1
ATOM 5007 O O . GLY A 1 717 ? 7.976 -20.738 65.616 1.00 77.25 717 GLY A O 1
ATOM 5008 N N . MET A 1 718 ? 9.476 -19.089 65.845 1.00 79.88 718 MET A N 1
ATOM 5009 C CA . MET A 1 718 ? 8.945 -18.234 64.781 1.00 79.88 718 MET A CA 1
ATOM 5010 C C . MET A 1 718 ? 9.884 -18.271 63.579 1.00 79.88 718 MET A C 1
ATOM 5012 O O . MET A 1 718 ? 11.031 -17.836 63.682 1.00 79.88 718 MET A O 1
ATOM 5016 N N . TYR A 1 719 ? 9.385 -18.730 62.434 1.00 76.12 719 TYR A N 1
ATOM 5017 C CA . TYR A 1 719 ? 10.103 -18.643 61.168 1.00 76.12 719 TYR A CA 1
ATOM 5018 C C . TYR A 1 719 ? 9.647 -17.391 60.413 1.00 76.12 719 TYR A C 1
ATOM 5020 O O . TYR A 1 719 ? 8.452 -17.164 60.231 1.00 76.12 719 TYR A O 1
ATOM 5028 N N . VAL A 1 720 ? 10.595 -16.542 60.015 1.00 75.38 720 VAL A N 1
ATOM 5029 C CA . VAL A 1 720 ? 10.312 -15.236 59.404 1.00 75.38 720 VAL A CA 1
ATOM 5030 C C . VAL A 1 720 ? 10.852 -15.224 57.984 1.00 75.38 720 VAL A C 1
ATOM 5032 O O . VAL A 1 720 ? 12.063 -15.268 57.786 1.00 75.38 720 VAL A O 1
ATOM 5035 N N . THR A 1 721 ? 9.957 -15.114 57.005 1.00 69.75 721 THR A N 1
ATOM 5036 C CA . THR A 1 721 ? 10.308 -15.033 55.581 1.00 69.75 721 THR A CA 1
ATOM 5037 C C . THR A 1 721 ? 9.727 -13.770 54.939 1.00 69.75 721 THR A C 1
ATOM 5039 O O . THR A 1 721 ? 8.912 -13.052 55.527 1.00 69.75 721 THR A O 1
ATOM 5042 N N . ASN A 1 722 ? 10.173 -13.461 53.724 1.00 63.12 722 ASN A N 1
ATOM 5043 C CA . ASN A 1 722 ? 9.541 -12.495 52.822 1.00 63.12 722 ASN A CA 1
ATOM 5044 C C . ASN A 1 722 ? 8.931 -13.171 51.580 1.00 63.12 722 ASN A C 1
ATOM 5046 O O . ASN A 1 722 ? 8.312 -12.493 50.761 1.00 63.12 722 ASN A O 1
ATOM 5050 N N . ASN A 1 723 ? 9.070 -14.493 51.445 1.00 73.62 723 ASN A N 1
ATOM 5051 C CA . ASN A 1 723 ? 8.465 -15.262 50.369 1.00 73.62 723 ASN A CA 1
ATOM 5052 C C . ASN A 1 723 ? 7.052 -15.720 50.768 1.00 73.62 723 ASN A C 1
ATOM 5054 O O . ASN A 1 723 ? 6.890 -16.593 51.618 1.00 73.62 723 ASN A O 1
ATOM 5058 N N . VAL A 1 724 ? 6.024 -15.162 50.118 1.00 76.38 724 VAL A N 1
ATOM 5059 C CA . VAL A 1 724 ? 4.614 -15.548 50.329 1.00 76.38 724 VAL A CA 1
ATOM 5060 C C . VAL A 1 724 ? 4.385 -17.037 50.057 1.00 76.38 724 VAL A C 1
ATOM 5062 O O . VAL A 1 724 ? 3.622 -17.666 50.780 1.00 76.38 724 VAL A O 1
ATOM 5065 N N . ILE A 1 725 ? 5.066 -17.618 49.064 1.00 73.75 725 ILE A N 1
ATOM 5066 C CA . ILE A 1 725 ? 4.908 -19.034 48.702 1.00 73.75 725 ILE A CA 1
ATOM 5067 C C . ILE A 1 725 ? 5.492 -19.932 49.800 1.00 73.75 725 ILE A C 1
ATOM 5069 O O . ILE A 1 725 ? 4.871 -20.921 50.175 1.00 73.75 725 ILE A O 1
ATOM 5073 N N . GLU A 1 726 ? 6.644 -19.564 50.368 1.00 77.12 726 GLU A N 1
ATOM 5074 C CA . GLU A 1 726 ? 7.244 -20.308 51.482 1.00 77.12 726 GLU A CA 1
ATOM 5075 C C . GLU A 1 726 ? 6.416 -20.170 52.768 1.00 77.12 726 GLU A C 1
ATOM 5077 O O . GLU A 1 726 ? 6.197 -21.155 53.469 1.00 77.12 726 GLU A O 1
ATOM 5082 N N . ALA A 1 727 ? 5.914 -18.965 53.061 1.00 80.44 727 ALA A N 1
ATOM 5083 C CA . ALA A 1 727 ? 5.045 -18.731 54.210 1.00 80.44 727 ALA A CA 1
ATOM 5084 C C . ALA A 1 727 ? 3.750 -19.554 54.114 1.00 80.44 727 ALA A C 1
ATOM 5086 O O . ALA A 1 727 ? 3.379 -20.221 55.075 1.00 80.44 727 ALA A O 1
ATOM 5087 N N . VAL A 1 728 ? 3.093 -19.559 52.949 1.00 81.19 728 VAL A N 1
ATOM 5088 C CA . VAL A 1 728 ? 1.884 -20.365 52.715 1.00 81.19 728 VAL A CA 1
ATOM 5089 C C . VAL A 1 728 ? 2.197 -21.863 52.766 1.00 81.19 728 VAL A C 1
ATOM 5091 O O . VAL A 1 728 ? 1.458 -22.592 53.415 1.00 81.19 728 VAL A O 1
ATOM 5094 N N . GLY A 1 729 ? 3.309 -22.321 52.179 1.00 80.69 729 GLY A N 1
ATOM 5095 C CA . GLY A 1 729 ? 3.736 -23.723 52.278 1.00 80.69 729 GLY A CA 1
ATOM 5096 C C . GLY A 1 729 ? 3.927 -24.171 53.729 1.00 80.69 729 GLY A C 1
ATOM 5097 O O . GLY A 1 729 ? 3.321 -25.144 54.163 1.00 80.69 729 GLY A O 1
ATOM 5098 N N . ARG A 1 730 ? 4.676 -23.404 54.532 1.00 79.88 730 ARG A N 1
ATOM 5099 C CA . ARG A 1 730 ? 4.845 -23.691 55.969 1.00 79.88 730 ARG A CA 1
ATOM 5100 C C . ARG A 1 730 ? 3.526 -23.629 56.744 1.00 79.88 730 ARG A C 1
ATOM 5102 O O . ARG A 1 730 ? 3.329 -24.446 57.632 1.00 79.88 730 ARG A O 1
ATOM 5109 N N . MET A 1 731 ? 2.628 -22.696 56.420 1.00 83.56 731 MET A N 1
ATOM 5110 C CA . MET A 1 731 ? 1.304 -22.602 57.054 1.00 83.56 731 MET A CA 1
ATOM 5111 C C . MET A 1 731 ? 0.376 -23.775 56.717 1.00 83.56 731 MET A C 1
ATOM 5113 O O . MET A 1 731 ? -0.491 -24.089 57.530 1.00 83.56 731 MET A O 1
ATOM 5117 N N . ASN A 1 732 ? 0.544 -24.391 55.545 1.00 81.31 732 ASN A N 1
ATOM 5118 C CA . ASN A 1 732 ? -0.220 -25.564 55.137 1.00 81.31 732 ASN A CA 1
ATOM 5119 C C . ASN A 1 732 ? 0.307 -26.827 55.831 1.00 81.31 732 ASN A C 1
ATOM 5121 O O . ASN A 1 732 ? -0.461 -27.480 56.530 1.00 81.31 732 ASN A O 1
ATOM 5125 N N . GLU A 1 733 ? 1.608 -27.123 55.710 1.00 80.88 733 GLU A N 1
ATOM 5126 C CA . GLU A 1 733 ? 2.167 -28.390 56.213 1.00 80.88 733 GLU A CA 1
ATOM 5127 C C . GLU A 1 733 ? 2.430 -28.361 57.735 1.00 80.88 733 GLU A C 1
ATOM 5129 O O . GLU A 1 733 ? 2.050 -29.273 58.460 1.00 80.88 733 GLU A O 1
ATOM 5134 N N . GLN A 1 734 ? 3.029 -27.284 58.267 1.00 81.06 734 GLN A N 1
ATOM 5135 C CA . GLN A 1 734 ? 3.367 -27.159 59.702 1.00 81.06 734 GLN A CA 1
ATOM 5136 C C . GLN A 1 734 ? 2.243 -26.499 60.528 1.00 81.06 734 GLN A C 1
ATOM 5138 O O . GLN A 1 734 ? 2.335 -26.375 61.757 1.00 81.06 734 GLN A O 1
ATOM 5143 N N . GLY A 1 735 ? 1.161 -26.087 59.864 1.00 80.69 735 GLY A N 1
ATOM 5144 C CA . GLY A 1 735 ? -0.003 -25.446 60.462 1.00 80.69 735 GLY A CA 1
ATOM 5145 C C . GLY A 1 735 ? 0.165 -23.955 60.772 1.00 80.69 735 GLY A C 1
ATOM 5146 O O . GLY A 1 735 ? 1.190 -23.314 60.523 1.00 80.69 735 GLY A O 1
ATOM 5147 N N . ILE A 1 736 ? -0.890 -23.381 61.348 1.00 86.50 736 ILE A N 1
ATOM 5148 C CA . ILE A 1 736 ? -0.967 -21.961 61.711 1.00 86.50 736 ILE A CA 1
ATOM 5149 C C . ILE A 1 736 ? -0.923 -21.789 63.227 1.00 86.50 736 ILE A C 1
ATOM 5151 O O . ILE A 1 736 ? -1.139 -22.730 63.985 1.00 86.50 736 ILE A O 1
ATOM 5155 N N . LYS A 1 737 ? -0.699 -20.557 63.694 1.00 83.19 737 LYS A N 1
ATOM 5156 C CA . LYS A 1 737 ? -0.657 -20.250 65.129 1.00 83.19 737 LYS A CA 1
ATOM 5157 C C . LYS A 1 737 ? -1.875 -20.828 65.863 1.00 83.19 737 LYS A C 1
ATOM 5159 O O . LYS A 1 737 ? -3.010 -20.526 65.503 1.00 83.19 737 LYS A O 1
ATOM 5164 N N . PHE A 1 738 ? -1.610 -21.602 66.917 1.00 84.81 738 PHE A N 1
ATOM 5165 C CA . PHE A 1 738 ? -2.589 -22.338 67.738 1.00 84.81 738 PHE A CA 1
ATOM 5166 C C . PHE A 1 738 ? -3.236 -23.581 67.086 1.00 84.81 738 PHE A C 1
ATOM 5168 O O . PHE A 1 738 ? -3.928 -24.314 67.788 1.00 84.81 738 PHE A O 1
ATOM 5175 N N . PHE A 1 739 ? -2.984 -23.862 65.804 1.00 86.19 739 PHE A N 1
ATOM 5176 C CA . PHE A 1 739 ? -3.508 -25.020 65.070 1.00 86.19 739 PHE A CA 1
ATOM 5177 C C . PHE A 1 739 ? -2.366 -25.733 64.337 1.00 86.19 739 PHE A C 1
ATOM 5179 O O . PHE A 1 739 ? -2.122 -25.512 63.152 1.00 86.19 739 PHE A O 1
ATOM 5186 N N . HIS A 1 740 ? -1.672 -26.591 65.081 1.00 82.12 740 HIS A N 1
ATOM 5187 C CA . HIS A 1 740 ? -0.513 -27.352 64.628 1.00 82.12 740 HIS A CA 1
ATOM 5188 C C . HIS A 1 740 ? -0.835 -28.850 64.636 1.00 82.12 740 HIS A C 1
ATOM 5190 O O . HIS A 1 740 ? -1.281 -29.381 65.654 1.00 82.12 740 HIS A O 1
ATOM 5196 N N . THR A 1 741 ? -0.588 -29.524 63.513 1.00 82.50 741 THR A N 1
ATOM 5197 C CA . THR A 1 741 ? -0.535 -30.988 63.419 1.00 82.50 741 THR A CA 1
ATOM 5198 C C . THR A 1 741 ? 0.892 -31.357 63.044 1.00 82.50 741 THR A C 1
ATOM 5200 O O . THR A 1 741 ? 1.432 -30.773 62.116 1.00 82.50 741 THR A O 1
ATOM 5203 N N . ASN A 1 742 ? 1.495 -32.300 63.767 1.00 76.75 742 ASN A N 1
ATOM 5204 C CA . ASN A 1 742 ? 2.748 -32.938 63.372 1.00 76.75 742 ASN A CA 1
ATOM 5205 C C . ASN A 1 742 ? 2.402 -34.358 62.899 1.00 76.75 742 ASN A C 1
ATOM 5207 O O . ASN A 1 742 ? 1.781 -35.125 63.643 1.00 76.75 742 ASN A O 1
ATOM 5211 N N . ASP A 1 743 ? 2.726 -34.662 61.650 1.00 70.81 743 ASP A N 1
ATOM 5212 C CA . ASP A 1 743 ? 2.562 -35.966 61.001 1.00 70.81 743 ASP A CA 1
ATOM 5213 C C . ASP A 1 743 ? 3.711 -36.929 61.352 1.00 70.81 743 ASP A C 1
ATOM 5215 O O . ASP A 1 743 ? 3.477 -38.104 61.674 1.00 70.81 743 ASP A O 1
ATOM 5219 N N . GLY A 1 744 ? 4.926 -36.384 61.366 1.00 69.88 744 GLY A N 1
ATOM 5220 C CA . GLY A 1 744 ? 6.205 -37.023 61.638 1.00 69.88 744 GLY A CA 1
ATOM 5221 C C . GLY A 1 744 ? 7.372 -36.442 60.825 1.00 69.88 744 GLY A C 1
ATOM 5222 O O . GLY A 1 744 ? 8.513 -36.808 61.115 1.00 69.88 744 GLY A O 1
ATOM 5223 N N . GLU A 1 745 ? 7.131 -35.560 59.843 1.00 63.59 745 GLU A N 1
ATOM 5224 C CA . GLU A 1 745 ? 8.157 -35.076 58.908 1.00 63.59 745 GLU A CA 1
ATOM 5225 C C . GLU A 1 745 ? 8.293 -33.540 58.926 1.00 63.59 745 GLU A C 1
ATOM 5227 O O . GLU A 1 745 ? 7.363 -32.777 58.695 1.00 63.59 745 GLU A O 1
ATOM 5232 N N . VAL A 1 746 ? 9.502 -33.048 59.221 1.00 56.06 746 VAL A N 1
ATOM 5233 C CA . VAL A 1 746 ? 9.740 -31.614 59.505 1.00 56.06 746 VAL A CA 1
ATOM 5234 C C . VAL A 1 746 ? 9.995 -30.777 58.235 1.00 56.06 746 VAL A C 1
ATOM 5236 O O . VAL A 1 746 ? 10.215 -29.565 58.314 1.00 56.06 746 VAL A O 1
ATOM 5239 N N . ASN A 1 747 ? 9.989 -31.402 57.053 1.00 61.00 747 ASN A N 1
ATOM 5240 C CA . ASN A 1 747 ? 10.299 -30.765 55.771 1.00 61.00 747 ASN A CA 1
ATOM 5241 C C . ASN A 1 747 ? 9.030 -30.639 54.904 1.00 61.00 747 ASN A C 1
ATOM 5243 O O . ASN A 1 747 ? 8.366 -31.647 54.691 1.00 61.00 747 ASN A O 1
ATOM 5247 N N . PRO A 1 748 ? 8.686 -29.447 54.377 1.00 57.66 748 PRO A N 1
ATOM 5248 C CA . PRO A 1 748 ? 7.530 -29.288 53.495 1.00 57.66 748 PRO A CA 1
ATOM 5249 C C . PRO A 1 748 ? 7.832 -29.872 52.104 1.00 57.66 748 PRO A C 1
ATOM 5251 O O . PRO A 1 748 ? 8.387 -29.193 51.234 1.00 57.66 748 PRO A O 1
ATOM 5254 N N . ASP A 1 749 ? 7.490 -31.145 51.917 1.00 55.78 749 ASP A N 1
ATOM 5255 C CA . ASP A 1 749 ? 7.727 -31.896 50.684 1.00 55.78 749 ASP A CA 1
ATOM 5256 C C . ASP A 1 749 ? 6.710 -31.565 49.571 1.00 55.78 749 ASP A C 1
ATOM 5258 O O . ASP A 1 749 ? 5.596 -31.089 49.796 1.00 55.78 749 ASP A O 1
ATOM 5262 N N . VAL A 1 750 ? 7.112 -31.764 48.311 1.00 50.25 750 VAL A N 1
ATOM 5263 C CA . VAL A 1 750 ? 6.386 -31.211 47.153 1.00 50.25 750 VAL A CA 1
ATOM 5264 C C . VAL A 1 750 ? 5.318 -32.179 46.630 1.00 50.25 750 VAL A C 1
ATOM 5266 O O . VAL A 1 750 ? 5.589 -32.994 45.753 1.00 50.25 750 VAL A O 1
ATOM 5269 N N . GLN A 1 751 ? 4.084 -32.013 47.120 1.00 51.97 751 GLN A N 1
ATOM 5270 C CA . GLN A 1 751 ? 2.833 -32.592 46.590 1.00 51.97 751 GLN A CA 1
ATOM 5271 C C . GLN A 1 751 ? 2.859 -34.104 46.277 1.00 51.97 751 GLN A C 1
ATOM 5273 O O . GLN A 1 751 ? 2.893 -34.525 45.117 1.00 51.97 751 GLN A O 1
ATOM 5278 N N . ALA A 1 752 ? 2.707 -34.926 47.318 1.00 51.81 752 ALA A N 1
ATOM 5279 C CA . ALA A 1 752 ? 2.274 -36.320 47.197 1.00 51.81 752 ALA A CA 1
ATOM 5280 C C . ALA A 1 752 ? 0.743 -36.466 47.388 1.00 51.81 752 ALA A C 1
ATOM 5282 O O . ALA A 1 752 ? 0.043 -35.507 47.712 1.00 51.81 752 ALA A O 1
ATOM 5283 N N . TYR A 1 753 ? 0.197 -37.668 47.164 1.00 50.81 753 TYR A N 1
ATOM 5284 C CA . TYR A 1 753 ? -1.229 -37.950 47.397 1.00 50.81 753 TYR A CA 1
ATOM 5285 C C . TYR A 1 753 ? -1.565 -37.922 48.898 1.00 50.81 753 TYR A C 1
ATOM 5287 O O . TYR A 1 753 ? -0.849 -38.504 49.707 1.00 50.81 753 TYR A O 1
ATOM 5295 N N . ASN A 1 754 ? -2.692 -37.305 49.263 1.00 57.62 754 ASN A N 1
ATOM 5296 C CA . ASN A 1 754 ? -3.051 -36.943 50.640 1.00 57.62 754 ASN A CA 1
ATOM 5297 C C . ASN A 1 754 ? -3.577 -38.103 51.519 1.00 57.62 754 ASN A C 1
ATOM 5299 O O . ASN A 1 754 ? -4.575 -37.959 52.221 1.00 57.62 754 ASN A O 1
ATOM 5303 N N . SER A 1 755 ? -2.908 -39.260 51.524 1.00 63.22 755 SER A N 1
ATOM 5304 C CA . SER A 1 755 ? -3.253 -40.400 52.397 1.00 63.22 755 SER A CA 1
ATOM 5305 C C . SER A 1 755 ? -2.928 -40.194 53.887 1.00 63.22 755 SER A C 1
ATOM 5307 O O . SER A 1 755 ? -3.184 -41.085 54.697 1.00 63.22 755 SER A O 1
ATOM 5309 N N . GLU A 1 756 ? -2.346 -39.051 54.245 1.00 75.06 756 GLU A N 1
ATOM 5310 C CA . GLU A 1 756 ? -1.875 -38.727 55.600 1.00 75.06 756 GLU A CA 1
ATOM 5311 C C . GLU A 1 756 ? -2.649 -37.566 56.246 1.00 75.06 756 GLU A C 1
ATOM 5313 O O . GLU A 1 756 ? -2.706 -37.461 57.473 1.00 75.06 756 GLU A O 1
ATOM 5318 N N . ASP A 1 757 ? -3.325 -36.763 55.421 1.00 83.06 757 ASP A N 1
ATOM 5319 C CA . ASP A 1 757 ? -4.199 -35.667 55.835 1.00 83.06 757 ASP A CA 1
ATOM 5320 C C . ASP A 1 757 ? -5.452 -36.178 56.576 1.00 83.06 757 ASP A C 1
ATOM 5322 O O . ASP A 1 757 ? -5.882 -37.335 56.486 1.00 83.06 757 ASP A O 1
ATOM 5326 N N . SER A 1 758 ? -6.049 -35.268 57.329 1.00 87.69 758 SER A N 1
ATOM 5327 C CA . SER A 1 758 ? -7.383 -35.389 57.890 1.00 87.69 758 SER A CA 1
ATOM 5328 C C . SER A 1 758 ? -8.474 -35.359 56.802 1.00 87.69 758 SER A C 1
ATOM 5330 O O . SER A 1 758 ? -8.306 -34.813 55.717 1.00 87.69 758 SER A O 1
ATOM 5332 N N . SER A 1 759 ? -9.643 -35.940 57.079 1.00 89.81 759 SER A N 1
ATOM 5333 C CA . SER A 1 759 ? -10.761 -35.992 56.130 1.00 89.81 759 SER A CA 1
ATOM 5334 C C . SER A 1 759 ? -12.096 -35.700 56.810 1.00 89.81 759 SER A C 1
ATOM 5336 O O . SER A 1 759 ? -12.738 -36.591 57.369 1.00 89.81 759 SER A O 1
ATOM 5338 N N . ALA A 1 760 ? -12.534 -34.442 56.739 1.00 90.88 760 ALA A N 1
ATOM 5339 C CA . ALA A 1 760 ? -13.865 -33.991 57.150 1.00 90.88 760 ALA A CA 1
ATOM 5340 C C . ALA A 1 760 ? -14.876 -34.166 55.998 1.00 90.88 760 ALA A C 1
ATOM 5342 O O . ALA A 1 760 ? -15.311 -33.205 55.369 1.00 90.88 760 ALA A O 1
ATOM 5343 N N . SER A 1 761 ? -15.202 -35.419 55.673 1.00 89.88 761 SER A N 1
ATOM 5344 C CA . SER A 1 761 ? -16.074 -35.781 54.541 1.00 89.88 761 SER A CA 1
ATOM 5345 C C . SER A 1 761 ? -17.572 -35.812 54.879 1.00 89.88 761 SER A C 1
ATOM 5347 O O . SER A 1 761 ? -18.401 -35.850 53.969 1.00 89.88 761 SER A O 1
ATOM 5349 N N . GLY A 1 762 ? -17.937 -35.771 56.163 1.00 86.62 762 GLY A N 1
ATOM 5350 C CA . GLY A 1 762 ? -19.323 -35.596 56.602 1.00 86.62 762 GLY A CA 1
ATOM 5351 C C . GLY A 1 762 ? -19.790 -34.135 56.562 1.00 86.62 762 GLY A C 1
ATOM 5352 O O . GLY A 1 762 ? -19.005 -33.206 56.749 1.00 86.62 762 GLY A O 1
ATOM 5353 N N . ALA A 1 763 ? -21.090 -33.901 56.363 1.00 81.25 763 ALA A N 1
ATOM 5354 C CA . ALA A 1 763 ? -21.644 -32.545 56.413 1.00 81.25 763 ALA A CA 1
ATOM 5355 C C . ALA A 1 763 ? -21.508 -31.952 57.831 1.00 81.25 763 ALA A C 1
ATOM 5357 O O . ALA A 1 763 ? -21.906 -32.585 58.807 1.00 81.25 763 ALA A O 1
ATOM 5358 N N . TYR A 1 764 ? -20.947 -30.745 57.949 1.00 90.62 764 TYR A N 1
ATOM 5359 C CA . TYR A 1 764 ? -20.596 -30.114 59.236 1.00 90.62 764 TYR A CA 1
ATOM 5360 C C . TYR A 1 764 ? -19.631 -30.943 60.111 1.00 90.62 764 TYR A C 1
ATOM 5362 O O . TYR A 1 764 ? -19.623 -30.796 61.333 1.00 90.62 764 TYR A O 1
ATOM 5370 N N . ALA A 1 765 ? -18.843 -31.838 59.509 1.00 93.12 765 ALA A N 1
ATOM 5371 C CA . ALA A 1 765 ? -17.852 -32.622 60.231 1.00 93.12 765 ALA A CA 1
ATOM 5372 C C . ALA A 1 765 ? -16.571 -31.819 60.515 1.00 93.12 765 ALA A C 1
ATOM 5374 O O . ALA A 1 765 ? -16.160 -30.972 59.724 1.00 93.12 765 ALA A O 1
ATOM 5375 N N . THR A 1 766 ? -15.900 -32.160 61.614 1.00 93.44 766 THR A N 1
ATOM 5376 C CA . THR A 1 766 ? -14.557 -31.681 61.968 1.00 93.44 766 THR A CA 1
ATOM 5377 C C . THR A 1 766 ? -13.603 -32.868 61.998 1.00 93.44 766 THR A C 1
ATOM 5379 O O . THR A 1 766 ? -13.873 -33.851 62.689 1.00 93.44 766 THR A O 1
ATOM 5382 N N . ALA A 1 767 ? -12.480 -32.772 61.287 1.00 93.31 767 ALA A N 1
ATOM 5383 C CA . ALA A 1 767 ? -11.371 -33.720 61.353 1.00 93.31 767 ALA A CA 1
ATOM 5384 C C . ALA A 1 767 ? -10.073 -32.952 61.648 1.00 93.31 767 ALA A C 1
ATOM 5386 O O . ALA A 1 767 ? -9.842 -31.916 61.032 1.00 93.31 767 ALA A O 1
ATOM 5387 N N . VAL A 1 768 ? -9.263 -33.415 62.606 1.00 91.94 768 VAL A N 1
ATOM 5388 C CA . VAL A 1 768 ? -7.987 -32.779 62.988 1.00 91.94 768 VAL A CA 1
ATOM 5389 C C . VAL A 1 768 ? -6.961 -33.843 63.383 1.00 91.94 768 VAL A C 1
ATOM 5391 O O . VAL A 1 768 ? -7.231 -34.674 64.252 1.00 91.94 768 VAL A O 1
ATOM 5394 N N . GLY A 1 769 ? -5.763 -33.772 62.804 1.00 88.44 769 GLY A N 1
ATOM 5395 C CA . GLY A 1 769 ? -4.648 -34.679 63.086 1.00 88.44 769 GLY A CA 1
ATOM 5396 C C . GLY A 1 769 ? -4.426 -35.743 62.006 1.00 88.44 769 GLY A C 1
ATOM 5397 O O . GLY A 1 769 ? -5.334 -36.076 61.246 1.00 88.44 769 GLY A O 1
ATOM 5398 N N . TYR A 1 770 ? -3.205 -36.285 61.971 1.00 86.88 770 TYR A N 1
ATOM 5399 C CA . TYR A 1 770 ? -2.745 -37.300 61.015 1.00 86.88 770 TYR A CA 1
ATOM 5400 C C . TYR A 1 770 ? -3.753 -38.450 60.848 1.00 86.88 770 TYR A C 1
ATOM 5402 O O . TYR A 1 770 ? -4.081 -39.142 61.819 1.00 86.88 770 TYR A O 1
ATOM 5410 N N . GLN A 1 771 ? -4.231 -38.661 59.619 1.00 89.06 771 GLN A N 1
ATOM 5411 C CA . GLN A 1 771 ? -5.206 -39.693 59.234 1.00 89.06 771 GLN A CA 1
ATOM 5412 C C . GLN A 1 771 ? -6.559 -39.654 59.988 1.00 89.06 771 GLN A C 1
ATOM 5414 O O . GLN A 1 771 ? -7.293 -40.648 60.000 1.00 89.06 771 GLN A O 1
ATOM 5419 N N . ALA A 1 772 ? -6.929 -38.535 60.625 1.00 93.00 772 ALA A N 1
ATOM 5420 C CA . ALA A 1 772 ? -8.226 -38.394 61.295 1.00 93.00 772 ALA A CA 1
ATOM 5421 C C . ALA A 1 772 ? -9.374 -38.298 60.269 1.00 93.00 772 ALA A C 1
ATOM 5423 O O . ALA A 1 772 ? -9.390 -37.400 59.434 1.00 93.00 772 ALA A O 1
ATOM 5424 N N . ALA A 1 773 ? -10.371 -39.183 60.328 1.00 93.44 773 ALA A N 1
ATOM 5425 C CA . ALA A 1 773 ? -11.431 -39.296 59.321 1.00 93.44 773 ALA A CA 1
ATOM 5426 C C . ALA A 1 773 ? -12.838 -39.112 59.918 1.00 93.44 773 ALA A C 1
ATOM 5428 O O . ALA A 1 773 ? -13.428 -40.047 60.468 1.00 93.44 773 ALA A O 1
ATOM 5429 N N . SER A 1 774 ? -13.411 -37.923 59.746 1.00 95.06 774 SER A N 1
ATOM 5430 C CA . SER A 1 774 ? -14.763 -37.581 60.189 1.00 95.06 774 SER A CA 1
ATOM 5431 C C . SER A 1 774 ? -15.747 -37.627 59.015 1.00 95.06 774 SER A C 1
ATOM 5433 O O . SER A 1 774 ? -15.842 -36.696 58.214 1.00 95.06 774 SER A O 1
ATOM 5435 N N . LYS A 1 775 ? -16.445 -38.760 58.876 1.00 94.25 775 LYS A N 1
ATOM 5436 C CA . LYS A 1 775 ? -17.298 -39.091 57.718 1.00 94.25 775 LYS A CA 1
ATOM 5437 C C . LYS A 1 775 ? -18.796 -38.897 57.982 1.00 94.25 775 LYS A C 1
ATOM 5439 O O . LYS A 1 775 ? -19.585 -38.850 57.043 1.00 94.25 775 LYS A O 1
ATOM 5444 N N . GLY A 1 776 ? -19.205 -38.823 59.249 1.00 90.75 776 GLY A N 1
ATOM 5445 C CA . GLY A 1 776 ? -20.602 -38.627 59.636 1.00 90.75 776 GLY A CA 1
ATOM 5446 C C . GLY A 1 776 ? -21.036 -37.159 59.655 1.00 90.75 776 GLY A C 1
ATOM 5447 O O . GLY A 1 776 ? -20.234 -36.264 59.902 1.00 90.75 776 GLY A O 1
ATOM 5448 N N . THR A 1 777 ? -22.326 -36.891 59.442 1.00 92.19 777 THR A N 1
ATOM 5449 C CA . THR A 1 777 ? -22.881 -35.539 59.632 1.00 92.19 777 THR A CA 1
ATOM 5450 C C . THR A 1 777 ? -22.729 -35.099 61.091 1.00 92.19 777 THR A C 1
ATOM 5452 O O . THR A 1 777 ? -23.015 -35.891 61.989 1.00 92.19 777 THR A O 1
ATOM 5455 N N . ASN A 1 778 ? -22.297 -33.858 61.336 1.00 93.25 778 ASN A N 1
ATOM 5456 C CA . ASN A 1 778 ? -21.962 -33.307 62.661 1.00 93.25 778 ASN A CA 1
ATOM 5457 C C . ASN A 1 778 ? -20.905 -34.124 63.444 1.00 93.25 778 ASN A C 1
ATOM 5459 O O . ASN A 1 778 ? -20.894 -34.096 64.676 1.00 93.25 778 ASN A O 1
ATOM 5463 N N . ALA A 1 779 ? -20.064 -34.913 62.767 1.00 96.44 779 ALA A N 1
ATOM 5464 C CA . ALA A 1 779 ? -19.096 -35.784 63.430 1.00 96.44 779 ALA A CA 1
ATOM 5465 C C . ALA A 1 779 ? -17.772 -35.065 63.751 1.00 96.44 779 ALA A C 1
ATOM 5467 O O . ALA A 1 779 ? -17.322 -34.186 63.013 1.00 96.44 779 ALA A O 1
ATOM 5468 N N . ILE A 1 780 ? -17.102 -35.471 64.828 1.00 96.75 780 ILE A N 1
ATOM 5469 C CA . ILE A 1 780 ? -15.831 -34.905 65.298 1.00 96.75 780 ILE A CA 1
ATOM 5470 C C . ILE A 1 780 ? -14.794 -36.028 65.404 1.00 96.75 780 ILE A C 1
ATOM 5472 O O . ILE A 1 780 ? -14.955 -36.919 66.232 1.00 96.75 780 ILE A O 1
ATOM 5476 N N . ALA A 1 781 ? -13.718 -35.967 64.617 1.00 96.25 781 ALA A N 1
ATOM 5477 C CA . ALA A 1 781 ? -12.547 -36.838 64.735 1.00 96.25 781 ALA A CA 1
ATOM 5478 C C . ALA A 1 781 ? -11.302 -35.997 65.060 1.00 96.25 781 ALA A C 1
ATOM 5480 O O . ALA A 1 781 ? -10.926 -35.129 64.275 1.00 96.25 781 ALA A O 1
ATOM 5481 N N . ILE A 1 782 ? -10.669 -36.218 66.214 1.00 94.44 782 ILE A N 1
ATOM 5482 C CA . ILE A 1 782 ? -9.496 -35.447 66.659 1.00 94.44 782 ILE A CA 1
ATOM 5483 C C . ILE A 1 782 ? -8.429 -36.402 67.198 1.00 94.44 782 ILE A C 1
ATOM 5485 O O . ILE A 1 782 ? -8.646 -37.048 68.221 1.00 94.44 782 ILE A O 1
ATOM 5489 N N . GLY A 1 783 ? -7.264 -36.436 66.551 1.00 90.56 783 GLY A N 1
ATOM 5490 C CA . GLY A 1 783 ? -6.118 -37.266 66.935 1.00 90.56 783 GLY A CA 1
ATOM 5491 C C . GLY A 1 783 ? -5.814 -38.404 65.953 1.00 90.56 783 GLY A C 1
ATOM 5492 O O . GLY A 1 783 ? -6.573 -38.674 65.020 1.00 90.56 783 GLY A O 1
ATOM 5493 N N . LYS A 1 784 ? -4.644 -39.034 66.129 1.00 91.31 784 LYS A N 1
ATOM 5494 C CA . LYS A 1 784 ? -4.010 -39.897 65.119 1.00 91.31 784 LYS A CA 1
ATOM 5495 C C . LYS A 1 784 ? -4.892 -41.092 64.743 1.00 91.31 784 LYS A C 1
ATOM 5497 O O . LYS A 1 784 ? -5.128 -41.979 65.561 1.00 91.31 784 LYS A O 1
ATOM 5502 N N . GLY A 1 785 ? -5.358 -41.126 63.496 1.00 90.62 785 GLY A N 1
ATOM 5503 C CA . GLY A 1 785 ? -6.202 -42.202 62.969 1.00 90.62 785 GLY A CA 1
ATOM 5504 C C . GLY A 1 785 ? -7.603 -42.303 63.592 1.00 90.62 785 GLY A C 1
ATOM 5505 O O . GLY A 1 785 ? -8.249 -43.339 63.434 1.00 90.62 785 GLY A O 1
ATOM 5506 N N . ALA A 1 786 ? -8.081 -41.279 64.311 1.00 95.56 786 ALA A N 1
ATOM 5507 C CA . ALA A 1 786 ? -9.436 -41.265 64.865 1.00 95.56 786 ALA A CA 1
ATOM 5508 C C . ALA A 1 786 ? -10.491 -41.242 63.743 1.00 95.56 786 ALA A C 1
ATOM 5510 O O . ALA A 1 786 ? -10.364 -40.496 62.776 1.00 95.56 786 ALA A O 1
ATOM 5511 N N . GLN A 1 787 ? -11.556 -42.034 63.863 1.00 96.06 787 GLN A N 1
ATOM 5512 C CA . GLN A 1 787 ? -12.610 -42.172 62.860 1.00 96.06 787 GLN A CA 1
ATOM 5513 C C . GLN A 1 787 ? -13.996 -41.951 63.465 1.00 96.06 787 GLN A C 1
ATOM 5515 O O . GLN A 1 787 ? -14.460 -42.735 64.294 1.00 96.06 787 GLN A O 1
ATOM 5520 N N . ALA A 1 788 ? -14.686 -40.917 62.992 1.00 96.38 788 ALA A N 1
ATOM 5521 C CA . ALA A 1 788 ? -16.051 -40.578 63.380 1.00 96.38 788 ALA A CA 1
ATOM 5522 C C . ALA A 1 788 ? -16.971 -40.815 62.166 1.00 96.38 788 ALA A C 1
ATOM 5524 O O . ALA A 1 788 ? -17.198 -39.946 61.322 1.00 96.38 788 ALA A O 1
ATOM 5525 N N . ASN A 1 789 ? -17.397 -42.068 62.001 1.00 96.12 789 ASN A N 1
ATOM 5526 C CA . ASN A 1 789 ? -17.991 -42.604 60.773 1.00 96.12 789 ASN A CA 1
ATOM 5527 C C . ASN A 1 789 ? -19.515 -42.406 60.666 1.00 96.12 789 ASN A C 1
ATOM 5529 O O . ASN A 1 789 ? -20.076 -42.701 59.612 1.00 96.12 789 ASN A O 1
ATOM 5533 N N . ALA A 1 790 ? -20.196 -41.948 61.722 1.00 95.50 790 ALA A N 1
ATOM 5534 C CA . ALA A 1 790 ? -21.659 -41.863 61.764 1.00 95.50 790 ALA A CA 1
ATOM 5535 C C . ALA A 1 790 ? -22.186 -40.526 62.315 1.00 95.50 790 ALA A C 1
ATOM 5537 O O . ALA A 1 790 ? -21.446 -39.691 62.828 1.00 95.50 790 ALA A O 1
ATOM 5538 N N . GLU A 1 791 ? -23.488 -40.306 62.161 1.00 95.81 791 GLU A N 1
ATOM 5539 C CA . GLU A 1 791 ? -24.164 -39.051 62.504 1.00 95.81 791 GLU A CA 1
ATOM 5540 C C . GLU A 1 791 ? -23.998 -38.670 63.988 1.00 95.81 791 GLU A C 1
ATOM 5542 O O . GLU A 1 791 ? -24.235 -39.502 64.865 1.00 95.81 791 GLU A O 1
ATOM 5547 N N . ASN A 1 792 ? -23.642 -37.413 64.268 1.00 95.81 792 ASN A N 1
ATOM 5548 C CA . ASN A 1 792 ? -23.427 -36.855 65.609 1.00 95.81 792 ASN A CA 1
ATOM 5549 C C . ASN A 1 792 ? -22.411 -37.663 66.454 1.00 95.81 792 ASN A C 1
ATOM 5551 O O . ASN A 1 792 ? -22.652 -37.904 67.638 1.00 95.81 792 ASN A O 1
ATOM 5555 N N . THR A 1 793 ? -21.311 -38.137 65.851 1.00 97.31 793 THR A N 1
ATOM 5556 C CA . THR A 1 793 ? -20.285 -38.940 66.550 1.00 97.31 793 THR A CA 1
ATOM 5557 C C . THR A 1 793 ? -19.066 -38.148 67.007 1.00 97.31 793 THR A C 1
ATOM 5559 O O . THR A 1 793 ? -18.718 -37.131 66.416 1.00 97.31 793 THR A O 1
ATOM 5562 N N . ILE A 1 794 ? -18.397 -38.626 68.060 1.00 97.25 794 ILE A N 1
ATOM 5563 C CA . ILE A 1 794 ? -17.192 -38.008 68.632 1.00 97.25 794 ILE A CA 1
ATOM 5564 C C . ILE A 1 794 ? -16.103 -39.074 68.802 1.00 97.25 794 ILE A C 1
ATOM 5566 O O . ILE A 1 794 ? -16.288 -40.007 69.572 1.00 97.25 794 ILE A O 1
ATOM 5570 N N . ALA A 1 795 ? -14.958 -38.936 68.139 1.00 96.81 795 ALA A N 1
ATOM 5571 C CA . ALA A 1 795 ? -13.787 -39.800 68.283 1.00 96.81 795 ALA A CA 1
ATOM 5572 C C . ALA A 1 795 ? -12.560 -38.937 68.619 1.00 96.81 795 ALA A C 1
ATOM 5574 O O . ALA A 1 795 ? -12.051 -38.226 67.754 1.00 96.81 795 ALA A O 1
ATOM 5575 N N . ILE A 1 796 ? -12.098 -38.963 69.874 1.00 95.88 796 ILE A N 1
ATOM 5576 C CA . ILE A 1 796 ? -11.006 -38.101 70.363 1.00 95.88 796 ILE A CA 1
ATOM 5577 C C . ILE A 1 796 ? -9.886 -38.952 70.968 1.00 95.88 796 ILE A C 1
ATOM 5579 O O . ILE A 1 796 ? -10.123 -39.733 71.886 1.00 95.88 796 ILE A O 1
ATOM 5583 N N . GLY A 1 797 ? -8.664 -38.792 70.466 1.00 92.12 797 GLY A N 1
ATOM 5584 C CA . GLY A 1 797 ? -7.490 -39.582 70.838 1.00 92.12 797 GLY A CA 1
ATOM 5585 C C . GLY A 1 797 ? -6.948 -40.383 69.654 1.00 92.12 797 GLY A C 1
ATOM 5586 O O . GLY A 1 797 ? -7.066 -39.953 68.508 1.00 92.12 797 GLY A O 1
ATOM 5587 N N . THR A 1 798 ? -6.348 -41.539 69.917 1.00 93.19 798 THR A N 1
ATOM 5588 C CA . THR A 1 798 ? -5.657 -42.339 68.893 1.00 93.19 798 THR A CA 1
ATOM 5589 C C . THR A 1 798 ? -6.506 -43.541 68.482 1.00 93.19 798 THR A C 1
ATOM 5591 O O . THR A 1 798 ? -7.141 -44.175 69.319 1.00 93.19 798 THR A O 1
ATOM 5594 N N . GLY A 1 799 ? -6.571 -43.838 67.181 1.00 92.06 799 GLY A N 1
ATOM 5595 C CA . GLY A 1 799 ? -7.145 -45.073 66.622 1.00 92.06 799 GLY A CA 1
ATOM 5596 C C . GLY A 1 799 ? -8.626 -45.366 66.918 1.00 92.06 799 GLY A C 1
ATOM 5597 O O . GLY A 1 799 ? -9.100 -46.452 66.589 1.00 92.06 799 GLY A O 1
ATOM 5598 N N . ASN A 1 800 ? -9.367 -44.445 67.541 1.00 96.69 800 ASN A N 1
ATOM 5599 C CA . ASN A 1 800 ? -10.765 -44.657 67.924 1.00 96.69 800 ASN A CA 1
ATOM 5600 C C . ASN A 1 800 ? -11.679 -44.773 66.700 1.00 96.69 800 ASN A C 1
ATOM 5602 O O . ASN A 1 800 ? -11.592 -43.941 65.806 1.00 96.69 800 ASN A O 1
ATOM 5606 N N . ILE A 1 801 ? -12.606 -45.734 66.673 1.00 96.94 801 ILE A N 1
ATOM 5607 C CA . ILE A 1 801 ? -13.538 -45.948 65.554 1.00 96.94 801 ILE A CA 1
ATOM 5608 C C . ILE A 1 801 ? -14.981 -45.908 66.061 1.00 96.94 801 ILE A C 1
ATOM 5610 O O . ILE A 1 801 ? -15.486 -46.881 66.621 1.00 96.94 801 ILE A O 1
ATOM 5614 N N . VAL A 1 802 ? -15.673 -44.794 65.824 1.00 97.12 802 VAL A N 1
ATOM 5615 C CA . VAL A 1 802 ? -17.056 -44.556 66.262 1.00 97.12 802 VAL A CA 1
ATOM 5616 C C . VAL A 1 802 ? -17.985 -44.570 65.053 1.00 97.12 802 VAL A C 1
ATOM 5618 O O . VAL A 1 802 ? -17.903 -43.708 64.184 1.00 97.12 802 VAL A O 1
ATOM 5621 N N . SER A 1 803 ? -18.839 -45.589 64.966 1.00 96.62 803 SER A N 1
ATOM 5622 C CA . SER A 1 803 ? -19.668 -45.901 63.789 1.00 96.62 803 SER A CA 1
ATOM 5623 C C . SER A 1 803 ? -21.154 -46.138 64.103 1.00 96.62 803 SER A C 1
ATOM 5625 O O . SER A 1 803 ? -21.939 -46.306 63.174 1.00 96.62 803 SER A O 1
ATOM 5627 N N . GLY A 1 804 ? -21.561 -46.128 65.377 1.00 95.88 804 GLY A N 1
ATOM 5628 C CA . GLY A 1 804 ? -22.971 -45.976 65.761 1.00 95.88 804 GLY A CA 1
ATOM 5629 C C . GLY A 1 804 ? -23.360 -44.496 65.828 1.00 95.88 804 GLY A C 1
ATOM 5630 O O . GLY A 1 804 ? -22.514 -43.658 66.126 1.00 95.88 804 GLY A O 1
ATOM 5631 N N . LYS A 1 805 ? -24.617 -44.138 65.544 1.00 96.12 805 LYS A N 1
ATOM 5632 C CA . LYS A 1 805 ? -25.082 -42.736 65.607 1.00 96.12 805 LYS A CA 1
ATOM 5633 C C . LYS A 1 805 ? -25.078 -42.196 67.040 1.00 96.12 805 LYS A C 1
ATOM 5635 O O . LYS A 1 805 ? -25.227 -42.974 67.979 1.00 96.12 805 LYS A O 1
ATOM 5640 N N . ASN A 1 806 ? -24.954 -40.879 67.211 1.00 97.12 806 ASN A N 1
ATOM 5641 C CA . ASN A 1 806 ? -25.059 -40.176 68.501 1.00 97.12 806 ASN A CA 1
ATOM 5642 C C . ASN A 1 806 ? -24.126 -40.740 69.593 1.00 97.12 806 ASN A C 1
ATOM 5644 O O . ASN A 1 806 ? -24.495 -40.798 70.761 1.00 97.12 806 ASN A O 1
ATOM 5648 N N . SER A 1 807 ? -22.945 -41.216 69.195 1.00 97.94 807 SER A N 1
ATOM 5649 C CA . SER A 1 807 ? -22.050 -42.037 70.022 1.00 97.94 807 SER A CA 1
ATOM 5650 C C . SER A 1 807 ? -20.663 -41.413 70.170 1.00 97.94 807 SER A C 1
ATOM 5652 O O . SER A 1 807 ? -20.264 -40.584 69.350 1.00 97.94 807 SER A O 1
ATOM 5654 N N . GLY A 1 808 ? -19.900 -41.809 71.193 1.00 96.56 808 GLY A N 1
ATOM 5655 C CA . GLY A 1 808 ? -18.600 -41.197 71.485 1.00 96.56 808 GLY A CA 1
ATOM 5656 C C . GLY A 1 808 ? -17.515 -42.147 71.993 1.00 96.56 808 GLY A C 1
ATOM 5657 O O . GLY A 1 808 ? -17.797 -43.077 72.740 1.00 96.56 808 GLY A O 1
ATOM 5658 N N . ALA A 1 809 ? -16.263 -41.870 71.636 1.00 96.94 809 ALA A N 1
ATOM 5659 C CA . ALA A 1 809 ? -15.057 -42.503 72.161 1.00 96.94 809 ALA A CA 1
ATOM 5660 C C . ALA A 1 809 ? -14.009 -41.440 72.521 1.00 96.94 809 ALA A C 1
ATOM 5662 O O . ALA A 1 809 ? -13.688 -40.580 71.697 1.00 96.94 809 ALA A O 1
ATOM 5663 N N . ILE A 1 810 ? -13.456 -41.526 73.733 1.00 96.56 810 ILE A N 1
ATOM 5664 C CA . ILE A 1 810 ? -12.325 -40.706 74.186 1.00 96.56 810 ILE A CA 1
ATOM 5665 C C . ILE A 1 810 ? -11.274 -41.633 74.808 1.00 96.56 810 ILE A C 1
ATOM 5667 O O . ILE A 1 810 ? -11.533 -42.211 75.862 1.00 96.56 810 ILE A O 1
ATOM 5671 N N . GLY A 1 811 ? -10.110 -41.796 74.175 1.00 91.94 811 GLY A N 1
ATOM 5672 C CA . GLY A 1 811 ? -9.073 -42.740 74.627 1.00 91.94 811 GLY A CA 1
ATOM 5673 C C . GLY A 1 811 ? -8.148 -43.231 73.509 1.00 91.94 811 GLY A C 1
ATOM 5674 O O . GLY A 1 811 ? -7.975 -42.537 72.506 1.00 91.94 811 GLY A O 1
ATOM 5675 N N . ASP A 1 812 ? -7.551 -44.409 73.689 1.00 91.12 812 ASP A N 1
ATOM 5676 C CA . ASP A 1 812 ? -6.614 -45.026 72.735 1.00 91.12 812 ASP A CA 1
ATOM 5677 C C . ASP A 1 812 ? -6.557 -46.564 72.872 1.00 91.12 812 ASP A C 1
ATOM 5679 O O . ASP A 1 812 ? -6.213 -47.058 73.945 1.00 91.12 812 ASP A O 1
ATOM 5683 N N . PRO A 1 813 ? -6.832 -47.352 71.819 1.00 93.25 813 PRO A N 1
ATOM 5684 C CA . PRO A 1 813 ? -7.846 -47.156 70.793 1.00 93.25 813 PRO A CA 1
ATOM 5685 C C . PRO A 1 813 ? -9.143 -47.893 71.175 1.00 93.25 813 PRO A C 1
ATOM 5687 O O . PRO A 1 813 ? -9.125 -48.978 71.751 1.00 93.25 813 PRO A O 1
ATOM 5690 N N . THR A 1 814 ? -10.294 -47.325 70.833 1.00 93.56 814 THR A N 1
ATOM 5691 C CA . THR A 1 814 ? -11.622 -47.822 71.225 1.00 93.56 814 THR A CA 1
ATOM 5692 C C . THR A 1 814 ? -12.552 -47.918 70.010 1.00 93.56 814 THR A C 1
ATOM 5694 O O . THR A 1 814 ? -12.595 -47.014 69.178 1.00 93.56 814 THR A O 1
ATOM 5697 N N . VAL A 1 815 ? -13.367 -48.973 69.926 1.00 97.00 815 VAL A N 1
ATOM 5698 C CA . VAL A 1 815 ? -14.389 -49.159 68.881 1.00 97.00 815 VAL A CA 1
ATOM 5699 C C . VAL A 1 815 ? -15.790 -49.012 69.478 1.00 97.00 815 VAL A C 1
ATOM 5701 O O . VAL A 1 815 ? -16.153 -49.735 70.402 1.00 97.00 815 VAL A O 1
ATOM 5704 N N . VAL A 1 816 ? -16.612 -48.120 68.920 1.00 97.19 816 VAL A N 1
ATOM 5705 C CA . VAL A 1 816 ? -18.014 -47.913 69.322 1.00 97.19 816 VAL A CA 1
ATOM 5706 C C . VAL A 1 816 ? -18.917 -48.063 68.100 1.00 97.19 816 VAL A C 1
ATOM 5708 O O . VAL A 1 816 ? -18.859 -47.265 67.169 1.00 97.19 816 VAL A O 1
ATOM 5711 N N . SER A 1 817 ? -19.743 -49.105 68.076 1.00 96.75 817 SER A N 1
ATOM 5712 C CA . SER A 1 817 ? -20.637 -49.448 66.956 1.00 96.75 817 SER A CA 1
ATOM 5713 C C . SER A 1 817 ? -22.121 -49.517 67.332 1.00 96.75 817 SER A C 1
ATOM 5715 O O . SER A 1 817 ? -22.962 -49.447 66.438 1.00 96.75 817 SER A O 1
ATOM 5717 N N . GLY A 1 818 ? -22.456 -49.586 68.625 1.00 95.12 818 GLY A N 1
ATOM 5718 C CA . GLY A 1 818 ? -23.823 -49.347 69.100 1.00 95.12 818 GLY A CA 1
ATOM 5719 C C . GLY A 1 818 ? -24.210 -47.869 68.993 1.00 95.12 818 GLY A C 1
ATOM 5720 O O . GLY A 1 818 ? -23.340 -47.005 69.055 1.00 95.12 818 GLY A O 1
ATOM 5721 N N . ASN A 1 819 ? -25.499 -47.570 68.820 1.00 95.94 819 ASN A N 1
ATOM 5722 C CA . ASN A 1 819 ? -26.020 -46.200 68.737 1.00 95.94 819 ASN A CA 1
ATOM 5723 C C . ASN A 1 819 ? -26.274 -45.612 70.135 1.00 95.94 819 ASN A C 1
ATOM 5725 O O . ASN A 1 819 ? -26.590 -46.348 71.069 1.00 95.94 819 ASN A O 1
ATOM 5729 N N . SER A 1 820 ? -26.177 -44.288 70.280 1.00 97.12 820 SER A N 1
ATOM 5730 C CA . SER A 1 820 ? -26.263 -43.575 71.567 1.00 97.12 820 SER A CA 1
ATOM 5731 C C . SER A 1 820 ? -25.319 -44.134 72.646 1.00 97.12 820 SER A C 1
ATOM 5733 O O . SER A 1 820 ? -25.618 -44.079 73.839 1.00 97.12 820 SER A O 1
ATOM 5735 N N . ALA A 1 821 ? -24.195 -44.717 72.226 1.00 97.31 821 ALA A N 1
ATOM 5736 C CA . ALA A 1 821 ? -23.270 -45.447 73.079 1.00 97.31 821 ALA A CA 1
ATOM 5737 C C . ALA A 1 821 ? -21.974 -44.654 73.289 1.00 97.31 821 ALA A C 1
ATOM 5739 O O . ALA A 1 821 ? -21.504 -43.949 72.396 1.00 97.31 821 ALA A O 1
ATOM 5740 N N . TYR A 1 822 ? -21.376 -44.757 74.472 1.00 97.44 822 TYR A N 1
ATOM 5741 C CA . TYR A 1 822 ? -20.208 -43.954 74.836 1.00 97.44 822 TYR A CA 1
ATOM 5742 C C . TYR A 1 822 ? -19.114 -44.794 75.485 1.00 97.44 822 TYR A C 1
ATOM 5744 O O . TYR A 1 822 ? -19.387 -45.712 76.253 1.00 97.44 822 TYR A O 1
ATOM 5752 N N . SER A 1 823 ? -17.864 -44.451 75.192 1.00 96.88 823 SER A N 1
ATOM 5753 C CA . SER A 1 823 ? -16.671 -45.060 75.767 1.00 96.88 823 SER A CA 1
ATOM 5754 C C . SER A 1 823 ? -15.668 -43.990 76.184 1.00 96.88 823 SER A C 1
ATOM 5756 O O . SER A 1 823 ? -15.366 -43.076 75.412 1.00 96.88 823 SER A O 1
ATOM 5758 N N . ILE A 1 824 ? -15.127 -44.118 77.392 1.00 96.56 824 ILE A N 1
ATOM 5759 C CA . ILE A 1 824 ? -14.004 -43.320 77.880 1.00 96.56 824 ILE A CA 1
ATOM 5760 C C . ILE A 1 824 ? -12.949 -44.288 78.424 1.00 96.56 824 ILE A C 1
ATOM 5762 O O . ILE A 1 824 ? -13.202 -45.007 79.394 1.00 96.56 824 ILE A O 1
ATOM 5766 N N . GLY A 1 825 ? -11.784 -44.302 77.775 1.00 91.75 825 GLY A N 1
ATOM 5767 C CA . GLY A 1 825 ? -10.674 -45.221 78.019 1.00 91.75 825 GLY A CA 1
ATOM 5768 C C . GLY A 1 825 ? -10.316 -46.096 76.809 1.00 91.75 825 GLY A C 1
ATOM 5769 O O . GLY A 1 825 ? -10.663 -45.791 75.662 1.00 91.75 825 GLY A O 1
ATOM 5770 N N . ASN A 1 826 ? -9.561 -47.162 77.071 1.00 94.88 826 ASN A N 1
ATOM 5771 C CA . ASN A 1 826 ? -8.649 -47.780 76.104 1.00 94.88 826 ASN A CA 1
ATOM 5772 C C . ASN A 1 826 ? -9.049 -49.226 75.770 1.00 94.88 826 ASN A C 1
ATOM 5774 O O . ASN A 1 826 ? -9.605 -49.916 76.615 1.00 94.88 826 ASN A O 1
ATOM 5778 N N . ASN A 1 827 ? -8.764 -49.711 74.559 1.00 95.69 827 ASN A N 1
ATOM 5779 C CA . ASN A 1 827 ? -9.108 -51.066 74.084 1.00 95.69 827 ASN A CA 1
ATOM 5780 C C . ASN A 1 827 ? -10.610 -51.447 74.141 1.00 95.69 827 ASN A C 1
ATOM 5782 O O . ASN A 1 827 ? -10.959 -52.618 73.966 1.00 95.69 827 ASN A O 1
ATOM 5786 N N . ASN A 1 828 ? -11.528 -50.506 74.388 1.00 96.19 828 ASN A N 1
ATOM 5787 C CA . ASN A 1 828 ? -12.938 -50.839 74.610 1.00 96.19 828 ASN A CA 1
ATOM 5788 C C . ASN A 1 828 ? -13.652 -51.172 73.292 1.00 96.19 828 ASN A C 1
ATOM 5790 O O . ASN A 1 828 ? -13.453 -50.511 72.273 1.00 96.19 828 ASN A O 1
ATOM 5794 N N . ASN A 1 829 ? -14.561 -52.147 73.327 1.00 95.75 829 ASN A N 1
ATOM 5795 C CA . ASN A 1 829 ? -15.457 -52.488 72.224 1.00 95.75 829 ASN A CA 1
ATOM 5796 C C . ASN A 1 829 ? -16.918 -52.376 72.684 1.00 95.75 829 ASN A C 1
ATOM 5798 O O . ASN A 1 829 ? -17.428 -53.240 73.403 1.00 95.75 829 ASN A O 1
ATOM 5802 N N . VAL A 1 830 ? -17.582 -51.292 72.277 1.00 96.38 830 VAL A N 1
ATOM 5803 C CA . VAL A 1 830 ? -18.961 -50.950 72.645 1.00 96.38 830 VAL A CA 1
ATOM 5804 C C . VAL A 1 830 ? -19.878 -51.156 71.443 1.00 96.38 830 VAL A C 1
ATOM 5806 O O . VAL A 1 830 ? -20.035 -50.295 70.581 1.00 96.38 830 VAL A O 1
ATOM 5809 N N . SER A 1 831 ? -20.473 -52.341 71.371 1.00 95.44 831 SER A N 1
ATOM 5810 C CA . SER A 1 831 ? -21.261 -52.821 70.223 1.00 95.44 831 SER A CA 1
ATOM 5811 C C . SER A 1 831 ? -22.777 -52.793 70.444 1.00 95.44 831 SER A C 1
ATOM 5813 O O . SER A 1 831 ? -23.544 -53.054 69.521 1.00 95.44 831 SER A O 1
ATOM 5815 N N . ALA A 1 832 ? -23.218 -52.464 71.658 1.00 94.00 832 ALA A N 1
ATOM 5816 C CA . ALA A 1 832 ? -24.623 -52.397 72.034 1.00 94.00 832 ALA A CA 1
ATOM 5817 C C . ALA A 1 832 ? -25.142 -50.954 72.101 1.00 94.00 832 ALA A C 1
ATOM 5819 O O . ALA A 1 832 ? -24.434 -50.055 72.549 1.00 94.00 832 ALA A O 1
ATOM 5820 N N . ASP A 1 833 ? -26.388 -50.741 71.671 1.00 95.44 833 ASP A N 1
ATOM 5821 C CA . ASP A 1 833 ? -27.041 -49.431 71.763 1.00 95.44 833 ASP A CA 1
ATOM 5822 C C . ASP A 1 833 ? -27.261 -49.011 73.227 1.00 95.44 833 ASP A C 1
ATOM 5824 O O . ASP A 1 833 ? -27.519 -49.859 74.090 1.00 95.44 833 ASP A O 1
ATOM 5828 N N . ASN A 1 834 ? -27.199 -47.704 73.496 1.00 94.69 834 ASN A N 1
ATOM 5829 C CA . ASN A 1 834 ? -27.326 -47.095 74.827 1.00 94.69 834 ASN A CA 1
ATOM 5830 C C . ASN A 1 834 ? -26.342 -47.673 75.873 1.00 94.69 834 ASN A C 1
ATOM 5832 O O . ASN A 1 834 ? -26.639 -47.682 77.069 1.00 94.69 834 ASN A O 1
ATOM 5836 N N . ALA A 1 835 ? -25.194 -48.207 75.441 1.00 95.06 835 ALA A N 1
ATOM 5837 C CA . ALA A 1 835 ? -24.188 -48.776 76.333 1.00 95.06 835 ALA A CA 1
ATOM 5838 C C . ALA A 1 835 ? -23.079 -47.767 76.672 1.00 95.06 835 ALA A C 1
ATOM 5840 O O . ALA A 1 835 ? -22.589 -47.046 75.802 1.00 95.06 835 ALA A O 1
ATOM 5841 N N . TYR A 1 836 ? -22.656 -47.748 77.936 1.00 96.69 836 TYR A N 1
ATOM 5842 C CA . TYR A 1 836 ? -21.674 -46.800 78.468 1.00 96.69 836 TYR A CA 1
ATOM 5843 C C . TYR A 1 836 ? -20.482 -47.545 79.075 1.00 96.69 836 TYR A C 1
ATOM 5845 O O . TYR A 1 836 ? -20.648 -48.282 80.043 1.00 96.69 836 TYR A O 1
ATOM 5853 N N . ALA A 1 837 ? -19.284 -47.349 78.529 1.00 96.00 837 ALA A N 1
ATOM 58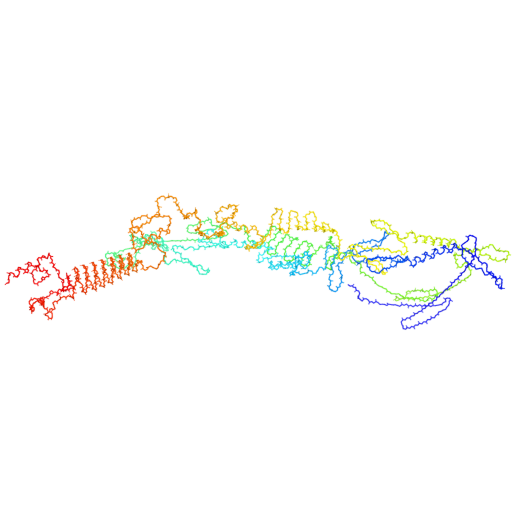54 C CA . ALA A 1 837 ? -18.030 -47.925 79.010 1.00 96.00 837 ALA A CA 1
ATOM 5855 C C . ALA A 1 837 ? -17.128 -46.841 79.622 1.00 96.00 837 ALA A C 1
ATOM 5857 O O . ALA A 1 837 ? -16.836 -45.832 78.982 1.00 96.00 837 ALA A O 1
ATOM 5858 N N . LEU A 1 838 ? -16.672 -47.052 80.857 1.00 96.44 838 LEU A N 1
ATOM 5859 C CA . LEU A 1 838 ? -15.739 -46.166 81.554 1.00 96.44 838 LEU A CA 1
ATOM 5860 C C . LEU A 1 838 ? -14.657 -47.014 82.231 1.00 96.44 838 LEU A C 1
ATOM 5862 O O . LEU A 1 838 ? -14.866 -47.553 83.319 1.00 96.44 838 LEU A O 1
ATOM 5866 N N . GLY A 1 839 ? -13.516 -47.164 81.562 1.00 91.44 839 GLY A N 1
ATOM 5867 C CA . GLY A 1 839 ? -12.462 -48.118 81.913 1.00 91.44 839 GLY A CA 1
ATOM 5868 C C . GLY A 1 839 ? -11.686 -48.567 80.675 1.00 91.44 839 GLY A C 1
ATOM 5869 O O . GLY A 1 839 ? -11.769 -47.914 79.636 1.00 91.44 839 GLY A O 1
ATOM 5870 N N . SER A 1 840 ? -10.962 -49.679 80.782 1.00 94.06 840 SER A N 1
ATOM 5871 C CA . SER A 1 840 ? -10.185 -50.259 79.677 1.00 94.06 840 SER A CA 1
ATOM 5872 C C . SER A 1 840 ? -10.564 -51.715 79.415 1.00 94.06 840 SER A C 1
ATOM 5874 O O . SER A 1 840 ? -11.105 -52.377 80.300 1.00 94.06 840 SER A O 1
ATOM 5876 N N . ASP A 1 841 ? -10.298 -52.211 78.204 1.00 94.56 841 ASP A N 1
ATOM 5877 C CA . ASP A 1 841 ? -10.523 -53.603 77.779 1.00 94.56 841 ASP A CA 1
ATOM 5878 C C . ASP A 1 841 ? -11.977 -54.103 78.012 1.00 94.56 841 ASP A C 1
ATOM 5880 O O . ASP A 1 841 ? -12.259 -55.299 78.168 1.00 94.56 841 ASP A O 1
ATOM 5884 N N . ILE A 1 842 ? -12.937 -53.167 78.023 1.00 94.69 842 ILE A N 1
ATOM 5885 C CA . ILE A 1 842 ? -14.373 -53.412 78.205 1.00 94.69 842 ILE A CA 1
ATOM 5886 C C . ILE A 1 842 ? -14.978 -53.979 76.920 1.00 94.69 842 ILE A C 1
ATOM 5888 O O . ILE A 1 842 ? -14.801 -53.428 75.833 1.00 94.69 842 ILE A O 1
ATOM 5892 N N . LYS A 1 843 ? -15.806 -55.023 77.050 1.00 92.56 843 LYS A N 1
ATOM 5893 C CA . LYS A 1 843 ? -16.601 -55.575 75.941 1.00 92.56 843 LYS A CA 1
ATOM 5894 C C . LYS A 1 843 ? -18.097 -55.377 76.188 1.00 92.56 843 LYS A C 1
ATOM 5896 O O . LYS A 1 843 ? -18.794 -56.271 76.672 1.00 92.56 843 LYS A O 1
ATOM 5901 N N . ALA A 1 844 ? -18.595 -54.197 75.833 1.00 93.38 844 ALA A N 1
ATOM 5902 C CA . ALA A 1 844 ? -19.988 -53.827 76.028 1.00 93.38 844 ALA A CA 1
ATOM 5903 C C . ALA A 1 844 ? -20.876 -54.358 74.888 1.00 93.38 844 ALA A C 1
ATOM 5905 O O . ALA A 1 844 ? -20.807 -53.906 73.742 1.00 93.38 844 ALA A O 1
ATOM 5906 N N . THR A 1 845 ? -21.694 -55.362 75.218 1.00 92.19 845 THR A N 1
ATOM 5907 C CA . THR A 1 845 ? -22.515 -56.158 74.275 1.00 92.19 845 THR A CA 1
ATOM 5908 C C . THR A 1 845 ? -23.989 -56.282 74.685 1.00 92.19 845 THR A C 1
ATOM 5910 O O . THR A 1 845 ? -24.826 -56.677 73.876 1.00 92.19 845 THR A O 1
ATOM 5913 N N . VAL A 1 846 ? -24.332 -55.882 75.911 1.00 90.06 846 VAL A N 1
ATOM 5914 C CA . VAL A 1 846 ? -25.708 -55.743 76.418 1.00 90.06 846 VAL A CA 1
ATOM 5915 C C . VAL A 1 846 ? -26.150 -54.280 76.303 1.00 90.06 846 VAL A C 1
ATOM 5917 O O . VAL A 1 846 ? -25.372 -53.386 76.640 1.00 90.06 846 VAL A O 1
ATOM 5920 N N . LYS A 1 847 ? -27.378 -54.043 75.817 1.00 91.69 847 LYS A N 1
ATOM 5921 C CA . LYS A 1 847 ? -27.964 -52.702 75.614 1.00 91.69 847 LYS A CA 1
ATOM 5922 C C . LYS A 1 847 ? -28.354 -52.031 76.932 1.00 91.69 847 LYS A C 1
ATOM 5924 O O . LYS A 1 847 ? -28.447 -52.710 77.954 1.00 91.69 847 LYS A O 1
ATOM 5929 N N . ASP A 1 848 ? -28.564 -50.713 76.897 1.00 90.62 848 ASP A N 1
ATOM 5930 C CA . ASP A 1 848 ? -29.021 -49.897 78.041 1.00 90.62 848 ASP A CA 1
ATOM 5931 C C . ASP A 1 848 ? -28.167 -50.100 79.326 1.00 90.62 848 ASP A C 1
ATOM 5933 O O . ASP A 1 848 ? -28.669 -50.004 80.446 1.00 90.62 848 ASP A O 1
ATOM 5937 N N . SER A 1 849 ? -26.885 -50.463 79.175 1.00 92.75 849 SER A N 1
ATOM 5938 C CA . SER A 1 849 ? -26.031 -51.015 80.244 1.00 92.75 849 SER A CA 1
ATOM 5939 C C . SER A 1 849 ? -24.749 -50.208 80.458 1.00 92.75 849 SER A C 1
ATOM 5941 O O . SER A 1 849 ? -24.182 -49.654 79.517 1.00 92.75 849 SER A O 1
ATOM 5943 N N . VAL A 1 850 ? -24.250 -50.194 81.695 1.00 94.38 850 VAL A N 1
ATOM 5944 C CA . VAL A 1 850 ? -23.064 -49.429 82.110 1.00 94.38 850 VAL A CA 1
ATOM 5945 C C . VAL A 1 850 ? -21.957 -50.377 82.578 1.00 94.38 850 VAL A C 1
ATOM 5947 O O . VAL A 1 850 ? -22.201 -51.291 83.361 1.00 94.38 850 VAL A O 1
ATOM 5950 N N . TYR A 1 851 ? -20.734 -50.149 82.111 1.00 95.19 851 TYR A N 1
ATOM 5951 C CA . TYR A 1 851 ? -19.557 -50.982 82.337 1.00 95.19 851 TYR A CA 1
ATOM 5952 C C . TYR A 1 851 ? -18.472 -50.117 82.980 1.00 95.19 851 TYR A C 1
ATOM 5954 O O . TYR A 1 851 ? -18.018 -49.143 82.377 1.00 95.19 851 TYR A O 1
ATOM 5962 N N . LEU A 1 852 ? -18.094 -50.443 84.218 1.00 94.94 852 LEU A N 1
ATOM 5963 C CA . LEU A 1 852 ? -17.247 -49.601 85.064 1.00 94.94 852 LEU A CA 1
ATOM 5964 C C . LEU A 1 852 ? -15.961 -50.327 85.487 1.00 94.94 852 LEU A C 1
ATOM 5966 O O . LEU A 1 852 ? -15.996 -51.338 86.194 1.00 94.94 852 LEU A O 1
ATOM 5970 N N . GLY A 1 853 ? -14.823 -49.745 85.121 1.00 88.69 853 GLY A N 1
ATOM 5971 C CA . GLY A 1 853 ? -13.486 -50.239 85.439 1.00 88.69 853 GLY A CA 1
ATOM 5972 C C . GLY A 1 853 ? -12.899 -51.184 84.388 1.00 88.69 853 GLY A C 1
ATOM 5973 O O . GLY A 1 853 ? -13.560 -51.596 83.438 1.00 88.69 853 GLY A O 1
ATOM 5974 N N . ASP A 1 854 ? -11.622 -51.507 84.580 1.00 92.50 854 ASP A N 1
ATOM 5975 C CA . ASP A 1 854 ? -10.842 -52.396 83.714 1.00 92.50 854 ASP A CA 1
ATOM 5976 C C . ASP A 1 854 ? -11.515 -53.765 83.497 1.00 92.50 854 ASP A C 1
ATOM 5978 O O . ASP A 1 854 ? -12.157 -54.306 84.407 1.00 92.50 854 ASP A O 1
ATOM 5982 N N . ARG A 1 855 ? -11.414 -54.297 82.275 1.00 93.00 855 ARG A N 1
ATOM 5983 C CA . ARG A 1 855 ? -11.974 -55.581 81.817 1.00 93.00 855 ARG A CA 1
ATOM 5984 C C . ARG A 1 855 ? -13.459 -55.809 82.147 1.00 93.00 855 ARG A C 1
ATOM 5986 O O . ARG A 1 855 ? -13.913 -56.953 82.123 1.00 93.00 855 ARG A O 1
ATOM 5993 N N . ALA A 1 856 ? -14.241 -54.765 82.447 1.00 92.19 856 ALA A N 1
ATOM 5994 C CA . ALA A 1 856 ? -15.629 -54.925 82.878 1.00 92.19 856 ALA A CA 1
ATOM 5995 C C . ALA A 1 856 ? -16.513 -55.498 81.754 1.00 92.19 856 ALA A C 1
ATOM 5997 O O . ALA A 1 856 ? -16.505 -55.017 80.619 1.00 92.19 856 ALA A O 1
ATOM 5998 N N . GLN A 1 857 ? -17.278 -56.547 82.063 1.00 89.94 857 GLN A N 1
ATOM 5999 C CA . GLN A 1 857 ? -18.091 -57.308 81.109 1.00 89.94 857 GLN A CA 1
ATOM 6000 C C . GLN A 1 857 ? -19.377 -57.831 81.772 1.00 89.94 857 GLN A C 1
ATOM 6002 O O . GLN A 1 857 ? -19.504 -57.904 82.995 1.00 89.94 857 GLN A O 1
ATOM 6007 N N . THR A 1 858 ? -20.361 -58.183 80.947 1.00 85.50 858 THR A N 1
ATOM 6008 C CA . THR A 1 858 ? -21.554 -58.944 81.339 1.00 85.50 858 THR A CA 1
ATOM 6009 C C . THR A 1 858 ? -22.024 -59.769 80.142 1.00 85.50 858 THR A C 1
ATOM 6011 O O . THR A 1 858 ? -21.854 -59.351 78.998 1.00 85.50 858 THR A O 1
ATOM 6014 N N . GLN A 1 859 ? -22.613 -60.936 80.408 1.00 72.94 859 GLN A N 1
ATOM 6015 C CA . GLN A 1 859 ? -23.125 -61.854 79.386 1.00 72.94 859 GLN A CA 1
ATOM 6016 C C . GLN A 1 859 ? -24.628 -61.665 79.102 1.00 72.94 859 GLN A C 1
ATOM 6018 O O . GLN A 1 859 ? -25.172 -62.323 78.218 1.00 72.94 859 GLN A O 1
ATOM 6023 N N . GLY A 1 860 ? -25.322 -60.791 79.842 1.00 74.19 860 GLY A N 1
ATOM 6024 C CA . GLY A 1 860 ? -26.750 -60.542 79.646 1.00 74.19 860 GLY A CA 1
ATOM 6025 C C . GLY A 1 860 ? -27.413 -59.742 80.767 1.00 74.19 860 GLY A C 1
ATOM 6026 O O . GLY A 1 860 ? -26.765 -59.280 81.705 1.00 74.19 860 GLY A O 1
ATOM 6027 N N . ILE A 1 861 ? -28.735 -59.600 80.664 1.00 73.12 861 ILE A N 1
ATOM 6028 C CA . ILE A 1 861 ? -29.588 -59.054 81.725 1.00 73.12 861 ILE A CA 1
ATOM 6029 C C . ILE A 1 861 ? -30.205 -60.232 82.477 1.00 73.12 861 ILE A C 1
ATOM 6031 O O . ILE A 1 861 ? -30.987 -60.993 81.906 1.00 73.12 861 ILE A O 1
ATOM 6035 N N . HIS A 1 862 ? -29.886 -60.384 83.760 1.00 70.12 862 HIS A N 1
ATOM 6036 C CA . HIS A 1 862 ? -30.561 -61.367 84.604 1.00 70.12 862 HIS A CA 1
ATOM 6037 C C . HIS A 1 862 ? -31.913 -60.804 85.048 1.00 70.12 862 HIS A C 1
ATOM 6039 O O . HIS A 1 862 ? -31.966 -59.852 85.824 1.00 70.12 862 HIS A O 1
ATOM 6045 N N . THR A 1 863 ? -33.001 -61.400 84.559 1.00 59.28 863 THR A N 1
ATOM 6046 C CA . THR A 1 863 ? -34.373 -61.104 84.990 1.00 59.28 863 THR A CA 1
ATOM 6047 C C . THR A 1 863 ? -35.014 -62.372 85.541 1.00 59.28 863 THR A C 1
ATOM 6049 O O . THR A 1 863 ? -34.891 -63.442 84.949 1.00 59.28 863 THR A O 1
ATOM 6052 N N . ALA A 1 864 ? -35.694 -62.260 86.683 1.00 56.38 864 ALA A N 1
ATOM 6053 C CA . ALA A 1 864 ? -36.494 -63.350 87.227 1.00 56.38 864 ALA A CA 1
ATOM 6054 C C . ALA A 1 864 ? -37.791 -63.471 86.412 1.00 56.38 864 ALA A C 1
ATOM 6056 O O . ALA A 1 864 ? -38.690 -62.633 86.530 1.00 56.38 864 ALA A O 1
ATOM 6057 N N . ASP A 1 865 ? -37.887 -64.492 85.558 1.00 48.00 865 ASP A N 1
ATOM 6058 C CA . ASP A 1 865 ? -39.095 -64.755 84.777 1.00 48.00 865 ASP A CA 1
ATOM 6059 C C . ASP A 1 865 ? -40.191 -65.336 85.684 1.00 48.00 865 ASP A C 1
ATOM 6061 O O . ASP A 1 865 ? -40.316 -66.551 85.875 1.00 48.00 865 ASP A O 1
ATOM 6065 N N . ALA A 1 866 ? -41.012 -64.437 86.229 1.00 51.69 866 ALA A N 1
ATOM 6066 C CA . ALA A 1 866 ? -42.142 -64.762 87.093 1.00 51.69 866 ALA A CA 1
ATOM 6067 C C . ALA A 1 866 ? -43.232 -65.619 86.411 1.00 51.69 866 ALA A C 1
ATOM 6069 O O . ALA A 1 866 ? -44.080 -66.173 87.111 1.00 51.69 866 ALA A O 1
ATOM 6070 N N . ALA A 1 867 ? -43.219 -65.760 85.077 1.00 50.12 867 ALA A N 1
ATOM 6071 C CA . ALA A 1 867 ? -44.117 -66.653 84.342 1.00 50.12 867 ALA A CA 1
ATOM 6072 C C . ALA A 1 867 ? -43.529 -68.064 84.137 1.00 50.12 867 ALA A C 1
ATOM 6074 O O . ALA A 1 867 ? -44.295 -69.014 83.966 1.00 50.12 867 ALA A O 1
ATOM 6075 N N . LYS A 1 868 ? -42.197 -68.229 84.198 1.00 48.34 868 LYS A N 1
ATOM 6076 C CA . LYS A 1 868 ? -41.526 -69.547 84.223 1.00 48.34 868 LYS A CA 1
ATOM 6077 C C . LYS A 1 868 ? -41.214 -70.062 85.633 1.00 48.34 868 LYS A C 1
ATOM 6079 O O . LYS A 1 868 ? -41.046 -71.265 85.807 1.00 48.34 868 LYS A O 1
ATOM 6084 N N . GLY A 1 869 ? -41.175 -69.183 86.636 1.00 51.00 869 GLY A N 1
ATOM 6085 C CA . GLY A 1 869 ? -40.824 -69.537 88.017 1.00 51.00 869 GLY A CA 1
ATOM 6086 C C . GLY A 1 869 ? -39.316 -69.560 88.291 1.00 51.00 869 GLY A C 1
ATOM 6087 O O . GLY A 1 869 ? -38.885 -70.191 89.254 1.00 51.00 869 GLY A O 1
ATOM 6088 N N . GLU A 1 870 ? -38.528 -68.876 87.458 1.00 46.38 870 GLU A N 1
ATOM 6089 C CA . GLU A 1 870 ? -37.084 -68.690 87.634 1.00 46.38 870 GLU A CA 1
ATOM 6090 C C . GLU A 1 870 ? -36.820 -67.775 88.847 1.00 46.38 870 GLU A C 1
ATOM 6092 O O . GLU A 1 870 ? -37.074 -66.570 88.793 1.00 46.38 870 GLU A O 1
ATOM 6097 N N . ALA A 1 871 ? -36.316 -68.341 89.947 1.00 53.78 871 ALA A N 1
ATOM 6098 C CA . ALA A 1 871 ? -35.874 -67.604 91.134 1.00 53.78 871 ALA A CA 1
ATOM 6099 C C . ALA A 1 871 ? -34.337 -67.532 91.186 1.00 53.78 871 ALA A C 1
ATOM 6101 O O . ALA A 1 871 ? -33.653 -68.456 90.733 1.00 53.78 871 ALA A O 1
ATOM 6102 N N . TYR A 1 872 ? -33.780 -66.460 91.765 1.00 55.59 872 TYR A N 1
ATOM 6103 C CA . TYR A 1 872 ? -32.327 -66.294 91.907 1.00 55.59 872 TYR A CA 1
ATOM 6104 C C . TYR A 1 872 ? -31.732 -67.438 92.740 1.00 55.59 872 TYR A C 1
ATOM 6106 O O . TYR A 1 872 ? -31.851 -67.476 93.962 1.00 55.59 872 TYR A O 1
ATOM 6114 N N . THR A 1 873 ? -31.100 -68.395 92.061 1.00 47.16 873 THR A N 1
ATOM 6115 C CA . THR A 1 873 ? -30.693 -69.659 92.679 1.00 47.16 873 THR A CA 1
ATOM 6116 C C . THR A 1 873 ? -29.299 -69.533 93.288 1.00 47.16 873 THR A C 1
ATOM 6118 O O . THR A 1 873 ? -28.296 -69.559 92.576 1.00 47.16 873 THR A O 1
ATOM 6121 N N . TYR A 1 874 ? -29.228 -69.446 94.617 1.00 43.19 874 TYR A N 1
ATOM 6122 C CA . TYR A 1 874 ? -27.981 -69.528 95.380 1.00 43.19 874 TYR A CA 1
ATOM 6123 C C . TYR A 1 874 ? -27.995 -70.783 96.263 1.00 43.19 874 TYR A C 1
ATOM 6125 O O . TYR A 1 874 ? -28.994 -71.090 96.908 1.00 43.19 874 TYR A O 1
ATOM 6133 N N . GLY A 1 875 ? -26.907 -71.559 96.260 1.00 43.75 875 GLY A N 1
ATOM 6134 C CA . GLY A 1 875 ? -26.786 -72.773 97.083 1.00 43.75 875 GLY A CA 1
ATOM 6135 C C . GLY A 1 875 ? -27.710 -73.949 96.714 1.00 43.75 875 GLY A C 1
ATOM 6136 O O . GLY A 1 875 ? -27.765 -74.921 97.459 1.00 43.75 875 GLY A O 1
ATOM 6137 N N . GLY A 1 876 ? -28.425 -73.893 95.583 1.00 47.94 876 GLY A N 1
ATOM 6138 C CA . GLY A 1 876 ? -29.289 -74.984 95.107 1.00 47.94 876 GLY A CA 1
ATOM 6139 C C . GLY A 1 876 ? -30.678 -75.063 95.753 1.00 47.94 876 GLY A C 1
ATOM 6140 O O . GLY A 1 876 ? -31.412 -76.011 95.482 1.00 47.94 876 GLY A O 1
ATOM 6141 N N . LEU A 1 877 ? -31.060 -74.076 96.571 1.00 42.12 877 LEU A N 1
ATOM 6142 C CA . LEU A 1 877 ? -32.418 -73.933 97.101 1.00 42.12 877 LEU A CA 1
ATOM 6143 C C . LEU A 1 877 ? -33.220 -72.954 96.232 1.00 42.12 877 LEU A C 1
ATOM 6145 O O . LEU A 1 877 ? -32.842 -71.797 96.066 1.00 42.12 877 LEU A O 1
ATOM 6149 N N . ASN A 1 878 ? -34.342 -73.423 95.687 1.00 42.50 878 ASN A N 1
ATOM 6150 C CA . ASN A 1 878 ? -35.260 -72.649 94.853 1.00 42.50 878 ASN A CA 1
ATOM 6151 C C . ASN A 1 878 ? -36.446 -72.121 95.676 1.00 42.50 878 ASN A C 1
ATOM 6153 O O . ASN A 1 878 ? -37.587 -72.562 95.513 1.00 42.50 878 ASN A O 1
ATOM 6157 N N . ASP A 1 879 ? -36.175 -71.179 96.583 1.00 44.78 879 ASP A N 1
ATOM 6158 C CA . ASP A 1 879 ? -37.222 -70.579 97.411 1.00 44.78 879 ASP A CA 1
ATOM 6159 C C . ASP A 1 879 ? -38.142 -69.653 96.592 1.00 44.78 879 ASP A C 1
ATOM 6161 O O . ASP A 1 879 ? -37.728 -68.625 96.053 1.00 44.78 879 ASP A O 1
ATOM 6165 N N . LYS A 1 880 ? -39.433 -70.001 96.556 1.00 47.00 880 LYS A N 1
ATOM 6166 C CA . LYS A 1 880 ? -40.493 -69.198 95.929 1.00 47.00 880 LYS A CA 1
ATOM 6167 C C . LYS A 1 880 ? -40.737 -67.857 96.630 1.00 47.00 880 LYS A C 1
ATOM 6169 O O . LYS A 1 880 ? -41.372 -66.995 96.028 1.00 47.00 880 LYS A O 1
ATOM 6174 N N . ALA A 1 881 ? -40.269 -67.672 97.866 1.00 48.72 881 ALA A N 1
ATOM 6175 C CA . ALA A 1 881 ? -40.364 -66.404 98.586 1.00 48.72 881 ALA A CA 1
ATOM 6176 C C . ALA A 1 881 ? -39.282 -65.381 98.180 1.00 48.72 881 ALA A C 1
ATOM 6178 O O . ALA A 1 881 ? -39.465 -64.192 98.432 1.00 48.72 881 ALA A O 1
ATOM 6179 N N . VAL A 1 882 ? -38.200 -65.806 97.509 1.00 51.97 882 VAL A N 1
ATOM 6180 C CA . VAL A 1 882 ? -37.111 -64.926 97.021 1.00 51.97 882 VAL A CA 1
ATOM 6181 C C . VAL A 1 882 ? -37.242 -64.657 95.507 1.00 51.97 882 VAL A C 1
ATOM 6183 O O . VAL A 1 882 ? -36.277 -64.380 94.795 1.00 51.97 882 VAL A O 1
ATOM 6186 N N . ALA A 1 883 ? -38.474 -64.714 94.999 1.00 45.69 883 ALA A N 1
ATOM 6187 C CA . ALA A 1 883 ? -38.851 -64.207 93.685 1.00 45.69 883 ALA A CA 1
ATOM 6188 C C . ALA A 1 883 ? -39.681 -62.924 93.845 1.00 45.69 883 ALA A C 1
ATOM 6190 O O . ALA A 1 883 ? -40.556 -62.843 94.709 1.00 45.69 883 ALA A O 1
ATOM 6191 N N . GLY A 1 884 ? -39.435 -61.928 92.987 1.00 52.09 884 GLY A N 1
ATOM 6192 C CA . GLY A 1 884 ? -40.240 -60.706 92.942 1.00 52.09 884 GLY A CA 1
ATOM 6193 C C . GLY A 1 884 ? -41.727 -61.037 92.772 1.00 52.09 884 GLY A C 1
ATOM 6194 O O . GLY A 1 884 ? -42.093 -61.827 91.903 1.00 52.09 884 GLY A O 1
ATOM 6195 N N . LYS A 1 885 ? -42.567 -60.459 93.639 1.00 44.94 885 LYS A N 1
ATOM 6196 C CA . LYS A 1 885 ? -43.979 -60.813 93.856 1.00 44.94 885 LYS A CA 1
ATOM 6197 C C . LYS A 1 885 ? -44.757 -61.103 92.564 1.00 44.94 885 LYS A C 1
ATOM 6199 O O . LYS A 1 885 ? -45.187 -60.189 91.862 1.00 44.94 885 LYS A O 1
ATOM 6204 N N . ALA A 1 886 ? -45.041 -62.382 92.319 1.00 41.88 886 ALA A N 1
ATOM 6205 C CA . ALA A 1 886 ? -45.971 -62.793 91.274 1.00 41.88 886 ALA A CA 1
ATOM 6206 C C . ALA A 1 886 ? -47.356 -62.163 91.528 1.00 41.88 886 ALA A C 1
ATOM 6208 O O . ALA A 1 886 ? -47.983 -62.414 92.558 1.00 41.88 886 ALA A O 1
ATOM 6209 N N . GLY A 1 887 ? -47.825 -61.329 90.595 1.00 48.00 887 GLY A N 1
ATOM 6210 C CA . GLY A 1 887 ? -49.131 -60.666 90.683 1.00 48.00 887 GLY A CA 1
ATOM 6211 C C . GLY A 1 887 ? -49.155 -59.302 91.388 1.00 48.00 887 GLY A C 1
ATOM 6212 O O . GLY A 1 887 ? -50.214 -58.896 91.868 1.00 48.00 887 GLY A O 1
ATOM 6213 N N . SER A 1 888 ? -48.043 -58.562 91.465 1.00 42.88 888 SER A N 1
ATOM 6214 C CA . SER A 1 888 ? -48.125 -57.109 91.684 1.00 42.88 888 SER A CA 1
ATOM 6215 C C . SER A 1 888 ? -48.687 -56.397 90.440 1.00 42.88 888 SER A C 1
ATOM 6217 O O . SER A 1 888 ? -48.373 -56.747 89.306 1.00 42.88 888 SER A O 1
ATOM 6219 N N . ALA A 1 889 ? -49.535 -55.384 90.654 1.00 41.62 889 ALA A N 1
ATOM 6220 C CA . ALA A 1 889 ? -50.043 -54.507 89.589 1.00 41.62 889 ALA A CA 1
ATOM 6221 C C . ALA A 1 889 ? -49.133 -53.288 89.327 1.00 41.62 889 ALA A C 1
ATOM 6223 O O . ALA A 1 889 ? -49.383 -52.513 88.407 1.00 41.62 889 ALA A O 1
ATOM 6224 N N . ALA A 1 890 ? -48.063 -53.127 90.113 1.00 45.03 890 ALA A N 1
ATOM 6225 C CA . ALA A 1 890 ? -46.916 -52.334 89.696 1.00 45.03 890 ALA A CA 1
ATOM 6226 C C . ALA A 1 890 ? -46.282 -53.050 88.497 1.00 45.03 890 ALA A C 1
ATOM 6228 O O . ALA A 1 890 ? -45.891 -54.211 88.620 1.00 45.03 890 ALA A O 1
ATOM 6229 N N . ALA A 1 891 ? -46.231 -52.387 87.338 1.00 42.56 891 ALA A N 1
ATOM 6230 C CA . ALA A 1 891 ? -45.678 -52.972 86.122 1.00 42.56 891 ALA A CA 1
ATOM 6231 C C . ALA A 1 891 ? -44.267 -53.509 86.402 1.00 42.56 891 ALA A C 1
ATOM 6233 O O . ALA A 1 891 ? -43.426 -52.761 86.902 1.00 42.56 891 ALA A O 1
ATOM 6234 N N . ALA A 1 892 ? -44.037 -54.799 86.118 1.00 48.31 892 ALA A N 1
ATOM 6235 C CA . ALA A 1 892 ? -42.792 -55.492 86.448 1.00 48.31 892 ALA A CA 1
ATOM 6236 C C . ALA A 1 892 ? -41.595 -54.666 85.961 1.00 48.31 892 ALA A C 1
ATOM 6238 O O . ALA A 1 892 ? -41.451 -54.434 84.759 1.00 48.31 892 ALA A O 1
ATOM 6239 N N . ASN A 1 893 ? -40.819 -54.145 86.917 1.00 52.88 893 ASN A N 1
ATOM 6240 C CA . ASN A 1 893 ? -39.999 -52.961 86.687 1.00 52.88 893 ASN A CA 1
ATOM 6241 C C . ASN A 1 893 ? -38.955 -53.269 85.604 1.00 52.88 893 ASN A C 1
ATOM 6243 O O . ASN A 1 893 ? -38.115 -54.151 85.790 1.00 52.88 893 ASN A O 1
ATOM 6247 N N . LYS A 1 894 ? -39.079 -52.630 84.432 1.00 59.62 894 LYS A N 1
ATOM 6248 C CA . LYS A 1 894 ? -38.404 -53.078 83.205 1.00 59.62 894 LYS A CA 1
ATOM 6249 C C . LYS A 1 894 ? -36.894 -52.885 83.344 1.00 59.62 894 LYS A C 1
ATOM 6251 O O . LYS A 1 894 ? -36.384 -51.803 83.063 1.00 59.62 894 LYS A O 1
ATOM 6256 N N . VAL A 1 895 ? -36.186 -53.953 83.711 1.00 69.25 895 VAL A N 1
ATOM 6257 C CA . VAL A 1 895 ? -34.720 -54.002 83.734 1.00 69.25 895 VAL A CA 1
ATOM 6258 C C . VAL A 1 895 ? -34.220 -53.832 82.297 1.00 69.25 895 VAL A C 1
ATOM 6260 O O . VAL A 1 895 ? -34.224 -54.776 81.510 1.00 69.25 895 VAL A O 1
ATOM 6263 N N . ALA A 1 896 ? -33.892 -52.593 81.925 1.00 72.75 896 ALA A N 1
ATOM 6264 C CA . ALA A 1 896 ? -33.508 -52.237 80.561 1.00 72.75 896 ALA A CA 1
ATOM 6265 C C . ALA A 1 896 ? -32.103 -52.752 80.216 1.00 72.75 896 ALA A C 1
ATOM 6267 O O . ALA A 1 896 ? -31.893 -53.266 79.122 1.00 72.75 896 ALA A O 1
ATOM 6268 N N . GLY A 1 897 ? -31.191 -52.678 81.186 1.00 83.00 897 GLY A N 1
ATOM 6269 C CA . GLY A 1 897 ? -29.814 -53.149 81.122 1.00 83.00 897 GLY A CA 1
ATOM 6270 C C . GLY A 1 897 ? -29.257 -53.378 82.529 1.00 83.00 897 GLY A C 1
ATOM 6271 O O . GLY A 1 897 ? -30.016 -53.445 83.499 1.00 83.00 897 GLY A O 1
ATOM 6272 N N . VAL A 1 898 ? -27.936 -53.503 82.655 1.00 86.06 898 VAL A N 1
ATOM 6273 C CA . VAL A 1 898 ? -27.245 -53.746 83.935 1.00 86.06 898 VAL A CA 1
ATOM 6274 C C . VAL A 1 898 ? -26.079 -52.783 84.148 1.00 86.06 898 VAL A C 1
ATOM 6276 O O . VAL A 1 898 ? -25.485 -52.293 83.190 1.00 86.06 898 VAL A O 1
ATOM 6279 N N . VAL A 1 899 ? -25.708 -52.553 85.409 1.00 90.56 899 VAL A N 1
ATOM 6280 C CA . VAL A 1 899 ? -24.425 -51.935 85.772 1.00 90.56 899 VAL A CA 1
ATOM 6281 C C . VAL A 1 899 ? -23.464 -53.051 86.174 1.00 90.56 899 VAL A C 1
ATOM 6283 O O . VAL A 1 899 ? -23.722 -53.755 87.149 1.00 90.56 899 VAL A O 1
ATOM 6286 N N . THR A 1 900 ? -22.367 -53.227 85.437 1.00 90.69 900 THR A N 1
ATOM 6287 C CA . THR A 1 900 ? -21.298 -54.177 85.779 1.00 90.69 900 THR A CA 1
ATOM 6288 C C . THR A 1 900 ? -20.025 -53.445 86.200 1.00 90.69 900 THR A C 1
ATOM 6290 O O . THR A 1 900 ? -19.636 -52.444 85.601 1.00 90.69 900 THR A O 1
ATOM 6293 N N . VAL A 1 901 ? -19.378 -53.954 87.252 1.00 92.50 901 VAL A N 1
ATOM 6294 C CA . VAL A 1 901 ? -18.151 -53.395 87.855 1.00 92.50 901 VAL A CA 1
ATOM 6295 C C . VAL A 1 901 ? -16.954 -54.355 87.764 1.00 92.50 901 VAL A C 1
ATOM 6297 O O . VAL A 1 901 ? -15.909 -54.120 88.364 1.00 92.50 901 VAL A O 1
ATOM 6300 N N . GLY A 1 902 ? -17.102 -55.470 87.048 1.00 87.56 902 GLY A N 1
ATOM 6301 C CA . GLY A 1 902 ? -16.100 -56.528 86.885 1.00 87.56 902 GLY A CA 1
ATOM 6302 C C . GLY A 1 902 ? -16.471 -57.421 85.702 1.00 87.56 902 GLY A C 1
ATOM 6303 O O . GLY A 1 902 ? -17.285 -57.015 84.876 1.00 87.56 902 GLY A O 1
ATOM 6304 N N . ASN A 1 903 ? -15.907 -58.624 85.610 1.00 87.19 903 ASN A N 1
ATOM 6305 C CA . ASN A 1 903 ? -16.204 -59.564 84.518 1.00 87.19 903 ASN A CA 1
ATOM 6306 C C . ASN A 1 903 ? -16.993 -60.812 84.958 1.00 87.19 903 ASN A C 1
ATOM 6308 O O . ASN A 1 903 ? -17.580 -61.490 84.118 1.00 87.19 903 ASN A O 1
ATOM 6312 N N . GLY A 1 904 ? -17.042 -61.102 86.264 1.00 74.56 904 GLY A N 1
ATOM 6313 C CA . GLY A 1 904 ? -17.763 -62.255 86.812 1.00 74.56 904 GLY A CA 1
ATOM 6314 C C . GLY A 1 904 ? -17.078 -63.614 86.600 1.00 74.56 904 GLY A C 1
ATOM 6315 O O . GLY A 1 904 ? -17.665 -64.633 86.958 1.00 74.56 904 GLY A O 1
ATOM 6316 N N . THR A 1 905 ? -15.857 -63.643 86.054 1.00 79.12 905 THR A N 1
ATOM 6317 C CA . THR A 1 905 ? -15.039 -64.858 85.867 1.00 79.12 905 THR A CA 1
ATOM 6318 C C . THR A 1 905 ? -13.841 -64.902 86.810 1.00 79.12 905 THR A C 1
ATOM 6320 O O . THR A 1 905 ? -13.638 -65.896 87.503 1.00 79.12 905 THR A O 1
ATOM 6323 N N . ASP A 1 906 ? -13.064 -63.821 86.844 1.00 81.44 906 ASP A N 1
ATOM 6324 C CA . ASP A 1 906 ? -11.807 -63.681 87.596 1.00 81.44 906 ASP A CA 1
ATOM 6325 C C . ASP A 1 906 ? -11.672 -62.307 88.275 1.00 81.44 906 ASP A C 1
ATOM 6327 O O . ASP A 1 906 ? -10.917 -62.174 89.236 1.00 81.44 906 ASP A O 1
ATOM 6331 N N . GLU A 1 907 ? -12.456 -61.305 87.854 1.00 83.62 907 GLU A N 1
ATOM 6332 C CA . GLU A 1 907 ? -12.540 -59.993 88.495 1.00 83.62 907 GLU A CA 1
ATOM 6333 C C . GLU A 1 907 ? -13.951 -59.636 88.971 1.00 83.62 907 GLU A C 1
ATOM 6335 O O . GLU A 1 907 ? -14.920 -59.578 88.206 1.00 83.62 907 GLU A O 1
ATOM 6340 N N . THR A 1 908 ? -14.026 -59.259 90.246 1.00 86.06 908 THR A N 1
ATOM 6341 C CA . THR A 1 908 ? -15.184 -58.621 90.880 1.00 86.06 908 THR A CA 1
ATOM 6342 C C . THR A 1 908 ? -14.703 -57.452 91.733 1.00 86.06 908 THR A C 1
ATOM 6344 O O . THR A 1 908 ? -13.812 -57.635 92.565 1.00 86.06 908 THR A O 1
ATOM 6347 N N . ARG A 1 909 ? -15.295 -56.263 91.577 1.00 90.25 909 ARG A N 1
ATOM 6348 C CA . ARG A 1 909 ? -14.950 -55.082 92.387 1.00 90.25 909 ARG A CA 1
ATOM 6349 C C . ARG A 1 909 ? -15.945 -54.884 93.527 1.00 90.25 909 ARG A C 1
ATOM 6351 O O . ARG A 1 909 ? -17.144 -55.090 93.361 1.00 90.25 909 ARG A O 1
ATOM 6358 N N . GLN A 1 910 ? -15.444 -54.465 94.687 1.00 89.88 910 GLN A N 1
ATOM 6359 C CA . GLN A 1 910 ? -16.288 -54.056 95.808 1.00 89.88 910 GLN A CA 1
ATOM 6360 C C . GLN A 1 910 ? -16.914 -52.689 95.516 1.00 89.88 910 GLN A C 1
ATOM 6362 O O . GLN A 1 910 ? -16.192 -51.719 95.288 1.00 89.88 910 GLN A O 1
ATOM 6367 N N . VAL A 1 911 ? -18.241 -52.587 95.597 1.00 90.19 911 VAL A N 1
ATOM 6368 C CA . VAL A 1 911 ? -18.930 -51.289 95.593 1.00 90.19 911 VAL A CA 1
ATOM 6369 C C . VAL A 1 911 ? -18.908 -50.742 97.021 1.00 90.19 911 VAL A C 1
ATOM 6371 O O . VAL A 1 911 ? -19.675 -51.172 97.880 1.00 90.19 911 VAL A O 1
ATOM 6374 N N . GLN A 1 912 ? -17.966 -49.842 97.300 1.00 88.69 912 GLN A N 1
ATOM 6375 C CA . GLN A 1 912 ? -17.792 -49.219 98.616 1.00 88.69 912 GLN A CA 1
ATOM 6376 C C . GLN A 1 912 ? -18.571 -47.894 98.719 1.00 88.69 912 GLN A C 1
ATOM 6378 O O . GLN A 1 912 ? -18.959 -47.310 97.712 1.00 88.69 912 GLN A O 1
ATOM 6383 N N . GLY A 1 913 ? -18.820 -47.418 99.944 1.00 88.62 913 GLY A N 1
ATOM 6384 C CA . GLY A 1 913 ? -19.553 -46.165 100.193 1.00 88.62 913 GLY A CA 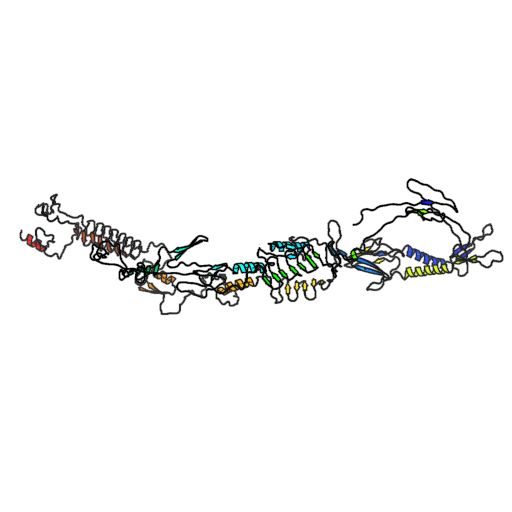1
ATOM 6385 C C . GLY A 1 913 ? -21.083 -46.256 100.085 1.00 88.62 913 GLY A C 1
ATOM 6386 O O . GLY A 1 913 ? -21.759 -45.242 100.230 1.00 88.62 913 GLY A O 1
ATOM 6387 N N . VAL A 1 914 ? -21.643 -47.452 99.869 1.00 91.06 914 VAL A N 1
ATOM 6388 C CA . VAL A 1 914 ? -23.096 -47.677 99.772 1.00 91.06 914 VAL A CA 1
ATOM 6389 C C . VAL A 1 914 ? -23.774 -47.392 101.120 1.00 91.06 914 VAL A C 1
ATOM 6391 O O . VAL A 1 914 ? -23.512 -48.066 102.121 1.00 91.06 914 VAL A O 1
ATOM 6394 N N . ALA A 1 915 ? -24.650 -46.385 101.146 1.00 90.31 915 ALA A N 1
ATOM 6395 C CA . ALA A 1 915 ? -25.498 -46.067 102.296 1.00 90.31 915 ALA A CA 1
ATOM 6396 C C . ALA A 1 915 ? -26.492 -47.208 102.598 1.00 90.31 915 ALA A C 1
ATOM 6398 O O . ALA A 1 915 ? -26.668 -48.116 101.793 1.00 90.31 915 ALA A O 1
ATOM 6399 N N . ALA A 1 916 ? -27.137 -47.186 103.766 1.00 88.12 916 ALA A N 1
ATOM 6400 C CA . ALA A 1 916 ? -28.145 -48.193 104.088 1.00 88.12 916 ALA A CA 1
ATOM 6401 C C . ALA A 1 916 ? -29.431 -47.939 103.277 1.00 88.12 916 ALA A C 1
ATOM 6403 O O . ALA A 1 916 ? -30.101 -46.932 103.505 1.00 88.12 916 ALA A O 1
ATOM 6404 N N . GLY A 1 917 ? -29.759 -48.836 102.343 1.00 88.38 917 GLY A N 1
ATOM 6405 C CA . GLY A 1 917 ? -30.967 -48.757 101.514 1.00 88.38 917 GLY A CA 1
ATOM 6406 C C . GLY A 1 917 ? -32.259 -49.023 102.294 1.00 88.38 917 GLY A C 1
ATOM 6407 O O . GLY A 1 917 ? -32.238 -49.629 103.367 1.00 88.38 917 GLY A O 1
ATOM 6408 N N . VAL A 1 918 ? -33.411 -48.614 101.767 1.00 85.25 918 VAL A N 1
ATOM 6409 C CA . VAL A 1 918 ? -34.711 -48.930 102.374 1.00 85.25 918 VAL A CA 1
ATOM 6410 C C . VAL A 1 918 ? -34.980 -50.435 102.275 1.00 85.25 918 VAL A C 1
ATOM 6412 O O . VAL A 1 918 ? -34.935 -51.014 101.193 1.00 85.25 918 VAL A O 1
ATOM 6415 N N . VAL A 1 919 ? -35.317 -51.077 103.397 1.00 84.56 919 VAL A N 1
ATOM 6416 C CA . VAL A 1 919 ? -35.738 -52.489 103.427 1.00 84.56 919 VAL A CA 1
ATOM 6417 C C . VAL A 1 919 ? -37.266 -52.547 103.437 1.00 84.56 919 VAL A C 1
ATOM 6419 O O . VAL A 1 919 ? -37.899 -52.370 104.477 1.00 84.56 919 VAL A O 1
ATOM 6422 N N . SER A 1 920 ? -37.868 -52.764 102.268 1.00 78.56 920 SER A N 1
ATOM 6423 C CA . SER A 1 920 ? -39.318 -52.923 102.091 1.00 78.56 920 SER A CA 1
ATOM 6424 C C . SER A 1 920 ? -39.627 -53.851 100.910 1.00 78.56 920 SER A C 1
ATOM 6426 O O . SER A 1 920 ? -38.751 -54.140 100.098 1.00 78.56 920 SER A O 1
ATOM 6428 N N . ALA A 1 921 ? -40.874 -54.322 100.807 1.00 67.75 921 ALA A N 1
ATOM 6429 C CA . ALA A 1 921 ? -41.290 -55.296 99.791 1.00 67.75 921 ALA A CA 1
ATOM 6430 C C . ALA A 1 921 ? -41.251 -54.774 98.339 1.00 67.75 921 ALA A C 1
ATOM 6432 O O . ALA A 1 921 ? -41.232 -55.581 97.413 1.00 67.75 921 ALA A O 1
ATOM 6433 N N . ASP A 1 922 ? -41.235 -53.451 98.153 1.00 68.69 922 ASP A N 1
ATOM 6434 C CA . ASP A 1 922 ? -41.207 -52.779 96.847 1.00 68.69 922 ASP A CA 1
ATOM 6435 C C . ASP A 1 922 ? -39.891 -51.993 96.626 1.00 68.69 922 ASP A C 1
ATOM 6437 O O . ASP A 1 922 ? -39.796 -51.182 95.705 1.00 68.69 922 ASP A O 1
ATOM 6441 N N . SER A 1 923 ? -38.879 -52.191 97.484 1.00 76.94 923 SER A N 1
ATOM 6442 C CA . SER A 1 923 ? -37.600 -51.472 97.406 1.00 76.94 923 SER A CA 1
ATOM 6443 C C . SER A 1 923 ? -36.710 -51.961 96.261 1.00 76.94 923 SER A C 1
ATOM 6445 O O . SER A 1 923 ? -36.629 -53.156 95.978 1.00 76.94 923 SER A O 1
ATOM 6447 N N . THR A 1 924 ? -35.983 -51.024 95.649 1.00 74.56 924 THR A N 1
ATOM 6448 C CA . THR A 1 924 ? -34.940 -51.283 94.642 1.00 74.56 924 THR A CA 1
ATOM 6449 C C . THR A 1 924 ? -33.562 -50.772 95.077 1.00 74.56 924 THR A C 1
ATOM 6451 O O . THR A 1 924 ? -32.657 -50.678 94.248 1.00 74.56 924 THR A O 1
ATOM 6454 N N . ASP A 1 925 ? -33.395 -50.406 96.351 1.00 82.62 925 ASP A N 1
ATOM 6455 C CA . ASP A 1 925 ? -32.129 -49.888 96.872 1.00 82.62 925 ASP A CA 1
ATOM 6456 C C . ASP A 1 925 ? -31.076 -50.996 97.035 1.00 82.62 925 ASP A C 1
ATOM 6458 O O . ASP A 1 925 ? -31.382 -52.143 97.369 1.00 82.62 925 ASP A O 1
ATOM 6462 N N . ALA A 1 926 ? -29.802 -50.637 96.870 1.00 87.12 926 ALA A N 1
ATOM 6463 C CA . ALA A 1 926 ? -28.696 -51.537 97.170 1.00 87.12 926 ALA A CA 1
ATOM 6464 C C . ALA A 1 926 ? -28.567 -51.762 98.689 1.00 87.12 926 ALA A C 1
ATOM 6466 O O . ALA A 1 926 ? -28.408 -50.815 99.460 1.00 87.12 926 ALA A O 1
ATOM 6467 N N . ILE A 1 927 ? -28.583 -53.027 99.113 1.00 86.50 927 ILE A N 1
ATOM 6468 C CA . ILE A 1 927 ? -28.340 -53.422 100.505 1.00 86.50 927 ILE A CA 1
ATOM 6469 C C . ILE A 1 927 ? -26.835 -53.437 100.777 1.00 86.50 927 ILE A C 1
ATOM 6471 O O . ILE A 1 927 ? -26.073 -54.073 100.047 1.00 86.50 927 ILE A O 1
ATOM 6475 N N . ASN A 1 928 ? -26.399 -52.762 101.842 1.00 89.94 928 ASN A N 1
ATOM 6476 C CA . ASN A 1 928 ? -24.990 -52.731 102.231 1.00 89.94 928 ASN A CA 1
ATOM 6477 C C . ASN A 1 928 ? -24.628 -53.811 103.274 1.00 89.94 928 ASN A C 1
ATOM 6479 O O . ASN A 1 928 ? -25.481 -54.486 103.856 1.00 89.94 928 ASN A O 1
ATOM 6483 N N . GLY A 1 929 ? -23.325 -53.965 103.532 1.00 89.25 929 GLY A N 1
ATOM 6484 C CA . GLY A 1 929 ? -22.809 -55.008 104.423 1.00 89.25 929 GLY A CA 1
ATOM 6485 C C . GLY A 1 929 ? -23.275 -54.907 105.881 1.00 89.25 929 GLY A C 1
ATOM 6486 O O . GLY A 1 929 ? -23.412 -55.943 106.528 1.00 89.25 929 GLY A O 1
ATOM 6487 N N . SER A 1 930 ? -23.556 -53.708 106.412 1.00 88.69 930 SER A N 1
ATOM 6488 C CA . SER A 1 930 ? -24.024 -53.580 107.801 1.00 88.69 930 SER A CA 1
ATOM 6489 C C . SER A 1 930 ? -25.496 -53.956 107.944 1.00 88.69 930 SER A C 1
ATOM 6491 O O . SER A 1 930 ? -25.861 -54.575 108.940 1.00 88.69 930 SER A O 1
ATOM 6493 N N . GLN A 1 931 ? -26.328 -53.675 106.939 1.00 89.69 931 GLN A N 1
ATOM 6494 C CA . GLN A 1 931 ? -27.718 -54.134 106.909 1.00 89.69 931 GLN A CA 1
ATOM 6495 C C . GLN A 1 931 ? -27.803 -55.659 106.893 1.00 89.69 931 GLN A C 1
ATOM 6497 O O . GLN A 1 931 ? -28.470 -56.235 107.749 1.00 89.69 931 GLN A O 1
ATOM 6502 N N . LEU A 1 932 ? -27.073 -56.311 105.979 1.00 86.62 932 LEU A N 1
ATOM 6503 C CA . LEU A 1 932 ? -27.031 -57.772 105.910 1.00 86.62 932 LEU A CA 1
ATOM 6504 C C . LEU A 1 932 ? -26.483 -58.378 107.211 1.00 86.62 932 LEU A C 1
ATOM 6506 O O . LEU A 1 932 ? -27.048 -59.346 107.710 1.00 86.62 932 LEU A O 1
ATOM 6510 N N . TYR A 1 933 ? -25.446 -57.777 107.804 1.00 85.69 933 TYR A N 1
ATOM 6511 C CA . TYR A 1 933 ? -24.918 -58.188 109.109 1.00 85.69 933 TYR A CA 1
ATOM 6512 C C . TYR A 1 933 ? -25.968 -58.088 110.229 1.00 85.69 933 TYR A C 1
ATOM 6514 O O . TYR A 1 933 ? -26.115 -59.028 111.006 1.00 85.69 933 TYR A O 1
ATOM 6522 N N . TYR A 1 934 ? -26.735 -56.993 110.305 1.00 84.88 934 TYR A N 1
ATOM 6523 C CA . TYR A 1 934 ? -27.805 -56.852 111.300 1.00 84.88 934 TYR A CA 1
ATOM 6524 C C . TYR A 1 934 ? -28.958 -57.837 111.071 1.00 84.88 934 TYR A C 1
ATOM 6526 O O . TYR A 1 934 ? -29.469 -58.391 112.043 1.00 84.88 934 TYR A O 1
ATOM 6534 N N . THR A 1 935 ? -29.340 -58.114 109.819 1.00 83.56 935 THR A N 1
ATOM 6535 C CA . THR A 1 935 ? -30.330 -59.158 109.506 1.00 83.56 935 THR A CA 1
ATOM 6536 C C . THR A 1 935 ? -29.817 -60.546 109.897 1.00 83.56 935 THR A C 1
ATOM 6538 O O . THR A 1 935 ? -30.536 -61.299 110.544 1.00 83.56 935 THR A O 1
ATOM 6541 N N . ASN A 1 936 ? -28.560 -60.870 109.589 1.00 80.19 936 ASN A N 1
ATOM 6542 C CA . ASN A 1 936 ? -27.947 -62.170 109.889 1.00 80.19 936 ASN A CA 1
ATOM 6543 C C . ASN A 1 936 ? -27.520 -62.328 111.369 1.00 80.19 936 ASN A C 1
ATOM 6545 O O . ASN A 1 936 ? -27.030 -63.383 111.758 1.00 80.19 936 ASN A O 1
ATOM 6549 N N . GLN A 1 937 ? -27.702 -61.292 112.194 1.00 77.69 937 GLN A N 1
ATOM 6550 C CA . GLN A 1 937 ? -27.646 -61.343 113.664 1.00 77.69 937 GLN A CA 1
ATOM 6551 C C . GLN A 1 937 ? -29.035 -61.549 114.304 1.00 77.69 937 GLN A C 1
ATOM 6553 O O . GLN A 1 937 ? -29.130 -61.669 115.525 1.00 77.69 937 GLN A O 1
ATOM 6558 N N . ALA A 1 938 ? -30.107 -61.545 113.503 1.00 63.88 938 ALA A N 1
ATOM 6559 C CA . ALA A 1 938 ? -31.498 -61.722 113.930 1.00 63.88 938 ALA A CA 1
ATOM 6560 C C . ALA A 1 938 ? -32.123 -63.043 113.422 1.00 63.88 938 ALA A C 1
ATOM 6562 O O . ALA A 1 938 ? -33.342 -63.213 113.502 1.00 63.88 938 ALA A O 1
ATOM 6563 N N . ILE A 1 939 ? -31.283 -63.949 112.904 1.00 61.47 939 ILE A N 1
ATOM 6564 C CA . ILE A 1 939 ? -31.587 -65.318 112.453 1.00 61.47 939 ILE A CA 1
ATOM 6565 C C . ILE A 1 939 ? -30.810 -66.284 113.354 1.00 61.47 939 ILE A C 1
ATOM 6567 O O . ILE A 1 939 ? -31.432 -67.261 113.821 1.00 61.47 939 ILE A O 1
#

Sequence (939 aa):
MNEQLAATEKTTTVVAGKNVTVSEKVDGNNTEYTVNADKTTLSQAAGGAVKVNEGAKDADGVTDYALDLTDEAKADIAKGVAAKDAVDNKGLTFAADNGTTGAKKLGDSLSVKGDGNILTRADENGIGFSLADKITVGKAGNGNKPLVIDGTAGLISGLSNTTLGGADFATKGQAASEEQLNAAQANLANLLGGNAANDKGNVTTTDIGGTGKDNVHDAIAAVKETADKGWNLNANDETSSEKIAAGDTVTFKEGKNVKVSRDGKNITVATSDDVSFDKVTVGGSVLTDNGLTVGNGKAGKPVSLTKDGLNNGGNKVTDIAAGEADTDAVNVAQLKAAAAKATSKVDSGNDNIVVTPEQNADGSTTYKVATAPNLKADSFSAGDTVVNNDGVKVGDKVALGKDGLKAGDVNITADGINAGNKAISNVAEGKKDTDAVNVGQLNRLTAAAKTEVEAGTNIASVSSKQGANGQTVYTVNADGASVSAGSDNIVVTKGNKDANNVTDYAVDLSKAVKADIAKGVAAKDAVDNKGISFAGDSGTTVANKLGDTVAVKGDANITTTAGANGIQVGLNKDLKVDSVKAGDTVVNNNGVNVGDKVALGKDGLKAGDVNITADGINAGGKKVTGVAAGTVAAGSTDAVNGGQLHQVYELIGSNGGNVNTAPPSVEADGKAGLGNIKNITLVDNSNNPNVTNVTNETKIAQSNGYSLVTYNVEDQGMYVTNNVIEAVGRMNEQGIKFFHTNDGEVNPDVQAYNSEDSSASGAYATAVGYQAASKGTNAIAIGKGAQANAENTIAIGTGNIVSGKNSGAIGDPTVVSGNSAYSIGNNNNVSADNAYALGSDIKATVKDSVYLGDRAQTQGIHTADAAKGEAYTYGGLNDKAVAGKAGSAAAANKVAGVVTVGNGTDETRQVQGVAAGVVSADSTDAINGSQLYYTNQAI

Foldseek 3Di:
DDDDDDDDDDDEAEDEDDPPDDDWDDDDHDTAFADDDDFFEAFADDVFQKDWDFDDADPVRDTPTDIDGDVVSVVLVVLLVVLVCLQVPQFAWAAFPDADIDGDHVVRDFDADAPQQWDWDQDPVGIDIDGAQWHWFDDDDDPQQTWIDRPFQPDIDRDPPLDPDPPCPPPPPDDDDLNHLLVVLVVVQVVQDDLWDSQSNDTWAQQRPNQRDTDDVVSVVSVVVVQQQADFADPPNDPGTDHAGNPDDDDDDADQQWDWDDDDPDIDIDTDPDHDDQWDDDPQWIQHPQGIWAQVLHPVQIFTAGPVGTDRSQAADADQDPDDDPPDDCHVVVCCCHYGGGDDDDAEDYYDLADWDDFDDRGTTDGDDHDDPPPVDQWDDDDQWTRHSQHTDRHDQWDDGDAATGGPLWTQGSVGIDPNPDDPPPRTDDPDPPGDHDPVVPPPDDDDDDYDDDDHDDQPDWQWDADPVGGMYTYGHDDYDDHDHSDLQKQQPQDDQDPVNDRRRHIHGHPVNVVVSVVSNVSSCCQVPVADWDDDPDDDIDHDHRNGYHYPYDDQFWGWYHDPSHIYIYTDSDHDDQWDDDPQWIAGQQGIDRHPAWDAGPQGTGGHQWGQGPVGTDHNPDDDPPQDAFDPDPPGPGDHDPVNVVVVVVVVVVVPDDDDDDDDDDDDDPPPPPPDPVPDDDDDDPDDPVDDDPPPPPPPPDDPDDFLWAAALPPRDTDTDNDPVVSVLCCVQQNHVPAGEDQPDRDSDDDDDPCFDWDQCADCEAAHYTCFYQNEHCEYTEEANFYNNYHCEETAYHQDHAQAHCEYEHEEYEYACAHVEYEYYYCYYANHHCEYYYEYCHDHDAHVEYAAYYPGYDPYDDDQPLVVLRADDDPNDSDSVRHQDDDDPPPPPDCRYYYTHFHVPPDDDDPPPFDDFDDDSPGPGDHDPVNVVVVVVVD

Secondary structure (DSSP, 8-state):
--S---------EE---SSS------BTTB---------------TT-SEEEEEPPP-TTS---EEEEE-HHHHHHHHHHHHHHHHHHH--EEEE-SEE--EEE-TT-----EE-SSEEEEEETTEEEEEE-SEEEES--BTTBPPEEEESTTS--B------S--TTTTTS-PPPPHHHHHHHHHHHHHHH-TT-EEETTEEE-S-STTSS-SSHHHHHHHHHHHHHH-EEE--TT-SS-EEE-TT-------BTTEEEEEETTEEEEEE-SS---SEEEETTEEEETTEEEE--SBSSS-EEEETTEEE-TTPPP-------STTS---TTTTTSS----B---------SS------SSS---------SS---SSEEETTEEEETTEEEETTTEEE-TT--EETTEEEETTEEE-TT---TT----SSTTS---GGGTTTS------------SSS----EE-TTS-EEE---------S-SSTTEEEEEPPP-TTS---EEEEE-HHHHHHHHHHHHHHHHHHHT-EEE--SSS--EEE-TT-EEE----SSEEEEEETTEEEEEE-SS---SEEEETTEEEETTEEEETTTEEEETTEEEETTEEEETTEEE-TTPPP-S------STT------HHHHHHHHHHHHTTT------PPPP-SS--------TT------TT-TT------------STT--EEEE-TTT--EEEES-HHHHHHHHHHS-BTTB----S--S--S----SSS-EE-STT-EEESTT-EE-STT-EEESTT-EE-STT-EEEESS-EE-STT-EEEESS-EE-STT-EEESSS-EE-STT-EEESSS-EE-STT-EEESTT---S------TTTT----BTTB--GGGS--TT-SS--------EESS-SSS------S------STT--PPPPHHHHHHHTT--

InterPro domains:
  IPR008635 Trimeric autotransporter adhesin YadA-like, stalk domain [PF05662] (316-353)
  IPR008635 Trimeric autotransporter adhesin YadA-like, stalk domain [PF05662] (424-460)
  IPR008635 Trimeric autotransporter adhesin YadA-like, stalk domain [PF05662] (623-662)
  IPR008635 Trimeric autotransporter adhesin YadA-like, stalk domain [PF05662] (910-939)
  IPR008640 Trimeric autotransporter adhesin YadA-like, head domain [PF05658] (757-772)
  IPR008640 Trimeric autotransporter adhesin YadA-like, head domain [PF05658] (775-799)
  IPR011049 Serralysin-like metalloprotease, C-terminal [G3DSA:2.150.10.10] (740-873)
  IPR011049 Serralysin-like metalloprotease, C-terminal [SSF101967] (349-445)
  IPR011049 Serralysin-like metalloprotease, C-terminal [SSF101967] (480-650)
  IPR011049 Serralysin-like metalloprotease, C-terminal [SSF101967] (755-936)

Radius of gyration: 73.05 Å; chains: 1; bounding box: 132×106×231 Å